Protein AF-0000000087152917 (afdb_homodimer)

Organism: NCBI:txid2511166

Solvent-accessible surface area (backbone atoms only — not comparable to full-atom values): 47080 Å² total; per-residue (Å²): 113,74,36,34,25,39,34,55,10,36,30,40,25,56,78,82,62,46,74,42,73,25,22,42,31,32,44,77,33,18,24,61,40,69,44,71,82,79,71,85,43,84,37,74,42,83,28,66,86,20,36,34,31,34,15,23,32,30,57,24,32,65,34,87,40,50,44,47,33,57,31,27,42,34,26,36,37,27,31,50,19,20,27,36,59,37,27,35,59,29,48,62,50,54,51,52,47,61,73,69,49,29,50,32,22,33,36,38,9,12,17,46,60,58,22,36,37,27,41,67,70,68,48,79,72,55,67,42,73,68,47,51,50,58,49,61,73,55,48,61,54,26,60,38,55,70,49,73,69,34,43,50,41,22,51,50,47,42,50,51,13,36,31,46,14,18,47,25,37,3,33,51,36,46,73,21,71,22,56,27,56,68,54,52,46,52,51,35,36,52,28,31,75,67,52,20,42,33,22,28,38,58,52,27,54,22,71,42,65,76,56,8,23,61,45,27,50,30,40,51,41,4,45,22,36,35,46,64,12,33,43,29,38,47,40,44,36,67,43,26,49,94,41,30,69,62,45,49,51,33,52,51,39,21,40,73,60,65,45,50,60,47,45,23,8,40,82,61,46,56,44,71,49,46,49,53,47,62,67,71,73,39,91,55,35,40,74,29,62,76,46,61,48,57,34,35,24,34,60,76,80,60,50,52,31,85,36,67,69,56,45,52,53,48,26,72,72,42,37,66,40,50,26,35,38,57,69,36,52,53,88,83,29,70,65,38,37,51,42,45,45,52,36,52,64,32,86,85,25,19,45,24,39,65,18,48,49,42,23,32,70,86,68,45,73,62,81,60,73,59,80,74,66,61,88,56,36,38,57,44,29,43,36,12,15,29,57,27,35,40,45,30,45,41,24,65,70,62,52,74,42,50,66,52,56,48,48,24,22,28,9,32,42,48,19,57,74,38,28,81,45,18,62,68,28,65,33,40,29,28,76,42,64,71,12,43,22,29,32,22,29,27,32,74,90,60,33,29,44,56,29,34,93,90,44,24,70,34,56,20,42,35,43,30,33,31,24,25,58,50,37,76,40,25,56,83,59,40,72,47,85,83,56,51,51,26,45,84,47,46,21,76,63,54,86,128,114,75,35,35,25,40,33,54,10,36,31,39,23,54,78,83,64,46,75,42,74,24,23,42,31,31,44,75,33,18,23,61,41,67,44,70,83,78,72,84,45,85,37,73,42,83,28,64,86,21,37,33,30,34,15,23,32,30,57,25,30,64,34,88,40,52,43,46,34,57,31,26,42,37,26,36,37,26,30,48,19,21,27,37,58,36,28,35,58,29,50,61,50,54,52,53,47,60,74,69,48,30,49,32,23,32,37,38,8,12,18,44,58,58,22,36,36,26,40,67,70,68,47,80,72,53,67,42,73,66,46,51,49,58,50,60,73,55,48,60,56,27,61,38,56,69,49,73,69,32,42,51,41,24,52,50,47,42,51,51,15,36,32,46,14,18,47,24,35,2,32,50,35,45,72,21,72,24,55,26,55,69,53,52,46,53,51,35,36,53,29,32,76,67,51,21,42,34,23,29,38,58,51,28,52,22,70,41,65,76,58,9,22,59,44,28,49,30,40,51,42,4,45,21,37,34,44,64,12,34,43,29,37,47,41,43,36,69,43,26,49,94,41,32,70,62,45,50,51,33,52,52,39,21,41,73,60,65,46,51,60,48,43,23,9,39,82,62,45,56,44,71,49,45,51,55,46,60,70,71,72,36,93,54,35,42,75,30,61,76,44,59,48,57,35,36,24,34,60,78,80,62,49,54,31,84,36,68,68,56,45,52,52,47,28,72,74,42,36,68,40,51,26,35,37,58,69,37,53,51,90,84,29,68,66,38,36,52,44,46,44,52,35,53,65,30,88,85,25,20,44,24,39,65,17,46,50,42,23,32,72,85,68,44,73,62,81,60,75,58,78,73,66,61,89,57,36,36,57,46,30,42,37,11,14,32,55,27,35,39,45,31,47,40,26,66,71,63,53,75,42,51,65,52,55,48,49,25,23,29,8,32,41,45,20,57,74,38,28,83,44,18,62,68,27,66,32,40,29,28,74,41,64,71,12,41,23,28,33,22,29,27,34,74,89,59,34,29,43,56,28,35,93,91,42,24,69,33,57,21,40,34,45,30,31,32,25,26,57,51,36,77,38,26,56,84,58,41,71,45,85,84,54,50,52,26,45,85,46,47,21,76,62,54,85,128

Radius of gyration: 32.77 Å; Cα contacts (8 Å, |Δi|>4): 2596; chains: 2; bounding box: 56×102×84 Å

InterPro domains:
  IPR011059 Metal-dependent hydrolase, composite domain superfamily [G3DSA:2.30.40.10] (4-443)
  IPR011059 Metal-dependent hydrolase, composite domain superfamily [SSF51338] (4-475)
  IPR013108 Amidohydrolase 3 [PF07969] (45-237)
  IPR013108 Amidohydrolase 3 [PF07969] (250-473)
  IPR023100 D-aminoacylase, insert domain superfamily [G3DSA:3.30.1490.130] (271-324)
  IPR032466 Metal-dependent hydrolase [SSF51556] (55-418)
  IPR050138 Dihydroorotase/Allantoinase hydrolase-like [PTHR43668] (4-477)

Secondary structure (DSSP, 8-state):
---EEEEEEEEEETTTTEEEEEEEEEETTEEEEEES-----SEEEE-TTSEEEEPEEESBBS--SHHHHHHHHTTTEEEEEEEEEEESSHHHHHHHHHHH--SSEEEEEEEHHHHHHHHHH---PPP-HHHHHHHTTSTHHHHSPPPHHHHHHHHHHHHHHHHTT--SEEEEGGG-TT--HHHHHHHHHHHHHTT-EEEEE-S--BSSSSSBHHHHHHHHHHHHHHH--EEEES-HHHHHGGGHHHHHHHHHHHHHTT--EEEEE-S-SEEEEETT-GGGS-TTHHHHHTS-GGGEEETTT-PBP--HHHHHHHHHH-TT-EEEEE---TTT-HHHHHHHHHHHT-TTPEE---B---B-TTSPBP----SSPPTT-B--THHHHHHHHHIIIIIIIS-SS-HHHHHIIIIIHHHHHHHTT-GGGGGSSS-STTSB--EEEE-TTT-B----SS-TTPPPB-EEEEEETTEEEEETTEE-TT-----B--PPP---/---EEEEEEEEEETTTTEEEEEEEEEETTEEEEEES-----SEEEE-TTSEEEEPEEESBBS--SHHHHHHHHTTTEEEEEEEEEEESSHHHHHHHHHHH--SSEEEEEEEHHHHHHHHHH---PPP-HHHHHHHTT-THHHHSPPPHHHHHHHHHHHHHHHHTT--SEEEEGGG-TT--HHHHHHHHHHHHHTT-EEEEE-S--BSSSSSBHHHHHHHHHHHHHHH--EEEES-HHHHHGGGHHHHHHHHHHHHHTT--EEEEE-S-SEEEEETT-GGGS-TTHHHHHTS-GGGEEETTT-PBP--HHHHHHHHHH-TT-EEEEE---TTT-HHHHHHHHHHHT-TTPEE---B---B-TTSPBP----SSPPTT-B--THHHHHHHHHIIIIIIIS-SS-HHHHHIIIIIHHHHHHHTT-GGGGGSSS-STTSB--EEEE-TTT-B----SS-TTPPPB-EEEEEETTEEEEETTEE-TT-----B--PPP---

Sequence (992 aa):
MGGLVISGGRVVDPASGMDAVGDVAVVDGKIAAVGTGLGSAERQIDATGLVVAPGFIDLHAHGQTIPADRMQAFDGVTTTLDLEAGVLPVSSWYKRQAEKGRVLNYGAAANWAFARIGAMTGSNAESSLESFGAAMRDRRWIDNVATEAEVGGILERLAVGLNEGGIGIGILNAYAPGAGVQELTAVCQLAANHAVPTFTHVAYMSRIDPESAAEAYIRLIGYAGATGAHMHICHFNSSSKTDIERCVGLIAKAQAQGLPITVEAYPYGTGSTVLAATFFSDPKFEERNGLGYESVQRVTDGHRFGSREELLAAQAEDPSALVLWHVLDIENNAHHRDLLDMAVLYPGGAIASDAMPWTLSNGKPYSGDAWPLPDDATSHPRSAGCFTRFIREWVRERRKVSLLEGIRKCALIPAEILSASTPAMRAKGRLQAGADADVVVFDYETLSDRATFSAMNRPAEGVRHLVVSGQPLITDGILDVAARPGRPVRRPVVAGMGGLVISGGRVVDPASGMDAVGDVAVVDGKIAAVGTGLGSAERQIDATGLVVAPGFIDLHAHGQTIPADRMQAFDGVTTTLDLEAGVLPVSSWYKRQAEKGRVLNYGAAANWAFARIGAMTGSNAESSLESFGAAMRDRRWIDNVATEAEVGGILERLAVGLNEGGIGIGILNAYAPGAGVQELTAVCQLAANHAVPTFTHVAYMSRIDPESAAEAYIRLIGYAGATGAHMHICHFNSSSKTDIERCVGLIAKAQAQGLPITVEAYPYGTGSTVLAATFFSDPKFEERNGLGYESVQRVTDGHRFGSREELLAAQAEDPSALVLWHVLDIENNAHHRDLLDMAVLYPGGAIASDAMPWTLSNGKPYSGDAWPLPDDATSHPRSAGCFTRFIREWVRERRKVSLLEGIRKCALIPAEILSASTPAMRAKGRLQAGADADVVVFDYETLSDRATFSAMNRPAEGVRHLVVSGQPLITDGILDVAARPGRPVRRPVVAG

pLDDT: mean 95.45, std 5.41, range [49.09, 98.94]

Foldseek 3Di:
DKKEKEAQAQEFFLVVRGGGTWMWIDDQQFTADIGHPPDDIPHYHHQHLWYKFFQFAFQDADALFQQLQVLCVLQRHQHYEHEQAFWPPQLVVQVVCVVVFHAHAYATAAGLLQLLLCLFVVDRDIDDLVVVLVSVVPCCSQAAEDDPSSLVSSLVRRVSSQLSFGLAYHEEQCRRLNYDLVSVLVRQLSQVVLVHAYEYPFNAPFCDDDRHLQVRLVSQLVSQVVRVHQYEYEALPQSNQLNLVVSLVVVVVSVVVPGRYAYEHFLDQKDKDFLLRVLLLDPCNCVRQVDAQQQKAFQLVRDGDDHSVRSVVVCVVGRSTMIIGRRQPVPPDVSSVVSSCCRHVPVLHAYHQNWDFWAASVGHGDRDLDPPDPQRTATALSSRHRLLACLVPCCPPVNVDHPSVSLCRRKVSVLVSSCRNFVLSVQTSGRDRPHRPWMWIFNSVQFARDADSVRRSDHTDTGQWTAHSNRTQHHRNDGPSPDRRYDYGGGPNNDD/DKKEKEAQAQEFFLVVRGGGTWMWIDDQQFTADIGHPPDDIPHYHHQHLWYKFFQFAFQDADALFQLLQVLCVLQRHQHYEHEQAFKPPQLVVQVVCVVVFHQHAYATAAGLLLLLLCLFVVDRDIDDLVVVVVSVVPCCSQAAEDDPSSLVSSLVRRVSSQLSFGLAYHAEQCRRLNYDLVSVLVRQLSQVVLVHAYEYPFNAPFCDDDRHLQVRLVSQLVSQVVRVHQYEYEALPQSPQLNLVVSLVSVVVSVVVPGRYAYEHFQDQKDKDWLLRVLLLDPCNCVRQVDAQQQKAFQLVRDGDDHSVRSVVVCVVGRSTMIIGRRQPVPPDVSSVVSSCCRHVPVLHAYHQNWDFWAASVGHGDRDLDPPDDQRTATALSSRHRLLACLVPCCPPVNVDHPSVSLCRRKVSVLVSSCRNFVLSVQTSGRRRPHRPWMWIFNSVQFARDADSVRRSDHTDTGQWTAHSNHTQHHRNDGPSPDRRYDYGGGHNNDD

Structure (mmCIF, N/CA/C/O backbone):
data_AF-0000000087152917-model_v1
#
loop_
_entity.id
_entity.type
_entity.pdbx_description
1 polymer 'N-acyl-D-glutamate deacylase'
#
loop_
_atom_site.group_PDB
_atom_site.id
_atom_site.type_symbol
_atom_site.label_atom_id
_atom_site.label_alt_id
_atom_site.label_comp_id
_atom_site.label_asym_id
_atom_site.label_entity_id
_atom_site.label_seq_id
_atom_site.pdbx_PDB_ins_code
_atom_site.Cartn_x
_atom_site.Cartn_y
_atom_site.Cartn_z
_atom_site.occupancy
_atom_site.B_iso_or_equiv
_atom_site.auth_seq_id
_atom_site.auth_comp_id
_atom_site.auth_asym_id
_atom_site.auth_atom_id
_atom_site.pdbx_PDB_model_num
ATOM 1 N N . MET A 1 1 ? 12.648 33.594 36.906 1 49.09 1 MET A N 1
ATOM 2 C CA . MET A 1 1 ? 11.297 33.969 36.531 1 49.09 1 MET A CA 1
ATOM 3 C C . MET A 1 1 ? 10.281 33.562 37.594 1 49.09 1 MET A C 1
ATOM 5 O O . MET A 1 1 ? 10.383 32.5 38.156 1 49.09 1 MET A O 1
ATOM 9 N N . GLY A 1 2 ? 9.625 34.438 38.312 1 64.88 2 GLY A N 1
ATOM 10 C CA . GLY A 1 2 ? 8.812 34.188 39.5 1 64.88 2 GLY A CA 1
ATOM 11 C C . GLY A 1 2 ? 7.684 33.188 39.219 1 64.88 2 GLY A C 1
ATOM 12 O O . GLY A 1 2 ? 7.504 32.719 38.094 1 64.88 2 GLY A O 1
ATOM 13 N N . GLY A 1 3 ? 7.047 32.562 40.125 1 88.06 3 GLY A N 1
ATOM 14 C CA . GLY A 1 3 ? 5.973 31.578 40.156 1 88.06 3 GLY A CA 1
ATOM 15 C C . GLY A 1 3 ? 4.645 32.156 39.688 1 88.06 3 GLY A C 1
ATOM 16 O O . GLY A 1 3 ? 4.43 33.344 39.719 1 88.06 3 GLY A O 1
ATOM 17 N N . LEU A 1 4 ? 3.928 31.438 38.844 1 95.75 4 LEU A N 1
ATOM 18 C CA . LEU A 1 4 ? 2.564 31.75 38.406 1 95.75 4 LEU A CA 1
ATOM 19 C C . LEU A 1 4 ? 1.592 30.688 38.906 1 95.75 4 LEU A C 1
ATOM 21 O O . LEU A 1 4 ? 1.888 29.484 38.844 1 95.75 4 LEU A O 1
ATOM 25 N N . VAL A 1 5 ? 0.527 31.156 39.5 1 97.44 5 VAL A N 1
ATOM 26 C CA . VAL A 1 5 ? -0.527 30.219 39.875 1 97.44 5 VAL A CA 1
ATOM 27 C C . VAL A 1 5 ? -1.826 30.594 39.156 1 97.44 5 VAL A C 1
ATOM 29 O O . VAL A 1 5 ? -2.268 31.734 39.219 1 97.44 5 VAL A O 1
ATOM 32 N N . ILE A 1 6 ? -2.369 29.734 38.406 1 98.25 6 ILE A N 1
ATOM 33 C CA . ILE A 1 6 ? -3.705 29.812 37.812 1 98.25 6 ILE A CA 1
ATOM 34 C C . ILE A 1 6 ? -4.711 29.125 38.75 1 98.25 6 ILE A C 1
ATOM 36 O O . ILE A 1 6 ? -4.668 27.906 38.906 1 98.25 6 ILE A O 1
ATOM 40 N N . SER A 1 7 ? -5.652 29.891 39.25 1 97.25 7 SER A N 1
ATOM 41 C CA . SER A 1 7 ? -6.438 29.344 40.375 1 97.25 7 SER A CA 1
ATOM 42 C C . SER A 1 7 ? -7.922 29.312 40.031 1 97.25 7 SER A C 1
ATOM 44 O O . SER A 1 7 ? -8.438 30.219 39.375 1 97.25 7 SER A O 1
ATOM 46 N N . GLY A 1 8 ? -8.484 28.266 40.438 1 97.06 8 GLY A N 1
ATOM 47 C CA . GLY A 1 8 ? -9.938 28.219 40.562 1 97.06 8 GLY A CA 1
ATOM 48 C C . GLY A 1 8 ? -10.625 27.875 39.25 1 97.06 8 GLY A C 1
ATOM 49 O O . GLY A 1 8 ? -11.852 27.922 39.156 1 97.06 8 GLY A O 1
ATOM 50 N N . GLY A 1 9 ? -9.906 27.562 38.25 1 98.25 9 GLY A N 1
ATOM 51 C CA . GLY A 1 9 ? -10.5 27.203 36.969 1 98.25 9 GLY A CA 1
ATOM 52 C C . GLY A 1 9 ? -10.875 25.734 36.875 1 98.25 9 GLY A C 1
ATOM 53 O O . GLY A 1 9 ? -10.492 24.938 37.719 1 98.25 9 GLY A O 1
ATOM 54 N N . ARG A 1 10 ? -11.734 25.375 35.875 1 98.75 10 ARG A N 1
ATOM 55 C CA . ARG A 1 10 ? -11.953 23.969 35.5 1 98.75 10 ARG A CA 1
ATOM 56 C C . ARG A 1 10 ? -10.781 23.422 34.719 1 98.75 10 ARG A C 1
ATOM 58 O O . ARG A 1 10 ? -10.656 23.672 33.531 1 98.75 10 ARG A O 1
ATOM 65 N N . VAL A 1 11 ? -9.953 22.641 35.406 1 98.75 11 VAL A N 1
ATOM 66 C CA . VAL A 1 11 ? -8.773 22.062 34.75 1 98.75 11 VAL A CA 1
ATOM 67 C C . VAL A 1 11 ? -9.172 20.812 33.969 1 98.75 11 VAL A C 1
ATOM 69 O O . VAL A 1 11 ? -9.727 19.875 34.531 1 98.75 11 VAL A O 1
ATOM 72 N N . VAL A 1 12 ? -8.961 20.844 32.656 1 98.88 12 VAL A N 1
ATOM 73 C CA . VAL A 1 12 ? -9.258 19.734 31.75 1 98.88 12 VAL A CA 1
ATOM 74 C C . VAL A 1 12 ? -7.965 19.234 31.109 1 98.88 12 VAL A C 1
ATOM 76 O O . VAL A 1 12 ? -7.406 19.906 30.234 1 98.88 12 VAL A O 1
ATOM 79 N N . ASP A 1 13 ? -7.465 18.094 31.516 1 98.75 13 ASP A N 1
ATOM 80 C CA . ASP A 1 13 ? -6.215 17.516 31.047 1 98.75 13 ASP A CA 1
ATOM 81 C C . ASP A 1 13 ? -6.414 16.062 30.609 1 98.75 13 ASP A C 1
ATOM 83 O O . ASP A 1 13 ? -6.449 15.164 31.453 1 98.75 13 ASP A O 1
ATOM 87 N N . PRO A 1 14 ? -6.453 15.812 29.344 1 98.62 14 PRO A N 1
ATOM 88 C CA . PRO A 1 14 ? -6.691 14.445 28.875 1 98.62 14 PRO A CA 1
ATOM 89 C C . PRO A 1 14 ? -5.59 13.477 29.297 1 98.62 14 PRO A C 1
ATOM 91 O O . PRO A 1 14 ? -5.852 12.281 29.469 1 98.62 14 PRO A O 1
ATOM 94 N N . ALA A 1 15 ? -4.406 13.898 29.453 1 98.25 15 ALA A N 1
ATOM 95 C CA . ALA A 1 15 ? -3.311 13 29.812 1 98.25 15 ALA A CA 1
ATOM 96 C C . ALA A 1 15 ? -3.551 12.367 31.172 1 98.25 15 ALA A C 1
ATOM 98 O O . ALA A 1 15 ? -3.283 11.172 31.375 1 98.25 15 ALA A O 1
ATOM 99 N N . SER A 1 16 ? -4.047 13.141 32.156 1 97.31 16 SER A N 1
ATOM 100 C CA . SER A 1 16 ? -4.305 12.641 33.5 1 97.31 16 SER A CA 1
ATOM 101 C C . SER A 1 16 ? -5.754 12.195 33.656 1 97.31 16 SER A C 1
ATOM 103 O O . SER A 1 16 ? -6.098 11.5 34.625 1 97.31 16 SER A O 1
ATOM 105 N N . GLY A 1 17 ? -6.625 12.664 32.719 1 97.62 17 GLY A N 1
ATOM 106 C CA . GLY A 1 17 ? -8.055 12.422 32.844 1 97.62 17 GLY A CA 1
ATOM 107 C C . GLY A 1 17 ? -8.758 13.414 33.75 1 97.62 17 GLY A C 1
ATOM 108 O O . GLY A 1 17 ? -9.961 13.305 33.969 1 97.62 17 GLY A O 1
ATOM 109 N N . MET A 1 18 ? -8.047 14.469 34.156 1 97.56 18 MET A N 1
ATOM 110 C CA . MET A 1 18 ? -8.633 15.445 35.062 1 97.56 18 MET A CA 1
ATOM 111 C C . MET A 1 18 ? -9.664 16.312 34.344 1 97.56 18 MET A C 1
ATOM 113 O O . MET A 1 18 ? -9.438 16.75 33.219 1 97.56 18 MET A O 1
ATOM 117 N N . ASP A 1 19 ? -10.797 16.516 34.969 1 98.38 19 ASP A N 1
ATOM 118 C CA . ASP A 1 19 ? -11.867 17.438 34.594 1 98.38 19 ASP A CA 1
ATOM 119 C C . ASP A 1 19 ? -12.594 17.953 35.844 1 98.38 19 ASP A C 1
ATOM 121 O O . ASP A 1 19 ? -13.664 17.453 36.188 1 98.38 19 ASP A O 1
ATOM 125 N N . ALA A 1 20 ? -11.898 18.938 36.406 1 98.12 20 ALA A N 1
ATOM 126 C CA . ALA A 1 20 ? -12.391 19.438 37.688 1 98.12 20 ALA A CA 1
ATOM 127 C C . ALA A 1 20 ? -11.812 20.797 38 1 98.12 20 ALA A C 1
ATOM 129 O O . ALA A 1 20 ? -10.82 21.219 37.406 1 98.12 20 ALA A O 1
ATOM 130 N N . VAL A 1 21 ? -12.445 21.469 38.969 1 98.38 21 VAL A N 1
ATOM 131 C CA . VAL A 1 21 ? -11.938 22.75 39.406 1 98.38 21 VAL A CA 1
ATOM 132 C C . VAL A 1 21 ? -10.625 22.562 40.188 1 98.38 21 VAL A C 1
ATOM 134 O O . VAL A 1 21 ? -10.508 21.641 41 1 98.38 21 VAL A O 1
ATOM 137 N N . GLY A 1 22 ? -9.617 23.359 39.812 1 97.5 22 GLY A N 1
ATOM 138 C CA . GLY A 1 22 ? -8.328 23.25 40.5 1 97.5 22 GLY A CA 1
ATOM 139 C C . GLY A 1 22 ? -7.379 24.375 40.125 1 97.5 22 GLY A C 1
ATOM 140 O O . GLY A 1 22 ? -7.793 25.391 39.562 1 97.5 22 GLY A O 1
ATOM 141 N N . ASP A 1 23 ? -6.156 24.203 40.656 1 97.69 23 ASP A N 1
ATOM 142 C CA . ASP A 1 23 ? -5.094 25.188 40.438 1 97.69 23 ASP A CA 1
ATOM 143 C C . ASP A 1 23 ? -3.936 24.578 39.656 1 97.69 23 ASP A C 1
ATOM 145 O O . ASP A 1 23 ? -3.707 23.359 39.719 1 97.69 23 ASP A O 1
ATOM 149 N N . VAL A 1 24 ? -3.318 25.375 38.875 1 98.44 24 VAL A N 1
ATOM 150 C CA . VAL A 1 24 ? -2.092 25.016 38.156 1 98.44 24 VAL A CA 1
ATOM 151 C C . VAL A 1 24 ? -0.964 25.953 38.594 1 98.44 24 VAL A C 1
ATOM 153 O O . VAL A 1 24 ? -1.08 27.172 38.438 1 98.44 24 VAL A O 1
ATOM 156 N N . ALA A 1 25 ? 0.084 25.406 39.125 1 97.81 25 ALA A N 1
ATOM 157 C CA . ALA A 1 25 ? 1.249 26.203 39.5 1 97.81 25 ALA A CA 1
ATOM 158 C C . ALA A 1 25 ? 2.375 26.047 38.5 1 97.81 25 ALA A C 1
ATOM 160 O O . ALA A 1 25 ? 2.668 24.938 38.031 1 97.81 25 ALA A O 1
ATOM 161 N N . VAL A 1 26 ? 2.92 27.172 38.094 1 97.38 26 VAL A N 1
ATOM 162 C CA . VAL A 1 26 ? 4.004 27.219 37.125 1 97.38 26 VAL A CA 1
ATOM 163 C C . VAL A 1 26 ? 5.254 27.812 37.781 1 97.38 26 VAL A C 1
ATOM 165 O O . VAL A 1 26 ? 5.195 28.859 38.406 1 97.38 26 VAL A O 1
ATOM 168 N N . VAL A 1 27 ? 6.367 27.094 37.656 1 95.75 27 VAL A N 1
ATOM 169 C CA . VAL A 1 27 ? 7.664 27.578 38.125 1 95.75 27 VAL A CA 1
ATOM 170 C C . VAL A 1 27 ? 8.719 27.359 37.031 1 95.75 27 VAL A C 1
ATOM 172 O O . VAL A 1 27 ? 8.844 26.25 36.5 1 95.75 27 VAL A O 1
ATOM 175 N N . ASP A 1 28 ? 9.477 28.406 36.688 1 94.5 28 ASP A N 1
ATOM 176 C CA . ASP A 1 28 ? 10.602 28.328 35.75 1 94.5 28 ASP A CA 1
ATOM 177 C C . ASP A 1 28 ? 10.195 27.703 34.438 1 94.5 28 ASP A C 1
ATOM 179 O O . ASP A 1 28 ? 10.852 26.781 33.938 1 94.5 28 ASP A O 1
ATOM 183 N N . GLY A 1 29 ? 8.992 28.094 33.969 1 95.81 29 GLY A N 1
ATOM 184 C CA . GLY A 1 29 ? 8.547 27.688 32.656 1 95.81 29 GLY A CA 1
ATOM 185 C C . GLY A 1 29 ? 7.965 26.297 32.594 1 95.81 29 GLY A C 1
ATOM 186 O O . GLY A 1 29 ? 7.637 25.781 31.531 1 95.81 29 GLY A O 1
ATOM 187 N N . LYS A 1 30 ? 7.758 25.656 33.812 1 97.5 30 LYS A N 1
ATOM 188 C CA . LYS A 1 30 ? 7.227 24.297 33.906 1 97.5 30 LYS A CA 1
ATOM 189 C C . LYS A 1 30 ? 6.043 24.234 34.844 1 97.5 30 LYS A C 1
ATOM 191 O O . LYS A 1 30 ? 5.93 25.062 35.75 1 97.5 30 LYS A O 1
ATOM 196 N N . ILE A 1 31 ? 5.195 23.266 34.531 1 98.06 31 ILE A N 1
ATOM 197 C CA . ILE A 1 31 ? 4.141 22.984 35.5 1 98.06 31 ILE A CA 1
ATOM 198 C C . ILE A 1 31 ? 4.746 22.375 36.75 1 98.06 31 ILE A C 1
ATOM 200 O O . ILE A 1 31 ? 5.398 21.328 36.719 1 98.06 31 ILE A O 1
ATOM 204 N N . ALA A 1 32 ? 4.555 23.031 37.844 1 97.19 32 ALA A N 1
ATOM 205 C CA . ALA A 1 32 ? 5.105 22.547 39.094 1 97.19 32 ALA A CA 1
ATOM 206 C C . ALA A 1 32 ? 4.125 21.625 39.812 1 97.19 32 ALA A C 1
ATOM 208 O O . ALA A 1 32 ? 4.531 20.641 40.438 1 97.19 32 ALA A O 1
ATOM 209 N N . ALA A 1 33 ? 2.875 21.984 39.75 1 96.94 33 ALA A N 1
ATOM 210 C CA . ALA A 1 33 ? 1.841 21.219 40.438 1 96.94 33 ALA A CA 1
ATOM 211 C C . ALA A 1 33 ? 0.458 21.531 39.875 1 96.94 33 ALA A C 1
ATOM 213 O O . ALA A 1 33 ? 0.219 22.641 39.406 1 96.94 33 ALA A O 1
ATOM 214 N N . VAL A 1 34 ? -0.406 20.547 39.938 1 97.5 34 VAL A N 1
ATOM 215 C CA . VAL A 1 34 ? -1.833 20.688 39.656 1 97.5 34 VAL A CA 1
ATOM 216 C C . VAL A 1 34 ? -2.637 20.125 40.812 1 97.5 34 VAL A C 1
ATOM 218 O O . VAL A 1 34 ? -2.352 19.031 41.312 1 97.5 34 VAL A O 1
ATOM 221 N N . GLY A 1 35 ? -3.535 20.844 41.281 1 94.81 35 GLY A N 1
ATOM 222 C CA . GLY A 1 35 ? -4.312 20.391 42.438 1 94.81 35 GLY A CA 1
ATOM 223 C C . GLY A 1 35 ? -5.199 21.484 43 1 94.81 35 GLY A C 1
ATOM 224 O O . GLY A 1 35 ? -5.707 22.328 42.281 1 94.81 35 GLY A O 1
ATOM 225 N N . THR A 1 36 ? -5.477 21.359 44.25 1 94.06 36 THR A N 1
ATOM 226 C CA . THR A 1 36 ? -6.316 22.328 44.938 1 94.06 36 THR A CA 1
ATOM 227 C C . THR A 1 36 ? -5.52 23.047 46.031 1 94.06 36 THR A C 1
ATOM 229 O O . THR A 1 36 ? -4.672 22.453 46.688 1 94.06 36 THR A O 1
ATOM 232 N N . GLY A 1 37 ? -5.785 24.297 46.156 1 91.06 37 GLY A N 1
ATOM 233 C CA . GLY A 1 37 ? -5.195 25.062 47.219 1 91.06 37 GLY A CA 1
ATOM 234 C C . GLY A 1 37 ? -3.689 25.203 47.094 1 91.06 37 GLY A C 1
ATOM 235 O O . GLY A 1 37 ? -2.965 25.016 48.094 1 91.06 37 GLY A O 1
ATOM 236 N N . LEU A 1 38 ? -3.236 25.453 45.969 1 90.62 38 LEU A N 1
ATOM 237 C CA . LEU A 1 38 ? -1.797 25.5 45.719 1 90.62 38 LEU A CA 1
ATOM 238 C C . LEU A 1 38 ? -1.217 26.828 46.188 1 90.62 38 LEU A C 1
ATOM 240 O O . LEU A 1 38 ? -0.011 27.062 46.062 1 90.62 38 LEU A O 1
ATOM 244 N N . GLY A 1 39 ? -1.98 27.688 46.781 1 86.31 39 GLY A N 1
ATOM 245 C CA . GLY A 1 39 ? -1.489 28.906 47.375 1 86.31 39 GLY A CA 1
ATOM 246 C C . GLY A 1 39 ? -1.301 30.031 46.375 1 86.31 39 GLY A C 1
ATOM 247 O O . GLY A 1 39 ? -1.994 30.078 45.344 1 86.31 39 GLY A O 1
ATOM 248 N N . SER A 1 40 ? -0.457 31.047 46.781 1 84.38 40 SER A N 1
ATOM 249 C CA . SER A 1 40 ? -0.222 32.219 45.969 1 84.38 40 SER A CA 1
ATOM 250 C C . SER A 1 40 ? 1.208 32.25 45.438 1 84.38 40 SER A C 1
ATOM 252 O O . SER A 1 40 ? 2.07 31.516 45.938 1 84.38 40 SER A O 1
ATOM 254 N N . ALA A 1 41 ? 1.296 32.938 44.344 1 89 41 ALA A N 1
ATOM 255 C CA . ALA A 1 41 ? 2.604 33.188 43.75 1 89 41 ALA A CA 1
ATOM 256 C C . ALA A 1 41 ? 2.77 34.625 43.344 1 89 41 ALA A C 1
ATOM 258 O O . ALA A 1 41 ? 1.88 35.469 43.562 1 89 41 ALA A O 1
ATOM 259 N N . GLU A 1 42 ? 3.992 35 42.844 1 88.31 42 GLU A N 1
ATOM 260 C CA . GLU A 1 42 ? 4.27 36.375 42.406 1 88.31 42 GLU A CA 1
ATOM 261 C C . GLU A 1 42 ? 3.221 36.844 41.375 1 88.31 42 GLU A C 1
ATOM 263 O O . GLU A 1 42 ? 2.801 38 41.406 1 88.31 42 GLU A O 1
ATOM 268 N N . ARG A 1 43 ? 2.842 35.969 40.469 1 93.06 43 ARG A N 1
ATOM 269 C CA . ARG A 1 43 ? 1.77 36.25 39.5 1 93.06 43 ARG A CA 1
ATOM 270 C C . ARG A 1 43 ? 0.586 35.312 39.75 1 93.06 43 ARG A C 1
ATOM 272 O O . ARG A 1 43 ? 0.77 34.125 40.062 1 93.06 43 ARG A O 1
ATOM 279 N N . GLN A 1 44 ? -0.531 35.875 39.625 1 94.19 44 GLN A N 1
ATOM 280 C CA . GLN A 1 44 ? -1.754 35.094 39.844 1 94.19 44 GLN A CA 1
ATOM 281 C C . GLN A 1 44 ? -2.75 35.344 38.688 1 94.19 44 GLN A C 1
ATOM 283 O O . GLN A 1 44 ? -2.928 36.469 38.25 1 94.19 44 GLN A O 1
ATOM 288 N N . ILE A 1 45 ? -3.332 34.312 38.188 1 96.62 45 ILE A N 1
ATOM 289 C CA . ILE A 1 45 ? -4.453 34.344 37.25 1 96.62 45 ILE A CA 1
ATOM 290 C C . ILE A 1 45 ? -5.691 33.75 37.906 1 96.62 45 ILE A C 1
ATOM 292 O O . ILE A 1 45 ? -5.664 32.594 38.344 1 96.62 45 ILE A O 1
ATOM 296 N N . ASP A 1 46 ? -6.652 34.531 38.156 1 96.75 46 ASP A N 1
ATOM 297 C CA . ASP A 1 46 ? -7.941 34 38.594 1 96.75 46 ASP A CA 1
ATOM 298 C C . ASP A 1 46 ? -8.711 33.406 37.406 1 96.75 46 ASP A C 1
ATOM 300 O O . ASP A 1 46 ? -9.203 34.125 36.531 1 96.75 46 ASP A O 1
ATOM 304 N N . ALA A 1 47 ? -8.867 32.094 37.438 1 98.19 47 ALA A N 1
ATOM 305 C CA . ALA A 1 47 ? -9.5 31.406 36.344 1 98.19 47 ALA A CA 1
ATOM 306 C C . ALA A 1 47 ? -10.906 30.938 36.688 1 98.19 47 ALA A C 1
ATOM 308 O O . ALA A 1 47 ? -11.461 30.031 36.062 1 98.19 47 ALA A O 1
ATOM 309 N N . THR A 1 48 ? -11.477 31.531 37.719 1 97.69 48 THR A N 1
ATOM 310 C CA . THR A 1 48 ? -12.82 31.156 38.125 1 97.69 48 THR A CA 1
ATOM 311 C C . THR A 1 48 ? -13.797 31.266 36.969 1 97.69 48 THR A C 1
ATOM 313 O O . THR A 1 48 ? -13.867 32.312 36.281 1 97.69 48 THR A O 1
ATOM 316 N N . GLY A 1 49 ? -14.484 30.203 36.719 1 98 49 GLY A N 1
ATOM 317 C CA . GLY A 1 49 ? -15.484 30.156 35.656 1 98 49 GLY A CA 1
ATOM 318 C C . GLY A 1 49 ? -14.906 29.875 34.281 1 98 49 GLY A C 1
ATOM 319 O O . GLY A 1 49 ? -15.641 29.734 33.312 1 98 49 GLY A O 1
ATOM 320 N N . LEU A 1 50 ? -13.648 29.719 34.219 1 98.81 50 LEU A N 1
ATOM 321 C CA . LEU A 1 50 ? -12.969 29.469 32.938 1 98.81 50 LEU A CA 1
ATOM 322 C C . LEU A 1 50 ? -12.422 28.047 32.906 1 98.81 50 LEU A C 1
ATOM 324 O O . LEU A 1 50 ? -12.328 27.375 33.938 1 98.81 50 LEU A O 1
ATOM 328 N N . VAL A 1 51 ? -12.133 27.547 31.703 1 98.94 51 VAL A N 1
ATOM 329 C CA . VAL A 1 51 ? -11.469 26.266 31.484 1 98.94 51 VAL A CA 1
ATOM 330 C C . VAL A 1 51 ? -9.953 26.469 31.406 1 98.94 51 VAL A C 1
ATOM 332 O O . VAL A 1 51 ? -9.484 27.422 30.797 1 98.94 51 VAL A O 1
ATOM 335 N N . VAL A 1 52 ? -9.195 25.656 32.094 1 98.94 52 VAL A N 1
ATOM 336 C CA . VAL A 1 52 ? -7.738 25.609 32.031 1 98.94 52 VAL A CA 1
ATOM 337 C C . VAL A 1 52 ? -7.293 24.312 31.359 1 98.94 52 VAL A C 1
ATOM 339 O O . VAL A 1 52 ? -7.594 23.219 31.844 1 98.94 52 VAL A O 1
ATOM 342 N N . ALA A 1 53 ? -6.609 24.391 30.25 1 98.94 53 ALA A N 1
ATOM 343 C CA . ALA A 1 53 ? -6.203 23.234 29.453 1 98.94 53 ALA A CA 1
ATOM 344 C C . ALA A 1 53 ? -4.777 23.391 28.938 1 98.94 53 ALA A C 1
ATOM 346 O O . ALA A 1 53 ? -4.211 24.484 29 1 98.94 53 ALA A O 1
ATOM 347 N N . PRO A 1 54 ? -4.121 22.25 28.594 1 98.94 54 PRO A N 1
ATOM 348 C CA . PRO A 1 54 ? -2.863 22.422 27.859 1 98.94 54 PRO A CA 1
ATOM 349 C C . PRO A 1 54 ? -3.023 23.281 26.609 1 98.94 54 PRO A C 1
ATOM 351 O O . PRO A 1 54 ? -4.047 23.188 25.922 1 98.94 54 PRO A O 1
ATO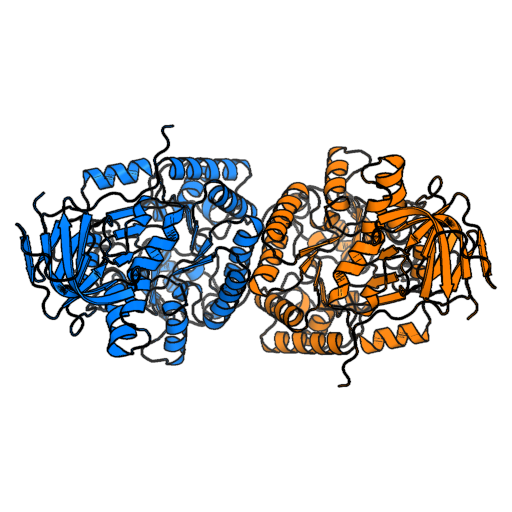M 354 N N . GLY A 1 55 ? -2.012 24.125 26.344 1 98.88 55 GLY A N 1
ATOM 355 C CA . GLY A 1 55 ? -2.037 24.891 25.109 1 98.88 55 GLY A CA 1
ATOM 356 C C . GLY A 1 55 ? -2.145 24 23.875 1 98.88 55 GLY A C 1
ATOM 357 O O . GLY A 1 55 ? -1.555 22.922 23.828 1 98.88 55 GLY A O 1
ATOM 358 N N . PHE A 1 56 ? -2.92 24.422 22.859 1 98.94 56 PHE A N 1
ATOM 359 C CA . PHE A 1 56 ? -3.139 23.609 21.656 1 98.94 56 PHE A CA 1
ATOM 360 C C . PHE A 1 56 ? -1.872 23.531 20.812 1 98.94 56 PHE A C 1
ATOM 362 O O . PHE A 1 56 ? -1.052 24.453 20.844 1 98.94 56 PHE A O 1
ATOM 369 N N . ILE A 1 57 ? -1.669 22.391 20.188 1 98.94 57 ILE A N 1
ATOM 370 C CA . ILE A 1 57 ? -0.521 22.125 19.328 1 98.94 57 ILE A CA 1
ATOM 371 C C . ILE A 1 57 ? -0.988 21.953 17.875 1 98.94 57 ILE A C 1
ATOM 373 O O . ILE A 1 57 ? -1.732 21.016 17.578 1 98.94 57 ILE A O 1
ATOM 377 N N . ASP A 1 58 ? -0.562 22.859 17 1 98.94 58 ASP A N 1
ATOM 378 C CA . ASP A 1 58 ? -0.886 22.781 15.586 1 98.94 58 ASP A CA 1
ATOM 379 C C . ASP A 1 58 ? 0.24 22.109 14.805 1 98.94 58 ASP A C 1
ATOM 381 O O . ASP A 1 58 ? 1.297 22.703 14.586 1 98.94 58 ASP A O 1
ATOM 385 N N . LEU A 1 59 ? -0.051 20.891 14.258 1 98.88 59 LEU A N 1
ATOM 386 C CA . LEU A 1 59 ? 0.966 20.141 13.531 1 98.88 59 LEU A CA 1
ATOM 387 C C . LEU A 1 59 ? 1.209 20.75 12.148 1 98.88 59 LEU A C 1
ATOM 389 O O . LEU A 1 59 ? 2.217 20.453 11.508 1 98.88 59 LEU A O 1
ATOM 393 N N . HIS A 1 60 ? 0.298 21.562 11.758 1 98.69 60 HIS A N 1
ATOM 394 C CA . HIS A 1 60 ? 0.247 21.891 10.336 1 98.69 60 HIS A CA 1
ATOM 395 C C . HIS A 1 60 ? -0.156 23.344 10.117 1 98.69 60 HIS A C 1
ATOM 397 O O . HIS A 1 60 ? -1.318 23.625 9.82 1 98.69 60 HIS A O 1
ATOM 403 N N . ALA A 1 61 ? 0.797 24.25 10.109 1 97.75 61 ALA A N 1
ATOM 404 C CA . ALA A 1 61 ? 0.596 25.672 9.852 1 97.75 61 ALA A CA 1
ATOM 405 C C . ALA A 1 61 ? 1.735 26.25 9.016 1 97.75 61 ALA A C 1
ATOM 407 O O . ALA A 1 61 ? 2.896 26.219 9.43 1 97.75 61 ALA A O 1
ATOM 408 N N . HIS A 1 62 ? 1.434 26.844 7.855 1 94.75 62 HIS A N 1
ATOM 409 C CA . HIS A 1 62 ? 2.449 27.297 6.914 1 94.75 62 HIS A CA 1
ATOM 410 C C . HIS A 1 62 ? 2.869 28.734 7.215 1 94.75 62 HIS A C 1
ATOM 412 O O . HIS A 1 62 ? 3.896 29.203 6.719 1 94.75 62 HIS A O 1
ATOM 418 N N . GLY A 1 63 ? 2.184 29.547 7.883 1 91.12 63 GLY A N 1
ATOM 419 C CA . GLY A 1 63 ? 2.484 30.953 8.141 1 91.12 63 GLY A CA 1
ATOM 420 C C . GLY A 1 63 ? 3.814 31.156 8.836 1 91.12 63 GLY A C 1
ATOM 421 O O . GLY A 1 63 ? 4.664 31.906 8.352 1 91.12 63 GLY A O 1
ATOM 422 N N . GLN A 1 64 ? 4.141 30.578 9.914 1 95 64 GLN A N 1
ATOM 423 C CA . GLN A 1 64 ? 5.367 30.578 10.703 1 95 64 GLN A CA 1
ATOM 424 C C . GLN A 1 64 ? 5.984 31.969 10.758 1 95 64 GLN A C 1
ATOM 426 O O . GLN A 1 64 ? 7.172 32.125 10.469 1 95 64 GLN A O 1
ATOM 431 N N . THR A 1 65 ? 5.207 33 11.062 1 95.62 65 THR A N 1
ATOM 432 C CA . THR A 1 65 ? 5.574 34.375 11.227 1 95.62 65 THR A CA 1
ATOM 433 C C . THR A 1 65 ? 4.949 34.969 12.484 1 95.62 65 THR A C 1
ATOM 435 O O . THR A 1 65 ? 4.066 34.344 13.086 1 95.62 65 THR A O 1
ATOM 438 N N . ILE A 1 66 ? 5.402 36.156 12.867 1 96.75 66 ILE A N 1
ATOM 439 C CA . ILE A 1 66 ? 4.91 36.812 14.078 1 96.75 66 ILE A CA 1
ATOM 440 C C . ILE A 1 66 ? 3.416 37.094 13.938 1 96.75 66 ILE A C 1
ATOM 442 O O . ILE A 1 66 ? 2.633 36.781 14.836 1 96.75 66 ILE A O 1
ATOM 446 N N . PRO A 1 67 ? 2.949 37.625 12.805 1 95.69 67 PRO A N 1
ATOM 447 C CA . PRO A 1 67 ? 1.507 37.844 12.695 1 95.69 67 PRO A CA 1
ATOM 448 C C . PRO A 1 67 ? 0.698 36.562 12.742 1 95.69 67 PRO A C 1
ATOM 450 O O . PRO A 1 67 ? -0.385 36.531 13.328 1 95.69 67 PRO A O 1
ATOM 453 N N . ALA A 1 68 ? 1.165 35.531 12.102 1 96.81 68 ALA A N 1
ATOM 454 C CA . ALA A 1 68 ? 0.487 34.219 12.156 1 96.81 68 ALA A CA 1
ATOM 455 C C . ALA A 1 68 ? 0.423 33.719 13.586 1 96.81 68 ALA A C 1
ATOM 457 O O . ALA A 1 68 ? -0.606 33.188 14.016 1 96.81 68 ALA A O 1
ATOM 458 N N . ASP A 1 69 ? 1.537 33.844 14.344 1 98 69 ASP A N 1
ATOM 459 C CA . ASP A 1 69 ? 1.573 33.438 15.742 1 98 69 ASP A CA 1
ATOM 460 C C . ASP A 1 69 ? 0.495 34.156 16.547 1 98 69 ASP A C 1
ATOM 462 O O . ASP A 1 69 ? -0.237 33.531 17.312 1 98 69 ASP A O 1
ATOM 466 N N . ARG A 1 70 ? 0.515 35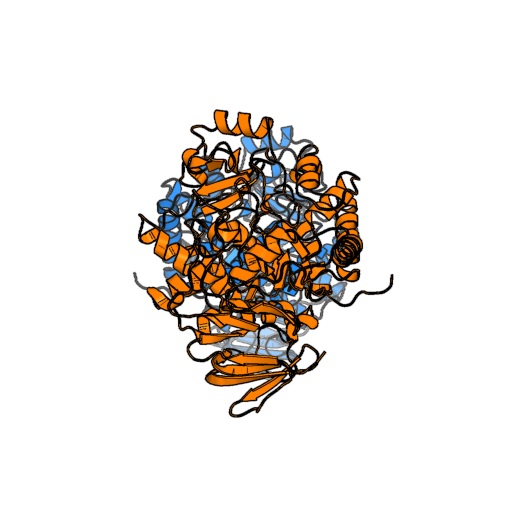.469 16.344 1 98 70 ARG A N 1
ATOM 467 C CA . ARG A 1 70 ? -0.41 36.281 17.125 1 98 70 ARG A CA 1
ATOM 468 C C . ARG A 1 70 ? -1.855 35.906 16.859 1 98 70 ARG A C 1
ATOM 470 O O . ARG A 1 70 ? -2.67 35.812 17.781 1 98 70 ARG A O 1
ATOM 477 N N . MET A 1 71 ? -2.146 35.656 15.617 1 97.88 71 MET A N 1
ATOM 478 C CA . MET A 1 71 ? -3.498 35.25 15.25 1 97.88 71 MET A CA 1
ATOM 479 C C . MET A 1 71 ? -3.844 33.906 15.898 1 97.88 71 MET A C 1
ATOM 481 O O . MET A 1 71 ? -4.914 33.75 16.484 1 97.88 71 MET A O 1
ATOM 485 N N . GLN A 1 72 ? -2.939 32.938 15.852 1 98.62 72 GLN A N 1
ATOM 486 C CA . GLN A 1 72 ? -3.191 31.609 16.391 1 98.62 72 GLN A CA 1
ATOM 487 C C . GLN A 1 72 ? -3.223 31.625 17.922 1 98.62 72 GLN A C 1
ATOM 489 O O . GLN A 1 72 ? -3.824 30.766 18.547 1 98.62 72 GLN A O 1
ATOM 494 N N . ALA A 1 73 ? -2.547 32.594 18.531 1 98.81 73 ALA A N 1
ATOM 495 C CA . ALA A 1 73 ? -2.607 32.75 19.984 1 98.81 73 ALA A CA 1
ATOM 496 C C . ALA A 1 73 ? -4.051 32.906 20.453 1 98.81 73 ALA A C 1
ATOM 498 O O . ALA A 1 73 ? -4.457 32.281 21.438 1 98.81 73 ALA A O 1
ATOM 499 N N . PHE A 1 74 ? -4.801 33.656 19.75 1 98.69 74 PHE A N 1
ATOM 500 C CA . PHE A 1 74 ? -6.195 33.875 20.109 1 98.69 74 PHE A CA 1
ATOM 501 C C . PHE A 1 74 ? -7.027 32.625 19.828 1 98.69 74 PHE A C 1
ATOM 503 O O . PHE A 1 74 ? -8.164 32.531 20.297 1 98.69 74 PHE A O 1
ATOM 510 N N . ASP A 1 75 ? -6.473 31.734 19.031 1 98.88 75 ASP A N 1
ATOM 511 C CA . ASP A 1 75 ? -7.102 30.453 18.734 1 98.88 75 ASP A CA 1
ATOM 512 C C . ASP A 1 75 ? -6.676 29.391 19.734 1 98.88 75 ASP A C 1
ATOM 514 O O . ASP A 1 75 ? -6.965 28.203 19.547 1 98.88 75 ASP A O 1
ATOM 518 N N . GLY A 1 76 ? -5.895 29.719 20.766 1 98.88 76 GLY A N 1
ATOM 519 C CA . GLY A 1 76 ? -5.516 28.859 21.859 1 98.88 76 GLY A CA 1
ATOM 520 C C . GLY A 1 76 ? -4.219 28.109 21.609 1 98.88 76 GLY A C 1
ATOM 521 O O . GLY A 1 76 ? -3.795 27.297 22.438 1 98.88 76 GLY A O 1
ATOM 522 N N . VAL A 1 77 ? -3.516 28.391 20.484 1 98.94 77 VAL A N 1
ATOM 523 C CA . VAL A 1 77 ? -2.33 27.641 20.094 1 98.94 77 VAL A CA 1
ATOM 524 C C . VAL A 1 77 ? -1.106 28.156 20.844 1 98.94 77 VAL A C 1
ATOM 526 O O . VAL A 1 77 ? -0.898 29.375 20.922 1 98.94 77 VAL A O 1
ATOM 529 N N . THR A 1 78 ? -0.353 27.25 21.438 1 98.94 78 THR A N 1
ATOM 530 C CA . THR A 1 78 ? 0.906 27.625 22.062 1 98.94 78 THR A CA 1
ATOM 531 C C . THR A 1 78 ? 2.092 27.078 21.266 1 98.94 78 THR A C 1
ATOM 533 O O . THR A 1 78 ? 3.229 27.516 21.469 1 98.94 78 THR A O 1
ATOM 536 N N . THR A 1 79 ? 1.874 26.094 20.469 1 98.88 79 THR A N 1
ATOM 537 C CA . THR A 1 79 ? 2.896 25.484 19.625 1 98.88 79 THR A CA 1
ATOM 538 C C . THR A 1 79 ? 2.402 25.359 18.188 1 98.88 79 THR A C 1
ATOM 540 O O . THR A 1 79 ? 1.374 24.719 17.922 1 98.88 79 THR A O 1
ATOM 543 N N . THR A 1 80 ? 3.076 26.031 17.297 1 98.81 80 THR A N 1
ATOM 544 C CA . THR A 1 80 ? 2.723 26.016 15.875 1 98.81 80 THR A CA 1
ATOM 545 C C . THR A 1 80 ? 3.854 25.422 15.039 1 98.81 80 THR A C 1
ATOM 547 O O . THR A 1 80 ? 4.984 25.906 15.086 1 98.81 80 THR A O 1
ATOM 550 N N . LEU A 1 81 ? 3.59 24.312 14.289 1 98.81 81 LEU A N 1
ATOM 551 C CA . LEU A 1 81 ? 4.602 23.578 13.531 1 98.81 81 LEU A CA 1
ATOM 552 C C . LEU A 1 81 ? 4.254 23.547 12.047 1 98.81 81 LEU A C 1
ATOM 554 O O . LEU A 1 81 ? 3.076 23.562 11.68 1 98.81 81 LEU A O 1
ATOM 558 N N . ASP A 1 82 ? 5.215 23.609 11.195 1 98.19 82 ASP A N 1
ATOM 559 C CA . ASP A 1 82 ? 5.043 23.312 9.781 1 98.19 82 ASP A CA 1
ATOM 560 C C . ASP A 1 82 ? 5.645 21.969 9.422 1 98.19 82 ASP A C 1
ATOM 562 O O . ASP A 1 82 ? 6.812 21.875 9.039 1 98.19 82 ASP A O 1
ATOM 566 N N . LEU A 1 83 ? 4.73 20.953 9.422 1 98.69 83 LEU A N 1
ATOM 567 C CA . LEU A 1 83 ? 5.285 19.625 9.281 1 98.69 83 LEU A CA 1
ATOM 568 C C . LEU A 1 83 ? 4.984 19.047 7.895 1 98.69 83 LEU A C 1
ATOM 570 O O . LEU A 1 83 ? 5.715 18.188 7.398 1 98.69 83 LEU A O 1
ATOM 574 N N . GLU A 1 84 ? 3.922 19.516 7.254 1 97.88 84 GLU A N 1
ATOM 575 C CA . GLU A 1 84 ? 3.604 19.016 5.918 1 97.88 84 GLU A CA 1
ATOM 576 C C . GLU A 1 84 ? 4.617 19.5 4.891 1 97.88 84 GLU A C 1
ATOM 578 O O . GLU A 1 84 ? 5.18 18.703 4.133 1 97.88 84 GLU A O 1
ATOM 583 N N . ALA A 1 85 ? 4.777 20.828 4.824 1 95.88 85 ALA A N 1
ATOM 584 C CA . ALA A 1 85 ? 5.77 21.375 3.9 1 95.88 85 ALA A CA 1
ATOM 585 C C . ALA A 1 85 ? 7.18 21.219 4.461 1 95.88 85 ALA A C 1
ATOM 587 O O . ALA A 1 85 ? 8.023 20.547 3.863 1 95.88 85 ALA A O 1
ATOM 588 N N . GLY A 1 86 ? 7.309 21.828 5.688 1 97.38 86 GLY A N 1
ATOM 589 C CA . GLY A 1 86 ? 8.633 21.859 6.285 1 97.38 86 GLY A CA 1
ATOM 590 C C . GLY A 1 86 ? 9.539 22.922 5.672 1 97.38 86 GLY A C 1
ATOM 591 O O . GLY A 1 86 ? 9.062 23.891 5.086 1 97.38 86 GLY A O 1
ATOM 592 N N . VAL A 1 87 ? 10.844 22.719 6 1 97.75 87 VAL A N 1
ATOM 593 C CA . VAL A 1 87 ? 11.805 23.719 5.555 1 97.75 87 VAL A CA 1
ATOM 594 C C . VAL A 1 87 ? 13.109 23.031 5.152 1 97.75 87 VAL A C 1
ATOM 596 O O . VAL A 1 87 ? 13.391 21.906 5.594 1 97.75 87 VAL A O 1
ATOM 599 N N . LEU A 1 88 ? 13.773 23.656 4.32 1 97.06 88 LEU A N 1
ATOM 600 C CA . LEU A 1 88 ? 15.133 23.297 3.951 1 97.06 88 LEU A CA 1
ATOM 601 C C . LEU A 1 88 ? 15.914 24.5 3.463 1 97.06 88 LEU A C 1
ATOM 603 O O . LEU A 1 88 ? 15.445 25.25 2.596 1 97.06 88 LEU A O 1
ATOM 607 N N . PRO A 1 89 ? 17.094 24.828 4.043 1 97.12 89 PRO A N 1
ATOM 608 C CA . PRO A 1 89 ? 17.781 24.078 5.086 1 97.12 89 PRO A CA 1
ATOM 609 C C . PRO A 1 89 ? 17.172 24.281 6.473 1 97.12 89 PRO A C 1
ATOM 611 O O . PRO A 1 89 ? 16.734 25.391 6.797 1 97.12 89 PRO A O 1
ATOM 614 N N . VAL A 1 90 ? 17.25 23.281 7.266 1 97.94 90 VAL A N 1
ATOM 615 C CA . VAL A 1 90 ? 16.562 23.281 8.555 1 97.94 90 VAL A CA 1
ATOM 616 C C . VAL A 1 90 ? 17.312 24.172 9.539 1 97.94 90 VAL A C 1
ATOM 618 O O . VAL A 1 90 ? 16.688 25.016 10.211 1 97.94 90 VAL A O 1
ATOM 621 N N . SER A 1 91 ? 18.609 24.109 9.562 1 97.19 91 SER A N 1
ATOM 622 C CA . SER A 1 91 ? 19.406 24.875 10.508 1 97.19 91 SER A CA 1
ATOM 623 C C . SER A 1 91 ? 19.234 26.375 10.273 1 97.19 91 SER A C 1
ATOM 625 O O . SER A 1 91 ? 19.094 27.156 11.227 1 97.19 91 SER A O 1
ATOM 627 N N . SER A 1 92 ? 19.344 26.75 9.016 1 96.56 92 SER A N 1
ATOM 628 C CA . SER A 1 92 ? 19.188 28.156 8.664 1 96.56 92 SER A CA 1
ATOM 629 C C . SER A 1 92 ? 17.828 28.688 9.078 1 96.56 92 SER A C 1
ATOM 631 O O . SER A 1 92 ? 17.703 29.828 9.523 1 96.56 92 SER A O 1
ATOM 633 N N . TRP A 1 93 ? 16.828 27.938 8.875 1 97.06 93 TRP A N 1
ATOM 634 C CA . TRP A 1 93 ? 15.469 28.344 9.234 1 97.06 93 TRP A CA 1
ATOM 635 C C . TRP A 1 93 ? 15.352 28.578 10.742 1 97.06 93 TRP A C 1
ATOM 637 O O . TRP A 1 93 ? 14.859 29.625 11.172 1 97.06 93 TRP A O 1
ATOM 647 N N . TYR A 1 94 ? 15.82 27.656 11.57 1 97.69 94 TYR A N 1
ATOM 648 C CA . TYR A 1 94 ? 15.75 27.797 13.023 1 97.69 94 TYR A CA 1
ATOM 649 C C . TYR A 1 94 ? 16.547 29.016 13.484 1 97.69 94 TYR A C 1
ATOM 651 O O . TYR A 1 94 ? 16.125 29.719 14.398 1 97.69 94 TYR A O 1
ATOM 659 N N . LYS A 1 95 ? 17.672 29.25 12.859 1 97.31 95 LYS A N 1
ATOM 660 C CA . LYS A 1 95 ? 18.484 30.406 13.219 1 97.31 95 LYS A CA 1
ATOM 661 C C . LYS A 1 95 ? 17.734 31.703 12.938 1 97.31 95 LYS A C 1
ATOM 663 O O . LYS A 1 95 ? 17.719 32.625 13.773 1 97.31 95 LYS A O 1
ATOM 668 N N . ARG A 1 96 ? 17.141 31.781 11.805 1 96.19 96 ARG A N 1
ATOM 669 C CA . ARG A 1 96 ? 16.406 32.969 11.438 1 96.19 96 ARG A CA 1
ATOM 670 C C . ARG A 1 96 ? 15.227 33.219 12.383 1 96.19 96 ARG A C 1
ATOM 672 O O . ARG A 1 96 ? 14.945 34.344 12.758 1 96.19 96 ARG A O 1
ATOM 679 N N . GLN A 1 97 ? 14.5 32.156 12.711 1 96.69 97 GLN A N 1
ATOM 680 C CA . GLN A 1 97 ? 13.383 32.281 13.633 1 96.69 97 GLN A CA 1
ATOM 681 C C . GLN A 1 97 ? 13.852 32.75 15.008 1 96.69 97 GLN A C 1
ATOM 683 O O . GLN A 1 97 ? 13.195 33.562 15.641 1 96.69 97 GLN A O 1
ATOM 688 N N . ALA A 1 98 ? 14.938 32.219 15.438 1 97 98 ALA A N 1
ATOM 689 C CA . ALA A 1 98 ? 15.492 32.594 16.734 1 97 98 ALA A CA 1
ATOM 690 C C . ALA A 1 98 ? 15.875 34.062 16.75 1 97 98 ALA A C 1
ATOM 692 O O . ALA A 1 98 ? 15.656 34.75 17.75 1 97 98 ALA A O 1
ATOM 693 N N . GLU A 1 99 ? 16.453 34.5 15.695 1 96.75 99 GLU A N 1
ATOM 694 C CA . GLU A 1 99 ? 16.891 35.906 15.594 1 96.75 99 GLU A CA 1
ATOM 695 C C . GLU A 1 99 ? 15.695 36.844 15.617 1 96.75 99 GLU A C 1
ATOM 697 O O . GLU A 1 99 ? 15.75 37.906 16.219 1 96.75 99 GLU A O 1
ATOM 702 N N . LYS A 1 100 ? 14.688 36.469 14.969 1 94.12 100 LYS A N 1
ATOM 703 C CA . LYS A 1 100 ? 13.484 37.281 14.906 1 94.12 100 LYS A CA 1
ATOM 704 C C . LYS A 1 100 ? 12.719 37.25 16.219 1 94.12 100 LYS A C 1
ATOM 706 O O . LYS A 1 100 ? 12.086 38.219 16.625 1 94.12 100 LYS A O 1
ATOM 711 N N . GLY A 1 101 ? 12.781 36.156 16.875 1 96.38 101 GLY A N 1
ATOM 712 C CA . GLY A 1 101 ? 11.953 35.906 18.047 1 96.38 101 GLY A CA 1
ATOM 713 C C . GLY A 1 101 ? 10.516 35.562 17.703 1 96.38 101 GLY A C 1
ATOM 714 O O . GLY A 1 101 ? 9.883 36.25 16.891 1 96.38 101 GLY A O 1
ATOM 715 N N . ARG A 1 102 ? 10.031 34.5 18.281 1 97.5 102 ARG A N 1
ATOM 716 C CA . ARG A 1 102 ? 8.695 34.031 17.953 1 97.5 102 ARG A CA 1
ATOM 717 C C . ARG A 1 102 ? 7.77 34.156 19.172 1 97.5 102 ARG A C 1
ATOM 719 O O . ARG A 1 102 ? 8.227 34.125 20.312 1 97.5 102 ARG A O 1
ATOM 726 N N . VAL A 1 103 ? 6.488 34.312 18.828 1 97.88 103 VAL A N 1
ATOM 727 C CA . VAL A 1 103 ? 5.449 34.5 19.844 1 97.88 103 VAL A CA 1
ATOM 728 C C . VAL A 1 103 ? 5.008 33.156 20.391 1 97.88 103 VAL A C 1
ATOM 730 O O . VAL A 1 103 ? 4.73 33.031 21.578 1 97.88 103 VAL A O 1
ATOM 733 N N . LEU A 1 104 ? 4.914 32.156 19.547 1 98.81 104 LEU A N 1
ATOM 734 C CA . LEU A 1 104 ? 4.566 30.781 19.891 1 98.81 104 LEU A CA 1
ATOM 735 C C . LEU A 1 104 ? 5.766 29.859 19.719 1 98.81 104 LEU A C 1
ATOM 737 O O . LEU A 1 104 ? 6.715 30.188 19 1 98.81 104 LEU A O 1
ATOM 741 N N . ASN A 1 105 ? 5.73 28.672 20.438 1 98.81 105 ASN A N 1
ATOM 742 C CA . ASN A 1 105 ? 6.719 27.641 20.141 1 98.81 105 ASN A CA 1
ATOM 743 C C . ASN A 1 105 ? 6.629 27.203 18.672 1 98.81 105 ASN A C 1
ATOM 745 O O . ASN A 1 105 ? 5.539 27.156 18.109 1 98.81 105 ASN A O 1
ATOM 749 N N . TYR A 1 106 ? 7.812 26.938 18.078 1 98.69 106 TYR A N 1
ATOM 750 C CA . TYR A 1 106 ? 7.824 26.75 16.641 1 98.69 106 TYR A CA 1
ATOM 751 C C . TYR A 1 106 ? 8.766 25.609 16.25 1 98.69 106 TYR A C 1
ATOM 753 O O . TYR A 1 106 ? 9.688 25.281 17 1 98.69 106 TYR A O 1
ATOM 761 N N . GLY A 1 107 ? 8.516 25 15.141 1 98.5 107 GLY A N 1
ATOM 762 C CA . GLY A 1 107 ? 9.344 23.938 14.586 1 98.5 107 GLY A CA 1
ATOM 763 C C . GLY A 1 107 ? 8.914 23.516 13.195 1 98.5 107 GLY A C 1
ATOM 764 O O . GLY A 1 107 ? 7.859 23.922 12.711 1 98.5 107 GLY A O 1
ATOM 765 N N . ALA A 1 108 ? 9.758 22.703 12.539 1 98.62 108 ALA A N 1
ATOM 766 C CA . ALA A 1 108 ? 9.469 22.328 11.156 1 98.62 108 ALA A CA 1
ATOM 767 C C . ALA A 1 108 ? 10.086 20.969 10.82 1 98.62 108 ALA A C 1
ATOM 769 O O . ALA A 1 108 ? 11.062 20.562 11.445 1 98.62 108 ALA A O 1
ATOM 770 N N . ALA A 1 109 ? 9.477 20.312 9.867 1 98.75 109 ALA A N 1
ATOM 771 C CA . ALA A 1 109 ? 10.055 19.109 9.266 1 98.75 109 ALA A CA 1
ATOM 772 C C . ALA A 1 109 ? 11.031 19.469 8.156 1 98.75 109 ALA A C 1
ATOM 774 O O . ALA A 1 109 ? 11.156 20.641 7.773 1 98.75 109 ALA A O 1
ATOM 775 N N . ALA A 1 110 ? 11.797 18.438 7.719 1 98.69 110 ALA A N 1
ATOM 776 C CA . ALA A 1 110 ? 12.609 18.609 6.516 1 98.69 110 ALA A CA 1
ATOM 777 C C . ALA A 1 110 ? 11.758 18.484 5.254 1 98.69 110 ALA A C 1
ATOM 779 O O . ALA A 1 110 ? 10.961 17.547 5.133 1 98.69 110 ALA A O 1
ATOM 780 N N . ASN A 1 111 ? 11.953 19.344 4.367 1 98.31 111 ASN A N 1
ATOM 781 C CA . ASN A 1 111 ? 11.086 19.484 3.205 1 98.31 111 ASN A CA 1
ATOM 782 C C . ASN A 1 111 ? 11.57 18.625 2.039 1 98.31 111 ASN A C 1
ATOM 784 O O . ASN A 1 111 ? 12.586 18.938 1.417 1 98.31 111 ASN A O 1
ATOM 788 N N . TRP A 1 112 ? 10.805 17.656 1.646 1 98.38 112 TRP A N 1
ATOM 789 C CA . TRP A 1 112 ? 11.148 16.734 0.56 1 98.38 112 TRP A CA 1
ATOM 790 C C . TRP A 1 112 ? 11.156 17.469 -0.78 1 98.38 112 TRP A C 1
ATOM 792 O O . TRP A 1 112 ? 12.047 17.25 -1.609 1 98.38 112 TRP A O 1
ATOM 802 N N . ALA A 1 113 ? 10.195 18.328 -1.049 1 96.31 113 ALA A N 1
ATOM 803 C CA . ALA A 1 113 ? 10.109 19.016 -2.334 1 96.31 113 ALA A CA 1
ATOM 804 C C . ALA A 1 113 ? 11.344 19.875 -2.584 1 96.31 113 ALA A C 1
ATOM 806 O O . ALA A 1 113 ? 11.891 19.875 -3.688 1 96.31 113 ALA A O 1
ATOM 807 N N . PHE A 1 114 ? 11.805 20.531 -1.562 1 96.88 114 PHE A N 1
ATOM 808 C CA . PHE A 1 114 ? 12.969 21.391 -1.741 1 96.88 114 PHE A CA 1
ATOM 809 C C . PHE A 1 114 ? 14.242 20.562 -1.857 1 96.88 114 PHE A C 1
ATOM 811 O O . PHE A 1 114 ? 15.195 20.969 -2.531 1 96.88 114 PHE A O 1
ATOM 818 N N . ALA A 1 115 ? 14.234 19.406 -1.172 1 98 115 ALA A N 1
ATOM 819 C CA . ALA A 1 115 ? 15.336 18.469 -1.426 1 98 115 ALA A CA 1
ATOM 820 C C . ALA A 1 115 ? 15.352 18.031 -2.887 1 98 115 ALA A C 1
ATOM 822 O O . ALA A 1 115 ? 16.406 17.984 -3.516 1 98 115 ALA A O 1
ATOM 823 N N . ARG A 1 116 ? 14.195 17.766 -3.396 1 96.94 116 ARG A N 1
ATOM 824 C CA . ARG A 1 116 ? 14.039 17.344 -4.785 1 96.94 116 ARG A CA 1
ATOM 825 C C . ARG A 1 116 ? 14.438 18.469 -5.742 1 96.94 116 ARG A C 1
ATOM 827 O O . ARG A 1 116 ? 15.18 18.234 -6.703 1 96.94 116 ARG A O 1
ATOM 834 N N . ILE A 1 117 ? 13.961 19.688 -5.5 1 96.69 117 ILE A N 1
ATOM 835 C CA . ILE A 1 117 ? 14.312 20.844 -6.305 1 96.69 117 ILE A CA 1
ATOM 836 C C . ILE A 1 117 ? 15.828 21.031 -6.324 1 96.69 117 ILE A C 1
ATOM 838 O O . ILE A 1 117 ? 16.438 21.172 -7.391 1 96.69 117 ILE A O 1
ATOM 842 N N . GLY A 1 118 ? 16.453 20.906 -5.18 1 96.69 118 GLY A N 1
ATOM 843 C CA . GLY A 1 118 ? 17.906 21.047 -5.105 1 96.69 118 GLY A CA 1
ATOM 844 C C . GLY A 1 118 ? 18.641 19.969 -5.875 1 96.69 118 GLY A C 1
ATOM 845 O O . GLY A 1 118 ? 19.547 20.266 -6.664 1 96.69 118 GLY A O 1
ATOM 846 N N . ALA A 1 119 ? 18.234 18.734 -5.676 1 97.44 119 ALA A N 1
ATOM 847 C CA . ALA A 1 119 ? 18.938 17.594 -6.266 1 97.44 119 ALA A CA 1
ATOM 848 C C . ALA A 1 119 ? 18.75 17.547 -7.777 1 97.44 119 ALA A C 1
ATOM 850 O O . ALA A 1 119 ? 19.641 17.141 -8.516 1 97.44 119 ALA A O 1
ATOM 851 N N . MET A 1 120 ? 17.578 18.016 -8.281 1 97.12 120 MET A N 1
ATOM 852 C CA . MET A 1 120 ? 17.25 17.781 -9.68 1 97.12 120 MET A CA 1
ATOM 853 C C . MET A 1 120 ? 17.484 19.031 -10.523 1 97.12 120 MET A C 1
ATOM 855 O O . MET A 1 120 ? 17.703 18.938 -11.734 1 97.12 120 MET A O 1
ATOM 859 N N . THR A 1 121 ? 17.484 20.219 -9.883 1 95 121 THR A N 1
ATOM 860 C CA . THR A 1 121 ? 17.594 21.438 -10.672 1 95 121 THR A CA 1
ATOM 861 C C . THR A 1 121 ? 18.859 22.203 -10.289 1 95 121 THR A C 1
ATOM 863 O O . THR A 1 121 ? 19.25 23.156 -10.969 1 95 121 THR A O 1
ATOM 866 N N . GLY A 1 122 ? 19.469 21.891 -9.203 1 92.19 122 GLY A N 1
ATOM 867 C CA . GLY A 1 122 ? 20.672 22.594 -8.742 1 92.19 122 GLY A CA 1
ATOM 868 C C . GLY A 1 122 ? 20.359 23.859 -7.957 1 92.19 122 GLY A C 1
ATOM 869 O O . GLY A 1 122 ? 21.266 24.516 -7.441 1 92.19 122 GLY A O 1
ATOM 870 N N . SER A 1 123 ? 19.078 24.125 -7.797 1 88.5 123 SER A N 1
ATOM 871 C CA . SER A 1 123 ? 18.688 25.312 -7.039 1 88.5 123 SER A CA 1
ATOM 872 C C . SER A 1 123 ? 18.906 25.109 -5.543 1 88.5 123 SER A C 1
ATOM 874 O O . SER A 1 123 ? 18.531 24.062 -4.996 1 88.5 123 SER A O 1
ATOM 876 N N . ASN A 1 124 ? 19.422 26.062 -4.844 1 82.25 124 ASN A N 1
ATOM 877 C CA . ASN A 1 124 ? 19.672 25.984 -3.408 1 82.25 124 ASN A CA 1
ATOM 878 C C . ASN A 1 124 ? 18.891 27.047 -2.648 1 82.25 124 ASN A C 1
ATOM 880 O O . ASN A 1 124 ? 19.312 27.5 -1.578 1 82.25 124 ASN A O 1
ATOM 884 N N . ALA A 1 125 ? 17.828 27.469 -3.311 1 86.31 125 ALA A N 1
ATOM 885 C CA . ALA A 1 125 ? 17 28.469 -2.633 1 86.31 125 ALA A CA 1
ATOM 886 C C . ALA A 1 125 ? 16.391 27.891 -1.356 1 86.31 125 ALA A C 1
ATOM 888 O O . ALA A 1 125 ? 16.016 26.719 -1.312 1 86.31 125 ALA A O 1
ATOM 889 N N . GLU A 1 126 ? 16.297 28.766 -0.357 1 87.81 126 GLU A N 1
ATOM 890 C CA . GLU A 1 126 ? 15.633 28.359 0.882 1 87.81 126 GLU A CA 1
ATOM 891 C C . GLU A 1 126 ? 14.125 28.266 0.696 1 87.81 126 GLU A C 1
ATOM 893 O O . GLU A 1 126 ? 13.539 29.016 -0.084 1 87.81 126 GLU A O 1
ATOM 898 N N . SER A 1 127 ? 13.531 27.484 1.483 1 87.5 127 SER A N 1
ATOM 899 C CA . SER A 1 127 ? 12.102 27.234 1.388 1 87.5 127 SER A CA 1
ATOM 900 C C . SER A 1 127 ? 11.297 28.484 1.716 1 87.5 127 SER A C 1
ATOM 902 O O . SER A 1 127 ? 11.523 29.125 2.744 1 87.5 127 SER A O 1
ATOM 904 N N . SER A 1 128 ? 10.508 28.891 0.854 1 81.31 128 SER A N 1
ATOM 905 C CA . SER A 1 128 ? 9.5 29.938 0.985 1 81.31 128 SER A CA 1
ATOM 906 C C . SER A 1 128 ? 8.406 29.781 -0.065 1 81.31 128 SER A C 1
ATOM 908 O O . SER A 1 128 ? 8.547 29.016 -1.015 1 81.31 128 SER A O 1
ATOM 910 N N . LEU A 1 129 ? 7.324 30.375 0.172 1 75.81 129 LEU A N 1
ATOM 911 C CA . LEU A 1 129 ? 6.277 30.344 -0.84 1 75.81 129 LEU A CA 1
ATOM 912 C C . LEU A 1 129 ? 6.781 30.922 -2.162 1 75.81 129 LEU A C 1
ATOM 914 O O . LEU A 1 129 ? 6.445 30.391 -3.232 1 75.81 129 LEU A O 1
ATOM 918 N N . GLU A 1 130 ? 7.594 31.953 -2.043 1 76.19 130 GLU A N 1
ATOM 919 C CA . GLU A 1 130 ? 8.164 32.594 -3.227 1 76.19 130 GLU A CA 1
ATOM 920 C C . GLU A 1 130 ? 9.109 31.641 -3.963 1 76.19 130 GLU A C 1
ATOM 922 O O . GLU A 1 130 ? 9.039 31.516 -5.188 1 76.19 130 GLU A O 1
ATOM 927 N N . SER A 1 131 ? 9.898 30.984 -3.176 1 84.25 131 SER A N 1
ATOM 928 C CA . SER A 1 131 ? 10.836 30.047 -3.779 1 84.25 131 SER A CA 1
ATOM 929 C C . SER A 1 131 ? 10.117 28.844 -4.379 1 84.25 131 SER A C 1
ATOM 931 O O . SER A 1 131 ? 10.539 28.312 -5.406 1 84.25 131 SER A O 1
ATOM 933 N N . PHE A 1 132 ? 9.094 28.5 -3.75 1 82.69 132 PHE A N 1
ATOM 934 C CA . PHE A 1 132 ? 8.305 27.391 -4.262 1 82.69 132 PHE A CA 1
ATOM 935 C C . PHE A 1 132 ? 7.633 27.766 -5.578 1 82.69 132 PHE A C 1
ATOM 937 O O . PHE A 1 132 ? 7.672 26.984 -6.539 1 82.69 132 PHE A O 1
ATOM 944 N N . GLY A 1 133 ? 7.078 28.922 -5.582 1 76.88 133 GLY A N 1
ATOM 945 C CA . GLY A 1 133 ? 6.488 29.422 -6.812 1 76.88 133 GLY A CA 1
ATOM 946 C C . GLY A 1 133 ? 7.484 29.531 -7.953 1 76.88 133 GLY A C 1
ATOM 947 O O . GLY A 1 133 ? 7.184 29.141 -9.086 1 76.88 133 GLY A O 1
ATOM 948 N N . ALA A 1 134 ? 8.68 29.953 -7.617 1 79.81 134 ALA A N 1
ATOM 949 C CA . ALA A 1 134 ? 9.727 30.109 -8.625 1 79.81 134 ALA A CA 1
ATOM 950 C C . ALA A 1 134 ? 10.172 28.75 -9.164 1 79.81 134 ALA A C 1
ATOM 952 O O . ALA A 1 134 ? 10.477 28.609 -10.352 1 79.81 134 ALA A O 1
ATOM 953 N N . ALA A 1 135 ? 10.133 27.828 -8.258 1 85.62 135 ALA A N 1
ATOM 954 C CA . ALA A 1 135 ? 10.602 26.5 -8.625 1 85.62 135 ALA A CA 1
ATOM 955 C C . ALA A 1 135 ? 9.641 25.812 -9.594 1 85.62 135 ALA A C 1
ATOM 957 O O . ALA A 1 135 ? 10.008 24.844 -10.258 1 85.62 135 ALA A O 1
ATOM 958 N N . MET A 1 136 ? 8.453 26.391 -9.688 1 80.12 136 MET A N 1
ATOM 959 C CA . MET A 1 136 ? 7.445 25.766 -10.547 1 80.12 136 MET A CA 1
ATOM 960 C C . MET A 1 136 ? 7.762 26.016 -12.016 1 80.12 136 MET A C 1
ATOM 962 O O . MET A 1 136 ? 7.191 25.375 -12.898 1 80.12 136 MET A O 1
ATOM 966 N N . ARG A 1 137 ? 8.703 26.906 -12.266 1 80.62 137 ARG A N 1
ATOM 967 C CA . ARG A 1 137 ? 9.07 27.25 -13.641 1 80.62 137 ARG A CA 1
ATOM 968 C C . ARG A 1 137 ? 9.891 26.125 -14.273 1 80.62 137 ARG A C 1
ATOM 970 O O . ARG A 1 137 ? 9.82 25.906 -15.484 1 80.62 137 ARG A O 1
ATOM 977 N N . ASP A 1 138 ? 10.68 25.547 -13.477 1 87.69 138 ASP A N 1
ATOM 978 C CA . ASP A 1 138 ? 11.383 24.344 -13.922 1 87.69 138 ASP A CA 1
ATOM 979 C C . ASP A 1 138 ? 10.602 23.094 -13.555 1 87.69 138 ASP A C 1
ATOM 981 O O . ASP A 1 138 ? 10.648 22.641 -12.406 1 87.69 138 ASP A O 1
ATOM 985 N N . ARG A 1 139 ? 10.008 22.484 -14.508 1 90.25 139 ARG A N 1
ATOM 986 C CA . ARG A 1 139 ? 9.023 21.438 -14.258 1 90.25 139 ARG A CA 1
ATOM 987 C C . ARG A 1 139 ? 9.695 20.078 -14.078 1 90.25 139 ARG A C 1
ATOM 989 O O . ARG A 1 139 ? 9.031 19.062 -13.836 1 90.25 139 ARG A O 1
ATOM 996 N N . ARG A 1 140 ? 11.039 20.031 -14.258 1 94.31 140 ARG A N 1
ATOM 997 C CA . ARG A 1 140 ? 11.734 18.766 -14.18 1 94.31 140 ARG A CA 1
ATOM 998 C C . ARG A 1 140 ? 11.5 18.094 -12.828 1 94.31 140 ARG A C 1
ATOM 1000 O O . ARG A 1 140 ? 11.258 16.875 -12.766 1 94.31 140 ARG A O 1
ATOM 1007 N N . TRP A 1 141 ? 11.477 18.812 -11.688 1 95.25 141 TRP A N 1
ATOM 1008 C CA . TRP A 1 141 ? 11.305 18.219 -10.359 1 95.25 141 TRP A CA 1
ATOM 1009 C C . TRP A 1 141 ? 9.852 17.812 -10.133 1 95.25 141 TRP A C 1
ATOM 1011 O O . TRP A 1 141 ? 9.562 17 -9.25 1 95.25 141 TRP A O 1
ATOM 1021 N N . ILE A 1 142 ? 8.906 18.359 -10.914 1 93.69 142 ILE A N 1
ATOM 1022 C CA . ILE A 1 142 ? 7.48 18.109 -10.789 1 93.69 142 ILE A CA 1
ATOM 1023 C C . ILE A 1 142 ? 7.109 16.844 -11.57 1 93.69 142 ILE A C 1
ATOM 1025 O O . ILE A 1 142 ? 6.488 15.938 -11.031 1 93.69 142 ILE A O 1
ATOM 1029 N N . ASP A 1 143 ? 7.617 16.766 -12.867 1 94.19 143 ASP A N 1
ATOM 1030 C CA . ASP A 1 143 ? 7.055 15.836 -13.844 1 94.19 143 ASP A CA 1
ATOM 1031 C C . ASP A 1 143 ? 7.934 14.594 -13.984 1 94.19 143 ASP A C 1
ATOM 1033 O O . ASP A 1 143 ? 7.457 13.539 -14.406 1 94.19 143 ASP A O 1
ATOM 1037 N N . ASN A 1 144 ? 9.266 14.766 -13.719 1 96.62 144 ASN A N 1
ATOM 1038 C CA . ASN A 1 144 ? 10.188 13.688 -14.055 1 96.62 144 ASN A CA 1
ATOM 1039 C C . ASN A 1 144 ? 10.391 12.734 -12.883 1 96.62 144 ASN A C 1
ATOM 1041 O O . ASN A 1 144 ? 10.43 13.164 -11.727 1 96.62 144 ASN A O 1
ATOM 1045 N N . VAL A 1 145 ? 10.547 11.469 -13.211 1 97.25 145 VAL A N 1
ATOM 1046 C CA . VAL A 1 145 ? 11.102 10.516 -12.258 1 97.25 145 VAL A CA 1
ATOM 1047 C C . VAL A 1 145 ? 12.57 10.836 -11.992 1 97.25 145 VAL A C 1
ATOM 1049 O O . VAL A 1 145 ? 13.336 11.055 -12.93 1 97.25 145 VAL A O 1
ATOM 1052 N N . ALA A 1 146 ? 12.961 10.867 -10.75 1 97.94 146 ALA A N 1
ATOM 1053 C CA . ALA A 1 146 ? 14.359 11.133 -10.406 1 97.94 146 ALA A CA 1
ATOM 1054 C C . ALA A 1 146 ? 15.25 9.961 -10.781 1 97.94 146 ALA A C 1
ATOM 1056 O O . ALA A 1 146 ? 14.867 8.797 -10.617 1 97.94 146 ALA A O 1
ATOM 1057 N N . THR A 1 147 ? 16.422 10.258 -11.305 1 96.38 147 THR A N 1
ATOM 1058 C CA . THR A 1 147 ? 17.438 9.234 -11.523 1 96.38 147 THR A CA 1
ATOM 1059 C C . THR A 1 147 ? 17.969 8.711 -10.195 1 96.38 147 THR A C 1
ATOM 1061 O O . THR A 1 147 ? 17.719 9.297 -9.141 1 96.38 147 THR A O 1
ATOM 1064 N N . GLU A 1 148 ? 18.719 7.664 -10.234 1 95.25 148 GLU A N 1
ATOM 1065 C CA . GLU A 1 148 ? 19.312 7.109 -9.023 1 95.25 148 GLU A CA 1
ATOM 1066 C C . GLU A 1 148 ? 20.219 8.125 -8.336 1 95.25 148 GLU A C 1
ATOM 1068 O O . GLU A 1 148 ? 20.203 8.242 -7.109 1 95.25 148 GLU A O 1
ATOM 1073 N N . ALA A 1 149 ? 21 8.836 -9.117 1 97.5 149 ALA A N 1
ATOM 1074 C CA . ALA A 1 149 ? 21.891 9.859 -8.57 1 97.5 149 ALA A CA 1
ATOM 1075 C C . ALA A 1 149 ? 21.094 10.992 -7.918 1 97.5 149 ALA A C 1
ATOM 1077 O O . ALA A 1 149 ? 21.453 11.477 -6.848 1 97.5 149 ALA A O 1
ATOM 1078 N N . GLU A 1 150 ? 20.047 11.406 -8.594 1 98.19 150 GLU A N 1
ATOM 1079 C CA . GLU A 1 150 ? 19.188 12.445 -8.039 1 98.19 150 GLU A CA 1
ATOM 1080 C C . GLU A 1 150 ? 18.516 11.984 -6.746 1 98.19 150 GLU A C 1
ATOM 1082 O O . GLU A 1 150 ? 18.406 12.758 -5.793 1 98.19 150 GLU A O 1
ATOM 1087 N N . VAL A 1 151 ? 18.094 10.719 -6.668 1 98.56 151 VAL A N 1
ATOM 1088 C CA . VAL A 1 151 ? 17.516 10.164 -5.453 1 98.56 151 VAL A CA 1
ATOM 1089 C C . VAL A 1 151 ? 18.531 10.211 -4.32 1 98.56 151 VAL A C 1
ATOM 1091 O O . VAL A 1 151 ? 18.203 10.586 -3.191 1 98.56 151 VAL A O 1
ATOM 1094 N N . GLY A 1 152 ? 19.781 9.82 -4.637 1 98.56 152 GLY A N 1
ATOM 1095 C CA . GLY A 1 152 ? 20.828 9.953 -3.645 1 98.56 152 GLY A CA 1
ATOM 1096 C C . GLY A 1 152 ? 20.969 11.359 -3.105 1 98.56 152 GLY A C 1
ATOM 1097 O O . GLY A 1 152 ? 21.125 11.555 -1.897 1 98.56 152 GLY A O 1
ATOM 1098 N N . GLY A 1 153 ? 20.922 12.375 -4 1 98.5 153 GLY A N 1
ATOM 1099 C CA . GLY A 1 153 ? 20.984 13.773 -3.602 1 98.5 153 GLY A CA 1
ATOM 1100 C C . GLY A 1 153 ? 19.812 14.203 -2.742 1 98.5 153 GLY A C 1
ATOM 1101 O O . GLY A 1 153 ? 19.969 14.984 -1.802 1 98.5 153 GLY A O 1
ATOM 1102 N N . ILE A 1 154 ? 18.625 13.719 -3.055 1 98.69 154 ILE A N 1
ATOM 1103 C CA . ILE A 1 154 ? 17.422 14.016 -2.285 1 98.69 154 ILE A CA 1
ATOM 1104 C C . ILE A 1 154 ? 17.578 13.469 -0.866 1 98.69 154 ILE A C 1
ATOM 1106 O O . ILE A 1 154 ? 17.359 14.195 0.109 1 98.69 154 ILE A O 1
ATOM 1110 N N . LEU A 1 155 ? 18.016 12.203 -0.759 1 98.88 155 LEU A N 1
ATOM 1111 C CA . LEU A 1 155 ? 18.141 11.539 0.533 1 98.88 155 LEU A CA 1
ATOM 1112 C C . LEU A 1 155 ? 19.219 12.211 1.38 1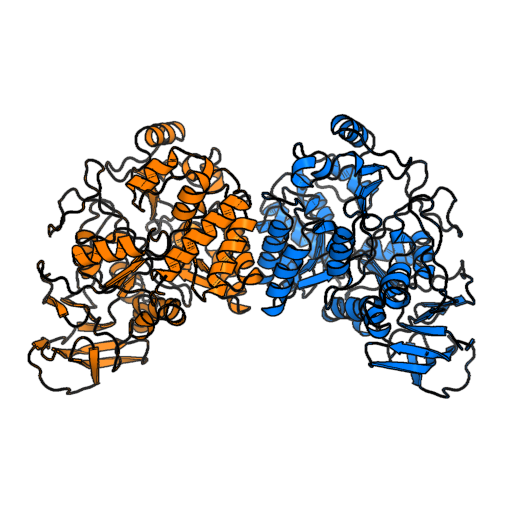 98.88 155 LEU A C 1
ATOM 1114 O O . LEU A 1 155 ? 19.047 12.367 2.592 1 98.88 155 LEU A O 1
ATOM 1118 N N . GLU A 1 156 ? 20.281 12.602 0.735 1 98.44 156 GLU A N 1
ATOM 1119 C CA . GLU A 1 156 ? 21.344 13.289 1.458 1 98.44 156 GLU A CA 1
ATOM 1120 C C . GLU A 1 156 ? 20.859 14.602 2.053 1 98.44 156 GLU A C 1
ATOM 1122 O O . GLU A 1 156 ? 21.125 14.906 3.215 1 98.44 156 GLU A O 1
ATOM 1127 N N . ARG A 1 157 ? 20.156 15.375 1.308 1 98.12 157 ARG A N 1
ATOM 1128 C CA . ARG A 1 157 ? 19.641 16.656 1.761 1 98.12 157 ARG A CA 1
ATOM 1129 C C . ARG A 1 157 ? 18.641 16.484 2.902 1 98.12 157 ARG A C 1
ATOM 1131 O O . ARG A 1 157 ? 18.656 17.25 3.863 1 98.12 157 ARG A O 1
ATOM 1138 N N . LEU A 1 158 ? 17.812 15.461 2.783 1 98.75 158 LEU A N 1
ATOM 1139 C CA . LEU A 1 158 ? 16.844 15.18 3.84 1 98.75 158 LEU A CA 1
ATOM 1140 C C . LEU A 1 158 ? 17.562 14.719 5.113 1 98.75 158 LEU A C 1
ATOM 1142 O O . LEU A 1 158 ? 17.188 15.141 6.215 1 98.75 158 LEU A O 1
ATOM 1146 N N . ALA A 1 159 ? 18.562 13.867 4.969 1 98.62 159 ALA A N 1
ATOM 1147 C CA . ALA A 1 159 ? 19.312 13.398 6.129 1 98.62 159 ALA A CA 1
ATOM 1148 C C . ALA A 1 159 ? 19.984 14.57 6.852 1 98.62 159 ALA A C 1
ATOM 1150 O O . ALA A 1 159 ? 19.984 14.625 8.086 1 98.62 159 ALA A O 1
ATOM 1151 N N . VAL A 1 160 ? 20.547 15.492 6.109 1 98.06 160 VAL A N 1
ATOM 1152 C CA . VAL A 1 160 ? 21.141 16.688 6.695 1 98.06 160 VAL A CA 1
ATOM 1153 C C . VAL A 1 160 ? 20.078 17.484 7.441 1 98.06 160 VAL A C 1
ATOM 1155 O O . VAL A 1 160 ? 20.297 17.922 8.578 1 98.06 160 VAL A O 1
ATOM 1158 N N . GLY A 1 161 ? 18.906 17.656 6.785 1 98.38 161 GLY A N 1
ATOM 1159 C CA . GLY A 1 161 ? 17.812 18.359 7.438 1 98.38 161 GLY A CA 1
ATOM 1160 C C . GLY A 1 161 ? 17.391 17.719 8.75 1 98.38 161 GLY A C 1
ATOM 1161 O O . GLY A 1 161 ? 17.125 18.422 9.727 1 98.38 161 GLY A O 1
ATOM 1162 N N . LEU A 1 162 ? 17.328 16.391 8.758 1 98.56 162 LEU A N 1
ATOM 1163 C CA . LEU A 1 162 ? 16.984 15.672 9.977 1 98.56 162 LEU A CA 1
ATOM 1164 C C . LEU A 1 162 ? 18.062 15.867 11.047 1 98.56 162 LEU A C 1
ATOM 1166 O O . LEU A 1 162 ? 17.734 16.109 12.211 1 98.56 162 LEU A O 1
ATOM 1170 N N . ASN A 1 163 ? 19.297 15.82 10.656 1 98 163 ASN A N 1
ATOM 1171 C CA . ASN A 1 163 ? 20.422 16 11.586 1 98 163 ASN A CA 1
ATOM 1172 C C . ASN A 1 163 ? 20.453 17.422 12.141 1 98 163 ASN A C 1
ATOM 1174 O O . ASN A 1 163 ? 20.969 17.641 13.242 1 98 163 ASN A O 1
ATOM 1178 N N . GLU A 1 164 ? 19.906 18.359 11.383 1 98 164 GLU A N 1
ATOM 1179 C CA . GLU A 1 164 ? 19.875 19.75 11.797 1 98 164 GLU A CA 1
ATOM 1180 C C . GLU A 1 164 ? 18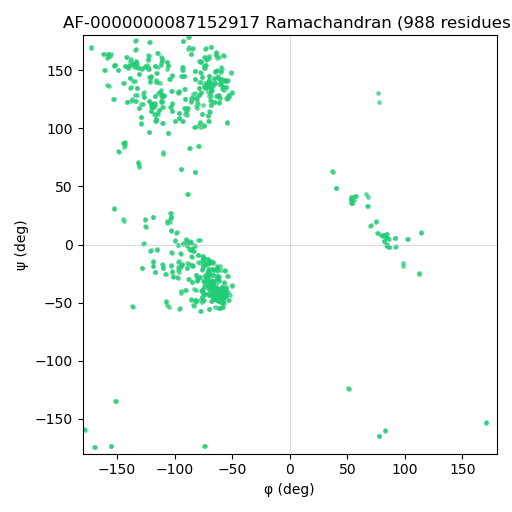.703 20.031 12.727 1 98 164 GLU A C 1
ATOM 1182 O O . GLU A 1 164 ? 18.516 21.156 13.18 1 98 164 GLU A O 1
ATOM 1187 N N . GLY A 1 165 ? 17.922 19.031 13 1 97.88 165 GLY A N 1
ATOM 1188 C CA . GLY A 1 165 ? 16.859 19.172 13.984 1 97.88 165 GLY A CA 1
ATOM 1189 C C . GLY A 1 165 ? 15.469 19.062 13.383 1 97.88 165 GLY A C 1
ATOM 1190 O O . GLY A 1 165 ? 14.477 19.344 14.055 1 97.88 165 GLY A O 1
ATOM 1191 N N . GLY A 1 166 ? 15.383 18.656 12.141 1 98.44 166 GLY A N 1
ATOM 1192 C CA . GLY A 1 166 ? 14.07 18.469 11.555 1 98.44 166 GLY A CA 1
ATOM 1193 C C . GLY A 1 166 ? 13.211 17.469 12.312 1 98.44 166 GLY A C 1
ATOM 1194 O O . GLY A 1 166 ? 13.703 16.406 12.727 1 98.44 166 GLY A O 1
ATOM 1195 N N . ILE A 1 167 ? 11.977 17.766 12.539 1 98.56 167 ILE A N 1
ATOM 1196 C CA . ILE A 1 167 ? 11.07 16.984 13.367 1 98.56 167 ILE A CA 1
ATOM 1197 C C . ILE A 1 167 ? 10.68 15.703 12.625 1 98.56 167 ILE A C 1
ATOM 1199 O O . ILE A 1 167 ? 10.422 14.664 13.25 1 98.56 167 ILE A O 1
ATOM 1203 N N . GLY A 1 168 ? 10.664 15.656 11.391 1 98.62 168 GLY A N 1
ATOM 1204 C CA . GLY A 1 168 ? 10.305 14.617 10.43 1 98.62 168 GLY A CA 1
ATOM 1205 C C . GLY A 1 168 ? 10.508 15.039 8.992 1 98.62 168 GLY A C 1
ATOM 1206 O O . GLY A 1 168 ? 11.344 15.906 8.703 1 98.62 168 GLY A O 1
ATOM 1207 N N . ILE A 1 169 ? 9.852 14.359 8.117 1 98.88 169 ILE A N 1
ATOM 1208 C CA . ILE A 1 169 ? 9.969 14.695 6.699 1 98.88 169 ILE A CA 1
ATOM 1209 C C . ILE A 1 169 ? 8.602 15.078 6.145 1 98.88 169 ILE A C 1
ATOM 1211 O O . ILE A 1 169 ? 7.652 14.297 6.211 1 98.88 169 ILE A O 1
ATOM 1215 N N . GLY A 1 170 ? 8.516 16.312 5.676 1 98.75 170 GLY A N 1
ATOM 1216 C CA . GLY A 1 170 ? 7.32 16.734 4.957 1 98.75 170 GLY A CA 1
ATOM 1217 C C . GLY A 1 170 ? 7.324 16.312 3.5 1 98.75 170 GLY A C 1
ATOM 1218 O O . GLY A 1 170 ? 8.281 16.578 2.773 1 98.75 170 GLY A O 1
ATOM 1219 N N . ILE A 1 171 ? 6.262 15.625 3.086 1 98.56 171 ILE A N 1
ATOM 1220 C CA . ILE A 1 171 ? 6.18 15.094 1.731 1 98.56 171 ILE A CA 1
ATOM 1221 C C . ILE A 1 171 ? 5.023 15.75 0.984 1 98.56 171 ILE A C 1
ATOM 1223 O O . ILE A 1 171 ? 3.857 15.406 1.201 1 98.56 171 ILE A O 1
ATOM 1227 N N . LEU A 1 172 ? 5.32 16.609 0.05 1 96 172 LEU A N 1
ATOM 1228 C CA . LEU A 1 172 ? 4.34 17.312 -0.767 1 96 172 LEU A CA 1
ATOM 1229 C C . LEU A 1 172 ? 4.098 16.578 -2.082 1 96 172 LEU A C 1
ATOM 1231 O O . LEU A 1 172 ? 4.27 17.156 -3.158 1 96 172 LEU A O 1
ATOM 1235 N N . ASN A 1 173 ? 3.555 15.383 -1.949 1 96 173 ASN A N 1
ATOM 1236 C CA . ASN A 1 173 ? 3.525 14.461 -3.08 1 96 173 ASN A CA 1
ATOM 1237 C C . ASN A 1 173 ? 2.604 14.961 -4.188 1 96 173 ASN A C 1
ATOM 1239 O O . ASN A 1 173 ? 2.852 14.711 -5.367 1 96 173 ASN A O 1
ATOM 1243 N N . ALA A 1 174 ? 1.561 15.68 -3.889 1 93.12 174 ALA A N 1
ATOM 1244 C CA . ALA A 1 174 ? 0.593 16.156 -4.871 1 93.12 174 ALA A CA 1
ATOM 1245 C C . ALA A 1 174 ? 1.227 17.188 -5.812 1 93.12 174 ALA A C 1
ATOM 1247 O O . ALA A 1 174 ? 0.75 17.391 -6.93 1 93.12 174 ALA A O 1
ATOM 1248 N N . TYR A 1 175 ? 2.287 17.781 -5.383 1 90.38 175 TYR A N 1
ATOM 1249 C CA . TYR A 1 175 ? 2.885 18.875 -6.137 1 90.38 175 TYR A CA 1
ATOM 1250 C C . TYR A 1 175 ? 4.004 18.375 -7.035 1 90.38 175 TYR A C 1
ATOM 1252 O O . TYR A 1 175 ? 4.566 19.141 -7.828 1 90.38 175 TYR A O 1
ATOM 1260 N N . ALA A 1 176 ? 4.344 17.156 -6.891 1 93.44 176 ALA A N 1
ATOM 1261 C CA . ALA A 1 176 ? 5.309 16.484 -7.766 1 93.44 176 ALA A CA 1
ATOM 1262 C C . ALA A 1 176 ? 4.777 15.141 -8.242 1 93.44 176 ALA A C 1
ATOM 1264 O O . ALA A 1 176 ? 5.324 14.094 -7.895 1 93.44 176 ALA A O 1
ATOM 1265 N N . PRO A 1 177 ? 3.781 15.156 -9.117 1 90.69 177 PRO A N 1
ATOM 1266 C CA . PRO A 1 177 ? 3.135 13.914 -9.547 1 90.69 177 PRO A CA 1
ATOM 1267 C C . PRO A 1 177 ? 4.09 12.977 -10.281 1 90.69 177 PRO A C 1
ATOM 1269 O O . PRO A 1 177 ? 3.816 11.781 -10.398 1 90.69 177 PRO A O 1
ATOM 1272 N N . GLY A 1 178 ? 5.176 13.516 -10.766 1 93.5 178 GLY A N 1
ATOM 1273 C CA . GLY A 1 178 ? 6.145 12.695 -11.477 1 93.5 178 GLY A CA 1
ATOM 1274 C C . GLY A 1 178 ? 7.047 11.898 -10.547 1 93.5 178 GLY A C 1
ATOM 1275 O O . GLY A 1 178 ? 7.793 11.031 -10.992 1 93.5 178 GLY A O 1
ATOM 1276 N N . ALA A 1 179 ? 6.961 12.203 -9.25 1 96.19 179 ALA A N 1
ATOM 1277 C CA . ALA A 1 179 ? 7.805 11.484 -8.289 1 96.19 179 ALA A CA 1
ATOM 1278 C C . ALA A 1 179 ? 7.504 9.992 -8.305 1 96.19 179 ALA A C 1
ATOM 1280 O O . ALA A 1 179 ? 6.352 9.578 -8.156 1 96.19 179 ALA A O 1
ATOM 1281 N N . GLY A 1 180 ? 8.547 9.18 -8.492 1 97 180 GLY A N 1
ATOM 1282 C CA . GLY A 1 180 ? 8.391 7.738 -8.562 1 97 180 GLY A CA 1
ATOM 1283 C C . GLY A 1 180 ? 8.227 7.086 -7.207 1 97 180 GLY A C 1
ATOM 1284 O O . GLY A 1 180 ? 8.672 7.633 -6.195 1 97 180 GLY A O 1
ATOM 1285 N N . VAL A 1 181 ? 7.645 5.938 -7.23 1 97.69 181 VAL A N 1
ATOM 1286 C CA . VAL A 1 181 ? 7.406 5.168 -6.016 1 97.69 181 VAL A CA 1
ATOM 1287 C C . VAL A 1 181 ? 8.742 4.711 -5.422 1 97.69 181 VAL A C 1
ATOM 1289 O O . VAL A 1 181 ? 8.891 4.648 -4.199 1 97.69 181 VAL A O 1
ATOM 1292 N N . GLN A 1 182 ? 9.711 4.406 -6.266 1 97.94 182 GLN A N 1
ATOM 1293 C CA . GLN A 1 182 ? 11.023 3.994 -5.766 1 97.94 182 GLN A CA 1
ATOM 1294 C C . GLN A 1 182 ? 11.672 5.105 -4.953 1 97.94 182 GLN A C 1
ATOM 1296 O O . GLN A 1 182 ? 12.242 4.852 -3.889 1 97.94 182 GLN A O 1
ATOM 1301 N N . GLU A 1 183 ? 11.57 6.344 -5.449 1 98.69 183 GLU A N 1
ATOM 1302 C CA . GLU A 1 183 ? 12.07 7.504 -4.719 1 98.69 183 GLU A CA 1
ATOM 1303 C C . GLU A 1 183 ? 11.375 7.641 -3.365 1 98.69 183 GLU A C 1
ATOM 1305 O O . GLU A 1 183 ? 12.039 7.758 -2.332 1 98.69 183 GLU A O 1
ATOM 1310 N N . LEU A 1 184 ? 10.078 7.586 -3.342 1 98.75 184 LEU A N 1
ATOM 1311 C CA . LEU A 1 184 ? 9.328 7.816 -2.111 1 98.75 184 LEU A CA 1
ATOM 1312 C C . LEU A 1 184 ? 9.5 6.656 -1.14 1 98.75 184 LEU A C 1
ATOM 1314 O O . LEU A 1 184 ? 9.492 6.852 0.078 1 98.75 184 LEU A O 1
ATOM 1318 N N . THR A 1 185 ? 9.68 5.453 -1.683 1 98.75 185 THR A N 1
ATOM 1319 C CA . THR A 1 185 ? 10.016 4.332 -0.809 1 98.75 185 THR A CA 1
ATOM 1320 C C . THR A 1 185 ? 11.336 4.586 -0.086 1 98.75 185 THR A C 1
ATOM 1322 O O . THR A 1 185 ? 11.445 4.352 1.12 1 98.75 185 THR A O 1
ATOM 1325 N N . ALA A 1 186 ? 12.312 5.047 -0.844 1 98.75 186 ALA A N 1
ATOM 1326 C CA . ALA A 1 186 ? 13.609 5.352 -0.246 1 98.75 186 ALA A CA 1
ATOM 1327 C C . ALA A 1 186 ? 13.484 6.449 0.808 1 98.75 186 ALA A C 1
ATOM 1329 O O . ALA A 1 186 ? 14.133 6.387 1.856 1 98.75 186 ALA A O 1
ATOM 1330 N N . VAL A 1 187 ? 12.672 7.438 0.575 1 98.94 187 VAL A N 1
ATOM 1331 C CA . VAL A 1 187 ? 12.422 8.523 1.521 1 98.94 187 VAL A CA 1
ATOM 1332 C C . VAL A 1 187 ? 11.781 7.965 2.789 1 98.94 187 VAL A C 1
ATOM 1334 O O . VAL A 1 187 ? 12.18 8.312 3.9 1 98.94 187 VAL A O 1
ATOM 1337 N N . CYS A 1 188 ? 10.805 7.102 2.637 1 98.88 188 CYS A N 1
ATOM 1338 C CA . CYS A 1 188 ? 10.141 6.48 3.775 1 98.88 188 CYS A CA 1
ATOM 1339 C C . CYS A 1 188 ? 11.102 5.598 4.562 1 98.88 188 CYS A C 1
ATOM 1341 O O . CYS A 1 188 ? 11.047 5.559 5.793 1 98.88 188 CYS A O 1
ATOM 1343 N N . GLN A 1 189 ? 11.945 4.879 3.848 1 98.81 189 GLN A N 1
ATOM 1344 C CA . GLN A 1 189 ? 12.961 4.07 4.516 1 98.81 189 GLN A CA 1
ATOM 1345 C C . GLN A 1 189 ? 13.906 4.941 5.344 1 98.81 189 GLN A C 1
ATOM 1347 O O . GLN A 1 189 ? 14.289 4.566 6.453 1 98.81 189 GLN A O 1
ATOM 1352 N N . LEU A 1 190 ? 14.289 6.086 4.766 1 98.81 190 LEU A N 1
ATOM 1353 C CA . LEU A 1 190 ? 15.102 7.039 5.508 1 98.81 190 LEU A CA 1
ATOM 1354 C C . LEU A 1 190 ? 14.398 7.477 6.789 1 98.81 190 LEU A C 1
ATOM 1356 O O . LEU A 1 190 ? 15.016 7.539 7.852 1 98.81 190 LEU A O 1
ATOM 1360 N N . ALA A 1 191 ? 13.133 7.789 6.699 1 98.88 191 ALA A N 1
ATOM 1361 C CA . ALA A 1 191 ? 12.352 8.203 7.863 1 98.88 191 ALA A CA 1
ATOM 1362 C C . ALA A 1 191 ? 12.32 7.098 8.922 1 98.88 191 ALA A C 1
ATOM 1364 O O . ALA A 1 191 ? 12.531 7.363 10.109 1 98.88 191 ALA A O 1
ATOM 1365 N N . ALA A 1 192 ? 12.062 5.879 8.484 1 98.56 192 ALA A N 1
ATOM 1366 C CA . ALA A 1 192 ? 12.016 4.742 9.398 1 98.56 192 ALA A CA 1
ATOM 1367 C C . ALA A 1 192 ? 13.359 4.539 10.094 1 98.56 192 ALA A C 1
ATOM 1369 O O . ALA A 1 192 ? 13.406 4.297 11.305 1 98.56 192 ALA A O 1
ATOM 1370 N N . ASN A 1 193 ? 14.406 4.637 9.312 1 97.81 193 ASN A N 1
ATOM 1371 C CA . ASN A 1 193 ? 15.75 4.426 9.852 1 97.81 193 ASN A CA 1
ATOM 1372 C C . ASN A 1 193 ? 16.094 5.469 10.906 1 97.81 193 ASN A C 1
ATOM 1374 O O . ASN A 1 193 ? 16.859 5.191 11.836 1 97.81 193 ASN A O 1
ATOM 1378 N N . HIS A 1 194 ? 15.508 6.656 10.781 1 97.38 194 HIS A N 1
ATOM 1379 C CA . HIS A 1 194 ? 15.758 7.727 11.742 1 97.38 194 HIS A CA 1
ATOM 1380 C C . HIS A 1 194 ? 14.664 7.789 12.797 1 97.38 194 HIS A C 1
ATOM 1382 O O . HIS A 1 194 ? 14.672 8.672 13.664 1 97.38 194 HIS A O 1
ATOM 1388 N N . ALA A 1 195 ? 13.688 6.926 12.719 1 97.25 195 ALA A N 1
ATOM 1389 C CA . ALA A 1 195 ? 12.562 6.844 13.648 1 97.25 195 ALA A CA 1
ATOM 1390 C C . ALA A 1 195 ? 11.812 8.172 13.727 1 97.25 195 ALA A C 1
ATOM 1392 O O . ALA A 1 195 ? 11.531 8.68 14.812 1 97.25 195 ALA A O 1
ATOM 1393 N N . VAL A 1 196 ? 11.617 8.797 12.562 1 98.5 196 VAL A N 1
ATOM 1394 C CA . VAL A 1 196 ? 10.852 10.039 12.5 1 98.5 196 VAL A CA 1
ATOM 1395 C C . VAL A 1 196 ? 9.602 9.836 11.648 1 98.5 196 VAL A C 1
ATOM 1397 O O . VAL A 1 196 ? 9.57 8.969 10.781 1 98.5 196 VAL A O 1
ATOM 1400 N N . PRO A 1 197 ? 8.562 10.609 11.898 1 98.75 197 PRO A N 1
ATOM 1401 C CA . PRO A 1 197 ? 7.367 10.516 11.055 1 98.75 197 PRO A CA 1
ATOM 1402 C C . PRO A 1 197 ? 7.543 11.211 9.711 1 98.75 197 PRO A C 1
ATOM 1404 O O . PRO A 1 197 ? 8.461 12.016 9.539 1 98.75 197 PRO A O 1
ATOM 1407 N N . THR A 1 198 ? 6.773 10.789 8.797 1 98.88 198 THR A N 1
ATOM 1408 C CA . THR A 1 198 ? 6.539 11.562 7.586 1 98.88 198 THR A CA 1
ATOM 1409 C C . THR A 1 198 ? 5.184 12.273 7.645 1 98.88 198 THR A C 1
ATOM 1411 O O . THR A 1 198 ? 4.25 11.781 8.281 1 98.88 198 THR A O 1
ATOM 1414 N N . PHE A 1 199 ? 5.102 13.438 7.102 1 98.88 199 PHE A N 1
ATOM 1415 C CA . PHE A 1 199 ? 3.879 14.219 6.984 1 98.88 199 PHE A CA 1
ATOM 1416 C C . PHE A 1 199 ? 3.516 14.445 5.52 1 98.88 199 PHE A C 1
ATOM 1418 O O . PHE A 1 199 ? 4.191 15.195 4.812 1 98.88 199 PHE A O 1
ATOM 1425 N N . THR A 1 200 ? 2.412 13.82 5.086 1 98.56 200 THR A N 1
ATOM 1426 C CA . THR A 1 200 ? 2.256 13.625 3.65 1 98.56 200 THR A CA 1
ATOM 1427 C C . THR A 1 200 ? 0.987 14.305 3.146 1 98.56 200 THR A C 1
ATOM 1429 O O . THR A 1 200 ? -0.111 14.023 3.629 1 98.56 200 THR A O 1
ATOM 1432 N N . HIS A 1 201 ? 1.182 15.305 2.312 1 97.44 201 HIS A N 1
ATOM 1433 C CA . HIS A 1 201 ? 0.135 15.625 1.347 1 97.44 201 HIS A CA 1
ATOM 1434 C C . HIS A 1 201 ? 0.04 14.555 0.264 1 97.44 201 HIS A C 1
ATOM 1436 O O . HIS A 1 201 ? 0.919 14.453 -0.595 1 97.44 201 HIS A O 1
ATOM 1442 N N . VAL A 1 202 ? -1.01 13.805 0.243 1 96.25 202 VAL A N 1
ATOM 1443 C CA . VAL A 1 202 ? -1.097 12.602 -0.577 1 96.25 202 VAL A CA 1
ATOM 1444 C C . VAL A 1 202 ? -1.024 12.969 -2.055 1 96.25 202 VAL A C 1
ATOM 1446 O O . VAL A 1 202 ? -1.271 14.125 -2.424 1 96.25 202 VAL A O 1
ATOM 1449 N N . ALA A 1 203 ? -0.791 11.992 -2.871 1 93.88 203 ALA A N 1
ATOM 1450 C CA . ALA A 1 203 ? -0.381 12.18 -4.262 1 93.88 203 ALA A CA 1
ATOM 1451 C C . ALA A 1 203 ? -1.55 12.648 -5.121 1 93.88 203 ALA A C 1
ATOM 1453 O O . ALA A 1 203 ? -1.364 13.422 -6.062 1 93.88 203 ALA A O 1
ATOM 1454 N N . TYR A 1 204 ? -2.738 11.984 -4.844 1 92.44 204 TYR A N 1
ATOM 1455 C CA . TYR A 1 204 ? -3.941 12.195 -5.641 1 92.44 204 TYR A CA 1
ATOM 1456 C C . TYR A 1 204 ? -5.156 12.422 -4.75 1 92.44 204 TYR A C 1
ATOM 1458 O O . TYR A 1 204 ? -5.164 12.023 -3.584 1 92.44 204 TYR A O 1
ATOM 1466 N N . MET A 1 205 ? -6.121 13.125 -5.402 1 92.94 205 MET A N 1
ATOM 1467 C CA . MET A 1 205 ? -7.305 13.383 -4.586 1 92.94 205 MET A CA 1
ATOM 1468 C C . MET A 1 205 ? -8.57 13.336 -5.438 1 92.94 205 MET A C 1
ATOM 1470 O O . MET A 1 205 ? -9.57 13.969 -5.102 1 92.94 205 MET A O 1
ATOM 1474 N N . SER A 1 206 ? -8.453 12.633 -6.625 1 93.88 206 SER A N 1
ATOM 1475 C CA . SER A 1 206 ? -9.656 12.438 -7.426 1 93.88 206 SER A CA 1
ATOM 1476 C C . SER A 1 206 ? -10.688 11.594 -6.68 1 93.88 206 SER A C 1
ATOM 1478 O O . SER A 1 206 ? -10.328 10.758 -5.855 1 93.88 206 SER A O 1
ATOM 1480 N N . ARG A 1 207 ? -11.93 11.891 -7 1 93 207 ARG A N 1
ATOM 1481 C CA . ARG A 1 207 ? -13.008 11.078 -6.449 1 93 207 ARG A CA 1
ATOM 1482 C C . ARG A 1 207 ? -13.039 9.695 -7.098 1 93 207 ARG A C 1
ATOM 1484 O O . ARG A 1 207 ? -13.477 8.727 -6.48 1 93 207 ARG A O 1
ATOM 1491 N N . ILE A 1 208 ? -12.578 9.625 -8.328 1 93.81 208 ILE A N 1
ATOM 1492 C CA . ILE A 1 208 ? -12.641 8.391 -9.109 1 93.81 208 ILE A CA 1
ATOM 1493 C C . ILE A 1 208 ? -11.242 7.992 -9.562 1 93.81 208 ILE A C 1
ATOM 1495 O O . ILE A 1 208 ? -10.328 8.82 -9.586 1 93.81 208 ILE A O 1
ATOM 1499 N N . ASP A 1 209 ? -11.047 6.746 -9.898 1 96 209 ASP A N 1
ATOM 1500 C CA . ASP A 1 209 ? -9.812 6.27 -10.516 1 96 209 ASP A CA 1
ATOM 1501 C C . ASP A 1 209 ? -9.727 6.691 -11.977 1 96 209 ASP A C 1
ATOM 1503 O O . ASP A 1 209 ? -10.75 6.828 -12.648 1 96 209 ASP A O 1
ATOM 1507 N N . PRO A 1 210 ? -8.508 6.809 -12.484 1 94.69 210 PRO A N 1
ATOM 1508 C CA . PRO A 1 210 ? -7.234 6.734 -11.766 1 94.69 210 PRO A CA 1
ATOM 1509 C C . PRO A 1 210 ? -6.965 7.969 -10.906 1 94.69 210 PRO A C 1
ATOM 1511 O O . PRO A 1 210 ? -7.719 8.945 -10.977 1 94.69 210 PRO A O 1
ATOM 1514 N N . GLU A 1 211 ? -5.965 7.977 -10.016 1 95.12 211 GLU A N 1
ATOM 1515 C CA . GLU A 1 211 ? -5.453 9.07 -9.188 1 95.12 211 GLU A CA 1
ATOM 1516 C C . GLU A 1 211 ? -6.484 9.5 -8.148 1 95.12 211 GLU A C 1
ATOM 1518 O O . GLU A 1 211 ? -6.617 10.695 -7.859 1 95.12 211 GLU A O 1
ATOM 1523 N N . SER A 1 212 ? -7.254 8.492 -7.688 1 96.38 212 SER A N 1
ATOM 1524 C CA . SER A 1 212 ? -8.219 8.75 -6.629 1 96.38 212 SER A CA 1
ATOM 1525 C C . SER A 1 212 ? -7.531 8.922 -5.277 1 96.38 212 SER A C 1
ATOM 1527 O O . SER A 1 212 ? -6.375 8.531 -5.113 1 96.38 212 SER A O 1
ATOM 1529 N N . ALA A 1 213 ? -8.289 9.539 -4.34 1 96.94 213 ALA A N 1
ATOM 1530 C CA . ALA A 1 213 ? -7.82 9.586 -2.957 1 96.94 213 ALA A CA 1
ATOM 1531 C C . ALA A 1 213 ? -7.57 8.18 -2.418 1 96.94 213 ALA A C 1
ATOM 1533 O O . ALA A 1 213 ? -6.566 7.938 -1.744 1 96.94 213 ALA A O 1
ATOM 1534 N N . ALA A 1 214 ? -8.422 7.25 -2.76 1 97.5 214 ALA A N 1
ATOM 1535 C CA . ALA A 1 214 ? -8.266 5.863 -2.338 1 97.5 214 ALA A CA 1
ATOM 1536 C C . ALA A 1 214 ? -6.938 5.289 -2.832 1 97.5 214 ALA A C 1
ATOM 1538 O O . ALA A 1 214 ? -6.234 4.605 -2.084 1 97.5 214 ALA A O 1
ATOM 1539 N N . GLU A 1 215 ? -6.664 5.586 -4.074 1 97.69 215 GLU A N 1
ATOM 1540 C CA . GLU A 1 215 ? -5.402 5.121 -4.645 1 97.69 215 GLU A CA 1
ATOM 1541 C C . GLU A 1 215 ? -4.207 5.707 -3.895 1 97.69 215 GLU A C 1
ATOM 1543 O O . GLU A 1 215 ? -3.23 5.004 -3.631 1 97.69 215 GLU A O 1
ATOM 1548 N N . ALA A 1 216 ? -4.312 6.984 -3.582 1 98 216 ALA A N 1
ATOM 1549 C CA . ALA A 1 216 ? -3.24 7.633 -2.834 1 98 216 ALA A CA 1
ATOM 1550 C C . ALA A 1 216 ? -3.07 6.996 -1.457 1 98 216 ALA A C 1
ATOM 1552 O O . ALA A 1 216 ? -1.944 6.781 -1.001 1 98 216 ALA A O 1
ATOM 1553 N N . TYR A 1 217 ? -4.156 6.691 -0.792 1 98.75 217 TYR A N 1
ATOM 1554 C CA . TYR A 1 217 ? -4.086 6.105 0.541 1 98.75 217 TYR A CA 1
ATOM 1555 C C . TYR A 1 217 ? -3.59 4.664 0.476 1 98.75 217 TYR A C 1
ATOM 1557 O O . TYR A 1 217 ? -2.844 4.219 1.353 1 98.75 217 TYR A O 1
ATOM 1565 N N . ILE A 1 218 ? -3.961 3.934 -0.578 1 98.75 218 ILE A N 1
ATOM 1566 C CA . ILE A 1 218 ? -3.445 2.58 -0.749 1 98.75 218 ILE A CA 1
ATOM 1567 C C . ILE A 1 218 ? -1.926 2.625 -0.903 1 98.75 218 ILE A C 1
ATOM 1569 O O . ILE A 1 218 ? -1.212 1.812 -0.312 1 98.75 218 ILE A O 1
ATOM 1573 N N . ARG A 1 219 ? -1.484 3.541 -1.667 1 98.38 219 ARG A N 1
ATOM 1574 C CA . ARG A 1 219 ? -0.047 3.705 -1.857 1 98.38 219 ARG A CA 1
ATOM 1575 C C . ARG A 1 219 ? 0.641 4.07 -0.546 1 98.38 219 ARG A C 1
ATOM 1577 O O . ARG A 1 219 ? 1.696 3.523 -0.219 1 98.38 219 ARG A O 1
ATOM 1584 N N . LEU A 1 220 ? 0.039 5.004 0.197 1 98.81 220 LEU A N 1
ATOM 1585 C CA . LEU A 1 220 ? 0.599 5.422 1.478 1 98.81 220 LEU A CA 1
ATOM 1586 C C . LEU A 1 220 ? 0.639 4.254 2.459 1 98.81 220 LEU A C 1
ATOM 1588 O O . LEU A 1 220 ? 1.637 4.059 3.156 1 98.81 220 LEU A O 1
ATOM 1592 N N . ILE A 1 221 ? -0.45 3.48 2.529 1 98.88 221 ILE A N 1
ATOM 1593 C CA . ILE A 1 221 ? -0.49 2.281 3.357 1 98.88 221 ILE A CA 1
ATOM 1594 C C . ILE A 1 221 ? 0.602 1.311 2.914 1 98.88 221 ILE A C 1
ATOM 1596 O O . ILE A 1 221 ? 1.264 0.688 3.748 1 98.88 221 ILE A O 1
ATOM 1600 N N . GLY A 1 222 ? 0.793 1.231 1.599 1 98.88 222 GLY A N 1
ATOM 1601 C CA . GLY A 1 222 ? 1.873 0.42 1.059 1 98.88 222 GLY A CA 1
ATOM 1602 C C . GLY A 1 222 ? 3.244 0.858 1.535 1 98.88 222 GLY A C 1
ATOM 1603 O O . GLY A 1 222 ? 4.09 0.023 1.865 1 98.88 222 GLY A O 1
ATOM 1604 N N . TYR A 1 223 ? 3.5 2.186 1.543 1 98.88 223 TYR A N 1
ATOM 1605 C CA . TYR A 1 223 ? 4.762 2.697 2.062 1 98.88 223 TYR A CA 1
ATOM 1606 C C . TYR A 1 223 ? 4.965 2.281 3.514 1 98.88 223 TYR A C 1
ATOM 1608 O O . TYR A 1 223 ? 6.039 1.8 3.883 1 98.88 223 TYR A O 1
ATOM 1616 N N . ALA A 1 224 ? 3.91 2.447 4.332 1 98.94 224 ALA A N 1
ATOM 1617 C CA . ALA A 1 224 ? 3.998 2.072 5.738 1 98.94 224 ALA A CA 1
ATOM 1618 C C . ALA A 1 224 ? 4.305 0.585 5.895 1 98.94 224 ALA A C 1
ATOM 1620 O O . ALA A 1 224 ? 5.168 0.202 6.684 1 98.94 224 ALA A O 1
ATOM 1621 N N . GLY A 1 225 ? 3.639 -0.238 5.145 1 98.88 225 GLY A N 1
ATOM 1622 C CA . GLY A 1 225 ? 3.83 -1.677 5.219 1 98.88 225 GLY A CA 1
ATOM 1623 C C . GLY A 1 225 ? 5.195 -2.123 4.734 1 98.88 225 GLY A C 1
ATOM 1624 O O . GLY A 1 225 ? 5.789 -3.043 5.297 1 98.88 225 GLY A O 1
ATOM 1625 N N . ALA A 1 226 ? 5.707 -1.495 3.721 1 98.81 226 ALA A N 1
ATOM 1626 C CA . ALA A 1 226 ? 6.93 -1.933 3.049 1 98.81 226 ALA A CA 1
ATOM 1627 C C . ALA A 1 226 ? 8.172 -1.396 3.756 1 98.81 226 ALA A C 1
ATOM 1629 O O . ALA A 1 226 ? 9.281 -1.868 3.518 1 98.81 226 ALA A O 1
ATOM 1630 N N . THR A 1 227 ? 8.023 -0.344 4.605 1 98.81 227 THR A N 1
ATOM 1631 C CA . THR A 1 227 ? 9.219 0.299 5.141 1 98.81 227 THR A CA 1
ATOM 1632 C C . THR A 1 227 ? 9.141 0.401 6.664 1 98.81 227 THR A C 1
ATOM 1634 O O . THR A 1 227 ? 10.164 0.596 7.328 1 98.81 227 THR A O 1
ATOM 1637 N N . GLY A 1 228 ? 7.938 0.317 7.238 1 98.56 228 GLY A N 1
ATOM 1638 C CA . GLY A 1 228 ? 7.742 0.559 8.656 1 98.56 228 GLY A CA 1
ATOM 1639 C C . GLY A 1 228 ? 7.695 2.033 9.008 1 98.56 228 GLY A C 1
ATOM 1640 O O . GLY A 1 228 ? 7.617 2.395 10.188 1 98.56 228 GLY A O 1
ATOM 1641 N N . ALA A 1 229 ? 7.672 2.887 8.016 1 98.75 229 ALA A N 1
ATOM 1642 C CA . ALA A 1 229 ? 7.68 4.328 8.258 1 98.75 229 ALA A CA 1
ATOM 1643 C C . ALA A 1 229 ? 6.367 4.785 8.891 1 98.75 229 ALA A C 1
ATOM 1645 O O . ALA A 1 229 ? 5.297 4.281 8.547 1 98.75 229 ALA A O 1
ATOM 1646 N N . HIS A 1 230 ? 6.48 5.691 9.875 1 98.81 230 HIS A N 1
ATOM 1647 C CA . HIS A 1 230 ? 5.312 6.391 10.398 1 98.81 230 HIS A CA 1
ATOM 1648 C C . HIS A 1 230 ? 4.762 7.387 9.383 1 98.81 230 HIS A C 1
ATOM 1650 O O . HIS A 1 230 ? 5.379 8.422 9.125 1 98.81 230 HIS A O 1
ATOM 1656 N N . MET A 1 231 ? 3.627 7.012 8.805 1 98.88 231 MET A N 1
ATOM 1657 C CA . MET A 1 231 ? 3.02 7.836 7.762 1 98.88 231 MET A CA 1
ATOM 1658 C C . MET A 1 231 ? 1.881 8.68 8.328 1 98.88 231 MET A C 1
ATOM 1660 O O . MET A 1 231 ? 0.806 8.156 8.625 1 98.88 231 MET A O 1
ATOM 1664 N N . HIS A 1 232 ? 2.084 9.977 8.492 1 98.88 232 HIS A N 1
ATOM 1665 C CA . HIS A 1 232 ? 1.038 10.898 8.922 1 98.88 232 HIS A CA 1
ATOM 1666 C C . HIS A 1 232 ? 0.307 11.5 7.727 1 98.88 232 HIS A C 1
ATOM 1668 O O . HIS A 1 232 ? 0.938 12.031 6.809 1 98.88 232 HIS A O 1
ATOM 1674 N N . ILE A 1 233 ? -0.982 11.367 7.688 1 98.75 233 ILE A N 1
ATOM 1675 C CA . ILE A 1 233 ? -1.828 11.898 6.629 1 98.75 233 ILE A CA 1
ATOM 1676 C C . ILE A 1 233 ? -2.252 13.328 6.977 1 98.75 233 ILE A C 1
ATOM 1678 O O . ILE A 1 233 ? -2.934 13.547 7.98 1 98.75 233 ILE A O 1
ATOM 1682 N N . CYS A 1 234 ? -1.862 14.258 6.188 1 98.56 234 CYS A N 1
ATOM 1683 C CA . CYS A 1 234 ? -2.236 15.656 6.391 1 98.56 234 CYS A CA 1
ATOM 1684 C C . CYS A 1 234 ? -3.623 15.938 5.828 1 98.56 234 CYS A C 1
ATOM 1686 O O . CYS A 1 234 ? -3.996 15.391 4.789 1 98.56 234 CYS A O 1
ATOM 1688 N N . HIS A 1 235 ? -4.418 16.797 6.539 1 98.06 235 HIS A N 1
ATOM 1689 C CA . HIS A 1 235 ? -5.742 17.281 6.184 1 98.06 235 HIS A CA 1
ATOM 1690 C C . HIS A 1 235 ? -6.562 16.203 5.496 1 98.06 235 HIS A C 1
ATOM 1692 O O . HIS A 1 235 ? -7.012 16.375 4.359 1 98.06 235 HIS A O 1
ATOM 1698 N N . PHE A 1 236 ? -6.82 15.172 6.219 1 98.12 236 PHE A N 1
ATOM 1699 C CA . PHE A 1 236 ? -7.562 13.984 5.812 1 98.12 236 PHE A CA 1
ATOM 1700 C C . PHE A 1 236 ? -8.891 14.367 5.168 1 98.12 236 PHE A C 1
ATOM 1702 O O . PHE A 1 236 ? -9.336 13.727 4.215 1 98.12 236 PHE A O 1
ATOM 1709 N N . ASN A 1 237 ? -9.531 15.422 5.613 1 97.38 237 ASN A N 1
ATOM 1710 C CA . ASN A 1 237 ? -10.82 15.891 5.105 1 97.38 237 ASN A CA 1
ATOM 1711 C C . ASN A 1 237 ? -10.695 16.422 3.682 1 97.38 237 ASN A C 1
ATOM 1713 O O . ASN A 1 237 ? -11.414 15.977 2.785 1 97.38 237 ASN A O 1
ATOM 1717 N N . SER A 1 238 ? -9.719 17.281 3.438 1 95.38 238 SER A N 1
ATOM 1718 C CA . SER A 1 238 ? -9.641 17.906 2.119 1 95.38 238 SER A CA 1
ATOM 1719 C C . SER A 1 238 ? -9.008 16.969 1.104 1 95.38 238 SER A C 1
ATOM 1721 O O . SER A 1 238 ? -9.336 17.016 -0.083 1 95.38 238 SER A O 1
ATOM 1723 N N . SER A 1 239 ? -8.117 16.078 1.555 1 95.38 239 SER A N 1
ATOM 1724 C CA . SER A 1 239 ? -7.453 15.156 0.65 1 95.38 239 SER A CA 1
ATOM 1725 C C . SER A 1 239 ? -8.383 14.023 0.234 1 95.38 239 SER A C 1
ATOM 1727 O O . SER A 1 239 ? -8.188 13.406 -0.814 1 95.38 239 SER A O 1
ATOM 1729 N N . SER A 1 240 ? -9.438 13.758 1.014 1 96.69 240 SER A N 1
ATOM 1730 C CA . SER A 1 240 ? -10.391 12.695 0.714 1 96.69 240 SER A CA 1
ATOM 1731 C C . SER A 1 240 ? -11.625 13.234 -0.003 1 96.69 240 SER A C 1
ATOM 1733 O O . SER A 1 240 ? -12.352 12.484 -0.653 1 96.69 240 SER A O 1
ATOM 1735 N N . LYS A 1 241 ? -11.836 14.562 0.196 1 94.62 241 LYS A N 1
ATOM 1736 C CA . LYS A 1 241 ? -12.969 15.258 -0.416 1 94.62 241 LYS A CA 1
ATOM 1737 C C . LYS A 1 241 ? -14.273 14.516 -0.154 1 94.62 241 LYS A C 1
ATOM 1739 O O . LYS A 1 241 ? -14.625 14.25 0.999 1 94.62 241 LYS A O 1
ATOM 1744 N N . THR A 1 242 ? -15.008 14.148 -1.155 1 94.94 242 THR A N 1
ATOM 1745 C CA . THR A 1 242 ? -16.312 13.523 -0.941 1 94.94 242 THR A CA 1
ATOM 1746 C C . THR A 1 242 ? -16.172 12.016 -0.762 1 94.94 242 THR A C 1
ATOM 1748 O O . THR A 1 242 ? -17.156 11.312 -0.556 1 94.94 242 THR A O 1
ATOM 1751 N N . ASP A 1 243 ? -14.977 11.492 -0.76 1 95.75 243 ASP A N 1
ATOM 1752 C CA . ASP A 1 243 ? -14.75 10.055 -0.615 1 95.75 243 ASP A CA 1
ATOM 1753 C C . ASP A 1 243 ? -14.273 9.719 0.795 1 95.75 243 ASP A C 1
ATOM 1755 O O . ASP A 1 243 ? -13.633 8.688 1.006 1 95.75 243 ASP A O 1
ATOM 1759 N N . ILE A 1 244 ? -14.547 10.5 1.754 1 97.38 244 ILE A N 1
ATOM 1760 C CA . ILE A 1 244 ? -14.039 10.398 3.115 1 97.38 244 ILE A CA 1
ATOM 1761 C C . ILE A 1 244 ? -14.477 9.078 3.734 1 97.38 244 ILE A C 1
ATOM 1763 O O . ILE A 1 244 ? -13.695 8.422 4.43 1 97.38 244 ILE A O 1
ATOM 1767 N N . GLU A 1 245 ? -15.719 8.688 3.494 1 97.38 245 GLU A N 1
ATOM 1768 C CA . GLU A 1 245 ? -16.234 7.477 4.113 1 97.38 245 GLU A CA 1
ATOM 1769 C C . GLU A 1 245 ? -15.398 6.258 3.725 1 97.38 245 GLU A C 1
ATOM 1771 O O . GLU A 1 245 ? -15.008 5.465 4.586 1 97.38 245 GLU A O 1
ATOM 1776 N N . ARG A 1 246 ? -15.141 6.125 2.447 1 96.81 246 ARG A N 1
ATOM 1777 C CA . ARG A 1 246 ? -14.297 5.043 1.956 1 96.81 246 ARG A CA 1
ATOM 1778 C C . ARG A 1 246 ? -12.898 5.121 2.555 1 96.81 246 ARG A C 1
ATOM 1780 O O . ARG A 1 246 ? -12.352 4.117 3.016 1 96.81 246 ARG A O 1
ATOM 1787 N N . CYS A 1 247 ? -12.328 6.281 2.529 1 98.12 247 CYS A N 1
ATOM 1788 C CA . CYS A 1 247 ? -10.953 6.488 2.988 1 98.12 247 CYS A CA 1
ATOM 1789 C C . CYS A 1 247 ? -10.828 6.176 4.473 1 98.12 247 CYS A C 1
ATOM 1791 O O . CYS A 1 247 ? -9.828 5.605 4.91 1 98.12 247 CYS A O 1
ATOM 1793 N N . VAL A 1 248 ? -11.836 6.52 5.27 1 98.56 248 VAL A N 1
ATOM 1794 C CA . VAL A 1 248 ? -11.844 6.219 6.699 1 98.56 248 VAL A CA 1
ATOM 1795 C C . VAL A 1 248 ? -11.75 4.711 6.906 1 98.56 248 VAL A C 1
ATOM 1797 O O . VAL A 1 248 ? -10.992 4.242 7.754 1 98.56 248 VAL A O 1
ATOM 1800 N N . GLY A 1 249 ? -12.5 3.951 6.094 1 98.38 249 GLY A N 1
ATOM 1801 C CA . GLY A 1 249 ? -12.461 2.502 6.203 1 98.38 249 GLY A CA 1
ATOM 1802 C C . GLY A 1 249 ? -11.094 1.918 5.906 1 98.38 249 GLY A C 1
ATOM 1803 O O . GLY A 1 249 ? -10.633 1.023 6.617 1 98.38 249 GLY A O 1
ATOM 1804 N N . LEU A 1 250 ? -10.43 2.406 4.898 1 98.56 250 LEU A N 1
ATOM 1805 C CA . LEU A 1 250 ? -9.117 1.923 4.504 1 98.56 250 LEU A CA 1
ATOM 1806 C C . LEU A 1 250 ? -8.086 2.191 5.594 1 98.56 250 LEU A C 1
ATOM 1808 O O . LEU A 1 250 ? -7.32 1.3 5.965 1 98.56 250 LEU A O 1
ATOM 1812 N N . ILE A 1 251 ? -8.102 3.41 6.129 1 98.81 251 ILE A N 1
ATOM 1813 C CA . ILE A 1 251 ? -7.113 3.838 7.109 1 98.81 251 ILE A CA 1
ATOM 1814 C C . ILE A 1 251 ? -7.344 3.105 8.43 1 98.81 251 ILE A C 1
ATOM 1816 O O . ILE A 1 251 ? -6.395 2.631 9.055 1 98.81 251 ILE A O 1
ATOM 1820 N N . ALA A 1 252 ? -8.609 3.004 8.828 1 98.75 252 ALA A N 1
ATOM 1821 C CA . ALA A 1 252 ? -8.93 2.32 10.078 1 98.75 252 ALA A CA 1
ATOM 1822 C C . ALA A 1 252 ? -8.477 0.863 10.039 1 98.75 252 ALA A C 1
ATOM 1824 O O . ALA A 1 252 ? -7.938 0.349 11.023 1 98.75 252 ALA A O 1
ATOM 1825 N N . LYS A 1 253 ? -8.68 0.243 8.93 1 98.69 253 LYS A N 1
ATOM 1826 C CA . LYS A 1 253 ? -8.266 -1.149 8.781 1 98.69 253 LYS A CA 1
ATOM 1827 C C . LYS A 1 253 ? -6.75 -1.278 8.844 1 98.69 253 LYS A C 1
ATOM 1829 O O . LYS A 1 253 ? -6.223 -2.195 9.484 1 98.69 253 LYS A O 1
ATOM 1834 N N . ALA A 1 254 ? -6.047 -0.452 8.141 1 98.81 254 ALA A N 1
ATOM 1835 C CA . ALA A 1 254 ? -4.586 -0.463 8.164 1 98.81 254 ALA A CA 1
ATOM 1836 C C . ALA A 1 254 ? -4.059 -0.263 9.586 1 98.81 254 ALA A C 1
ATOM 1838 O O . ALA A 1 254 ? -3.143 -0.964 10.016 1 98.81 254 ALA A O 1
ATOM 1839 N N . GLN A 1 255 ? -4.652 0.663 10.328 1 98.75 255 GLN A N 1
ATOM 1840 C CA . GLN A 1 255 ? -4.281 0.904 11.719 1 98.75 255 GLN A CA 1
ATOM 1841 C C . GLN A 1 255 ? -4.555 -0.323 12.586 1 98.75 255 GLN A C 1
ATOM 1843 O O . GLN A 1 255 ? -3.732 -0.694 13.43 1 98.75 255 GLN A O 1
ATOM 1848 N N . ALA A 1 256 ? -5.668 -0.908 12.352 1 98.44 256 ALA A N 1
ATOM 1849 C CA . ALA A 1 256 ? -6.051 -2.086 13.125 1 98.44 256 ALA A CA 1
ATOM 1850 C C . ALA A 1 256 ? -5.062 -3.227 12.914 1 98.44 256 ALA A C 1
ATOM 1852 O O . ALA A 1 256 ? -4.891 -4.078 13.789 1 98.44 256 ALA A O 1
ATOM 1853 N N . GLN A 1 257 ? -4.422 -3.242 11.789 1 98.06 257 GLN A N 1
ATOM 1854 C CA . GLN A 1 257 ? -3.434 -4.273 11.492 1 98.06 257 GLN A CA 1
ATOM 1855 C C . GLN A 1 257 ? -2.064 -3.908 12.055 1 98.06 257 GLN A C 1
ATOM 1857 O O . GLN A 1 257 ? -1.088 -4.629 11.852 1 98.06 257 GLN A O 1
ATOM 1862 N N . GLY A 1 258 ? -1.947 -2.77 12.625 1 98 258 GLY A N 1
ATOM 1863 C CA . GLY A 1 258 ? -0.739 -2.414 13.352 1 98 258 GLY A CA 1
ATOM 1864 C C . GLY A 1 258 ? 0.178 -1.492 12.57 1 98 258 GLY A C 1
ATOM 1865 O O . GLY A 1 258 ? 1.288 -1.19 13.016 1 98 258 GLY A O 1
ATOM 1866 N N . LEU A 1 259 ? -0.236 -1.044 11.398 1 98.62 259 LEU A N 1
ATOM 1867 C CA . LEU A 1 259 ? 0.611 -0.143 10.625 1 98.62 259 LEU A CA 1
ATOM 1868 C C . LEU A 1 259 ? 0.639 1.248 11.25 1 98.62 259 LEU A C 1
ATOM 1870 O O . LEU A 1 259 ? -0.383 1.734 11.742 1 98.62 259 LEU A O 1
ATOM 1874 N N . PRO A 1 260 ? 1.79 1.882 11.289 1 98.38 260 PRO A N 1
ATOM 1875 C CA . PRO A 1 260 ? 1.94 3.188 11.93 1 98.38 260 PRO A CA 1
ATOM 1876 C C . PRO A 1 260 ? 1.439 4.34 11.062 1 98.38 260 PRO A C 1
ATOM 1878 O O . PRO A 1 260 ? 2.236 5.016 10.406 1 98.38 260 PRO A O 1
ATOM 1881 N N . ILE A 1 261 ? 0.154 4.609 11.109 1 98.81 261 ILE A N 1
ATOM 1882 C CA . ILE A 1 261 ? -0.489 5.656 10.328 1 98.81 261 ILE A CA 1
ATOM 1883 C C . ILE A 1 261 ? -1.289 6.574 11.25 1 98.81 261 ILE A C 1
ATOM 1885 O O . ILE A 1 261 ? -2.025 6.102 12.117 1 98.81 261 ILE A O 1
ATOM 1889 N N . THR A 1 262 ? -1.062 7.812 11.18 1 98.88 262 THR A N 1
ATOM 1890 C CA . THR A 1 262 ? -1.838 8.797 11.922 1 98.88 262 THR A CA 1
ATOM 1891 C C . THR A 1 262 ? -2.469 9.82 10.977 1 98.88 262 THR A C 1
ATOM 1893 O O . THR A 1 262 ? -2.111 9.883 9.805 1 98.88 262 THR A O 1
ATOM 1896 N N . VAL A 1 263 ? -3.51 10.57 11.453 1 98.69 263 VAL A N 1
ATOM 1897 C CA . VAL A 1 263 ? -4.254 11.477 10.578 1 98.69 263 VAL A CA 1
ATOM 1898 C C . VAL A 1 263 ? -4.488 12.805 11.289 1 98.69 263 VAL A C 1
ATOM 1900 O O . VAL A 1 263 ? -4.406 12.883 12.523 1 98.69 263 VAL A O 1
ATOM 1903 N N . GLU A 1 264 ? -4.68 13.805 10.523 1 98.88 264 GLU A N 1
ATOM 1904 C CA . GLU A 1 264 ? -5.156 15.102 10.992 1 98.88 264 GLU A CA 1
ATOM 1905 C C . GLU A 1 264 ? -6.273 15.633 10.102 1 98.88 264 GLU A C 1
ATOM 1907 O O . GLU A 1 264 ? -6.395 15.227 8.945 1 98.88 264 GLU A O 1
ATOM 1912 N N . ALA A 1 265 ? -7.066 16.531 10.688 1 98.75 265 ALA A N 1
ATOM 1913 C CA . ALA A 1 265 ? -8.102 17.219 9.922 1 98.75 265 ALA A CA 1
ATOM 1914 C C . ALA A 1 265 ? -8.344 18.625 10.469 1 98.75 265 ALA A C 1
ATOM 1916 O O . ALA A 1 265 ? -8.062 18.891 11.641 1 98.75 265 ALA A O 1
ATOM 1917 N N . TYR A 1 266 ? -8.742 19.531 9.617 1 98.56 266 TYR A N 1
ATOM 1918 C CA . TYR A 1 266 ? -9.242 20.828 10.062 1 98.56 266 TYR A CA 1
ATOM 1919 C C . TYR A 1 266 ? -10.758 20.891 9.898 1 98.56 266 TYR A C 1
ATOM 1921 O O . TYR A 1 266 ? -11.336 20.203 9.062 1 98.56 266 TYR A O 1
ATOM 1929 N N . PRO A 1 267 ? -11.445 21.703 10.664 1 98.19 267 PRO A N 1
ATOM 1930 C CA . PRO A 1 267 ? -12.914 21.672 10.742 1 98.19 267 PRO A CA 1
ATOM 1931 C C . PRO A 1 267 ? -13.57 22.578 9.703 1 98.19 267 PRO A C 1
ATOM 1933 O O . PRO A 1 267 ? -14.508 23.312 10.023 1 98.19 267 PRO A O 1
ATOM 1936 N N . TYR A 1 268 ? -13.133 22.594 8.484 1 97.69 268 TYR A N 1
ATOM 1937 C CA . TYR A 1 268 ? -13.695 23.344 7.379 1 97.69 268 TYR A CA 1
ATOM 1938 C C . TYR A 1 268 ? -13.898 22.469 6.152 1 97.69 268 TYR A C 1
ATOM 1940 O O . TYR A 1 268 ? -13.133 21.531 5.93 1 97.69 268 TYR A O 1
ATOM 1948 N N . GLY A 1 269 ? -14.898 22.75 5.426 1 97.19 269 GLY A N 1
ATOM 1949 C CA . GLY A 1 269 ? -15.141 22.047 4.176 1 97.19 269 GLY A CA 1
ATOM 1950 C C . GLY A 1 269 ? -14.422 22.672 2.994 1 97.19 269 GLY A C 1
ATOM 1951 O O . GLY A 1 269 ? -14.469 22.125 1.885 1 97.19 269 GLY A O 1
ATOM 1952 N N . THR A 1 270 ? -13.766 23.75 3.215 1 96.38 270 THR A N 1
ATOM 1953 C CA . THR A 1 270 ? -13.062 24.516 2.189 1 96.38 270 THR A CA 1
ATOM 1954 C C . THR A 1 270 ? -11.555 24.438 2.4 1 96.38 270 THR A C 1
ATOM 1956 O O . THR A 1 270 ? -11.062 24.734 3.492 1 96.38 270 THR A O 1
ATOM 1959 N N . GLY A 1 271 ? -10.859 23.953 1.364 1 94.31 271 GLY A N 1
ATOM 1960 C CA . GLY A 1 271 ? -9.406 23.938 1.4 1 94.31 271 GLY A CA 1
ATOM 1961 C C . GLY A 1 271 ? -8.781 25.172 0.778 1 94.31 271 GLY A C 1
ATOM 1962 O O . GLY A 1 271 ? -9.484 26.078 0.341 1 94.31 271 GLY A O 1
ATOM 1963 N N . SER A 1 272 ? -7.508 25.234 0.875 1 93 272 SER A N 1
ATOM 1964 C CA . SER A 1 272 ? -6.766 26.344 0.278 1 93 272 SER A CA 1
ATOM 1965 C C . SER A 1 272 ? -5.426 25.875 -0.278 1 93 272 SER A C 1
ATOM 1967 O O . SER A 1 272 ? -4.797 24.969 0.282 1 93 272 SER A O 1
ATOM 1969 N N . THR A 1 273 ? -5.117 26.375 -1.372 1 88.5 273 THR A N 1
ATOM 1970 C CA . THR A 1 273 ? -3.83 26.125 -2.008 1 88.5 273 THR A CA 1
ATOM 1971 C C . THR A 1 273 ? -3.465 27.25 -2.959 1 88.5 273 THR A C 1
ATOM 1973 O O . THR A 1 273 ? -4 28.359 -2.85 1 88.5 273 THR A O 1
ATOM 1976 N N . VAL A 1 274 ? -2.381 27 -3.648 1 85.5 274 VAL A N 1
ATOM 1977 C CA . VAL A 1 274 ? -1.974 28 -4.637 1 85.5 274 VAL A CA 1
ATOM 1978 C C . VAL A 1 274 ? -2.57 27.641 -5.996 1 85.5 274 VAL A C 1
ATOM 1980 O O . VAL A 1 274 ? -2.791 26.469 -6.301 1 85.5 274 VAL A O 1
ATOM 1983 N N . LEU A 1 275 ? -2.766 28.656 -6.805 1 86.94 275 LEU A N 1
ATOM 1984 C CA . LEU A 1 275 ? -3.418 28.516 -8.102 1 86.94 275 LEU A CA 1
ATOM 1985 C C . LEU A 1 275 ? -2.604 27.625 -9.031 1 86.94 275 LEU A C 1
ATOM 1987 O O . LEU A 1 275 ? -3.158 26.969 -9.922 1 86.94 275 LEU A O 1
ATOM 1991 N N . ALA A 1 276 ? -1.351 27.531 -8.742 1 83.06 276 ALA A N 1
ATOM 1992 C CA . ALA A 1 276 ? -0.441 26.797 -9.617 1 83.06 276 ALA A CA 1
ATOM 1993 C C . ALA A 1 276 ? -0.608 25.281 -9.445 1 83.06 276 ALA A C 1
ATOM 1995 O O . ALA A 1 276 ? -0.096 24.5 -10.25 1 83.06 276 ALA A O 1
ATOM 1996 N N . ALA A 1 277 ? -1.366 24.828 -8.43 1 83.19 277 ALA A N 1
ATOM 1997 C CA . ALA A 1 277 ? -1.523 23.406 -8.195 1 83.19 277 ALA A CA 1
ATOM 1998 C C . ALA A 1 277 ? -2.031 22.703 -9.453 1 83.19 277 ALA A C 1
ATOM 2000 O O . ALA A 1 277 ? -3.01 23.125 -10.062 1 83.19 277 ALA A O 1
ATOM 2001 N N . THR A 1 278 ? -1.452 21.562 -9.805 1 81 278 THR A N 1
ATOM 2002 C CA . THR A 1 278 ? -1.606 20.922 -11.102 1 81 278 THR A CA 1
ATOM 2003 C C . THR A 1 278 ? -3.006 20.328 -11.25 1 81 278 THR A C 1
ATOM 2005 O O . THR A 1 278 ? -3.5 20.156 -12.359 1 81 278 THR A O 1
ATOM 2008 N N . PHE A 1 279 ? -3.627 20.031 -10.18 1 83.69 279 PHE A N 1
ATOM 2009 C CA . PHE A 1 279 ? -4.922 19.375 -10.297 1 83.69 279 PHE A CA 1
ATOM 2010 C C . PHE A 1 279 ? -5.98 20.344 -10.812 1 83.69 279 PHE A C 1
ATOM 2012 O O . PHE A 1 279 ? -7.027 19.922 -11.305 1 83.69 279 PHE A O 1
ATOM 2019 N N . PHE A 1 280 ? -5.738 21.656 -10.797 1 87.88 280 PHE A N 1
ATOM 2020 C CA . PHE A 1 280 ? -6.703 22.609 -11.312 1 87.88 280 PHE A CA 1
ATOM 2021 C C . PHE A 1 280 ? -6.664 22.656 -12.836 1 87.88 280 PHE A C 1
ATOM 2023 O O . PHE A 1 280 ? -7.66 23 -13.477 1 87.88 280 PHE A O 1
ATOM 2030 N N . SER A 1 281 ? -5.488 22.344 -13.359 1 87.5 281 SER A N 1
ATOM 2031 C CA . SER A 1 281 ? -5.316 22.438 -14.812 1 87.5 281 SER A CA 1
ATOM 2032 C C . SER A 1 281 ? -5.691 21.125 -15.5 1 87.5 281 SER A C 1
ATOM 2034 O O . SER A 1 281 ? -5.641 21.031 -16.719 1 87.5 281 SER A O 1
ATOM 2036 N N . ASP A 1 282 ? -6.07 20.156 -14.758 1 89 282 ASP A N 1
ATOM 2037 C CA . ASP A 1 282 ? -6.469 18.875 -15.312 1 89 282 ASP A CA 1
ATOM 2038 C C . ASP A 1 282 ? -7.703 19.016 -16.203 1 89 282 ASP A C 1
ATOM 2040 O O . ASP A 1 282 ? -8.734 19.516 -15.758 1 89 282 ASP A O 1
ATOM 2044 N N . PRO A 1 283 ? -7.602 18.484 -17.469 1 91.19 283 PRO A N 1
ATOM 2045 C CA . PRO A 1 283 ? -8.758 18.578 -18.359 1 91.19 283 PRO A CA 1
ATOM 2046 C C . PRO A 1 283 ? -9.977 17.828 -17.844 1 91.19 283 PRO A C 1
ATOM 2048 O O . PRO A 1 283 ? -11.102 18.109 -18.25 1 91.19 283 PRO A O 1
ATOM 2051 N N . LYS A 1 284 ? -9.789 16.891 -16.969 1 91.75 284 LYS A N 1
ATOM 2052 C CA . LYS A 1 284 ? -10.891 16.109 -16.406 1 91.75 284 LYS A CA 1
ATOM 2053 C C . LYS A 1 284 ? -11.219 16.578 -14.984 1 91.75 284 LYS A C 1
ATOM 2055 O O . LYS A 1 284 ? -11.75 15.812 -14.18 1 91.75 284 LYS A O 1
ATOM 2060 N N . PHE A 1 285 ? -10.914 17.875 -14.727 1 94.06 285 PHE A N 1
ATOM 2061 C CA . PHE A 1 285 ? -11.07 18.453 -13.398 1 94.06 285 PHE A CA 1
ATOM 2062 C C . PHE A 1 285 ? -12.484 18.219 -12.867 1 94.06 285 PHE A C 1
ATOM 2064 O O . PHE A 1 285 ? -12.664 17.719 -11.758 1 94.06 285 PHE A O 1
ATOM 2071 N N . GLU A 1 286 ? -13.492 18.484 -13.656 1 94.56 286 GLU A N 1
ATOM 2072 C CA . GLU A 1 286 ? -14.875 18.422 -13.188 1 94.56 286 GLU A CA 1
ATOM 2073 C C . GLU A 1 286 ? -15.297 16.984 -12.922 1 94.56 286 GLU A C 1
ATOM 2075 O O . GLU A 1 286 ? -15.961 16.703 -11.922 1 94.56 286 GLU A O 1
ATOM 2080 N N . GLU A 1 287 ? -14.922 16.078 -13.797 1 92.44 287 GLU A N 1
ATOM 2081 C CA . GLU A 1 287 ? -15.242 14.656 -13.633 1 92.44 287 GLU A CA 1
ATOM 2082 C C . GLU A 1 287 ? -14.547 14.078 -12.406 1 92.44 287 GLU A C 1
ATOM 2084 O O . GLU A 1 287 ? -15.156 13.344 -11.625 1 92.44 287 GLU A O 1
ATOM 2089 N N . ARG A 1 288 ? -13.328 14.43 -12.18 1 93.31 288 ARG A N 1
ATOM 2090 C CA . ARG A 1 288 ? -12.484 13.875 -11.125 1 93.31 288 ARG A CA 1
ATOM 2091 C C . ARG A 1 288 ? -12.914 14.391 -9.758 1 93.31 288 ARG A C 1
ATOM 2093 O O . ARG A 1 288 ? -12.75 13.695 -8.75 1 93.31 288 ARG A O 1
ATOM 2100 N N . ASN A 1 289 ? -13.523 15.578 -9.781 1 92.88 289 ASN A N 1
ATOM 2101 C CA . ASN A 1 289 ? -13.828 16.172 -8.484 1 92.88 289 ASN A CA 1
ATOM 2102 C C . ASN A 1 289 ? -15.328 16.203 -8.219 1 92.88 289 ASN A C 1
ATOM 2104 O O . ASN A 1 289 ? -15.758 16.344 -7.074 1 92.88 289 ASN A O 1
ATOM 2108 N N . GLY A 1 290 ? -16.156 16.047 -9.242 1 90.94 290 GLY A N 1
ATOM 2109 C CA . GLY A 1 290 ? -17.594 16.172 -9.117 1 90.94 290 GLY A CA 1
ATOM 2110 C C . GLY A 1 290 ? -18.047 17.594 -8.867 1 90.94 290 GLY A C 1
ATOM 2111 O O . GLY A 1 290 ? -19.078 17.812 -8.227 1 90.94 290 GLY A O 1
ATOM 2112 N N . LEU A 1 291 ? -17.141 18.562 -9.133 1 92.25 291 LEU A N 1
ATOM 2113 C CA . LEU A 1 291 ? -17.391 19.984 -8.953 1 92.25 291 LEU A CA 1
ATOM 2114 C C . LEU A 1 291 ? -16.906 20.781 -10.172 1 92.25 291 LEU A C 1
ATOM 2116 O O . LEU A 1 291 ? -15.977 20.359 -10.859 1 92.25 291 LEU A O 1
ATOM 2120 N N . GLY A 1 292 ? -17.547 21.938 -10.391 1 93.38 292 GLY A N 1
ATOM 2121 C CA . GLY A 1 292 ? -17.094 22.828 -11.438 1 93.38 292 GLY A CA 1
ATOM 2122 C C . GLY A 1 292 ? -16.016 23.797 -10.977 1 93.38 292 GLY A C 1
ATOM 2123 O O . GLY A 1 292 ? -15.648 23.797 -9.805 1 93.38 292 GLY A O 1
ATOM 2124 N N . TYR A 1 293 ? -15.555 24.609 -11.906 1 95.12 293 TYR A N 1
ATOM 2125 C CA . TYR A 1 293 ? -14.469 25.547 -11.625 1 95.12 293 TYR A CA 1
ATOM 2126 C C . TYR A 1 293 ? -14.93 26.656 -10.688 1 95.12 293 TYR A C 1
ATOM 2128 O O . TYR A 1 293 ? -14.109 27.344 -10.07 1 95.12 293 TYR A O 1
ATOM 2136 N N . GLU A 1 294 ? -16.234 26.781 -10.555 1 94.56 294 GLU A N 1
ATOM 2137 C CA . GLU A 1 294 ? -16.781 27.781 -9.633 1 94.56 294 GLU A CA 1
ATOM 2138 C C . GLU A 1 294 ? -16.438 27.422 -8.188 1 94.56 294 GLU A C 1
ATOM 2140 O O . GLU A 1 294 ? -16.578 28.266 -7.293 1 94.56 294 GLU A O 1
ATOM 2145 N N . SER A 1 295 ? -16.047 26.219 -7.98 1 94.81 295 SER A N 1
ATOM 2146 C CA . SER A 1 295 ? -15.641 25.797 -6.645 1 94.81 295 SER A CA 1
ATOM 2147 C C . SER A 1 295 ? -14.305 26.422 -6.246 1 94.81 295 SER A C 1
ATOM 2149 O O . SER A 1 295 ? -13.93 26.391 -5.074 1 94.81 295 SER A O 1
ATOM 2151 N N . VAL A 1 296 ? -13.586 27.016 -7.203 1 95.5 296 VAL A N 1
ATOM 2152 C CA . VAL A 1 296 ? -12.289 27.641 -6.965 1 95.5 296 VAL A CA 1
ATOM 2153 C C . VAL A 1 296 ? -12.445 29.156 -6.895 1 95.5 296 VAL A C 1
ATOM 2155 O O . VAL A 1 296 ? -12.898 29.781 -7.855 1 95.5 296 VAL A O 1
ATOM 2158 N N . GLN A 1 297 ? -12.047 29.641 -5.77 1 94.38 297 GLN A N 1
ATOM 2159 C CA . GLN A 1 297 ? -12.203 31.062 -5.512 1 94.38 297 GLN A CA 1
ATOM 2160 C C . GLN A 1 297 ? -10.859 31.719 -5.207 1 94.38 297 GLN A C 1
ATOM 2162 O O . GLN A 1 297 ? -10.141 31.281 -4.305 1 94.38 297 GLN A O 1
ATOM 2167 N N . ARG A 1 298 ? -10.531 32.688 -5.934 1 91.81 298 ARG A N 1
ATOM 2168 C CA . ARG A 1 298 ? -9.32 33.438 -5.637 1 91.81 298 ARG A CA 1
ATOM 2169 C C . ARG A 1 298 ? -9.484 34.25 -4.359 1 91.81 298 ARG A C 1
ATOM 2171 O O . ARG A 1 298 ? -10.484 34.969 -4.191 1 91.81 298 ARG A O 1
ATOM 2178 N N . VAL A 1 299 ? -8.5 34.281 -3.541 1 87.62 299 VAL A N 1
ATOM 2179 C CA . VAL A 1 299 ? -8.617 34.875 -2.211 1 87.62 299 VAL A CA 1
ATOM 2180 C C . VAL A 1 299 ? -8.578 36.375 -2.316 1 87.62 299 VAL A C 1
ATOM 2182 O O . VAL A 1 299 ? -9.328 37.094 -1.63 1 87.62 299 VAL A O 1
ATOM 2185 N N . THR A 1 300 ? -7.781 36.938 -3.137 1 82.12 300 THR A N 1
ATOM 2186 C CA . THR A 1 300 ? -7.469 38.375 -3.178 1 82.12 300 THR A CA 1
ATOM 2187 C C . THR A 1 300 ? -8.711 39.188 -3.527 1 82.12 300 THR A C 1
ATOM 2189 O O . THR A 1 300 ? -8.93 40.281 -2.98 1 82.12 300 THR A O 1
ATOM 2192 N N . ASP A 1 301 ? -9.531 38.688 -4.445 1 85.19 301 ASP A N 1
ATOM 2193 C CA . ASP A 1 301 ? -10.672 39.5 -4.891 1 85.19 301 ASP A CA 1
ATOM 2194 C C . ASP A 1 301 ? -11.977 38.688 -4.766 1 85.19 301 ASP A C 1
ATOM 2196 O O . ASP A 1 301 ? -13.047 39.188 -5.129 1 85.19 301 ASP A O 1
ATOM 2200 N N . GLY A 1 302 ? -11.859 37.469 -4.297 1 88.94 302 GLY A N 1
ATOM 2201 C CA . GLY A 1 302 ? -13.039 36.656 -4.086 1 88.94 302 GLY A CA 1
ATOM 2202 C C . GLY A 1 302 ? -13.617 36.094 -5.371 1 88.94 302 GLY A C 1
ATOM 2203 O O . GLY A 1 302 ? -14.688 35.469 -5.363 1 88.94 302 GLY A O 1
ATOM 2204 N N . HIS A 1 303 ? -12.914 36.219 -6.453 1 93.06 303 HIS A N 1
ATOM 2205 C CA . HIS A 1 303 ? -13.398 35.781 -7.762 1 93.06 303 HIS A CA 1
ATOM 2206 C C . HIS A 1 303 ? -13.5 34.25 -7.848 1 93.06 303 HIS A C 1
ATOM 2208 O O . HIS A 1 303 ? -12.531 33.562 -7.539 1 93.06 303 HIS A O 1
ATOM 2214 N N . ARG A 1 304 ? -14.656 33.75 -8.242 1 95.44 304 ARG A N 1
ATOM 2215 C CA . ARG A 1 304 ? -14.836 32.344 -8.539 1 95.44 304 ARG A CA 1
ATOM 2216 C C . ARG A 1 304 ? -14.688 32.062 -10.031 1 95.44 304 ARG A C 1
ATOM 2218 O O . ARG A 1 304 ? -15.32 32.719 -10.852 1 95.44 304 ARG A O 1
ATOM 2225 N N . PHE A 1 305 ? -13.945 31.125 -10.336 1 96.62 305 PHE A N 1
ATOM 2226 C CA . PHE A 1 305 ? -13.633 30.875 -11.734 1 96.62 305 PHE A CA 1
ATOM 2227 C C . PHE A 1 305 ? -14.812 30.203 -12.438 1 96.62 305 PHE A C 1
ATOM 2229 O O . PHE A 1 305 ? -15.484 29.344 -11.859 1 96.62 305 PHE A O 1
ATOM 2236 N N . GLY A 1 306 ? -14.977 30.625 -13.773 1 94.5 306 GLY A N 1
ATOM 2237 C CA . GLY A 1 306 ? -16.141 30.109 -14.492 1 94.5 306 GLY A CA 1
ATOM 2238 C C . GLY A 1 306 ? -15.797 29.016 -15.469 1 94.5 306 GLY A C 1
ATOM 2239 O O . GLY A 1 306 ? -16.672 28.281 -15.922 1 94.5 306 GLY A O 1
ATOM 2240 N N . SER A 1 307 ? -14.5 28.953 -15.789 1 95.44 307 SER A N 1
ATOM 2241 C CA . SER A 1 307 ? -14.102 27.984 -16.797 1 95.44 307 SER A CA 1
ATOM 2242 C C . SER A 1 307 ? -12.625 27.609 -16.641 1 95.44 307 SER A C 1
ATOM 2244 O O . SER A 1 307 ? -11.875 28.281 -15.938 1 95.44 307 SER A O 1
ATOM 2246 N N . ARG A 1 308 ? -12.305 26.5 -17.266 1 95.31 308 ARG A N 1
ATOM 2247 C CA . ARG A 1 308 ? -10.914 26.078 -17.281 1 95.31 308 ARG A CA 1
ATOM 2248 C C . ARG A 1 308 ? -10.023 27.125 -17.938 1 95.31 308 ARG A C 1
ATOM 2250 O O . ARG A 1 308 ? -8.922 27.391 -17.453 1 95.31 308 ARG A O 1
ATOM 2257 N N . GLU A 1 309 ? -10.492 27.688 -19.031 1 95.81 309 GLU A N 1
ATOM 2258 C CA . GLU A 1 309 ? -9.727 28.688 -19.75 1 95.81 309 GLU A CA 1
ATOM 2259 C C . GLU A 1 309 ? -9.414 29.891 -18.875 1 95.81 309 GLU A C 1
ATOM 2261 O O . GLU A 1 309 ? -8.289 30.391 -18.859 1 95.81 309 GLU A O 1
ATOM 2266 N N . GLU A 1 310 ? -10.383 30.25 -18.188 1 96.12 310 GLU A N 1
ATOM 2267 C CA . GLU A 1 310 ? -10.195 31.375 -17.281 1 96.12 310 GLU A CA 1
ATOM 2268 C C . GLU A 1 310 ? -9.164 31.047 -16.203 1 96.12 310 GLU A C 1
ATOM 2270 O O . GLU A 1 310 ? -8.297 31.875 -15.898 1 96.12 310 GLU A O 1
ATOM 2275 N N . LEU A 1 311 ? -9.289 29.922 -15.625 1 95.12 311 LEU A N 1
ATOM 2276 C CA . LEU A 1 311 ? -8.383 29.5 -14.562 1 95.12 311 LEU A CA 1
ATOM 2277 C C . LEU A 1 311 ? -6.945 29.422 -15.078 1 95.12 311 LEU A C 1
ATOM 2279 O O . LEU A 1 311 ? -6.02 29.891 -14.414 1 95.12 311 LEU A O 1
ATOM 2283 N N . LEU A 1 312 ? -6.766 28.875 -16.25 1 94.38 312 LEU A N 1
ATOM 2284 C CA . LEU A 1 312 ? -5.434 28.75 -16.844 1 94.38 312 LEU A CA 1
ATOM 2285 C C . LEU A 1 312 ? -4.809 30.109 -17.094 1 94.38 312 LEU A C 1
ATOM 2287 O O . LEU A 1 312 ? -3.605 30.297 -16.891 1 94.38 312 LEU A O 1
ATOM 2291 N N . ALA A 1 313 ? -5.594 31 -17.516 1 94.75 313 ALA A N 1
ATOM 2292 C CA . ALA A 1 313 ? -5.113 32.344 -17.734 1 94.75 313 ALA A CA 1
ATOM 2293 C C . ALA A 1 313 ? -4.645 33 -16.438 1 94.75 313 ALA A C 1
ATOM 2295 O O . ALA A 1 313 ? -3.598 33.625 -16.391 1 94.75 313 ALA A O 1
ATOM 2296 N N . ALA A 1 314 ? -5.398 32.812 -15.422 1 92.81 314 ALA A N 1
ATOM 2297 C CA . ALA A 1 314 ? -5.043 33.312 -14.102 1 92.81 314 ALA A CA 1
ATOM 2298 C C . ALA A 1 314 ? -3.777 32.656 -13.57 1 92.81 314 ALA A C 1
ATOM 2300 O O . ALA A 1 314 ? -2.943 33.312 -12.945 1 92.81 314 ALA A O 1
ATOM 2301 N N . GLN A 1 315 ? -3.693 31.391 -13.758 1 88.94 315 GLN A N 1
ATOM 2302 C CA . GLN A 1 315 ? -2.516 30.625 -13.352 1 88.94 315 GLN A CA 1
ATOM 2303 C C . GLN A 1 315 ? -1.255 31.172 -14.016 1 88.94 315 GLN A C 1
ATOM 2305 O O . GLN A 1 315 ? -0.207 31.266 -13.375 1 88.94 315 GLN A O 1
ATOM 2310 N N . ALA A 1 316 ? -1.358 31.438 -15.266 1 87.88 316 ALA A N 1
ATOM 2311 C CA . ALA A 1 316 ? -0.223 31.969 -16.016 1 87.88 316 ALA A CA 1
ATOM 2312 C C . ALA A 1 316 ? 0.178 33.344 -15.5 1 87.88 316 ALA A C 1
ATOM 2314 O O . ALA A 1 316 ? 1.362 33.688 -15.484 1 87.88 316 ALA A O 1
ATOM 2315 N N . GLU A 1 317 ? -0.734 34.062 -15.094 1 88.38 317 GLU A N 1
ATOM 2316 C CA . GLU A 1 317 ? -0.502 35.438 -14.633 1 88.38 317 GLU A CA 1
ATOM 2317 C C . GLU A 1 317 ? 0.122 35.438 -13.242 1 88.38 317 GLU A C 1
ATOM 2319 O O . GLU A 1 317 ? 1.104 36.156 -13.008 1 88.38 317 GLU A O 1
ATOM 2324 N N . ASP A 1 318 ? -0.423 34.719 -12.336 1 87.5 318 ASP A N 1
ATOM 2325 C CA . ASP A 1 318 ? 0.055 34.688 -10.961 1 87.5 318 ASP A CA 1
ATOM 2326 C C . ASP A 1 318 ? -0.084 33.281 -10.367 1 87.5 318 ASP A C 1
ATOM 2328 O O . ASP A 1 318 ? -1 33.031 -9.578 1 87.5 318 ASP A O 1
ATOM 2332 N N . PRO A 1 319 ? 0.925 32.469 -10.57 1 84.88 319 PRO A N 1
ATOM 2333 C CA . PRO A 1 319 ? 0.848 31.078 -10.094 1 84.88 319 PRO A CA 1
ATOM 2334 C C . PRO A 1 319 ? 0.819 30.984 -8.57 1 84.88 319 PRO A C 1
ATOM 2336 O O . PRO A 1 319 ? 0.299 30 -8.023 1 84.88 319 PRO A O 1
ATOM 2339 N N . SER A 1 320 ? 1.268 31.953 -7.863 1 83.31 320 SER A N 1
ATOM 2340 C CA . SER A 1 320 ? 1.41 31.875 -6.414 1 83.31 320 SER A CA 1
ATOM 2341 C C . SER A 1 320 ? 0.164 32.406 -5.707 1 83.31 320 SER A C 1
ATOM 2343 O O . SER A 1 320 ? 0.068 32.312 -4.477 1 83.31 320 SER A O 1
ATOM 2345 N N . ALA A 1 321 ? -0.835 32.812 -6.547 1 86.31 321 ALA A N 1
ATOM 2346 C CA . ALA A 1 321 ? -2.057 33.344 -5.941 1 86.31 321 ALA A CA 1
ATOM 2347 C C . ALA A 1 321 ? -2.734 32.281 -5.074 1 86.31 321 ALA A C 1
ATOM 2349 O O . ALA A 1 321 ? -2.82 31.125 -5.457 1 86.31 321 ALA A O 1
ATOM 2350 N N . LEU A 1 322 ? -3.199 32.75 -3.914 1 88.44 322 LEU A N 1
ATOM 2351 C CA . LEU A 1 322 ? -3.926 31.844 -3.018 1 88.44 322 LEU A CA 1
ATOM 2352 C C . LEU A 1 322 ? -5.359 31.641 -3.492 1 88.44 322 LEU A C 1
ATOM 2354 O O . LEU A 1 322 ? -6.004 32.594 -3.953 1 88.44 322 LEU A O 1
ATOM 2358 N N . VAL A 1 323 ? -5.824 30.453 -3.389 1 92 323 VAL A N 1
ATOM 2359 C CA . VAL A 1 323 ? -7.203 30.156 -3.76 1 92 323 VAL A CA 1
ATOM 2360 C C . VAL A 1 323 ? -7.875 29.344 -2.652 1 92 323 VAL A C 1
ATOM 2362 O O . VAL A 1 323 ? -7.199 28.656 -1.879 1 92 323 VAL A O 1
ATOM 2365 N N . LEU A 1 324 ? -9.172 29.484 -2.541 1 94.5 324 LEU A N 1
ATOM 2366 C CA . LEU A 1 324 ? -10.047 28.609 -1.767 1 94.5 324 LEU A CA 1
ATOM 2367 C C . LEU A 1 324 ? -10.703 27.562 -2.66 1 94.5 324 LEU A C 1
ATOM 2369 O O . LEU A 1 324 ? -11.102 27.875 -3.789 1 94.5 324 LEU A O 1
ATOM 2373 N N . TRP A 1 325 ? -10.648 26.406 -2.252 1 95.06 325 TRP A N 1
ATOM 2374 C CA . TRP A 1 325 ? -11.32 25.328 -2.959 1 95.06 325 TRP A CA 1
ATOM 2375 C C . TRP A 1 325 ? -12.5 24.797 -2.152 1 95.06 325 TRP A C 1
ATOM 2377 O O . TRP A 1 325 ? -12.32 24.062 -1.184 1 95.06 325 TRP A O 1
ATOM 2387 N N . HIS A 1 326 ? -13.719 25.156 -2.564 1 95.12 326 HIS A N 1
ATOM 2388 C CA . HIS A 1 326 ? -14.953 24.781 -1.872 1 95.12 326 HIS A CA 1
ATOM 2389 C C . HIS A 1 326 ? -15.406 23.391 -2.258 1 95.12 326 HIS A C 1
ATOM 2391 O O . HIS A 1 326 ? -16.109 23.203 -3.258 1 95.12 326 HIS A O 1
ATOM 2397 N N . VAL A 1 327 ? -15.117 22.469 -1.383 1 94.38 327 VAL A N 1
ATOM 2398 C CA . VAL A 1 327 ? -15.32 21.062 -1.73 1 94.38 327 VAL A CA 1
ATOM 2399 C C . VAL A 1 327 ? -16.562 20.531 -1.016 1 94.38 327 VAL A C 1
ATOM 2401 O O . VAL A 1 327 ? -17.438 19.953 -1.646 1 94.38 327 VAL A O 1
ATOM 2404 N N . LEU A 1 328 ? -16.625 20.688 0.308 1 96.12 328 LEU A N 1
ATOM 2405 C CA . LEU A 1 328 ? -17.766 20.25 1.096 1 96.12 328 LEU A CA 1
ATOM 2406 C C . LEU A 1 328 ? -18.641 21.438 1.492 1 96.12 328 LEU A C 1
ATOM 2408 O O . LEU A 1 328 ? -18.188 22.344 2.188 1 96.12 328 LEU A O 1
ATOM 2412 N N . ASP A 1 329 ? -19.844 21.422 1.054 1 94.62 329 ASP A N 1
ATOM 2413 C CA . ASP A 1 329 ? -20.812 22.438 1.416 1 94.62 329 ASP A CA 1
ATOM 2414 C C . ASP A 1 329 ? -21.547 22.078 2.711 1 94.62 329 ASP A C 1
ATOM 2416 O O . ASP A 1 329 ? -22.719 21.688 2.686 1 94.62 329 ASP A O 1
ATOM 2420 N N . ILE A 1 330 ? -20.891 22.391 3.775 1 94 330 ILE A N 1
ATOM 2421 C CA . ILE A 1 330 ? -21.359 21.891 5.059 1 94 330 ILE A CA 1
ATOM 2422 C C . ILE A 1 330 ? -22.547 22.719 5.551 1 94 330 ILE A C 1
ATOM 2424 O O . ILE A 1 330 ? -23.281 22.297 6.453 1 94 330 ILE A O 1
ATOM 2428 N N . GLU A 1 331 ? -22.766 23.859 5.008 1 91.62 331 GLU A N 1
ATOM 2429 C CA . GLU A 1 331 ? -23.875 24.719 5.422 1 91.62 331 GLU A CA 1
ATOM 2430 C C . GLU A 1 331 ? -25.188 24.266 4.789 1 91.62 331 GLU A C 1
ATOM 2432 O O . GLU A 1 331 ? -26.25 24.391 5.402 1 91.62 331 GLU A O 1
ATOM 2437 N N . ASN A 1 332 ? -25.109 23.688 3.574 1 94.12 332 ASN A N 1
ATOM 2438 C CA . ASN A 1 332 ? -26.344 23.422 2.834 1 94.12 332 ASN A CA 1
ATOM 2439 C C . ASN A 1 332 ? -26.5 21.938 2.523 1 94.12 332 ASN A C 1
ATOM 2441 O O . ASN A 1 332 ? -27.5 21.531 1.938 1 94.12 332 ASN A O 1
ATOM 2445 N N . ASN A 1 333 ? -25.562 21.172 2.832 1 95.94 333 ASN A N 1
ATOM 2446 C CA . ASN A 1 333 ? -25.594 19.75 2.533 1 95.94 333 ASN A CA 1
ATOM 2447 C C . ASN A 1 333 ? -25.281 18.906 3.77 1 95.94 333 ASN A C 1
ATOM 2449 O O . ASN A 1 333 ? -24.125 18.828 4.191 1 95.94 333 ASN A O 1
ATOM 2453 N N . ALA A 1 334 ? -26.25 18.25 4.25 1 96.81 334 ALA A N 1
ATOM 2454 C CA . ALA A 1 334 ? -26.125 17.469 5.477 1 96.81 334 ALA A CA 1
ATOM 2455 C C . ALA A 1 334 ? -25.125 16.328 5.305 1 96.81 334 ALA A C 1
ATOM 2457 O O . ALA A 1 334 ? -24.406 15.992 6.238 1 96.81 334 ALA A O 1
ATOM 2458 N N . HIS A 1 335 ? -25.172 15.773 4.16 1 96.81 335 HIS A N 1
ATOM 2459 C CA . HIS A 1 335 ? -24.219 14.695 3.9 1 96.81 335 HIS A CA 1
ATOM 2460 C C . HIS A 1 335 ? -22.781 15.195 3.945 1 96.81 335 HIS A C 1
ATOM 2462 O O . HIS A 1 335 ? -21.906 14.516 4.477 1 96.81 335 HIS A O 1
ATOM 2468 N N . HIS A 1 336 ? -22.531 16.328 3.355 1 97.06 336 HIS A N 1
ATOM 2469 C CA . HIS A 1 336 ? -21.203 16.938 3.418 1 97.06 336 HIS A CA 1
ATOM 2470 C C . HIS A 1 336 ? -20.781 17.203 4.859 1 97.06 336 HIS A C 1
ATOM 2472 O O . HIS A 1 336 ? -19.609 17.031 5.207 1 97.06 336 HIS A O 1
ATOM 2478 N N . ARG A 1 337 ? -21.688 17.562 5.668 1 97.5 337 ARG A N 1
ATOM 2479 C CA . ARG A 1 337 ? -21.391 17.766 7.086 1 97.5 337 ARG A CA 1
ATOM 2480 C C . ARG A 1 337 ? -21 16.453 7.75 1 97.5 337 ARG A C 1
ATOM 2482 O O . ARG A 1 337 ? -20.078 16.422 8.57 1 97.5 337 ARG A O 1
ATOM 2489 N N . ASP A 1 338 ? -21.734 15.43 7.383 1 98.12 338 ASP A N 1
ATOM 2490 C CA . ASP A 1 338 ? -21.406 14.109 7.914 1 98.12 338 ASP A CA 1
ATOM 2491 C C . ASP A 1 338 ? -20 13.672 7.5 1 98.12 338 ASP A C 1
ATOM 2493 O O . ASP A 1 338 ? -19.281 13.078 8.297 1 98.12 338 ASP A O 1
ATOM 2497 N N . LEU A 1 339 ? -19.688 13.93 6.246 1 98.12 339 LEU A N 1
ATOM 2498 C CA . LEU A 1 339 ? -18.359 13.578 5.754 1 98.12 339 LEU A CA 1
ATOM 2499 C C . LEU A 1 339 ? -17.281 14.336 6.52 1 98.12 339 LEU A C 1
ATOM 2501 O O . LEU A 1 339 ? -16.297 13.75 6.945 1 98.12 339 LEU A O 1
ATOM 2505 N N . LEU A 1 340 ? -17.516 15.602 6.703 1 98.56 340 LEU A N 1
ATOM 2506 C CA . LEU A 1 340 ? -16.547 16.375 7.465 1 98.56 340 LEU A CA 1
ATOM 2507 C C . LEU A 1 340 ? -16.438 15.852 8.891 1 98.56 340 LEU A C 1
ATOM 2509 O O . LEU A 1 340 ? -15.328 15.781 9.445 1 98.56 340 LEU A O 1
ATOM 2513 N N . ASP A 1 341 ? -17.562 15.461 9.484 1 98.75 341 ASP A N 1
ATOM 2514 C CA . ASP A 1 341 ? -17.562 14.898 10.836 1 98.75 341 ASP A CA 1
ATOM 2515 C C . ASP A 1 341 ? -16.688 13.656 10.914 1 98.75 341 ASP A C 1
ATOM 2517 O O . ASP A 1 341 ? -15.953 13.477 11.891 1 98.75 341 ASP A O 1
ATOM 2521 N N . MET A 1 342 ? -16.719 12.859 9.891 1 98.56 342 MET A N 1
ATOM 2522 C CA . MET A 1 342 ? -15.938 11.625 9.891 1 98.56 342 MET A CA 1
ATOM 2523 C C . MET A 1 342 ? -14.445 11.922 9.984 1 98.56 342 MET A C 1
ATOM 2525 O O . MET A 1 342 ? -13.711 11.227 10.688 1 98.56 342 MET A O 1
ATOM 2529 N N . ALA A 1 343 ? -14.031 12.938 9.305 1 98.56 343 ALA A N 1
ATOM 2530 C CA . ALA A 1 343 ? -12.617 13.297 9.305 1 98.56 343 ALA A CA 1
ATOM 2531 C C . ALA A 1 343 ? -12.227 13.992 10.602 1 98.56 343 ALA A C 1
ATOM 2533 O O . ALA A 1 343 ? -11.227 13.625 11.234 1 98.56 343 ALA A O 1
ATOM 2534 N N . VAL A 1 344 ? -13.031 14.906 11.031 1 98.75 344 VAL A N 1
ATOM 2535 C CA . VAL A 1 344 ? -12.734 15.75 12.188 1 98.75 344 VAL A CA 1
ATOM 2536 C C . VAL A 1 344 ? -12.789 14.914 13.461 1 98.75 344 VAL A C 1
ATOM 2538 O O . VAL A 1 344 ? -12 15.133 14.383 1 98.75 344 VAL A O 1
ATOM 2541 N N . LEU A 1 345 ? -13.703 13.977 13.516 1 98.75 345 LEU A N 1
ATOM 2542 C CA . LEU A 1 345 ? -13.93 13.172 14.711 1 98.75 345 LEU A CA 1
ATOM 2543 C C . LEU A 1 345 ? -13.227 11.828 14.602 1 98.75 345 LEU A C 1
ATOM 2545 O O . LEU A 1 345 ? -13.492 10.914 15.391 1 98.75 345 LEU A O 1
ATOM 2549 N N . TYR A 1 346 ? -12.375 11.664 13.609 1 98.75 346 TYR A N 1
ATOM 2550 C CA . TYR A 1 346 ? -11.664 10.398 13.453 1 98.75 346 TYR A CA 1
ATOM 2551 C C . TYR 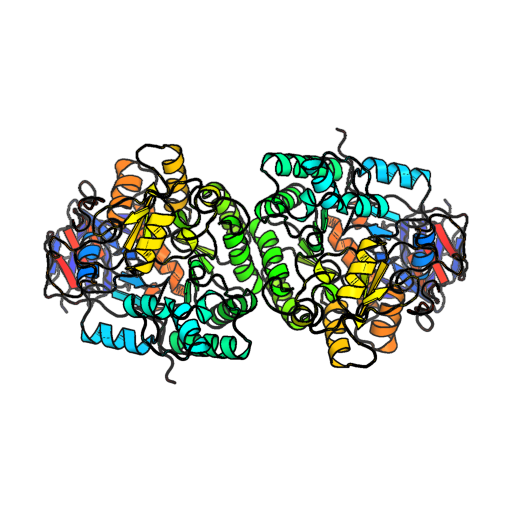A 1 346 ? -11.016 9.969 14.758 1 98.75 346 TYR A C 1
ATOM 2553 O O . TYR A 1 346 ? -10.289 10.75 15.383 1 98.75 346 TYR A O 1
ATOM 2561 N N . PRO A 1 347 ? -11.203 8.75 15.18 1 97.88 347 PRO A N 1
ATOM 2562 C CA . PRO A 1 347 ? -10.602 8.305 16.438 1 97.88 347 PRO A CA 1
ATOM 2563 C C . PRO A 1 347 ? -9.078 8.367 16.422 1 97.88 347 PRO A C 1
ATOM 2565 O O . PRO A 1 347 ? -8.438 7.793 15.539 1 97.88 347 PRO A O 1
ATOM 2568 N N . GLY A 1 348 ? -8.57 9.102 17.344 1 97.88 348 GLY A N 1
ATOM 2569 C CA . GLY A 1 348 ? -7.121 9.219 17.453 1 97.88 348 GLY A CA 1
ATOM 2570 C C . GLY A 1 348 ? -6.539 10.227 16.484 1 97.88 348 GLY A C 1
ATOM 2571 O O . GLY A 1 348 ? -5.316 10.383 16.391 1 97.88 348 GLY A O 1
ATOM 2572 N N . GLY A 1 349 ? -7.402 10.906 15.727 1 98.75 349 GLY A N 1
ATOM 2573 C CA . GLY A 1 349 ? -6.938 11.938 14.812 1 98.75 349 GLY A CA 1
ATOM 2574 C C . GLY A 1 349 ? -6.699 13.273 15.492 1 98.75 349 GLY A C 1
ATOM 2575 O O . GLY A 1 349 ? -7.422 13.641 16.422 1 98.75 349 GLY A O 1
ATOM 2576 N N . ALA A 1 350 ? -5.742 14.039 14.977 1 98.88 350 ALA A N 1
ATOM 2577 C CA . ALA A 1 350 ? -5.438 15.367 15.5 1 98.88 350 ALA A CA 1
ATOM 2578 C C . ALA A 1 350 ? -6.211 16.453 14.75 1 98.88 350 ALA A C 1
ATOM 2580 O O . ALA A 1 350 ? -6.555 16.266 13.578 1 98.88 350 ALA A O 1
ATOM 2581 N N . ILE A 1 351 ? -6.508 17.516 15.43 1 98.94 351 ILE A N 1
ATOM 2582 C CA . ILE A 1 351 ? -6.93 18.75 14.758 1 98.94 351 ILE A CA 1
ATOM 2583 C C . ILE A 1 351 ? -5.707 19.562 14.344 1 98.94 351 ILE A C 1
ATOM 2585 O O . ILE A 1 351 ? -4.793 19.766 15.148 1 98.94 351 ILE A O 1
ATOM 2589 N N . ALA A 1 352 ? -5.602 19.922 13.109 1 98.88 352 ALA A N 1
ATOM 2590 C CA . ALA A 1 352 ? -4.523 20.734 12.57 1 98.88 352 ALA A CA 1
ATOM 2591 C C . ALA A 1 352 ? -5.055 21.766 11.57 1 98.88 352 ALA A C 1
ATOM 2593 O O . ALA A 1 352 ? -5.977 21.469 10.797 1 98.88 352 ALA A O 1
ATOM 2594 N N . SER A 1 353 ? -4.531 22.875 11.555 1 98.69 353 SER A N 1
ATOM 2595 C CA . SER A 1 353 ? -5.207 24 10.914 1 98.69 353 SER A CA 1
ATOM 2596 C C . SER A 1 353 ? -4.934 24.031 9.414 1 98.69 353 SER A C 1
ATOM 2598 O O . SER A 1 353 ? -5.781 24.469 8.633 1 98.69 353 SER A O 1
ATOM 2600 N N . ASP A 1 354 ? -3.721 23.562 9.031 1 98 354 ASP A N 1
ATOM 2601 C CA . ASP A 1 354 ? -3.268 23.844 7.676 1 98 354 ASP A CA 1
ATOM 2602 C C . ASP A 1 354 ? -3.34 25.328 7.371 1 98 354 ASP A C 1
ATOM 2604 O O . ASP A 1 354 ? -3.77 25.734 6.285 1 98 354 ASP A O 1
ATOM 2608 N N . ALA A 1 355 ? -2.994 26.156 8.352 1 96.88 355 ALA A N 1
ATOM 2609 C CA . ALA A 1 355 ? -3.037 27.609 8.242 1 96.88 355 ALA A CA 1
ATOM 2610 C C . ALA A 1 355 ? -2.096 28.109 7.145 1 96.88 355 ALA A C 1
ATOM 2612 O O . ALA A 1 355 ? -0.988 27.578 6.988 1 96.88 355 ALA A O 1
ATOM 2613 N N . MET A 1 356 ? -2.549 29.109 6.473 1 92.94 356 MET A N 1
ATOM 2614 C CA . MET A 1 356 ? -1.795 29.656 5.355 1 92.94 356 MET A CA 1
ATOM 2615 C C . MET A 1 356 ? -1.166 31 5.738 1 92.94 356 MET A C 1
ATOM 2617 O O . MET A 1 356 ? -1.615 31.656 6.68 1 92.94 356 MET A O 1
ATOM 2621 N N . PRO A 1 357 ? -0.133 31.375 5.051 1 90.75 357 PRO A N 1
ATOM 2622 C CA . PRO A 1 357 ? 0.438 32.688 5.293 1 90.75 357 PRO A CA 1
ATOM 2623 C C . PRO A 1 357 ? -0.558 33.812 5.027 1 90.75 357 PRO A C 1
ATOM 2625 O O . PRO A 1 357 ? -1.458 33.688 4.199 1 90.75 357 PRO A O 1
ATOM 2628 N N . TRP A 1 358 ? -0.402 34.906 5.77 1 93.19 358 TRP A N 1
ATOM 2629 C CA . TRP A 1 358 ? -1.209 36.094 5.551 1 93.19 358 TRP A CA 1
ATOM 2630 C C . TRP A 1 358 ? -0.692 36.906 4.355 1 93.19 358 TRP A C 1
ATOM 2632 O O . TRP A 1 358 ? 0.512 37.156 4.234 1 93.19 358 TRP A O 1
ATOM 2642 N N . THR A 1 359 ? -1.605 37.188 3.521 1 89.75 359 THR A N 1
ATOM 2643 C CA . THR A 1 359 ? -1.268 37.906 2.295 1 89.75 359 THR A CA 1
ATOM 2644 C C . THR A 1 359 ? -2.045 39.219 2.197 1 89.75 359 THR A C 1
ATOM 2646 O O . THR A 1 359 ? -3.225 39.281 2.549 1 89.75 359 THR A O 1
ATOM 2649 N N . LEU A 1 360 ? -1.34 40.188 1.646 1 91.25 360 LEU A N 1
ATOM 2650 C CA . LEU A 1 360 ? -1.975 41.5 1.482 1 91.25 360 LEU A CA 1
ATOM 2651 C C . LEU A 1 360 ? -2.723 41.594 0.156 1 91.25 360 LEU A C 1
ATOM 2653 O O . LEU A 1 360 ? -2.602 40.688 -0.684 1 91.25 360 LEU A O 1
ATOM 2657 N N . SER A 1 361 ? -3.51 42.625 0.011 1 87.62 361 SER A N 1
ATOM 2658 C CA . SER A 1 361 ? -4.344 42.812 -1.172 1 87.62 361 SER A CA 1
ATOM 2659 C C . SER A 1 361 ? -3.496 42.906 -2.439 1 87.62 361 SER A C 1
ATOM 2661 O O . SER A 1 361 ? -3.98 42.594 -3.533 1 87.62 361 SER A O 1
ATOM 2663 N N . ASN A 1 362 ? -2.232 43.188 -2.305 1 85.31 362 ASN A N 1
ATOM 2664 C CA . ASN A 1 362 ? -1.347 43.281 -3.461 1 85.31 362 ASN A CA 1
ATOM 2665 C C . ASN A 1 362 ? -0.736 41.938 -3.801 1 85.31 362 ASN A C 1
ATOM 2667 O O . ASN A 1 362 ? 0.108 41.812 -4.691 1 85.31 362 ASN A O 1
ATOM 2671 N N . GLY A 1 363 ? -1.116 40.969 -3.061 1 79.88 363 GLY A N 1
ATOM 2672 C CA . GLY A 1 363 ? -0.684 39.625 -3.365 1 79.88 363 GLY A CA 1
ATOM 2673 C C . GLY A 1 363 ? 0.594 39.219 -2.648 1 79.88 363 GLY A C 1
ATOM 2674 O O . GLY A 1 363 ? 1.027 38.062 -2.727 1 79.88 363 GLY A O 1
ATOM 2675 N N . LYS A 1 364 ? 1.151 40.062 -1.911 1 83.94 364 LYS A N 1
ATOM 2676 C CA . LYS A 1 364 ? 2.408 39.781 -1.227 1 83.94 364 LYS A CA 1
ATOM 2677 C C . LYS A 1 364 ? 2.158 39.25 0.187 1 83.94 364 LYS A C 1
ATOM 2679 O O . LYS A 1 364 ? 1.238 39.719 0.867 1 83.94 364 LYS A O 1
ATOM 2684 N N . PRO A 1 365 ? 3.025 38.344 0.576 1 86.38 365 PRO A N 1
ATOM 2685 C CA . PRO A 1 365 ? 2.895 37.906 1.966 1 86.38 365 PRO A CA 1
ATOM 2686 C C . PRO A 1 365 ? 3.182 39 2.971 1 86.38 365 PRO A C 1
ATOM 2688 O O . PRO A 1 365 ? 4.07 39.844 2.744 1 86.38 365 PRO A O 1
ATOM 2691 N N . TYR A 1 366 ? 2.42 39.094 4.016 1 90.81 366 TYR A N 1
ATOM 2692 C CA . TYR A 1 366 ? 2.662 40.031 5.098 1 90.81 366 TYR A CA 1
ATOM 2693 C C . TYR A 1 366 ? 3.627 39.469 6.125 1 90.81 366 TYR A C 1
ATOM 2695 O O . TYR A 1 366 ? 3.363 38.406 6.707 1 90.81 366 TYR A O 1
ATOM 2703 N N . SER A 1 367 ? 4.734 40.156 6.375 1 84.31 367 SER A N 1
ATOM 2704 C CA . SER A 1 367 ? 5.711 39.656 7.328 1 84.31 367 SER A CA 1
ATOM 2705 C C . SER A 1 367 ? 6.012 40.688 8.414 1 84.31 367 SER A C 1
ATOM 2707 O O . SER A 1 367 ? 7.027 40.594 9.102 1 84.31 367 SER A O 1
ATOM 2709 N N . GLY A 1 368 ? 5.164 41.656 8.5 1 90.31 368 GLY A N 1
ATOM 2710 C CA . GLY A 1 368 ? 5.309 42.625 9.57 1 90.31 368 GLY A CA 1
ATOM 2711 C C . GLY A 1 368 ? 4.887 42.094 10.922 1 90.31 368 GLY A C 1
ATOM 2712 O O . GLY A 1 368 ? 4.73 40.875 11.094 1 90.31 368 GLY A O 1
ATOM 2713 N N . ASP A 1 369 ? 4.848 42.906 11.953 1 91.12 369 ASP A N 1
ATOM 2714 C CA . ASP A 1 369 ? 4.48 42.469 13.297 1 91.12 369 ASP A CA 1
ATOM 2715 C C . ASP A 1 369 ? 3.342 43.312 13.867 1 91.12 369 ASP A C 1
ATOM 2717 O O . ASP A 1 369 ? 3.15 43.344 15.086 1 91.12 369 ASP A O 1
ATOM 2721 N N . ALA A 1 370 ? 2.637 43.906 12.953 1 92.25 370 ALA A N 1
ATOM 2722 C CA . ALA A 1 370 ? 1.52 44.75 13.406 1 92.25 370 ALA A CA 1
ATOM 2723 C C . ALA A 1 370 ? 0.443 43.875 14.07 1 92.25 370 ALA A C 1
ATOM 2725 O O . ALA A 1 370 ? 0.16 42.781 13.625 1 92.25 370 ALA A O 1
ATOM 2726 N N . TRP A 1 371 ? -0.161 44.438 15.133 1 95.12 371 TRP A N 1
ATOM 2727 C CA . TRP A 1 371 ? -1.358 43.875 15.758 1 95.12 371 TRP A CA 1
ATOM 2728 C C . TRP A 1 371 ? -2.354 44.969 16.109 1 95.12 371 TRP A C 1
ATOM 2730 O O . TRP A 1 371 ? -2.016 45.906 16.812 1 95.12 371 TRP A O 1
ATOM 2740 N N . PRO A 1 372 ? -3.504 44.969 15.695 1 94.19 372 PRO A N 1
ATOM 2741 C CA . PRO A 1 372 ? -4.117 43.969 14.82 1 94.19 372 PRO A CA 1
ATOM 2742 C C . PRO A 1 372 ? -3.488 43.906 13.43 1 94.19 372 PRO A C 1
ATOM 2744 O O . PRO A 1 372 ? -2.775 44.844 13.047 1 94.19 372 PRO A O 1
ATOM 2747 N N . LEU A 1 373 ? -3.754 42.812 12.734 1 95.31 373 LEU A N 1
ATOM 2748 C CA . LEU A 1 373 ? -3.281 42.656 11.359 1 95.31 373 LEU A CA 1
ATOM 2749 C C . LEU A 1 373 ? -3.826 43.781 10.492 1 95.31 373 LEU A C 1
ATOM 2751 O O . LEU A 1 373 ? -4.887 44.344 10.781 1 95.31 373 LEU A O 1
ATOM 2755 N N . PRO A 1 374 ? -3.018 44.094 9.461 1 94.25 374 PRO A N 1
ATOM 2756 C CA . PRO A 1 374 ? -3.592 45.031 8.492 1 94.25 374 PRO A CA 1
ATOM 2757 C C . PRO A 1 374 ? -4.973 44.594 8.008 1 94.25 374 PRO A C 1
ATOM 2759 O O . PRO A 1 374 ? -5.227 43.406 7.828 1 94.25 374 PRO A O 1
ATOM 2762 N N . ASP A 1 375 ? -5.797 45.562 7.723 1 92.31 375 ASP A N 1
ATOM 2763 C CA . ASP A 1 375 ? -7.195 45.312 7.375 1 92.31 375 ASP A CA 1
ATOM 2764 C C . ASP A 1 375 ? -7.301 44.469 6.113 1 92.31 375 ASP A C 1
ATOM 2766 O O . ASP A 1 375 ? -8.258 43.719 5.953 1 92.31 375 ASP A O 1
ATOM 2770 N N . ASP A 1 376 ? -6.332 44.594 5.309 1 92.06 376 ASP A N 1
ATOM 2771 C CA . ASP A 1 376 ? -6.453 43.906 4.023 1 92.06 376 ASP A CA 1
ATOM 2772 C C . ASP A 1 376 ? -5.691 42.594 4.031 1 92.06 376 ASP A C 1
ATOM 2774 O O . ASP A 1 376 ? -5.531 41.938 2.988 1 92.06 376 ASP A O 1
ATOM 2778 N N . ALA A 1 377 ? -5.105 42.219 5.172 1 93.75 377 ALA A N 1
ATOM 2779 C CA . ALA A 1 377 ? -4.438 40.938 5.258 1 93.75 377 ALA A CA 1
ATOM 2780 C C . ALA A 1 377 ? -5.449 39.781 5.207 1 93.75 377 ALA A C 1
ATOM 2782 O O . ALA A 1 377 ? -6.426 39.781 5.961 1 93.75 377 ALA A O 1
ATOM 2783 N N . THR A 1 378 ? -5.223 38.875 4.227 1 92.12 378 THR A N 1
ATOM 2784 C CA . THR A 1 378 ? -6.137 37.75 4.043 1 92.12 378 THR A CA 1
ATOM 2785 C C . THR A 1 378 ? -5.379 36.406 4.078 1 92.12 378 THR A C 1
ATOM 2787 O O . THR A 1 378 ? -4.176 36.375 3.812 1 92.12 378 THR A O 1
ATOM 2790 N N . SER A 1 379 ? -6.051 35.406 4.465 1 92.19 379 SER A N 1
ATOM 2791 C CA . SER A 1 379 ? -5.578 34.031 4.441 1 92.19 379 SER A CA 1
ATOM 2792 C C . SER A 1 379 ? -6.738 33.031 4.277 1 92.19 379 SER A C 1
ATOM 2794 O O . SER A 1 379 ? -7.656 33.281 3.49 1 92.19 379 SER A O 1
ATOM 2796 N N . HIS A 1 380 ? -6.945 32.031 4.852 1 93.38 380 HIS A N 1
ATOM 2797 C CA . HIS A 1 380 ? -8.094 31.172 5.094 1 93.38 380 HIS A CA 1
ATOM 2798 C C . HIS A 1 380 ? -8.617 31.344 6.516 1 93.38 380 HIS A C 1
ATOM 2800 O O . HIS A 1 380 ? -7.836 31.5 7.457 1 93.38 380 HIS A O 1
ATOM 2806 N N . PRO A 1 381 ? -9.938 31.312 6.738 1 96 381 PRO A N 1
ATOM 2807 C CA . PRO A 1 381 ? -10.461 31.453 8.102 1 96 381 PRO A CA 1
ATOM 2808 C C . PRO A 1 381 ? -9.844 30.453 9.07 1 96 381 PRO A C 1
ATOM 2810 O O . PRO A 1 381 ? -9.742 30.719 10.273 1 96 381 PRO A O 1
ATOM 2813 N N . ARG A 1 382 ? -9.422 29.344 8.547 1 97.19 382 ARG A N 1
ATOM 2814 C CA . ARG A 1 382 ? -8.836 28.328 9.414 1 97.19 382 ARG A CA 1
ATOM 2815 C C . ARG A 1 382 ? -7.504 28.781 9.984 1 97.19 382 ARG A C 1
ATOM 2817 O O . ARG A 1 382 ? -6.988 28.188 10.938 1 97.19 382 ARG A O 1
ATOM 2824 N N . SER A 1 383 ? -6.879 29.844 9.445 1 97.19 383 SER A N 1
ATOM 2825 C CA . SER A 1 383 ? -5.645 30.422 9.969 1 97.19 383 SER A CA 1
ATOM 2826 C C . SER A 1 383 ? -5.914 31.234 11.227 1 97.19 383 SER A C 1
ATOM 2828 O O . SER A 1 383 ? -4.984 31.562 11.969 1 97.19 383 SER A O 1
ATOM 2830 N N . ALA A 1 384 ? -7.215 31.531 11.516 1 97.44 384 ALA A N 1
ATOM 2831 C CA . ALA A 1 384 ? -7.57 32.406 12.609 1 97.44 384 ALA A CA 1
ATOM 2832 C C . ALA A 1 384 ? -8.391 31.688 13.664 1 97.44 384 ALA A C 1
ATOM 2834 O O . ALA A 1 384 ? -8.445 32.094 14.828 1 97.44 384 ALA A O 1
ATOM 2835 N N . GLY A 1 385 ? -9.031 30.656 13.281 1 98.19 385 GLY A N 1
ATOM 2836 C CA . GLY A 1 385 ? -10.016 30.125 14.219 1 98.19 385 GLY A CA 1
ATOM 2837 C C . GLY A 1 385 ? -10.25 28.641 14.07 1 98.19 385 GLY A C 1
ATOM 2838 O O . GLY A 1 385 ? -11.367 28.156 14.25 1 98.19 385 GLY A O 1
ATOM 2839 N N . CYS A 1 386 ? -9.273 27.859 13.672 1 98.5 386 CYS A N 1
ATOM 2840 C CA . CYS A 1 386 ? -9.391 26.422 13.469 1 98.5 386 CYS A CA 1
ATOM 2841 C C . CYS A 1 386 ? -9.789 25.719 14.766 1 98.5 386 CYS A C 1
ATOM 2843 O O . CYS A 1 386 ? -10.812 25.031 14.812 1 98.5 386 CYS A O 1
ATOM 2845 N N . PHE A 1 387 ? -9.102 25.875 15.867 1 98.94 387 PHE A N 1
ATOM 2846 C CA . PHE A 1 387 ? -9.273 25.141 17.109 1 98.94 387 PHE A CA 1
ATOM 2847 C C . PHE A 1 387 ? -10.5 25.641 17.875 1 98.94 387 PHE A C 1
ATOM 2849 O O . PHE A 1 387 ? -11.266 24.844 18.406 1 98.94 387 PHE A O 1
ATOM 2856 N N . THR A 1 388 ? -10.758 26.984 17.891 1 98.81 388 THR A N 1
ATOM 2857 C CA . THR A 1 388 ? -11.93 27.531 18.562 1 98.81 388 THR A CA 1
ATOM 2858 C C . THR A 1 388 ? -13.211 27.094 17.844 1 98.81 388 THR A C 1
ATOM 2860 O O . THR A 1 388 ? -14.234 26.844 18.484 1 98.81 388 THR A O 1
ATOM 2863 N N . ARG A 1 389 ? -13.109 27.031 16.5 1 98.62 389 ARG A N 1
ATOM 2864 C CA . ARG A 1 389 ? -14.258 26.531 15.766 1 98.62 389 ARG A CA 1
ATOM 2865 C C . ARG A 1 389 ? -14.586 25.094 16.156 1 98.62 389 ARG A C 1
ATOM 2867 O O . ARG A 1 389 ? -15.75 24.766 16.391 1 98.62 389 ARG A O 1
ATOM 2874 N N . PHE A 1 390 ? -13.594 24.234 16.219 1 98.88 390 PHE A N 1
ATOM 2875 C CA . PHE A 1 390 ? -13.789 22.844 16.578 1 98.88 390 PHE A CA 1
ATOM 2876 C C . PHE A 1 390 ? -14.43 22.719 17.953 1 98.88 390 PHE A C 1
ATOM 2878 O O . PHE A 1 390 ? -15.43 22.016 18.125 1 98.88 390 PHE A O 1
ATOM 2885 N N . ILE A 1 391 ? -13.844 23.422 18.938 1 98.88 391 ILE A N 1
ATOM 2886 C CA . ILE A 1 391 ? -14.352 23.344 20.312 1 98.88 391 ILE A CA 1
ATOM 2887 C C . ILE A 1 391 ? -15.773 23.906 20.359 1 98.88 391 ILE A C 1
ATOM 2889 O O . ILE A 1 391 ? -16.656 23.344 21.016 1 98.88 391 ILE A O 1
ATOM 2893 N N . ARG A 1 392 ? -15.992 25.016 19.688 1 98.75 392 ARG A N 1
ATOM 2894 C CA . ARG A 1 392 ? -17.328 25.609 19.703 1 98.75 392 ARG A CA 1
ATOM 2895 C C . ARG A 1 392 ? -18.344 24.672 19.078 1 98.75 392 ARG A C 1
ATOM 2897 O O . ARG A 1 392 ? -19.344 24.297 19.719 1 98.75 392 ARG A O 1
ATOM 2904 N N . GLU A 1 393 ? -18.047 24.266 17.844 1 98.19 393 GLU A N 1
ATOM 2905 C CA . GLU A 1 393 ? -19.078 23.594 17.062 1 98.19 393 GLU A CA 1
ATOM 2906 C C . GLU A 1 393 ? -19.188 22.125 17.438 1 98.19 393 GLU A C 1
ATOM 2908 O O . GLU A 1 393 ? -20.281 21.625 17.688 1 98.19 393 GLU A O 1
ATOM 2913 N N . TRP A 1 394 ? -18.109 21.422 17.516 1 98.69 394 TRP A N 1
ATOM 2914 C CA . TRP A 1 394 ? -18.172 19.969 17.656 1 98.69 394 TRP A CA 1
ATOM 2915 C C . TRP A 1 394 ? -18.25 19.578 19.141 1 98.69 394 TRP A C 1
ATOM 2917 O O . TRP A 1 394 ? -18.828 18.547 19.484 1 98.69 394 TRP A O 1
ATOM 2927 N N . VAL A 1 395 ? -17.672 20.375 20 1 98.75 395 VAL A N 1
ATOM 2928 C CA . VAL A 1 395 ? -17.641 20.031 21.422 1 98.75 395 VAL A CA 1
ATOM 2929 C C . VAL A 1 395 ? -18.797 20.703 22.156 1 98.75 395 VAL A C 1
ATOM 2931 O O . VAL A 1 395 ? -19.641 20.031 22.734 1 98.75 395 VAL A O 1
ATOM 2934 N N . ARG A 1 396 ? -18.938 22 22.062 1 98.75 396 ARG A N 1
ATOM 2935 C CA . ARG A 1 396 ? -19.891 22.734 22.891 1 98.75 396 ARG A CA 1
ATOM 2936 C C . ARG A 1 396 ? -21.281 22.703 22.281 1 98.75 396 ARG A C 1
ATOM 2938 O O . ARG A 1 396 ? -22.25 22.328 22.938 1 98.75 396 ARG A O 1
ATOM 2945 N N . GLU A 1 397 ? -21.406 23.078 21.016 1 98.5 397 GLU A N 1
ATOM 2946 C CA . GLU A 1 397 ? -22.719 23.281 20.422 1 98.5 397 GLU A CA 1
ATOM 2947 C C . GLU A 1 397 ? -23.344 21.953 19.984 1 98.5 397 GLU A C 1
ATOM 2949 O O . GLU A 1 397 ? -24.5 21.672 20.297 1 98.5 397 GLU A O 1
ATOM 2954 N N . ARG A 1 398 ? -22.578 21.125 19.234 1 97.94 398 ARG A N 1
ATOM 2955 C CA . ARG A 1 398 ? -23.141 19.891 18.703 1 97.94 398 ARG A CA 1
ATOM 2956 C C . ARG A 1 398 ? -22.875 18.719 19.641 1 97.94 398 ARG A C 1
ATOM 2958 O O . ARG A 1 398 ? -23.5 17.672 19.5 1 97.94 398 ARG A O 1
ATOM 2965 N N . ARG A 1 399 ? -21.938 18.844 20.562 1 98.44 399 ARG A N 1
ATOM 2966 C CA . ARG A 1 399 ? -21.641 17.859 21.594 1 98.44 399 ARG A CA 1
ATOM 2967 C C . ARG A 1 399 ? -21.344 16.5 20.984 1 98.44 399 ARG A C 1
ATOM 2969 O O . ARG A 1 399 ? -21.875 15.477 21.453 1 98.44 399 ARG A O 1
ATOM 2976 N N . LYS A 1 400 ? -20.656 16.578 19.891 1 98.25 400 LYS A N 1
ATOM 2977 C CA . LYS A 1 400 ? -20.281 15.336 19.219 1 98.25 400 LYS A CA 1
ATOM 2978 C C . LYS A 1 400 ? -19.203 14.602 20 1 98.25 400 LYS A C 1
ATOM 2980 O O . LYS A 1 400 ? -19.062 13.375 19.875 1 98.25 400 LYS A O 1
ATOM 2985 N N . VAL A 1 401 ? -18.359 15.281 20.797 1 98.31 401 VAL A N 1
ATOM 2986 C CA . VAL A 1 401 ? -17.375 14.719 21.703 1 98.31 401 VAL A CA 1
ATOM 2987 C C . VAL A 1 401 ? -17.312 15.547 22.984 1 98.31 401 VAL A C 1
ATOM 2989 O O . VAL A 1 401 ? -17.766 16.703 23 1 98.31 401 VAL A O 1
ATOM 2992 N N . SER A 1 402 ? -16.766 14.945 24.031 1 98.69 402 SER A N 1
ATOM 2993 C CA . SER A 1 402 ? -16.609 15.656 25.297 1 98.69 402 SER A CA 1
ATOM 2994 C C . SER A 1 402 ? -15.516 16.719 25.203 1 98.69 402 SER A C 1
ATOM 2996 O O . SER A 1 402 ? -14.711 16.703 24.281 1 98.69 402 SER A O 1
ATOM 2998 N N . LEU A 1 403 ? -15.578 17.672 26.109 1 98.75 403 LEU A N 1
ATOM 2999 C CA . LEU A 1 403 ? -14.508 18.656 26.172 1 98.75 403 LEU A CA 1
ATOM 3000 C C . LEU A 1 403 ? -13.156 17.984 26.375 1 98.75 403 LEU A C 1
ATOM 3002 O O . LEU A 1 403 ? -12.164 18.391 25.766 1 98.75 403 LEU A O 1
ATOM 3006 N N . LEU A 1 404 ? -13.141 16.906 27.188 1 98.75 404 LEU A N 1
ATOM 3007 C CA . LEU A 1 404 ? -11.906 16.172 27.422 1 98.75 404 LEU A CA 1
ATOM 3008 C C . LEU A 1 404 ? -11.352 15.609 26.125 1 98.75 404 LEU A C 1
ATOM 3010 O O . LEU A 1 404 ? -10.164 15.758 25.844 1 98.75 404 LEU A O 1
ATOM 3014 N N . GLU A 1 405 ? -12.211 15.008 25.312 1 98.69 405 GLU A N 1
ATOM 3015 C CA . GLU A 1 405 ? -11.789 14.453 24.031 1 98.69 405 GLU A CA 1
ATOM 3016 C C . GLU A 1 405 ? -11.406 15.562 23.047 1 98.69 405 GLU A C 1
ATOM 3018 O O . GLU A 1 405 ? -10.484 15.406 22.25 1 98.69 405 GLU A O 1
ATOM 3023 N N . GLY A 1 406 ? -12.148 16.656 23.062 1 98.88 406 GLY A N 1
ATOM 3024 C CA . GLY A 1 406 ? -11.789 17.781 22.219 1 98.88 406 GLY A CA 1
ATOM 3025 C C . GLY A 1 406 ? -10.391 18.312 22.484 1 98.88 406 GLY A C 1
ATOM 3026 O O . GLY A 1 406 ? -9.617 18.531 21.547 1 98.88 406 GLY A O 1
ATOM 3027 N N . ILE A 1 407 ? -10.086 18.484 23.781 1 98.88 407 ILE A N 1
ATOM 3028 C CA . ILE A 1 407 ? -8.758 18.953 24.156 1 98.88 407 ILE A CA 1
ATOM 3029 C C . ILE A 1 407 ? -7.715 17.906 23.781 1 98.88 407 ILE A C 1
ATOM 3031 O O . ILE A 1 407 ? -6.605 18.25 23.359 1 98.88 407 ILE A O 1
ATOM 3035 N N . ARG A 1 408 ? -8.055 16.625 23.922 1 98.88 408 ARG A N 1
ATOM 3036 C CA . ARG A 1 408 ? -7.152 15.555 23.531 1 98.88 408 ARG A CA 1
ATOM 3037 C C . ARG A 1 408 ? -6.742 15.688 22.078 1 98.88 408 ARG A C 1
ATOM 3039 O O . ARG A 1 408 ? -5.562 15.578 21.734 1 98.88 408 ARG A O 1
ATOM 3046 N N . LYS A 1 409 ? -7.652 15.969 21.188 1 98.94 409 LYS A N 1
ATOM 3047 C CA . LYS A 1 409 ? -7.418 16.094 19.75 1 98.94 409 LYS A CA 1
ATOM 3048 C C . LYS A 1 409 ? -6.598 17.344 19.438 1 98.94 409 LYS A C 1
ATOM 3050 O O . LYS A 1 409 ? -5.898 17.391 18.422 1 98.94 409 LYS A O 1
ATOM 3055 N N . CYS A 1 410 ? -6.648 18.344 20.297 1 98.94 410 CYS A N 1
ATOM 3056 C CA . CYS A 1 410 ? -6.023 19.625 20.031 1 98.94 410 CYS A CA 1
ATOM 3057 C C . CYS A 1 410 ? -4.637 19.703 20.656 1 98.94 410 CYS A C 1
ATOM 3059 O O . CYS A 1 410 ? -3.834 20.562 20.281 1 98.94 410 CYS A O 1
ATOM 3061 N N . ALA A 1 411 ? -4.379 18.844 21.641 1 98.88 411 ALA A N 1
ATOM 3062 C CA . ALA A 1 411 ? -3.156 19.062 22.422 1 98.88 411 ALA A CA 1
ATOM 3063 C C . ALA A 1 411 ? -2.42 17.75 22.656 1 98.88 411 ALA A C 1
ATOM 3065 O O . ALA A 1 411 ? -1.278 17.578 22.234 1 98.88 411 ALA A O 1
ATOM 3066 N N . LEU A 1 412 ? -3.08 16.719 23.203 1 98.88 412 LEU A N 1
ATOM 3067 C CA . LEU A 1 412 ? -2.395 15.508 23.625 1 98.88 412 LEU A CA 1
ATOM 3068 C C . LEU A 1 412 ? -2.006 14.648 22.422 1 98.88 412 LEU A C 1
ATOM 3070 O O . LEU A 1 412 ? -0.863 14.195 22.312 1 98.88 412 LEU A O 1
ATOM 3074 N N . ILE A 1 413 ? -2.93 14.43 21.5 1 98.88 413 ILE A N 1
ATOM 3075 C CA . ILE A 1 413 ? -2.689 13.555 20.359 1 98.88 413 ILE A CA 1
ATOM 3076 C C . ILE A 1 413 ? -1.543 14.109 19.516 1 98.88 413 ILE A C 1
ATOM 3078 O O . ILE A 1 413 ? -0.594 13.391 19.188 1 98.88 413 ILE A O 1
ATOM 3082 N N . PRO A 1 414 ? -1.582 15.422 19.172 1 98.81 414 PRO A N 1
ATOM 3083 C CA . PRO A 1 414 ? -0.441 15.93 18.406 1 98.81 414 PRO A CA 1
ATOM 3084 C C . PRO A 1 414 ? 0.886 15.758 19.141 1 98.81 414 PRO A C 1
ATOM 3086 O O . PRO A 1 414 ? 1.907 15.461 18.516 1 98.81 414 PRO A O 1
ATOM 3089 N N . ALA A 1 415 ? 0.897 15.938 20.438 1 98.75 415 ALA A N 1
ATOM 3090 C CA . ALA A 1 415 ? 2.111 15.727 21.219 1 98.75 415 ALA A CA 1
ATOM 3091 C C . ALA A 1 415 ? 2.561 14.266 21.156 1 98.75 415 ALA A C 1
ATOM 3093 O O . ALA A 1 415 ? 3.75 13.984 20.984 1 98.75 415 ALA A O 1
ATOM 3094 N N . GLU A 1 416 ? 1.639 13.367 21.266 1 98.38 416 GLU A N 1
ATOM 3095 C CA . GLU A 1 416 ? 1.932 11.938 21.266 1 98.38 416 GLU A CA 1
ATOM 3096 C C . GLU A 1 416 ? 2.445 11.477 19.906 1 98.38 416 GLU A C 1
ATOM 3098 O O . GLU A 1 416 ? 3.355 10.648 19.828 1 98.38 416 GLU A O 1
ATOM 3103 N N . ILE A 1 417 ? 1.901 11.992 18.844 1 98.31 417 ILE A N 1
ATOM 3104 C CA . ILE A 1 417 ? 2.326 11.648 17.5 1 98.31 417 ILE A CA 1
ATOM 3105 C C . ILE A 1 417 ? 3.814 11.945 17.328 1 98.31 417 ILE A C 1
ATOM 3107 O O . ILE A 1 417 ? 4.535 11.195 16.672 1 98.31 417 ILE A O 1
ATOM 3111 N N . LEU A 1 418 ? 4.309 12.969 18 1 98.38 418 LEU A N 1
ATOM 3112 C CA . LEU A 1 418 ? 5.668 13.438 17.75 1 98.38 418 LEU A CA 1
ATOM 3113 C C . LEU A 1 418 ? 6.609 12.969 18.859 1 98.38 418 LEU A C 1
ATOM 3115 O O . LEU A 1 418 ? 7.828 13.07 18.719 1 98.38 418 LEU A O 1
ATOM 3119 N N . SER A 1 419 ? 6.098 12.367 19.906 1 96.62 419 SER A N 1
ATOM 3120 C CA . SER A 1 419 ? 6.855 12.148 21.141 1 96.62 419 SER A CA 1
ATOM 3121 C C . SER A 1 419 ? 8.008 11.172 20.906 1 96.62 419 SER A C 1
ATOM 3123 O O . SER A 1 419 ? 9.062 11.289 21.531 1 96.62 419 SER A O 1
ATOM 3125 N N . ALA A 1 420 ? 7.809 10.266 20 1 93 420 ALA A N 1
ATOM 3126 C CA . ALA A 1 420 ? 8.836 9.25 19.781 1 93 420 ALA A CA 1
ATOM 3127 C C . ALA A 1 420 ? 10.07 9.852 19.125 1 93 420 ALA A C 1
ATOM 3129 O O . ALA A 1 420 ? 11.195 9.461 19.422 1 93 420 ALA A O 1
ATOM 3130 N N . SER A 1 421 ? 9.883 10.734 18.25 1 94.56 421 SER A N 1
ATOM 3131 C CA . SER A 1 421 ? 10.984 11.258 17.453 1 94.56 421 SER A CA 1
ATOM 3132 C C . SER A 1 421 ? 11.516 12.562 18.031 1 94.56 421 SER A C 1
ATOM 3134 O O . SER A 1 421 ? 12.688 12.906 17.828 1 94.56 421 SER A O 1
ATOM 3136 N N . THR A 1 422 ? 10.648 13.312 18.703 1 97.25 422 THR A N 1
ATOM 3137 C CA . THR A 1 422 ? 10.961 14.648 19.203 1 97.25 422 THR A CA 1
ATOM 3138 C C . THR A 1 422 ? 10.766 14.727 20.703 1 97.25 422 THR A C 1
ATOM 3140 O O . THR A 1 422 ? 9.672 15.039 21.172 1 97.25 422 THR A O 1
ATOM 3143 N N . PRO A 1 423 ? 11.797 14.578 21.469 1 95.88 423 PRO A N 1
ATOM 3144 C CA . PRO A 1 423 ? 11.703 14.5 22.922 1 95.88 423 PRO A CA 1
ATOM 3145 C C . PRO A 1 423 ? 10.992 15.703 23.531 1 95.88 423 PRO A C 1
ATOM 3147 O O . PRO A 1 423 ? 10.258 15.562 24.516 1 95.88 423 PRO A O 1
ATOM 3150 N N . ALA A 1 424 ? 11.219 16.844 22.969 1 93.94 424 ALA A N 1
ATOM 3151 C CA . ALA A 1 424 ? 10.594 18.078 23.484 1 93.94 424 ALA A CA 1
ATOM 3152 C C . ALA A 1 424 ? 9.07 17.938 23.516 1 93.94 424 ALA A C 1
ATOM 3154 O O . ALA A 1 424 ? 8.406 18.594 24.312 1 93.94 424 ALA A O 1
ATOM 3155 N N . MET A 1 425 ? 8.531 17.062 22.734 1 97.62 425 MET A N 1
ATOM 3156 C CA . MET A 1 425 ? 7.078 16.938 22.625 1 97.62 425 MET A CA 1
ATOM 3157 C C . MET A 1 425 ? 6.52 16.047 23.734 1 97.62 425 MET A C 1
ATOM 3159 O O . MET A 1 425 ? 5.312 16.047 23.984 1 97.62 425 MET A O 1
ATOM 3163 N N . ARG A 1 426 ? 7.367 15.359 24.469 1 96.94 426 ARG A N 1
ATOM 3164 C CA . ARG A 1 426 ? 6.93 14.5 25.562 1 96.94 426 ARG A CA 1
ATOM 3165 C C . ARG A 1 426 ? 6.418 15.336 26.734 1 96.94 426 ARG A C 1
ATOM 3167 O O . ARG A 1 426 ? 5.621 14.859 27.547 1 96.94 426 ARG A O 1
ATOM 3174 N N . ALA A 1 427 ? 6.895 16.547 26.75 1 96.5 427 ALA A N 1
ATOM 3175 C CA . ALA A 1 427 ? 6.535 17.406 27.875 1 96.5 427 ALA A CA 1
ATOM 3176 C C . ALA A 1 427 ? 5.465 18.422 27.453 1 96.5 427 ALA A C 1
ATOM 3178 O O . ALA A 1 427 ? 5.219 19.406 28.156 1 96.5 427 ALA A O 1
ATOM 3179 N N . LYS A 1 428 ? 4.852 18.297 26.375 1 98.25 428 LYS A N 1
ATOM 3180 C CA . LYS A 1 428 ? 3.811 19.188 25.891 1 98.25 428 LYS A CA 1
ATOM 3181 C C . LYS A 1 428 ? 2.465 18.484 25.797 1 98.25 428 LYS A C 1
ATOM 3183 O O . LYS A 1 428 ? 2.404 17.25 25.859 1 98.25 428 LYS A O 1
ATOM 3188 N N . GLY A 1 429 ? 1.425 19.219 25.672 1 98.44 429 GLY A N 1
ATOM 3189 C CA . GLY A 1 429 ? 0.085 18.688 25.469 1 98.44 429 GLY A CA 1
ATOM 3190 C C . GLY A 1 429 ? -0.527 18.094 26.719 1 98.44 429 GLY A C 1
ATOM 3191 O O . GLY A 1 429 ? -1.451 17.281 26.641 1 98.44 429 GLY A O 1
ATOM 3192 N N . ARG A 1 430 ? -0.002 18.469 27.875 1 98.5 430 ARG A N 1
ATOM 3193 C CA . ARG A 1 430 ? -0.478 17.938 29.156 1 98.5 430 ARG A CA 1
ATOM 3194 C C . ARG A 1 430 ? -0.254 18.938 30.281 1 98.5 430 ARG A C 1
ATOM 3196 O O . ARG A 1 430 ? 0.547 19.859 30.156 1 98.5 430 ARG A O 1
ATOM 3203 N N . LEU A 1 431 ? -1.062 18.828 31.297 1 98.38 431 LEU A N 1
ATOM 3204 C CA . LEU A 1 431 ? -0.909 19.578 32.531 1 98.38 431 LEU A CA 1
ATOM 3205 C C . LEU A 1 431 ? -0.483 18.672 33.688 1 98.38 431 LEU A C 1
ATOM 3207 O O . LEU A 1 431 ? -1.309 18.281 34.531 1 98.38 431 LEU A O 1
ATOM 3211 N N . GLN A 1 432 ? 0.762 18.391 33.688 1 96.94 432 GLN A N 1
ATOM 3212 C CA . GLN A 1 432 ? 1.361 17.547 34.719 1 96.94 432 GLN A CA 1
ATOM 3213 C C . GLN A 1 432 ? 2.697 18.109 35.188 1 96.94 432 GLN A C 1
ATOM 3215 O O . GLN A 1 432 ? 3.365 18.844 34.438 1 96.94 432 GLN A O 1
ATOM 3220 N N . ALA A 1 433 ? 2.955 17.703 36.438 1 97.31 433 ALA A N 1
ATOM 3221 C CA . ALA A 1 433 ? 4.242 18.156 36.969 1 97.31 433 ALA A CA 1
ATOM 3222 C C . ALA A 1 433 ? 5.379 17.797 36 1 97.31 433 ALA A C 1
ATOM 3224 O O . ALA A 1 433 ? 5.465 16.656 35.562 1 97.31 433 ALA A O 1
ATOM 3225 N N . GLY A 1 434 ? 6.137 18.797 35.719 1 97.25 434 GLY A N 1
ATOM 3226 C CA . GLY A 1 434 ? 7.27 18.562 34.812 1 97.25 434 GLY A CA 1
ATOM 3227 C C . GLY A 1 434 ? 6.996 18.953 33.375 1 97.25 434 GLY A C 1
ATOM 3228 O O . GLY A 1 434 ? 7.926 19.156 32.594 1 97.25 434 GLY A O 1
ATOM 3229 N N . ALA A 1 435 ? 5.77 19.094 33 1 98.19 435 ALA A N 1
ATOM 3230 C CA . ALA A 1 435 ? 5.402 19.469 31.641 1 98.19 435 ALA A CA 1
ATOM 3231 C C . ALA A 1 435 ? 5.703 20.953 31.375 1 98.19 435 ALA A C 1
ATOM 3233 O O . ALA A 1 435 ? 5.828 21.734 32.312 1 98.19 435 ALA A O 1
ATOM 3234 N N . ASP A 1 436 ? 5.965 21.25 30.109 1 98.12 436 ASP A N 1
ATOM 3235 C CA . ASP A 1 436 ? 6.109 22.656 29.734 1 98.12 436 ASP A CA 1
ATOM 3236 C C . ASP A 1 436 ? 4.863 23.453 30.125 1 98.12 436 ASP A C 1
ATOM 3238 O O . ASP A 1 436 ? 3.742 22.953 30.016 1 98.12 436 ASP A O 1
ATOM 3242 N N . ALA A 1 437 ? 5.109 24.656 30.594 1 98.38 437 ALA A N 1
ATOM 3243 C CA . ALA A 1 437 ? 3.99 25.5 30.984 1 98.38 437 ALA A CA 1
ATOM 3244 C C . ALA A 1 437 ? 3.373 26.203 29.781 1 98.38 437 ALA A C 1
ATOM 3246 O O . ALA A 1 437 ? 3.424 27.422 29.656 1 98.38 437 ALA A O 1
ATOM 3247 N N . ASP A 1 438 ? 2.879 25.453 28.906 1 98.81 438 ASP A N 1
ATOM 3248 C CA . ASP A 1 438 ? 1.997 25.875 27.828 1 98.81 438 ASP A CA 1
ATOM 3249 C C . ASP A 1 438 ? 0.531 25.672 28.188 1 98.81 438 ASP A C 1
ATOM 3251 O O . ASP A 1 438 ? 0.05 24.547 28.234 1 98.81 438 ASP A O 1
ATOM 3255 N N . VAL A 1 439 ? -0.178 26.781 28.422 1 98.88 439 VAL A N 1
ATOM 3256 C CA . VAL A 1 439 ? -1.508 26.656 29.016 1 98.88 439 VAL A CA 1
ATOM 3257 C C . VAL A 1 439 ? -2.467 27.625 28.328 1 98.88 439 VAL A C 1
ATOM 3259 O O . VAL A 1 439 ? -2.121 28.781 28.078 1 98.88 439 VAL A O 1
ATOM 3262 N N . VAL A 1 440 ? -3.602 27.141 28.016 1 98.94 440 VAL A N 1
ATOM 3263 C CA . VAL A 1 440 ? -4.668 28 27.516 1 98.94 440 VAL A CA 1
ATOM 3264 C C . VAL A 1 440 ? -5.801 28.062 28.531 1 98.94 440 VAL A C 1
ATOM 3266 O O . VAL A 1 440 ? -6.152 27.062 29.141 1 98.94 440 VAL A O 1
ATOM 3269 N N . VAL A 1 441 ? -6.27 29.234 28.859 1 98.94 441 VAL A N 1
ATOM 3270 C CA . VAL A 1 441 ? -7.41 29.516 29.734 1 98.94 441 VAL A CA 1
ATOM 3271 C C . VAL A 1 441 ? -8.5 30.234 28.953 1 98.94 441 VAL A C 1
ATOM 3273 O O . VAL A 1 441 ? -8.281 31.344 28.453 1 98.94 441 VAL A O 1
ATOM 3276 N N . PHE A 1 442 ? -9.68 29.609 28.844 1 98.94 442 PHE A N 1
ATOM 3277 C CA . PHE A 1 442 ? -10.672 30.203 27.953 1 98.94 442 PHE A CA 1
ATOM 3278 C C . PHE A 1 442 ? -12.062 30.109 28.562 1 98.94 442 PHE A C 1
ATOM 3280 O O . PHE A 1 442 ? -12.305 29.297 29.438 1 98.94 442 PHE A O 1
ATOM 3287 N N . ASP A 1 443 ? -12.898 31.047 28.172 1 98.81 443 ASP A N 1
ATOM 3288 C CA . ASP A 1 443 ? -14.32 31.016 28.5 1 98.81 443 ASP A CA 1
ATOM 3289 C C . ASP A 1 443 ? -15.078 30.047 27.609 1 98.81 443 ASP A C 1
ATOM 3291 O O . ASP A 1 443 ? -15.367 30.359 26.453 1 98.81 443 ASP A O 1
ATOM 3295 N N . TYR A 1 444 ? -15.414 28.906 28.188 1 98.56 444 TYR A N 1
ATOM 3296 C CA . TYR A 1 444 ? -16 27.828 27.422 1 98.56 444 TYR A CA 1
ATOM 3297 C C . TYR A 1 444 ? -17.328 28.25 26.797 1 98.56 444 TYR A C 1
ATOM 3299 O O . TYR A 1 444 ? -17.641 27.859 25.672 1 98.56 444 TYR A O 1
ATOM 3307 N N . GLU A 1 445 ? -18.047 29.078 27.344 1 98.12 445 GLU A N 1
ATOM 3308 C CA . GLU A 1 445 ? -19.375 29.453 26.891 1 98.12 445 GLU A CA 1
ATOM 3309 C C . GLU A 1 445 ? -19.312 30.469 25.75 1 98.12 445 GLU A C 1
ATOM 3311 O O . GLU A 1 445 ? -20.219 30.531 24.922 1 98.12 445 GLU A O 1
ATOM 3316 N N . THR A 1 446 ? -18.234 31.219 25.734 1 97.69 446 THR A N 1
ATOM 3317 C CA . THR A 1 446 ? -18.203 32.281 24.734 1 97.69 446 THR A CA 1
ATOM 3318 C C . THR A 1 446 ? -17.094 32.031 23.719 1 97.69 446 THR A C 1
ATOM 3320 O O . THR A 1 446 ? -16.938 32.812 22.766 1 97.69 446 THR A O 1
ATOM 3323 N N . LEU A 1 447 ? -16.312 31 23.938 1 98.5 447 LEU A N 1
ATOM 3324 C CA . LEU A 1 447 ? -15.258 30.688 22.984 1 98.5 447 LEU A CA 1
ATOM 3325 C C . LEU A 1 447 ? -15.82 30.578 21.578 1 98.5 447 LEU A C 1
ATOM 3327 O O . LEU A 1 447 ? -16.781 29.828 21.344 1 98.5 447 LEU A O 1
ATOM 3331 N N . SER A 1 448 ? -15.211 31.359 20.578 1 98.19 448 SER A N 1
ATOM 3332 C CA . SER A 1 448 ? -15.781 31.344 19.234 1 98.19 448 SER A CA 1
ATOM 3333 C C . SER A 1 448 ? -14.758 31.781 18.188 1 98.19 448 SER A C 1
ATOM 3335 O O . SER A 1 448 ? -13.977 32.719 18.438 1 98.19 448 SER A O 1
ATOM 3337 N N . ASP A 1 449 ? -14.789 31 17.047 1 98.12 449 ASP A N 1
ATOM 3338 C CA . ASP A 1 449 ? -14.141 31.547 15.859 1 98.12 449 ASP A CA 1
ATOM 3339 C C . ASP A 1 449 ? -14.93 32.719 15.297 1 98.12 449 ASP A C 1
ATOM 3341 O O . ASP A 1 449 ? -16.172 32.719 15.328 1 98.12 449 ASP A O 1
ATOM 3345 N N . ARG A 1 450 ? -14.219 33.75 14.812 1 97.62 450 ARG A N 1
ATOM 3346 C CA . ARG A 1 450 ? -14.906 34.938 14.312 1 97.62 450 ARG A CA 1
ATOM 3347 C C . ARG A 1 450 ? -14.602 35.156 12.836 1 97.62 450 ARG A C 1
ATOM 3349 O O . ARG A 1 450 ? -15.312 35.906 12.156 1 97.62 450 ARG A O 1
ATOM 3356 N N . ALA A 1 451 ? -13.531 34.531 12.375 1 96.56 451 ALA A N 1
ATOM 3357 C CA . ALA A 1 451 ? -13.148 34.688 10.977 1 96.56 451 ALA A CA 1
ATOM 3358 C C . ALA A 1 451 ? -14.172 34.062 10.047 1 96.56 451 ALA A C 1
ATOM 3360 O O . ALA A 1 451 ? -14.703 33 10.328 1 96.56 451 ALA A O 1
ATOM 3361 N N . THR A 1 452 ? -14.516 34.719 9.008 1 94.12 452 THR A N 1
ATOM 3362 C CA . THR A 1 452 ? -15.367 34.25 7.922 1 94.12 452 THR A CA 1
ATOM 3363 C C . THR A 1 452 ? -14.633 34.344 6.586 1 94.12 452 THR A C 1
ATOM 3365 O O . THR A 1 452 ? -13.516 34.875 6.52 1 94.12 452 THR A O 1
ATOM 3368 N N . PHE A 1 453 ? -15.25 33.844 5.578 1 91.44 453 PHE A N 1
ATOM 3369 C CA . PHE A 1 453 ? -14.617 33.875 4.266 1 91.44 453 PHE A CA 1
ATOM 3370 C C . PHE A 1 453 ? -14.641 35.281 3.689 1 91.44 453 PHE A C 1
ATOM 3372 O O . PHE A 1 453 ? -13.914 35.594 2.742 1 91.44 453 PHE A O 1
ATOM 3379 N N . SER A 1 454 ? -15.508 36.156 4.266 1 89.5 454 SER A N 1
ATOM 3380 C CA . SER A 1 454 ? -15.539 37.562 3.846 1 89.5 454 SER A CA 1
ATOM 3381 C C . SER A 1 454 ? -14.703 38.438 4.77 1 89.5 454 SER A C 1
ATOM 3383 O O . SER A 1 454 ? -14.398 39.562 4.438 1 89.5 454 SER A O 1
ATOM 3385 N N . ALA A 1 455 ? -14.328 37.938 5.93 1 93.25 455 ALA A N 1
ATOM 3386 C CA . ALA A 1 455 ? -13.477 38.594 6.914 1 93.25 455 ALA A CA 1
ATOM 3387 C C . ALA A 1 455 ? -12.562 37.594 7.609 1 93.25 455 ALA A C 1
ATOM 3389 O O . ALA A 1 455 ? -12.805 37.219 8.758 1 93.25 455 ALA A O 1
ATOM 3390 N N . MET A 1 456 ? -11.484 37.344 6.949 1 94.12 456 MET A N 1
ATOM 3391 C CA . MET A 1 456 ? -10.68 36.188 7.305 1 94.12 456 MET A CA 1
ATOM 3392 C C . MET A 1 456 ? -9.734 36.5 8.453 1 94.12 456 MET A C 1
ATOM 3394 O O . MET A 1 456 ? -9.188 35.625 9.094 1 94.12 456 MET A O 1
ATOM 3398 N N . ASN A 1 457 ? -9.453 37.812 8.758 1 94.75 457 ASN A N 1
ATOM 3399 C CA . ASN A 1 457 ? -8.414 38.156 9.711 1 94.75 457 ASN A CA 1
ATOM 3400 C C . ASN A 1 457 ? -9.016 38.594 11.055 1 94.75 457 ASN A C 1
ATOM 3402 O O . ASN A 1 457 ? -8.406 39.375 11.797 1 94.75 457 ASN A O 1
ATOM 3406 N N . ARG A 1 458 ? -10.266 38.156 11.289 1 96.69 458 ARG A N 1
ATOM 3407 C CA . ARG A 1 458 ? -10.852 38.406 12.602 1 96.69 458 ARG A CA 1
ATOM 3408 C C . ARG A 1 458 ? -10.328 37.375 13.617 1 96.69 458 ARG A C 1
ATOM 3410 O O . ARG A 1 458 ? -10.5 36.188 13.445 1 96.69 458 ARG A O 1
ATOM 3417 N N . PRO A 1 459 ? -9.688 37.875 14.664 1 97.69 459 PRO A N 1
ATOM 3418 C CA . PRO A 1 459 ? -9.203 36.938 15.68 1 97.69 459 PRO A CA 1
ATOM 3419 C C . PRO A 1 459 ? -10.344 36.219 16.406 1 97.69 459 PRO A C 1
ATOM 3421 O O . PRO A 1 459 ? -11.422 36.781 16.578 1 97.69 459 PRO A O 1
ATOM 3424 N N . ALA A 1 460 ? -10.109 35 16.812 1 98.38 460 ALA A N 1
ATOM 3425 C CA . ALA A 1 460 ? -11.055 34.281 17.656 1 98.38 460 ALA A CA 1
ATOM 3426 C C . ALA A 1 460 ? -11.258 35 18.984 1 98.38 460 ALA A C 1
ATOM 3428 O O . ALA A 1 460 ? -10.469 35.844 19.359 1 98.38 460 ALA A O 1
ATOM 3429 N N . GLU 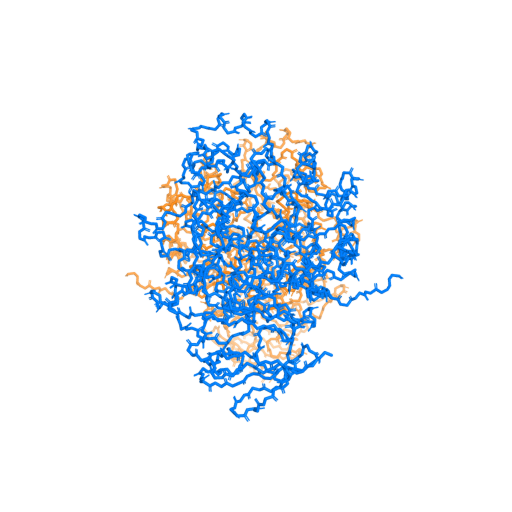A 1 461 ? -12.328 34.656 19.625 1 98.19 461 GLU A N 1
ATOM 3430 C CA . GLU A 1 461 ? -12.672 35.219 20.938 1 98.19 461 GLU A CA 1
ATOM 3431 C C . GLU A 1 461 ? -12.859 34.125 21.984 1 98.19 461 GLU A C 1
ATOM 3433 O O . GLU A 1 461 ? -13.133 32.969 21.641 1 98.19 461 GLU A O 1
ATOM 3438 N N . GLY A 1 462 ? -12.625 34.562 23.219 1 98.5 462 GLY A N 1
ATOM 3439 C CA . GLY A 1 462 ? -12.914 33.625 24.312 1 98.5 462 GLY A CA 1
ATOM 3440 C C . GLY A 1 462 ? -11.672 33.156 25.031 1 98.5 462 GLY A C 1
ATOM 3441 O O . GLY A 1 462 ? -11.758 32.719 26.172 1 98.5 462 GLY A O 1
ATOM 3442 N N . VAL A 1 463 ? -10.523 33.156 24.391 1 98.81 463 VAL A N 1
ATOM 3443 C CA . VAL A 1 463 ? -9.266 32.906 25.094 1 98.81 463 VAL A CA 1
ATOM 3444 C C . VAL A 1 463 ? -8.938 34.094 25.984 1 98.81 463 VAL A C 1
ATOM 3446 O O . VAL A 1 463 ? -8.602 35.156 25.5 1 98.81 463 VAL A O 1
ATOM 3449 N N . ARG A 1 464 ? -8.953 33.844 27.25 1 98.75 464 ARG A N 1
ATOM 3450 C CA . ARG A 1 464 ? -8.781 34.906 28.219 1 98.75 464 ARG A CA 1
ATOM 3451 C C . ARG A 1 464 ? -7.328 35.031 28.656 1 98.75 464 ARG A C 1
ATOM 3453 O O . ARG A 1 464 ? -6.848 36.156 28.938 1 98.75 464 ARG A O 1
ATOM 3460 N N . HIS A 1 465 ? -6.719 33.938 28.828 1 98.75 465 HIS A N 1
ATOM 3461 C CA . HIS A 1 465 ? -5.297 33.906 29.156 1 98.75 465 HIS A CA 1
ATOM 3462 C C . HIS A 1 465 ? -4.578 32.812 28.328 1 98.75 465 HIS A C 1
ATOM 3464 O O . HIS A 1 465 ? -5.141 31.766 28.062 1 98.75 465 HIS A O 1
ATOM 3470 N N . LEU A 1 466 ? -3.398 33.156 27.906 1 98.88 466 LEU A N 1
ATOM 3471 C CA . LEU A 1 466 ? -2.518 32.219 27.219 1 98.88 466 LEU A CA 1
ATOM 3472 C C . LEU A 1 466 ? -1.099 32.281 27.781 1 98.88 466 LEU A C 1
ATOM 3474 O O . LEU A 1 466 ? -0.526 33.375 27.859 1 98.88 466 LEU A O 1
ATOM 3478 N N . VAL A 1 467 ? -0.614 31.188 28.219 1 98.69 467 VAL A N 1
ATOM 3479 C CA . VAL A 1 467 ? 0.749 31.094 28.734 1 98.69 467 VAL A CA 1
ATOM 3480 C C . VAL A 1 467 ? 1.588 30.234 27.781 1 98.69 467 VAL A C 1
ATOM 3482 O O . VAL A 1 467 ? 1.209 29.094 27.469 1 98.69 467 VAL A O 1
ATOM 3485 N N . VAL A 1 468 ? 2.682 30.828 27.297 1 98.69 468 VAL A N 1
ATOM 3486 C CA . VAL A 1 468 ? 3.607 30.109 26.422 1 98.69 468 VAL A CA 1
ATOM 3487 C C . VAL A 1 468 ? 4.977 30 27.094 1 98.69 468 VAL A C 1
ATOM 3489 O O . VAL A 1 468 ? 5.582 31.016 27.438 1 98.69 468 VAL A O 1
ATOM 3492 N N . SER A 1 469 ? 5.398 28.781 27.266 1 97.5 469 SER A N 1
ATOM 3493 C CA . SER A 1 469 ? 6.68 28.547 27.922 1 97.5 469 SER A CA 1
ATOM 3494 C C . SER A 1 469 ? 6.762 29.25 29.266 1 97.5 469 SER A C 1
ATOM 3496 O O . SER A 1 469 ? 7.793 29.828 29.609 1 97.5 469 SER A O 1
ATOM 3498 N N . GLY A 1 470 ? 5.676 29.281 29.906 1 97.06 470 GLY A N 1
ATOM 3499 C CA . GLY A 1 470 ? 5.617 29.828 31.266 1 97.06 470 GLY A CA 1
ATOM 3500 C C . GLY A 1 470 ? 5.418 31.328 31.297 1 97.06 470 GLY A C 1
ATOM 3501 O O . GLY A 1 470 ? 5.27 31.906 32.375 1 97.06 470 GLY A O 1
ATOM 3502 N N . GLN A 1 471 ? 5.367 31.969 30.203 1 96.56 471 GLN A N 1
ATOM 3503 C CA . GLN A 1 471 ? 5.211 33.406 30.125 1 96.56 471 GLN A CA 1
ATOM 3504 C C . GLN A 1 471 ? 3.822 33.781 29.609 1 96.56 471 GLN A C 1
ATOM 3506 O O . GLN A 1 471 ? 3.379 33.312 28.578 1 96.56 471 GLN A O 1
ATOM 3511 N N . PRO A 1 472 ? 3.141 34.656 30.359 1 96.81 472 PRO A N 1
ATOM 3512 C CA . PRO A 1 472 ? 1.841 35.125 29.859 1 96.81 472 PRO A CA 1
ATOM 3513 C C . PRO A 1 472 ? 1.947 35.875 28.531 1 96.81 472 PRO A C 1
ATOM 3515 O O . PRO A 1 472 ? 2.785 36.781 28.391 1 96.81 472 PRO A O 1
ATOM 3518 N N . LEU A 1 473 ? 1.21 35.531 27.609 1 98.5 473 LEU A N 1
ATOM 3519 C CA . LEU A 1 473 ? 1.136 36.156 26.312 1 98.5 473 LEU A CA 1
ATOM 3520 C C . LEU A 1 473 ? -0.166 36.938 26.172 1 98.5 473 LEU A C 1
ATOM 3522 O O . LEU A 1 473 ? -0.172 38.062 25.625 1 98.5 473 LEU A O 1
ATOM 3526 N N . ILE A 1 474 ? -1.249 36.312 26.5 1 98.69 474 ILE A N 1
ATOM 3527 C CA . ILE A 1 474 ? -2.553 36.969 26.594 1 98.69 474 ILE A CA 1
ATOM 3528 C C . ILE A 1 474 ? -3.002 37.031 28.047 1 98.69 474 ILE A C 1
ATOM 3530 O O . ILE A 1 474 ? -2.955 36.031 28.75 1 98.69 474 ILE A O 1
ATOM 3534 N N . THR A 1 475 ? -3.385 38.188 28.531 1 98.12 475 THR A N 1
ATOM 3535 C CA . THR A 1 475 ? -3.926 38.406 29.859 1 98.12 475 THR A CA 1
ATOM 3536 C C . THR A 1 475 ? -5.242 39.156 29.797 1 98.12 475 THR A C 1
ATOM 3538 O O . THR A 1 475 ? -5.281 40.281 29.281 1 98.12 475 THR A O 1
ATOM 3541 N N . ASP A 1 476 ? -6.246 38.594 30.281 1 97.56 476 ASP A N 1
ATOM 3542 C CA . ASP A 1 476 ? -7.586 39.156 30.266 1 97.56 476 ASP A CA 1
ATOM 3543 C C . ASP A 1 476 ? -8.008 39.562 28.859 1 97.56 476 ASP A C 1
ATOM 3545 O O . ASP A 1 476 ? -8.547 40.656 28.641 1 97.56 476 ASP A O 1
ATOM 3549 N N . GLY A 1 477 ? -7.594 38.75 27.953 1 97.69 477 GLY A N 1
ATOM 3550 C CA . GLY A 1 477 ? -8.016 38.906 26.578 1 97.69 477 GLY A CA 1
ATOM 3551 C C . GLY A 1 477 ? -7.156 39.906 25.797 1 97.69 477 GLY A C 1
ATOM 3552 O O . GLY A 1 477 ? -7.449 40.219 24.641 1 97.69 477 GLY A O 1
ATOM 3553 N N . ILE A 1 478 ? -6.086 40.406 26.422 1 97.75 478 ILE A N 1
ATOM 3554 C CA . ILE A 1 478 ? -5.234 41.406 25.766 1 97.75 478 ILE A CA 1
ATOM 3555 C C . ILE A 1 478 ? -3.869 40.781 25.469 1 97.75 478 ILE A C 1
ATOM 3557 O O . ILE A 1 478 ? -3.211 40.25 26.359 1 97.75 478 ILE A O 1
ATOM 3561 N N . LEU A 1 479 ? -3.49 40.906 24.234 1 98.19 479 LEU A N 1
ATOM 3562 C CA . LEU A 1 479 ? -2.205 40.375 23.781 1 98.19 479 LEU A CA 1
ATOM 3563 C C . LEU A 1 479 ? -1.063 41.281 24.219 1 98.19 479 LEU A C 1
ATOM 3565 O O . LEU A 1 479 ? -1.147 42.5 24.078 1 98.19 479 LEU A O 1
ATOM 3569 N N . ASP A 1 480 ? -0.018 40.75 24.812 1 97.88 480 ASP A N 1
ATOM 3570 C CA . ASP A 1 480 ? 1.237 41.469 24.984 1 97.88 480 ASP A CA 1
ATOM 3571 C C . ASP A 1 480 ? 2.033 41.5 23.672 1 97.88 480 ASP A C 1
ATOM 3573 O O . ASP A 1 480 ? 2.773 40.562 23.375 1 97.88 480 ASP A O 1
ATOM 3577 N N . VAL A 1 481 ? 2.02 42.531 22.953 1 96.56 481 VAL A N 1
ATOM 3578 C CA . VAL A 1 481 ? 2.553 42.625 21.594 1 96.56 481 VAL A CA 1
ATOM 3579 C C . VAL A 1 481 ? 4.078 42.562 21.625 1 96.56 481 VAL A C 1
ATOM 3581 O O . VAL A 1 481 ? 4.715 42.219 20.641 1 96.56 481 VAL A O 1
ATOM 3584 N N . ALA A 1 482 ? 4.648 42.875 22.766 1 96 482 ALA A N 1
ATOM 3585 C CA . ALA A 1 482 ? 6.105 42.906 22.859 1 96 482 ALA A CA 1
ATOM 3586 C C . ALA A 1 482 ? 6.656 41.531 23.25 1 96 482 ALA A C 1
ATOM 3588 O O . ALA A 1 482 ? 7.848 41.281 23.078 1 96 482 ALA A O 1
ATOM 3589 N N . ALA A 1 483 ? 5.785 40.688 23.734 1 96.81 483 ALA A N 1
ATOM 3590 C CA . ALA A 1 483 ? 6.23 39.375 24.25 1 96.81 483 ALA A CA 1
ATOM 3591 C C . ALA A 1 483 ? 6.648 38.438 23.125 1 96.81 483 ALA A C 1
ATOM 3593 O O . ALA A 1 483 ? 6.008 38.406 22.078 1 96.81 483 ALA A O 1
ATOM 3594 N N . ARG A 1 484 ? 7.789 37.75 23.312 1 97.5 484 ARG A N 1
ATOM 3595 C CA . ARG A 1 484 ? 8.281 36.719 22.406 1 97.5 484 ARG A CA 1
ATOM 3596 C C . ARG A 1 484 ? 8.672 35.469 23.172 1 97.5 484 ARG A C 1
ATOM 3598 O O . ARG A 1 484 ? 9.836 35.031 23.141 1 97.5 484 ARG A O 1
ATOM 3605 N N . PRO A 1 485 ? 7.75 34.781 23.734 1 98 485 PRO A N 1
ATOM 3606 C CA . PRO A 1 485 ? 8.086 33.656 24.609 1 98 485 PRO A CA 1
ATOM 3607 C C . PRO A 1 485 ? 8.336 32.375 23.828 1 98 485 PRO A C 1
ATOM 3609 O O . PRO A 1 485 ? 8.719 31.359 24.422 1 98 485 PRO A O 1
ATOM 3612 N N . GLY A 1 486 ? 8.125 32.375 22.531 1 98.25 486 GLY A N 1
ATOM 3613 C CA . GLY A 1 486 ? 8.242 31.172 21.734 1 98.25 486 GLY A CA 1
ATOM 3614 C C . GLY A 1 486 ? 9.617 30.547 21.797 1 98.25 486 GLY A C 1
ATOM 3615 O O . GLY A 1 486 ? 10.633 31.25 21.781 1 98.25 486 GLY A O 1
ATOM 3616 N N . ARG A 1 487 ? 9.656 29.219 21.859 1 97.81 487 ARG A N 1
ATOM 3617 C CA . ARG A 1 487 ? 10.891 28.453 21.859 1 97.81 487 ARG A CA 1
ATOM 3618 C C . ARG A 1 487 ? 10.914 27.438 20.719 1 97.81 487 ARG A C 1
ATOM 3620 O O . ARG A 1 487 ? 9.859 26.969 20.281 1 97.81 487 ARG A O 1
ATOM 3627 N N . PRO A 1 488 ? 12.156 27.109 20.234 1 98 488 PRO A N 1
ATOM 3628 C CA . PRO A 1 488 ? 12.227 26.094 19.172 1 98 488 PRO A CA 1
ATOM 3629 C C . PRO A 1 488 ? 11.852 24.703 19.656 1 98 488 PRO A C 1
ATOM 3631 O O . PRO A 1 488 ? 12.242 24.312 20.766 1 98 488 PRO A O 1
ATOM 3634 N N . VAL A 1 489 ? 11.008 24.047 18.938 1 98.31 489 VAL A N 1
ATOM 3635 C CA . VAL A 1 489 ? 10.727 22.609 19.062 1 98.31 489 VAL A CA 1
ATOM 3636 C C . VAL A 1 489 ? 11.438 21.844 17.953 1 98.31 489 VAL A C 1
ATOM 3638 O O . VAL A 1 489 ? 11.156 22.062 16.766 1 98.31 489 VAL A O 1
ATOM 3641 N N . ARG A 1 490 ? 12.375 21.016 18.266 1 97.12 490 ARG A N 1
ATOM 3642 C CA . ARG A 1 490 ? 13.125 20.297 17.25 1 97.12 490 ARG A CA 1
ATOM 3643 C C . ARG A 1 490 ? 13.758 19.031 17.812 1 97.12 490 ARG A C 1
ATOM 3645 O O . ARG A 1 490 ? 13.805 18.844 19.031 1 97.12 490 ARG A O 1
ATOM 3652 N N . ARG A 1 491 ? 14.195 18.125 16.953 1 97.38 491 ARG A N 1
ATOM 3653 C CA . ARG A 1 491 ? 14.984 16.969 17.328 1 97.38 491 ARG A CA 1
ATOM 3654 C C . ARG A 1 491 ? 16.391 17.375 17.75 1 97.38 491 ARG A C 1
ATOM 3656 O O . ARG A 1 491 ? 16.859 18.469 17.422 1 97.38 491 ARG A O 1
ATOM 3663 N N . PRO A 1 492 ? 17.062 16.469 18.484 1 94.88 492 PRO A N 1
ATOM 3664 C CA . PRO A 1 492 ? 18.469 16.766 18.797 1 94.88 492 PRO A CA 1
ATOM 3665 C C . PRO A 1 492 ? 19.328 16.984 17.547 1 94.88 492 PRO A C 1
ATOM 3667 O O . PRO A 1 492 ? 19.203 16.234 16.578 1 94.88 492 PRO A O 1
ATOM 3670 N N . VAL A 1 493 ? 20.094 18.047 17.625 1 94.94 493 VAL A N 1
ATOM 3671 C CA . VAL A 1 493 ? 20.969 18.359 16.5 1 94.94 493 VAL A CA 1
ATOM 3672 C C . VAL A 1 493 ? 22.219 17.5 16.562 1 94.94 493 VAL A C 1
ATOM 3674 O O . VAL A 1 493 ? 22.828 17.344 17.609 1 94.94 493 VAL A O 1
ATOM 3677 N N . VAL A 1 494 ? 22.469 16.812 15.516 1 87.25 494 VAL A N 1
ATOM 3678 C CA . VAL A 1 494 ? 23.672 15.992 15.414 1 87.25 494 VAL A CA 1
ATOM 3679 C C . VAL A 1 494 ? 24.797 16.812 14.789 1 87.25 494 VAL A C 1
ATOM 3681 O O . VAL A 1 494 ? 24.594 17.469 13.766 1 87.25 494 VAL A O 1
ATOM 3684 N N . ALA A 1 495 ? 25.875 17.109 15.648 1 71.06 495 ALA A N 1
ATOM 3685 C CA . ALA A 1 495 ? 27.047 17.844 15.203 1 71.06 495 ALA A CA 1
ATOM 3686 C C . ALA A 1 495 ? 27.688 17.188 13.984 1 71.06 495 ALA A C 1
ATOM 3688 O O . ALA A 1 495 ? 27.781 15.961 13.906 1 71.06 495 ALA A O 1
ATOM 3689 N N . GLY A 1 496 ? 27.531 17.781 12.719 1 53.88 496 GLY A N 1
ATOM 3690 C CA . GLY A 1 496 ? 28.25 17.312 11.547 1 53.88 496 GLY A CA 1
ATOM 3691 C C . GLY A 1 496 ? 29.766 17.375 11.711 1 53.88 496 GLY A C 1
ATOM 3692 O O . GLY A 1 496 ? 30.266 18.078 12.586 1 53.88 496 GLY A O 1
ATOM 3693 N N . MET B 1 1 ? -10.469 -50.438 -1.37 1 50.16 1 MET B N 1
ATOM 3694 C CA . MET B 1 1 ? -9.156 -50.406 -2.014 1 50.16 1 MET B CA 1
ATOM 3695 C C . MET B 1 1 ? -8.078 -50.969 -1.086 1 50.16 1 MET B C 1
ATOM 3697 O O . MET B 1 1 ? -8.102 -50.688 0.12 1 50.16 1 MET B O 1
ATOM 3701 N N . GLY B 1 2 ? -7.418 -52.062 -1.355 1 65 2 GLY B N 1
ATOM 3702 C CA . GLY B 1 2 ? -6.523 -52.75 -0.459 1 65 2 GLY B CA 1
ATOM 3703 C C . GLY B 1 2 ? -5.371 -51.906 0.043 1 65 2 GLY B C 1
ATOM 3704 O O . GLY B 1 2 ? -5.246 -50.75 -0.336 1 65 2 GLY B O 1
ATOM 3705 N N . GLY B 1 3 ? -4.637 -52.188 1.056 1 88.19 3 GLY B N 1
ATOM 3706 C CA . GLY B 1 3 ? -3.529 -51.531 1.736 1 88.19 3 GLY B CA 1
ATOM 3707 C C . GLY B 1 3 ? -2.262 -51.5 0.905 1 88.19 3 GLY B C 1
ATOM 3708 O O . GLY B 1 3 ? -2.09 -52.281 -0.017 1 88.19 3 GLY B O 1
ATOM 3709 N N . LEU B 1 4 ? -1.575 -50.375 0.852 1 95.81 4 LEU B N 1
ATOM 3710 C CA . LEU B 1 4 ? -0.263 -50.188 0.242 1 95.81 4 LEU B CA 1
ATOM 3711 C C . LEU B 1 4 ? 0.785 -49.875 1.299 1 95.81 4 LEU B C 1
ATOM 3713 O O . LEU B 1 4 ? 0.529 -49.062 2.205 1 95.81 4 LEU B O 1
ATOM 3717 N N . VAL B 1 5 ? 1.873 -50.562 1.233 1 97.44 5 VAL B N 1
ATOM 3718 C CA . VAL B 1 5 ? 2.988 -50.219 2.107 1 97.44 5 VAL B CA 1
ATOM 3719 C C . VAL B 1 5 ? 4.215 -49.875 1.267 1 97.44 5 VAL B C 1
ATOM 3721 O O . VAL B 1 5 ? 4.609 -50.625 0.387 1 97.44 5 VAL B O 1
ATOM 3724 N N . ILE B 1 6 ? 4.727 -48.719 1.396 1 98.25 6 ILE B N 1
ATOM 3725 C CA . ILE B 1 6 ? 6.012 -48.281 0.855 1 98.25 6 ILE B CA 1
ATOM 3726 C C . ILE B 1 6 ? 7.109 -48.531 1.891 1 98.25 6 ILE B C 1
ATOM 3728 O O . ILE B 1 6 ? 7.129 -47.875 2.939 1 98.25 6 ILE B O 1
ATOM 3732 N N . SER B 1 7 ? 8.062 -49.375 1.559 1 97.25 7 SER B N 1
ATOM 3733 C CA . SER B 1 7 ? 8.953 -49.844 2.619 1 97.25 7 SER B CA 1
ATOM 3734 C C . SER B 1 7 ? 10.406 -49.5 2.305 1 97.25 7 SER B C 1
ATOM 3736 O O . SER B 1 7 ? 10.828 -49.562 1.149 1 97.25 7 SER B O 1
ATOM 3738 N N . GLY B 1 8 ? 11.047 -49.125 3.33 1 97.06 8 GLY B N 1
ATOM 3739 C CA . GLY B 1 8 ? 12.5 -49.125 3.32 1 97.06 8 GLY B CA 1
ATOM 3740 C C . GLY B 1 8 ? 13.102 -47.906 2.693 1 97.06 8 GLY B C 1
ATOM 3741 O O . GLY B 1 8 ? 14.312 -47.812 2.494 1 97.06 8 GLY B O 1
ATOM 3742 N N . GLY B 1 9 ? 12.305 -46.938 2.344 1 98.25 9 GLY B N 1
ATOM 3743 C CA . GLY B 1 9 ? 12.82 -45.719 1.76 1 98.25 9 GLY B CA 1
ATOM 3744 C C . GLY B 1 9 ? 13.242 -44.688 2.797 1 98.25 9 GLY B C 1
ATOM 3745 O O . GLY B 1 9 ? 12.953 -44.844 3.986 1 98.25 9 GLY B O 1
ATOM 3746 N N . ARG B 1 10 ? 14.039 -43.656 2.381 1 98.75 10 ARG B N 1
ATOM 3747 C CA . ARG B 1 10 ? 14.289 -42.469 3.201 1 98.75 10 ARG B CA 1
ATOM 3748 C C . ARG B 1 10 ? 13.07 -41.562 3.213 1 98.75 10 ARG B C 1
ATOM 3750 O O . ARG B 1 10 ? 12.844 -40.812 2.254 1 98.75 10 ARG B O 1
ATOM 3757 N N . VAL B 1 11 ? 12.328 -41.625 4.301 1 98.75 11 VAL B N 1
ATOM 3758 C CA . VAL B 1 11 ? 11.125 -40.781 4.434 1 98.75 11 VAL B CA 1
ATOM 3759 C C . VAL B 1 11 ? 11.5 -39.375 4.855 1 98.75 11 VAL B C 1
ATOM 3761 O O . VAL B 1 11 ? 12.125 -39.188 5.898 1 98.75 11 VAL B O 1
ATOM 3764 N N . VAL B 1 12 ? 11.203 -38.406 4.004 1 98.88 12 VAL B N 1
ATOM 3765 C CA . VAL B 1 12 ? 11.469 -36.969 4.258 1 98.88 12 VAL B CA 1
ATOM 3766 C C . VAL B 1 12 ? 10.156 -36.219 4.324 1 98.88 12 VAL B C 1
ATOM 3768 O O . VAL B 1 12 ? 9.508 -36 3.301 1 98.88 12 VAL B O 1
ATOM 3771 N N . ASP B 1 13 ? 9.727 -35.812 5.5 1 98.75 13 ASP B N 1
ATOM 3772 C CA . ASP B 1 13 ? 8.461 -35.125 5.742 1 98.75 13 ASP B CA 1
ATOM 3773 C C . ASP B 1 13 ? 8.688 -33.844 6.562 1 98.75 13 ASP B C 1
ATOM 3775 O O . ASP B 1 13 ? 8.812 -33.906 7.789 1 98.75 13 ASP B O 1
ATOM 3779 N N . PRO B 1 14 ? 8.633 -32.719 5.949 1 98.62 14 PRO B N 1
ATOM 3780 C CA . PRO B 1 14 ? 8.883 -31.469 6.672 1 98.62 14 PRO B CA 1
ATOM 3781 C C . PRO B 1 14 ? 7.863 -31.203 7.773 1 98.62 14 PRO B C 1
ATOM 3783 O O . PRO B 1 14 ? 8.18 -30.562 8.773 1 98.62 14 PRO B O 1
ATOM 3786 N N . ALA B 1 15 ? 6.68 -31.641 7.645 1 98.25 15 ALA B N 1
ATOM 3787 C CA . ALA B 1 15 ? 5.648 -31.391 8.648 1 98.25 15 ALA B CA 1
ATOM 3788 C C . ALA B 1 15 ? 6.016 -32.031 9.984 1 98.25 15 ALA B C 1
ATOM 3790 O O . ALA B 1 15 ? 5.809 -31.406 11.039 1 98.25 15 ALA B O 1
ATOM 3791 N N . SER B 1 16 ? 6.559 -33.25 9.969 1 97.38 16 SER B N 1
ATOM 3792 C CA . SER B 1 16 ? 6.941 -33.938 11.188 1 97.38 16 SER B CA 1
ATOM 3793 C C . SER B 1 16 ? 8.414 -33.719 11.516 1 97.38 16 SER B C 1
ATOM 3795 O O . SER B 1 16 ? 8.859 -34 12.633 1 97.38 16 SER B O 1
ATOM 3797 N N . GLY B 1 17 ? 9.203 -33.281 10.492 1 97.62 17 GLY B N 1
ATOM 3798 C CA . GLY B 1 17 ? 10.641 -33.156 10.648 1 97.62 17 GLY B CA 1
ATOM 3799 C C . GLY B 1 17 ? 11.375 -34.469 10.406 1 97.62 17 GLY B C 1
ATOM 3800 O O . GLY B 1 17 ? 12.602 -34.531 10.547 1 97.62 17 GLY B O 1
ATOM 3801 N N . MET B 1 18 ? 10.664 -35.469 9.914 1 97.56 18 MET B N 1
ATOM 3802 C CA . MET B 1 18 ? 11.281 -36.781 9.703 1 97.56 18 MET B CA 1
ATOM 3803 C C . MET B 1 18 ? 12.219 -36.75 8.5 1 97.56 18 MET B C 1
ATOM 3805 O O . MET B 1 18 ? 11.883 -36.188 7.461 1 97.56 18 MET B O 1
ATOM 3809 N N . ASP B 1 19 ? 13.375 -37.312 8.648 1 98.38 19 ASP B N 1
ATOM 3810 C CA . ASP B 1 19 ? 14.383 -37.594 7.621 1 98.38 19 ASP B CA 1
ATOM 3811 C C . ASP B 1 19 ? 15.18 -38.844 7.957 1 98.38 19 ASP B C 1
ATOM 3813 O O . ASP B 1 19 ? 16.297 -38.75 8.461 1 98.38 19 ASP B O 1
ATOM 3817 N N . ALA B 1 20 ? 14.484 -39.938 7.637 1 98.06 20 ALA B N 1
ATOM 3818 C CA . ALA B 1 20 ? 15.062 -41.219 8.031 1 98.06 20 ALA B CA 1
ATOM 3819 C C . ALA B 1 20 ? 14.445 -42.375 7.23 1 98.06 20 ALA B C 1
ATOM 3821 O O . ALA B 1 20 ? 13.398 -42.188 6.602 1 98.06 20 ALA B O 1
ATOM 3822 N N . VAL B 1 21 ? 15.125 -43.5 7.285 1 98.38 21 VAL B N 1
ATOM 3823 C CA . VAL B 1 21 ? 14.602 -44.719 6.621 1 98.38 21 VAL B CA 1
ATOM 3824 C C . VAL B 1 21 ? 13.359 -45.219 7.355 1 98.38 21 VAL B C 1
ATOM 3826 O O . VAL B 1 21 ? 13.336 -45.25 8.586 1 98.38 21 VAL B O 1
ATOM 3829 N N . GLY B 1 22 ? 12.305 -45.469 6.609 1 97.5 22 GLY B N 1
ATOM 3830 C CA . GLY B 1 22 ? 11.07 -45.969 7.215 1 97.5 22 GLY B CA 1
ATOM 3831 C C . GLY B 1 22 ? 10.055 -46.438 6.195 1 97.5 22 GLY B C 1
ATOM 3832 O O . GLY B 1 22 ? 10.383 -46.625 5.023 1 97.5 22 GLY B O 1
ATOM 3833 N N . ASP B 1 23 ? 8.891 -46.781 6.766 1 97.69 23 ASP B N 1
ATOM 3834 C CA . ASP B 1 23 ? 7.773 -47.281 5.965 1 97.69 23 ASP B CA 1
ATOM 3835 C C . ASP B 1 23 ? 6.586 -46.312 6.02 1 97.69 23 ASP B C 1
ATOM 3837 O O . ASP B 1 23 ? 6.414 -45.594 7 1 97.69 23 ASP B O 1
ATOM 3841 N N . VAL B 1 24 ? 5.875 -46.25 4.957 1 98.44 24 VAL B N 1
ATOM 3842 C CA . VAL B 1 24 ? 4.613 -45.531 4.883 1 98.44 24 VAL B CA 1
ATOM 3843 C C . VAL B 1 24 ? 3.484 -46.5 4.508 1 98.44 24 VAL B C 1
ATOM 3845 O O . VAL B 1 24 ? 3.539 -47.156 3.465 1 98.44 24 VAL B O 1
ATOM 3848 N N . ALA B 1 25 ? 2.51 -46.594 5.359 1 97.81 25 ALA B N 1
ATOM 3849 C CA . ALA B 1 25 ? 1.35 -47.438 5.09 1 97.81 25 ALA B CA 1
ATOM 3850 C C . ALA B 1 25 ? 0.153 -46.594 4.645 1 97.81 25 ALA B C 1
ATOM 3852 O O . ALA B 1 25 ? -0.132 -45.562 5.227 1 97.81 25 ALA B O 1
ATOM 3853 N N . VAL B 1 26 ? -0.468 -47.031 3.586 1 97.38 26 VAL B N 1
ATOM 3854 C CA . VAL B 1 26 ? -1.626 -46.375 3.012 1 97.38 26 VAL B CA 1
ATOM 3855 C C . VAL B 1 26 ? -2.846 -47.281 3.076 1 97.38 26 VAL B C 1
ATOM 3857 O O . VAL B 1 26 ? -2.777 -48.438 2.67 1 97.38 26 VAL B O 1
ATOM 3860 N N . VAL B 1 27 ? -3.932 -46.75 3.617 1 95.75 27 VAL B N 1
ATOM 3861 C CA . VAL B 1 27 ? -5.207 -47.469 3.652 1 95.75 27 VAL B CA 1
ATOM 3862 C C . VAL B 1 27 ? -6.332 -46.531 3.217 1 95.75 27 VAL B C 1
ATOM 3864 O O . VAL B 1 27 ? -6.461 -45.438 3.738 1 95.75 27 VAL B O 1
ATOM 3867 N N . ASP B 1 28 ? -7.152 -46.969 2.248 1 94.44 28 ASP B N 1
ATOM 3868 C CA . ASP B 1 28 ? -8.344 -46.25 1.799 1 94.44 28 ASP B CA 1
ATOM 3869 C C . ASP B 1 28 ? -8.008 -44.812 1.406 1 94.44 28 ASP B C 1
ATOM 3871 O O . ASP B 1 28 ? -8.656 -43.875 1.868 1 94.44 28 ASP B O 1
ATOM 3875 N N . GLY B 1 29 ? -6.871 -44.688 0.728 1 95.81 29 GLY B N 1
ATOM 3876 C CA . GLY B 1 29 ? -6.516 -43.375 0.147 1 95.81 29 GLY B CA 1
ATOM 3877 C C . GLY B 1 29 ? -5.887 -42.438 1.147 1 95.81 29 GLY B C 1
ATOM 3878 O O . GLY B 1 29 ? -5.625 -41.281 0.826 1 95.81 29 GLY B O 1
ATOM 3879 N N . LYS B 1 30 ? -5.559 -42.938 2.391 1 97.56 30 LYS B N 1
ATOM 3880 C CA . LYS B 1 30 ? -4.973 -42.125 3.445 1 97.56 30 LYS B CA 1
ATOM 3881 C C . LYS B 1 30 ? -3.713 -42.781 4.012 1 97.56 30 LYS B C 1
ATOM 3883 O O . LYS B 1 30 ? -3.562 -44 3.957 1 97.56 30 LYS B O 1
ATOM 3888 N N . ILE B 1 31 ? -2.852 -41.875 4.477 1 98.06 31 ILE B N 1
ATOM 3889 C CA . ILE B 1 31 ? -1.715 -42.406 5.227 1 98.06 31 ILE B CA 1
ATOM 3890 C C . ILE B 1 31 ? -2.197 -43 6.547 1 98.06 31 ILE B C 1
ATOM 3892 O O . ILE B 1 31 ? -2.814 -42.312 7.359 1 98.06 31 ILE B O 1
ATOM 3896 N N . ALA B 1 32 ? -1.951 -44.25 6.727 1 97.19 32 ALA B N 1
ATOM 3897 C CA . ALA B 1 32 ? -2.385 -44.906 7.945 1 97.19 32 ALA B CA 1
ATOM 3898 C C . ALA B 1 32 ? -1.314 -44.844 9.031 1 97.19 32 ALA B C 1
ATOM 3900 O O . ALA B 1 32 ? -1.632 -44.688 10.211 1 97.19 32 ALA B O 1
ATOM 3901 N N . ALA B 1 33 ? -0.098 -45 8.609 1 96.94 33 ALA B N 1
ATOM 3902 C CA . ALA B 1 33 ? 1.016 -44.969 9.555 1 96.94 33 ALA B CA 1
ATOM 3903 C C . ALA B 1 33 ? 2.338 -44.688 8.844 1 96.94 33 ALA B C 1
ATOM 3905 O O . ALA B 1 33 ? 2.496 -45.031 7.664 1 96.94 33 ALA B O 1
ATOM 3906 N N . VAL B 1 34 ? 3.242 -44.062 9.555 1 97.56 34 VAL B N 1
ATOM 3907 C CA . VAL B 1 34 ? 4.637 -43.906 9.156 1 97.56 34 VAL B CA 1
ATOM 3908 C C . VAL B 1 34 ? 5.551 -44.406 10.273 1 97.56 34 VAL B C 1
ATOM 3910 O O . VAL B 1 34 ? 5.352 -44.094 11.445 1 97.56 34 VAL B O 1
ATOM 3913 N N . GLY B 1 35 ? 6.461 -45.188 9.945 1 94.88 35 GLY B N 1
ATOM 3914 C CA . GLY B 1 35 ? 7.344 -45.75 10.953 1 94.88 35 GLY B CA 1
ATOM 3915 C C . GLY B 1 35 ? 8.227 -46.844 10.422 1 94.88 35 GLY B C 1
ATOM 3916 O O . GLY B 1 35 ? 8.648 -46.812 9.258 1 94.88 35 GLY B O 1
ATOM 3917 N N . THR B 1 36 ? 8.609 -47.719 11.281 1 94.06 36 THR B N 1
ATOM 3918 C CA . THR B 1 36 ? 9.461 -48.844 10.914 1 94.06 36 THR B CA 1
ATOM 3919 C C . THR B 1 36 ? 8.727 -50.188 11.117 1 94.06 36 THR B C 1
ATOM 3921 O O . THR B 1 36 ? 7.961 -50.312 12.07 1 94.06 36 THR B O 1
ATOM 3924 N N . GLY B 1 37 ? 8.945 -51.031 10.211 1 91.06 37 GLY B N 1
ATOM 3925 C CA . GLY B 1 37 ? 8.422 -52.375 10.359 1 91.06 37 GLY B CA 1
ATOM 3926 C C . GLY B 1 37 ? 6.906 -52.438 10.289 1 91.06 37 GLY B C 1
ATOM 3927 O O . GLY B 1 37 ? 6.266 -53.094 11.125 1 91.06 37 GLY B O 1
ATOM 3928 N N . LEU B 1 38 ? 6.348 -51.719 9.422 1 90.62 38 LEU B N 1
ATOM 3929 C CA . LEU B 1 38 ? 4.895 -51.625 9.352 1 90.62 38 LEU B CA 1
ATOM 3930 C C . LEU B 1 38 ? 4.301 -52.875 8.672 1 90.62 38 LEU B C 1
ATOM 3932 O O . LEU B 1 38 ? 3.084 -52.969 8.508 1 90.62 38 LEU B O 1
ATOM 3936 N N . GLY B 1 39 ? 5.066 -53.844 8.328 1 86.12 39 GLY B N 1
ATOM 3937 C CA . GLY B 1 39 ? 4.578 -55.094 7.812 1 86.12 39 GLY B CA 1
ATOM 3938 C C . GLY B 1 39 ? 4.27 -55.062 6.328 1 86.12 39 GLY B C 1
ATOM 3939 O O . GLY B 1 39 ? 4.887 -54.312 5.582 1 86.12 39 GLY B O 1
ATOM 3940 N N . SER B 1 40 ? 3.414 -56.062 5.887 1 84.25 40 SER B N 1
ATOM 3941 C CA . SER B 1 40 ? 3.072 -56.188 4.477 1 84.25 40 SER B CA 1
ATOM 3942 C C . SER B 1 40 ? 1.607 -55.844 4.227 1 84.25 40 SER B C 1
ATOM 3944 O O . SER B 1 40 ? 0.811 -55.781 5.168 1 84.25 40 SER B O 1
ATOM 3946 N N . ALA B 1 41 ? 1.404 -55.469 3.02 1 88.88 41 ALA B N 1
ATOM 3947 C CA . ALA B 1 41 ? 0.046 -55.188 2.557 1 88.88 41 ALA B CA 1
ATOM 3948 C C . ALA B 1 41 ? -0.204 -55.844 1.189 1 88.88 41 ALA B C 1
ATOM 3950 O O . ALA B 1 41 ? 0.668 -56.5 0.645 1 88.88 41 ALA B O 1
ATOM 3951 N N . GLU B 1 42 ? -1.47 -55.75 0.68 1 88.19 42 GLU B N 1
ATOM 3952 C CA . GLU B 1 42 ? -1.829 -56.281 -0.632 1 88.19 42 GLU B CA 1
ATOM 3953 C C . GLU B 1 42 ? -0.877 -55.781 -1.712 1 88.19 42 GLU B C 1
ATOM 3955 O O . GLU B 1 42 ? -0.499 -56.531 -2.615 1 88.19 42 GLU B O 1
ATOM 3960 N N . ARG B 1 43 ? -0.544 -54.5 -1.672 1 93 43 ARG B N 1
ATOM 3961 C CA . ARG B 1 43 ? 0.439 -53.875 -2.564 1 93 43 ARG B CA 1
ATOM 3962 C C . ARG B 1 43 ? 1.673 -53.438 -1.794 1 93 43 ARG B C 1
ATOM 3964 O O . ARG B 1 43 ? 1.562 -52.938 -0.667 1 93 43 ARG B O 1
ATOM 3971 N N . GLN B 1 44 ? 2.752 -53.656 -2.381 1 94.25 44 GLN B N 1
ATOM 3972 C CA . GLN B 1 44 ? 4.016 -53.281 -1.76 1 94.25 44 GLN B CA 1
ATOM 3973 C C . GLN B 1 44 ? 4.91 -52.531 -2.744 1 94.25 44 GLN B C 1
ATOM 3975 O O . GLN B 1 44 ? 5.008 -52.906 -3.914 1 94.25 44 GLN B O 1
ATOM 3980 N N . ILE B 1 45 ? 5.492 -51.469 -2.324 1 96.62 45 ILE B N 1
ATOM 3981 C CA . ILE B 1 45 ? 6.531 -50.75 -3.045 1 96.62 45 ILE B CA 1
ATOM 3982 C C . ILE B 1 45 ? 7.844 -50.812 -2.264 1 96.62 45 ILE B C 1
ATOM 3984 O O . ILE B 1 45 ? 7.895 -50.406 -1.096 1 96.62 45 ILE B O 1
ATOM 3988 N N . ASP B 1 46 ? 8.789 -51.469 -2.797 1 96.81 46 ASP B N 1
ATOM 3989 C CA . ASP B 1 46 ? 10.133 -51.406 -2.221 1 96.81 46 ASP B CA 1
ATOM 3990 C C . ASP B 1 46 ? 10.828 -50.094 -2.562 1 96.81 46 ASP B C 1
ATOM 3992 O O . ASP B 1 46 ? 11.227 -49.875 -3.709 1 96.81 46 ASP B O 1
ATOM 3996 N N . ALA B 1 47 ? 11.031 -49.281 -1.552 1 98.19 47 ALA B N 1
ATOM 3997 C CA . ALA B 1 47 ? 11.609 -47.969 -1.773 1 98.19 47 ALA B CA 1
ATOM 3998 C C . ALA B 1 47 ? 13.055 -47.906 -1.293 1 98.19 47 ALA B C 1
ATOM 4000 O O . ALA B 1 47 ? 13.586 -46.812 -1.036 1 98.19 47 ALA B O 1
ATOM 4001 N N . THR B 1 48 ? 13.664 -49.031 -1.154 1 97.75 48 THR B N 1
ATOM 4002 C CA . THR B 1 48 ? 15.055 -49.094 -0.712 1 97.75 48 THR B CA 1
ATOM 4003 C C . THR B 1 48 ? 15.938 -48.219 -1.615 1 97.75 48 THR B C 1
ATOM 4005 O O . THR B 1 48 ? 15.914 -48.375 -2.838 1 97.75 48 THR B O 1
ATOM 4008 N N . GLY B 1 49 ? 16.656 -47.312 -1.016 1 98.06 49 GLY B N 1
ATOM 4009 C CA . GLY B 1 49 ? 17.578 -46.469 -1.74 1 98.06 49 GLY B CA 1
ATOM 4010 C C . GLY B 1 49 ? 16.891 -45.25 -2.342 1 98.06 49 GLY B C 1
ATOM 4011 O O . GLY B 1 49 ? 17.562 -44.375 -2.928 1 98.06 49 GLY B O 1
ATOM 4012 N N . LEU B 1 50 ? 15.641 -45.125 -2.172 1 98.81 50 LEU B N 1
ATOM 4013 C CA . LEU B 1 50 ? 14.875 -44.031 -2.73 1 98.81 50 LEU B CA 1
ATOM 4014 C C . LEU B 1 50 ? 14.383 -43.094 -1.628 1 98.81 50 LEU B C 1
ATOM 4016 O O . LEU B 1 50 ? 14.406 -43.469 -0.449 1 98.81 50 LEU B O 1
ATOM 4020 N N . VAL B 1 51 ? 14.016 -41.875 -1.983 1 98.94 51 VAL B N 1
ATOM 4021 C CA . VAL B 1 51 ? 13.391 -40.906 -1.085 1 98.94 51 VAL B CA 1
ATOM 4022 C C . VAL B 1 51 ? 11.875 -41.031 -1.169 1 98.94 51 VAL B C 1
ATOM 4024 O O . VAL B 1 51 ? 11.32 -41.188 -2.258 1 98.94 51 VAL B O 1
ATOM 4027 N N . VAL B 1 52 ? 11.195 -41.062 -0.047 1 98.94 52 VAL B N 1
ATOM 4028 C CA . VAL B 1 52 ? 9.742 -41.031 0.059 1 98.94 52 VAL B CA 1
ATOM 4029 C C . VAL B 1 52 ? 9.297 -39.688 0.658 1 98.94 52 VAL B C 1
ATOM 4031 O O . VAL B 1 52 ? 9.68 -39.344 1.778 1 98.94 52 VAL B O 1
ATOM 4034 N N . ALA B 1 53 ? 8.531 -38.906 -0.06 1 98.94 53 ALA B N 1
ATOM 4035 C CA . ALA B 1 53 ? 8.109 -37.562 0.358 1 98.94 53 ALA B CA 1
ATOM 4036 C C . ALA B 1 53 ? 6.645 -37.344 0.014 1 98.94 53 ALA B C 1
ATOM 4038 O O . ALA B 1 53 ? 6.043 -38.094 -0.746 1 98.94 53 ALA B O 1
ATOM 4039 N N . PRO B 1 54 ? 6.008 -36.344 0.722 1 98.94 54 PRO B N 1
ATOM 4040 C CA . PRO B 1 54 ? 4.691 -35.938 0.22 1 98.94 54 PRO B CA 1
ATOM 4041 C C . PRO B 1 54 ? 4.723 -35.531 -1.248 1 98.94 54 PRO B C 1
ATOM 4043 O O . PRO B 1 54 ? 5.695 -34.938 -1.702 1 98.94 54 PRO B O 1
ATOM 4046 N N . GLY B 1 55 ? 3.658 -35.938 -1.98 1 98.94 55 GLY B N 1
ATOM 4047 C CA . GLY B 1 55 ? 3.559 -35.469 -3.354 1 98.94 55 GLY B CA 1
ATOM 4048 C C . GLY B 1 55 ? 3.604 -33.938 -3.473 1 98.94 55 GLY B C 1
ATOM 4049 O O . GLY B 1 55 ? 3.051 -33.219 -2.631 1 98.94 55 GLY B O 1
ATOM 4050 N N . PHE B 1 56 ? 4.285 -33.406 -4.5 1 98.94 56 PHE B N 1
ATOM 4051 C CA . PHE B 1 56 ? 4.441 -31.953 -4.664 1 98.94 56 PHE B CA 1
ATOM 4052 C C . PHE B 1 56 ? 3.115 -31.297 -5.047 1 98.94 56 PHE B C 1
ATOM 4054 O O . PHE B 1 56 ? 2.27 -31.938 -5.68 1 98.94 56 PHE B O 1
ATOM 4061 N N . ILE B 1 57 ? 2.908 -30.094 -4.559 1 98.94 57 ILE B N 1
ATOM 4062 C CA . ILE B 1 57 ? 1.706 -29.297 -4.816 1 98.94 57 ILE B CA 1
ATOM 4063 C C . ILE B 1 57 ? 2.066 -28.062 -5.641 1 98.94 57 ILE B C 1
ATOM 4065 O O . ILE B 1 57 ? 2.82 -27.203 -5.184 1 98.94 57 ILE B O 1
ATOM 4069 N N . ASP B 1 58 ? 1.536 -28 -6.859 1 98.94 58 ASP B N 1
ATOM 4070 C CA . ASP B 1 58 ? 1.754 -26.844 -7.73 1 98.94 58 ASP B CA 1
ATOM 4071 C C . ASP B 1 58 ? 0.598 -25.859 -7.633 1 98.94 58 ASP B C 1
ATOM 4073 O O . ASP B 1 58 ? -0.496 -26.109 -8.141 1 98.94 58 ASP B O 1
ATOM 4077 N N . LEU B 1 59 ? 0.889 -24.656 -7.07 1 98.88 59 LEU B N 1
ATOM 4078 C CA . LEU B 1 59 ? -0.152 -23.641 -6.879 1 98.88 59 LEU B CA 1
ATOM 4079 C C . LEU B 1 59 ? -0.528 -23 -8.203 1 98.88 59 LEU B C 1
ATOM 4081 O O . LEU B 1 59 ? -1.577 -22.359 -8.312 1 98.88 59 LEU B O 1
ATOM 4085 N N . HIS B 1 60 ? 0.326 -23.172 -9.148 1 98.69 60 HIS B N 1
ATOM 4086 C CA . HIS B 1 60 ? 0.251 -22.297 -10.312 1 98.69 60 HIS B CA 1
ATOM 4087 C C . HIS B 1 60 ? 0.58 -23.047 -11.594 1 98.69 60 HIS B C 1
ATOM 4089 O O . HIS B 1 60 ? 1.705 -22.969 -12.094 1 98.69 60 HIS B O 1
ATOM 4095 N N . ALA B 1 61 ? -0.407 -23.656 -12.219 1 97.75 61 ALA B N 1
ATOM 4096 C CA . ALA B 1 61 ? -0.279 -24.375 -13.484 1 97.75 61 ALA B CA 1
ATOM 4097 C C . ALA B 1 61 ? -1.499 -24.141 -14.375 1 97.75 61 ALA B C 1
ATOM 4099 O O . ALA B 1 61 ? -2.623 -24.484 -13.992 1 97.75 61 ALA B O 1
ATOM 4100 N N . HIS B 1 62 ? -1.309 -23.625 -15.594 1 94.75 62 HIS B N 1
ATOM 4101 C CA . HIS B 1 62 ? -2.408 -23.234 -16.469 1 94.75 62 HIS B CA 1
ATOM 4102 C C . HIS B 1 62 ? -2.855 -24.406 -17.344 1 94.75 62 HIS B C 1
ATOM 4104 O O . HIS B 1 62 ? -3.932 -24.359 -17.938 1 94.75 62 HIS B O 1
ATOM 4110 N N . GLY B 1 63 ? -2.146 -25.406 -17.578 1 91.19 63 GLY B N 1
ATOM 4111 C CA . GLY B 1 63 ? -2.473 -26.516 -18.469 1 91.19 63 GLY B CA 1
ATOM 4112 C C . GLY B 1 63 ? -3.758 -27.234 -18.078 1 91.19 63 GLY B C 1
ATOM 4113 O O . GLY B 1 63 ? -4.664 -27.375 -18.906 1 91.19 63 GLY B O 1
ATOM 4114 N N . GLN B 1 64 ? -3.969 -27.703 -16.922 1 95.06 64 GLN B N 1
ATOM 4115 C CA . GLN B 1 64 ? -5.133 -28.344 -16.328 1 95.06 64 GLN B CA 1
ATOM 4116 C C . GLN B 1 64 ? -5.801 -29.297 -17.312 1 95.06 64 GLN B C 1
ATOM 4118 O O . GLN B 1 64 ? -7.008 -29.219 -17.531 1 95.06 64 GLN B O 1
ATOM 4123 N N . THR B 1 65 ? -5.051 -30.156 -17.953 1 95.69 65 THR B N 1
ATOM 4124 C CA . THR B 1 65 ? -5.461 -31.188 -18.891 1 95.69 65 THR B CA 1
ATOM 4125 C C . THR B 1 65 ? -4.762 -32.5 -18.594 1 95.69 65 THR B C 1
ATOM 4127 O O . THR B 1 65 ? -3.811 -32.562 -17.797 1 95.69 65 THR B O 1
ATOM 4130 N N . ILE B 1 66 ? -5.238 -33.594 -19.219 1 96.81 66 ILE B N 1
ATOM 4131 C CA . ILE B 1 66 ? -4.68 -34.906 -18.984 1 9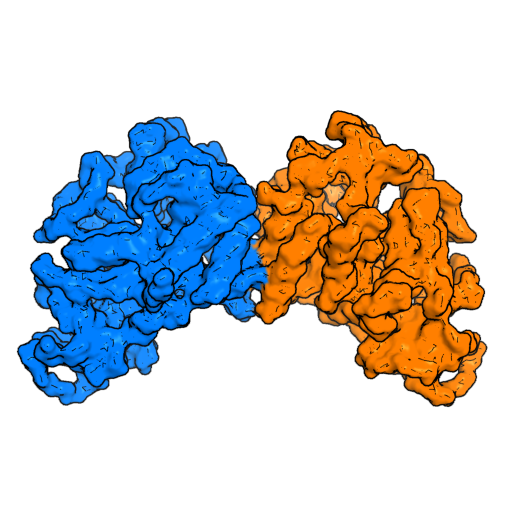6.81 66 ILE B CA 1
ATOM 4132 C C . ILE B 1 66 ? -3.213 -34.938 -19.406 1 96.81 66 ILE B C 1
ATOM 4134 O O . ILE B 1 66 ? -2.352 -35.375 -18.641 1 96.81 66 ILE B O 1
ATOM 4138 N N . PRO B 1 67 ? -2.855 -34.406 -20.578 1 95.75 67 PRO B N 1
ATOM 4139 C CA . PRO B 1 67 ? -1.436 -34.406 -20.938 1 95.75 67 PRO B CA 1
ATOM 4140 C C . PRO B 1 67 ? -0.577 -33.594 -19.969 1 95.75 67 PRO B C 1
ATOM 4142 O O . PRO B 1 67 ? 0.549 -33.969 -19.656 1 95.75 67 PRO B O 1
ATOM 4145 N N . ALA B 1 68 ? -1.057 -32.438 -19.547 1 96.88 68 ALA B N 1
ATOM 4146 C CA . ALA B 1 68 ? -0.329 -31.641 -18.578 1 96.88 68 ALA B CA 1
ATOM 4147 C C . ALA B 1 68 ? -0.132 -32.375 -17.266 1 96.88 68 ALA B C 1
ATOM 4149 O O . ALA B 1 68 ? 0.95 -32.344 -16.688 1 96.88 68 ALA B O 1
ATOM 4150 N N . ASP B 1 69 ? -1.184 -33.094 -16.797 1 98 69 ASP B N 1
ATOM 4151 C CA . ASP B 1 69 ? -1.094 -33.906 -15.594 1 98 69 ASP B CA 1
ATOM 4152 C C . ASP B 1 69 ? 0.014 -34.969 -15.719 1 98 69 ASP B C 1
ATOM 4154 O O . ASP B 1 69 ? 0.829 -35.125 -14.805 1 98 69 ASP B O 1
ATOM 4158 N N . ARG B 1 70 ? -0.076 -35.656 -16.859 1 98 70 ARG B N 1
ATOM 4159 C CA . ARG B 1 70 ? 0.875 -36.75 -17.062 1 98 70 ARG B CA 1
ATOM 4160 C C . ARG B 1 70 ? 2.311 -36.219 -17.047 1 98 70 ARG B C 1
ATOM 4162 O O . ARG B 1 70 ? 3.195 -36.844 -16.453 1 98 70 ARG B O 1
ATOM 4169 N N . MET B 1 71 ? 2.512 -35.094 -17.672 1 97.88 71 MET B N 1
ATOM 4170 C CA . MET B 1 71 ? 3.846 -34.5 -17.688 1 97.88 71 MET B CA 1
ATOM 4171 C C . MET B 1 71 ? 4.293 -34.125 -16.281 1 97.88 71 MET B C 1
ATOM 4173 O O . MET B 1 71 ? 5.406 -34.469 -15.875 1 97.88 71 MET B O 1
ATOM 4177 N N . GLN B 1 72 ? 3.428 -33.5 -15.5 1 98.62 72 GLN B N 1
ATOM 4178 C CA . GLN B 1 72 ? 3.771 -33.062 -14.156 1 98.62 72 GLN B CA 1
ATOM 4179 C C . GLN B 1 72 ? 3.924 -34.25 -13.203 1 98.62 72 GLN B C 1
ATOM 4181 O O . GLN B 1 72 ? 4.605 -34.156 -12.18 1 98.62 72 GLN B O 1
ATOM 4186 N N . ALA B 1 73 ? 3.26 -35.344 -13.5 1 98.81 73 ALA B N 1
ATOM 4187 C CA . ALA B 1 73 ? 3.426 -36.562 -12.695 1 98.81 73 ALA B CA 1
ATOM 4188 C C . ALA B 1 73 ? 4.895 -36.969 -12.625 1 98.81 73 ALA B C 1
ATOM 4190 O O . ALA B 1 73 ? 5.398 -37.312 -11.547 1 98.81 73 ALA B O 1
ATOM 4191 N N . PHE B 1 74 ? 5.562 -36.906 -13.711 1 98.62 74 PHE B N 1
ATOM 4192 C CA . PHE B 1 74 ? 6.973 -37.25 -13.75 1 98.62 74 PHE B CA 1
ATOM 4193 C C . PHE B 1 74 ? 7.828 -36.219 -13.047 1 98.62 74 PHE B C 1
ATOM 4195 O O . PHE B 1 74 ? 9 -36.438 -12.758 1 98.62 74 PHE B O 1
ATOM 4202 N N . ASP B 1 75 ? 7.238 -35.031 -12.828 1 98.88 75 ASP B N 1
ATOM 4203 C CA . ASP B 1 75 ? 7.895 -33.969 -12.086 1 98.88 75 ASP B CA 1
ATOM 4204 C C . ASP B 1 75 ? 7.586 -34.062 -10.594 1 98.88 75 ASP B C 1
ATOM 4206 O O . ASP B 1 75 ? 7.906 -33.156 -9.828 1 98.88 75 ASP B O 1
ATOM 4210 N N . GLY B 1 76 ? 6.879 -35.094 -10.133 1 98.88 76 GLY B N 1
ATOM 4211 C CA . GLY B 1 76 ? 6.617 -35.375 -8.734 1 98.88 76 GLY B CA 1
ATOM 4212 C C . GLY B 1 76 ? 5.336 -34.75 -8.219 1 98.88 76 GLY B C 1
ATOM 4213 O O . GLY B 1 76 ? 5.008 -34.875 -7.039 1 98.88 76 GLY B O 1
ATOM 4214 N N . VAL B 1 77 ? 4.531 -34.125 -9.094 1 98.94 77 VAL B N 1
ATOM 4215 C CA . VAL B 1 77 ? 3.348 -33.375 -8.688 1 98.94 77 VAL B CA 1
ATOM 4216 C C . VAL B 1 77 ? 2.168 -34.312 -8.516 1 98.94 77 VAL B C 1
ATOM 4218 O O . VAL B 1 77 ? 1.924 -35.188 -9.367 1 98.94 77 VAL B O 1
ATOM 4221 N N . THR B 1 78 ? 1.502 -34.219 -7.379 1 98.94 78 THR B N 1
ATOM 4222 C CA . THR B 1 78 ? 0.282 -35 -7.16 1 98.94 78 THR B CA 1
ATOM 4223 C C . THR B 1 78 ? -0.941 -34.062 -7.156 1 98.94 78 THR B C 1
ATOM 4225 O O . THR B 1 78 ? -2.074 -34.531 -7.277 1 98.94 78 THR B O 1
ATOM 4228 N N . THR B 1 79 ? -0.749 -32.812 -6.934 1 98.88 79 THR B N 1
ATOM 4229 C CA . THR B 1 79 ? -1.809 -31.812 -6.922 1 98.88 79 THR B CA 1
ATOM 4230 C C . THR B 1 79 ? -1.425 -30.609 -7.781 1 98.88 79 THR B C 1
ATOM 4232 O O . THR B 1 79 ? -0.395 -29.969 -7.543 1 98.88 79 THR B O 1
ATOM 4235 N N . THR B 1 80 ? -2.189 -30.375 -8.812 1 98.81 80 THR B N 1
ATOM 4236 C CA . THR B 1 80 ? -1.944 -29.281 -9.734 1 98.81 80 THR B CA 1
ATOM 4237 C C . THR B 1 80 ? -3.113 -28.297 -9.727 1 98.81 80 THR B C 1
ATOM 4239 O O . THR B 1 80 ? -4.254 -28.672 -9.992 1 98.81 80 THR B O 1
ATOM 4242 N N . LEU B 1 81 ? -2.863 -26.984 -9.367 1 98.81 81 LEU B N 1
ATOM 4243 C CA . LEU B 1 81 ? -3.906 -25.984 -9.227 1 98.81 81 LEU B CA 1
ATOM 4244 C C . LEU B 1 81 ? -3.672 -24.812 -10.18 1 98.81 81 LEU B C 1
ATOM 4246 O O . LEU B 1 81 ? -2.527 -24.484 -10.508 1 98.81 81 LEU B O 1
ATOM 4250 N N . ASP B 1 82 ? -4.695 -24.234 -10.695 1 98.19 82 ASP B N 1
ATOM 4251 C CA . ASP B 1 82 ? -4.625 -22.953 -11.391 1 98.19 82 ASP B CA 1
ATOM 4252 C C . ASP B 1 82 ? -5.199 -21.828 -10.531 1 98.19 82 ASP B C 1
ATOM 4254 O O . ASP B 1 82 ? -6.391 -21.531 -10.602 1 98.19 82 ASP B O 1
ATOM 4258 N N . LEU B 1 83 ? -4.246 -21.141 -9.836 1 98.69 83 LEU B N 1
ATOM 4259 C CA . LEU B 1 83 ? -4.762 -20.203 -8.859 1 98.69 83 LEU B CA 1
ATOM 4260 C C . LEU B 1 83 ? -4.551 -18.766 -9.328 1 98.69 83 LEU B C 1
ATOM 4262 O O . LEU B 1 83 ? -5.293 -17.859 -8.938 1 98.69 83 LEU B O 1
ATOM 4266 N N . GLU B 1 84 ? -3.557 -18.531 -10.18 1 97.88 84 GLU B N 1
ATOM 4267 C CA . GLU B 1 84 ? -3.328 -17.172 -10.672 1 97.88 84 GLU B CA 1
ATOM 4268 C C . GLU B 1 84 ? -4.441 -16.734 -11.617 1 97.88 84 GLU B C 1
ATOM 4270 O O . GLU B 1 84 ? -5.031 -15.672 -11.445 1 97.88 84 GLU B O 1
ATOM 4275 N N . ALA B 1 85 ? -4.656 -17.547 -12.664 1 95.94 85 ALA B N 1
ATOM 4276 C CA . ALA B 1 85 ? -5.738 -17.219 -13.594 1 95.94 85 ALA B CA 1
ATOM 4277 C C . ALA B 1 85 ? -7.098 -17.609 -13.008 1 95.94 85 ALA B C 1
ATOM 4279 O O . ALA B 1 85 ? -7.957 -16.75 -12.797 1 95.94 85 ALA B O 1
ATOM 4280 N N . GLY B 1 86 ? -7.152 -18.938 -12.68 1 97.44 86 GLY B N 1
ATOM 4281 C CA . GLY B 1 86 ? -8.422 -19.469 -12.219 1 97.44 86 GLY B CA 1
ATOM 4282 C C . GLY B 1 86 ? -9.414 -19.719 -13.344 1 97.44 86 GLY B C 1
ATOM 4283 O O . GLY B 1 86 ? -9.016 -19.875 -14.5 1 97.44 86 GLY B O 1
ATOM 4284 N N . VAL B 1 87 ? -10.68 -19.891 -12.883 1 97.81 87 VAL B N 1
ATOM 4285 C CA . VAL B 1 87 ? -11.711 -20.219 -13.852 1 97.81 87 VAL B CA 1
ATOM 4286 C C . VAL B 1 87 ? -13.016 -19.531 -13.477 1 97.81 87 VAL B C 1
ATOM 4288 O O . VAL B 1 87 ? -13.219 -19.156 -12.32 1 97.81 87 VAL B O 1
ATOM 4291 N N . LEU B 1 88 ? -13.766 -19.312 -14.438 1 97.19 88 LEU B N 1
ATOM 4292 C CA . LEU B 1 88 ? -15.133 -18.828 -14.289 1 97.19 88 LEU B CA 1
ATOM 4293 C C . LEU B 1 88 ? -15.992 -19.266 -15.469 1 97.19 88 LEU B C 1
ATOM 4295 O O . LEU B 1 88 ? -15.625 -19.047 -16.625 1 97.19 88 LEU B O 1
ATOM 4299 N N . PRO B 1 89 ? -17.141 -19.953 -15.258 1 97.12 89 PRO B N 1
ATOM 4300 C CA . PRO B 1 89 ? -17.719 -20.297 -13.961 1 97.12 89 PRO B CA 1
ATOM 4301 C C . PRO B 1 89 ? -17.016 -21.469 -13.281 1 97.12 89 PRO B C 1
ATOM 4303 O O . PRO B 1 89 ? -16.594 -22.422 -13.953 1 97.12 89 PRO B O 1
ATOM 4306 N N . VAL B 1 90 ? -16.984 -21.438 -12.008 1 97.94 90 VAL B N 1
ATOM 4307 C CA . VAL B 1 90 ? -16.203 -22.406 -11.234 1 97.94 90 VAL B CA 1
ATOM 4308 C C . VAL B 1 90 ? -16.891 -23.766 -11.234 1 97.94 90 VAL B C 1
ATOM 4310 O O . VAL B 1 90 ? -16.266 -24.781 -11.5 1 97.94 90 VAL B O 1
ATOM 4313 N N . SER B 1 91 ? -18.203 -23.781 -11.07 1 97.19 91 SER B N 1
ATOM 4314 C CA . SER B 1 91 ? -18.938 -25.031 -10.992 1 97.19 91 SER B CA 1
ATOM 4315 C C . SER B 1 91 ? -18.844 -25.812 -12.305 1 97.19 91 SER B C 1
ATOM 4317 O O . SER B 1 91 ? -18.656 -27.031 -12.297 1 97.19 91 SER B O 1
ATOM 4319 N N . SER B 1 92 ? -19.062 -25.078 -13.367 1 96.56 92 SER B N 1
ATOM 4320 C CA . SER B 1 92 ? -19 -25.703 -14.688 1 96.56 92 SER B CA 1
ATOM 4321 C C . SER B 1 92 ? -17.625 -26.312 -14.945 1 96.56 92 SER B C 1
ATOM 4323 O O . SER B 1 92 ? -17.516 -27.391 -15.531 1 96.56 92 SER B O 1
ATOM 4325 N N . TRP B 1 93 ? -16.609 -25.641 -14.57 1 97.06 93 TRP B N 1
ATOM 4326 C CA . TRP B 1 93 ? -15.25 -26.125 -14.758 1 97.06 93 TRP B CA 1
ATOM 4327 C C . TRP B 1 93 ? -15.016 -27.422 -13.992 1 97.06 93 TRP B C 1
ATOM 4329 O O . TRP B 1 93 ? -14.539 -28.422 -14.555 1 97.06 93 TRP B O 1
ATOM 4339 N N . TYR B 1 94 ? -15.398 -27.484 -12.711 1 97.75 94 TYR B N 1
ATOM 4340 C CA . TYR B 1 94 ? -15.219 -28.688 -11.898 1 97.75 94 TYR B CA 1
ATOM 4341 C C . TYR B 1 94 ? -16.016 -29.859 -12.477 1 97.75 94 TYR B C 1
ATOM 4343 O O . TYR B 1 94 ? -15.547 -31 -12.469 1 97.75 94 TYR B O 1
ATOM 4351 N N . LYS B 1 95 ? -17.203 -29.578 -12.969 1 97.31 95 LYS B N 1
ATOM 4352 C CA . LYS B 1 95 ? -18.016 -30.625 -13.57 1 97.31 95 LYS B CA 1
ATOM 4353 C C . LYS B 1 95 ? -17.344 -31.203 -14.805 1 97.31 95 LYS B C 1
ATOM 4355 O O . LYS B 1 95 ? -17.281 -32.438 -14.961 1 97.31 95 LYS B O 1
ATOM 4360 N N . ARG B 1 96 ? -16.844 -30.359 -15.625 1 96.12 96 ARG B N 1
ATOM 4361 C CA . ARG B 1 96 ? -16.172 -30.812 -16.844 1 96.12 96 ARG B CA 1
ATOM 4362 C C . ARG B 1 96 ? -14.938 -31.641 -16.5 1 96.12 96 ARG B C 1
ATOM 4364 O O . ARG B 1 96 ? -14.672 -32.656 -17.156 1 96.12 96 ARG B O 1
ATOM 4371 N N . GLN B 1 97 ? -14.148 -31.203 -15.539 1 96.69 97 GLN B N 1
ATOM 4372 C CA . GLN B 1 97 ? -12.961 -31.938 -15.133 1 96.69 97 GLN B CA 1
ATOM 4373 C C . GLN B 1 97 ? -13.336 -33.312 -14.578 1 96.69 97 GLN B C 1
ATOM 4375 O O . GLN B 1 97 ? -12.672 -34.312 -14.867 1 96.69 97 GLN B O 1
ATOM 4380 N N . ALA B 1 98 ? -14.367 -33.344 -13.805 1 97 98 ALA B N 1
ATOM 4381 C CA . ALA B 1 98 ? -14.828 -34.594 -13.227 1 97 98 ALA B CA 1
ATOM 4382 C C . ALA B 1 98 ? -15.258 -35.562 -14.312 1 97 98 ALA B C 1
ATOM 4384 O O . ALA B 1 98 ? -14.984 -36.781 -14.227 1 97 98 ALA B O 1
ATOM 4385 N N . GLU B 1 99 ? -15.938 -35.062 -15.289 1 96.69 99 GLU B N 1
ATOM 4386 C CA . GLU B 1 99 ? -16.422 -35.906 -16.391 1 96.69 99 GLU B CA 1
ATOM 4387 C C . GLU B 1 99 ? -15.25 -36.469 -17.188 1 96.69 99 GLU B C 1
ATOM 4389 O O . GLU B 1 99 ? -15.305 -37.625 -17.625 1 96.69 99 GLU B O 1
ATOM 4394 N N . LYS B 1 100 ? -14.289 -35.719 -17.391 1 94.06 100 LYS B N 1
ATOM 4395 C CA . LYS B 1 100 ? -13.117 -36.156 -18.141 1 94.06 100 LYS B CA 1
ATOM 4396 C C . LYS B 1 100 ? -12.258 -37.094 -17.328 1 94.06 100 LYS B C 1
ATOM 4398 O O . LYS B 1 100 ? -11.648 -38.031 -17.875 1 94.06 100 LYS B O 1
ATOM 4403 N N . GLY B 1 101 ? -12.234 -36.906 -16.062 1 96.25 101 GLY B N 1
ATOM 4404 C CA . GLY B 1 101 ? -11.336 -37.656 -15.195 1 96.25 101 GLY B CA 1
ATOM 4405 C C . GLY B 1 101 ? -9.906 -37.156 -15.25 1 96.25 101 GLY B C 1
ATOM 4406 O O . GLY B 1 101 ? -9.297 -37.125 -16.312 1 96.25 101 GLY B O 1
ATOM 4407 N N . ARG B 1 102 ? -9.375 -36.781 -14.133 1 97.44 102 ARG B N 1
ATOM 4408 C CA . ARG B 1 102 ? -8.039 -36.188 -14.07 1 97.44 102 ARG B CA 1
ATOM 4409 C C . ARG B 1 102 ? -7.035 -37.188 -13.469 1 97.44 102 ARG B C 1
ATOM 4411 O O . ARG B 1 102 ? -7.406 -38.031 -12.672 1 97.44 102 ARG B O 1
ATOM 4418 N N . VAL B 1 103 ? -5.793 -37 -13.922 1 97.88 103 VAL B N 1
ATOM 4419 C CA . VAL B 1 103 ? -4.691 -37.844 -13.5 1 97.88 103 VAL B CA 1
ATOM 4420 C C . VAL B 1 103 ? -4.156 -37.406 -12.148 1 97.88 103 VAL B C 1
ATOM 4422 O O . VAL B 1 103 ? -3.781 -38.219 -11.305 1 97.88 103 VAL B O 1
ATOM 4425 N N . LEU B 1 104 ? -4.09 -36.094 -11.922 1 98.81 104 LEU B N 1
ATOM 4426 C CA . LEU B 1 104 ? -3.666 -35.469 -10.672 1 98.81 104 LEU B CA 1
ATOM 4427 C C . LEU B 1 104 ? -4.84 -34.781 -9.977 1 98.81 104 LEU B C 1
ATOM 4429 O O . LEU B 1 104 ? -5.852 -34.5 -10.617 1 98.81 104 LEU B O 1
ATOM 4433 N N . ASN B 1 105 ? -4.699 -34.562 -8.609 1 98.81 105 ASN B N 1
ATOM 4434 C CA . ASN B 1 105 ? -5.668 -33.719 -7.945 1 98.81 105 ASN B CA 1
ATOM 4435 C C . ASN B 1 105 ? -5.672 -32.312 -8.539 1 98.81 105 ASN B C 1
ATOM 4437 O O . ASN B 1 105 ? -4.629 -31.797 -8.953 1 98.81 105 ASN B O 1
ATOM 4441 N N . TYR B 1 106 ? -6.895 -31.734 -8.633 1 98.69 106 TYR B N 1
ATOM 4442 C CA . TYR B 1 106 ? -7.008 -30.5 -9.406 1 98.69 106 TYR B CA 1
ATOM 4443 C C . TYR B 1 106 ? -7.934 -29.516 -8.711 1 98.69 106 TYR B C 1
ATOM 4445 O O . TYR B 1 106 ? -8.781 -29.906 -7.91 1 98.69 106 TYR B O 1
ATOM 4453 N N . GLY B 1 107 ? -7.738 -28.25 -8.961 1 98.5 107 GLY B N 1
ATOM 4454 C CA . GLY B 1 107 ? -8.57 -27.172 -8.445 1 98.5 107 GLY B CA 1
ATOM 4455 C C . GLY B 1 107 ? -8.227 -25.828 -9.039 1 98.5 107 GLY B C 1
ATOM 4456 O O . GLY B 1 107 ? -7.23 -25.688 -9.75 1 98.5 107 GLY B O 1
ATOM 4457 N N . ALA B 1 108 ? -9.086 -24.844 -8.773 1 98.62 108 ALA B N 1
ATOM 4458 C CA . ALA B 1 108 ? -8.883 -23.531 -9.383 1 98.62 108 ALA B CA 1
ATOM 4459 C C . ALA B 1 108 ? -9.477 -22.422 -8.523 1 98.62 108 ALA B C 1
ATOM 4461 O O . ALA B 1 108 ? -10.391 -22.656 -7.73 1 98.62 108 ALA B O 1
ATOM 4462 N N . ALA B 1 109 ? -8.922 -21.234 -8.672 1 98.75 109 ALA B N 1
ATOM 4463 C CA . ALA B 1 109 ? -9.5 -20.031 -8.094 1 98.75 109 ALA B CA 1
ATOM 4464 C C . ALA B 1 109 ? -10.578 -19.453 -9 1 98.75 109 ALA B C 1
ATOM 4466 O O . ALA B 1 109 ? -10.766 -19.906 -10.125 1 98.75 109 ALA B O 1
ATOM 4467 N N . ALA B 1 110 ? -11.328 -18.469 -8.43 1 98.69 110 ALA B N 1
ATOM 4468 C CA . ALA B 1 110 ? -12.242 -17.688 -9.266 1 98.69 110 ALA B CA 1
ATOM 4469 C C . ALA B 1 110 ? -11.484 -16.625 -10.039 1 98.69 110 ALA B C 1
ATOM 4471 O O . ALA B 1 110 ? -10.648 -15.906 -9.477 1 98.69 110 ALA B O 1
ATOM 4472 N N . ASN B 1 111 ? -11.781 -16.516 -11.258 1 98.38 111 ASN B N 1
ATOM 4473 C CA . ASN B 1 111 ? -11.016 -15.68 -12.18 1 98.38 111 ASN B CA 1
ATOM 4474 C C . ASN B 1 111 ? -11.555 -14.25 -12.227 1 98.38 111 ASN B C 1
ATOM 4476 O O . ASN B 1 111 ? -12.633 -14.008 -12.773 1 98.38 111 ASN B O 1
ATOM 4480 N N . TRP B 1 112 ? -10.789 -13.289 -11.789 1 98.44 112 TRP B N 1
ATOM 4481 C CA . TRP B 1 112 ? -11.188 -11.883 -11.758 1 98.44 112 TRP B CA 1
ATOM 4482 C C . TRP B 1 112 ? -11.328 -11.328 -13.172 1 98.44 112 TRP B C 1
ATOM 4484 O O . TRP B 1 112 ? -12.266 -10.578 -13.461 1 98.44 112 TRP B O 1
ATOM 4494 N N . ALA B 1 113 ? -10.422 -11.648 -14.07 1 96.38 113 ALA B N 1
ATOM 4495 C CA . ALA B 1 113 ? -10.453 -11.102 -15.422 1 96.38 113 ALA B CA 1
ATOM 4496 C C . ALA B 1 113 ? -11.734 -11.508 -16.141 1 96.38 113 ALA B C 1
ATOM 4498 O O . ALA B 1 113 ? -12.375 -10.68 -16.797 1 96.38 113 ALA B O 1
ATOM 4499 N N . PHE B 1 114 ? -12.141 -12.734 -15.961 1 97 114 PHE B N 1
ATOM 4500 C CA . PHE B 1 114 ? -13.344 -13.188 -16.641 1 97 114 PHE B CA 1
ATOM 4501 C C . PHE B 1 114 ? -14.586 -12.609 -15.984 1 97 114 PHE B C 1
ATOM 4503 O O . PHE B 1 114 ? -15.602 -12.383 -16.641 1 97 114 PHE B O 1
ATOM 4510 N N . ALA B 1 115 ? -14.492 -12.375 -14.648 1 98.06 115 ALA B N 1
ATOM 4511 C CA . ALA B 1 115 ? -15.57 -11.625 -14.016 1 98.06 115 ALA B CA 1
ATOM 4512 C C . ALA B 1 115 ? -15.68 -10.227 -14.609 1 98.06 115 ALA B C 1
ATOM 4514 O O . ALA B 1 115 ? -16.781 -9.75 -14.891 1 98.06 115 ALA B O 1
ATOM 4515 N N . ARG B 1 116 ? -14.547 -9.625 -14.82 1 97 116 ARG B N 1
ATOM 4516 C CA . ARG B 1 116 ? -14.484 -8.289 -15.398 1 97 116 ARG B CA 1
ATOM 4517 C C . ARG B 1 116 ? -15 -8.289 -16.828 1 97 116 ARG B C 1
ATOM 4519 O O . ARG B 1 116 ? -15.797 -7.43 -17.219 1 97 116 ARG B O 1
ATOM 4526 N N . ILE B 1 117 ? -14.57 -9.242 -17.656 1 96.81 117 ILE B N 1
ATOM 4527 C CA . ILE B 1 117 ? -15.023 -9.391 -19.031 1 96.81 117 ILE B CA 1
ATOM 4528 C C . ILE B 1 117 ? -16.547 -9.539 -19.062 1 96.81 117 ILE B C 1
ATOM 4530 O O . ILE B 1 117 ? -17.234 -8.844 -19.812 1 96.81 117 ILE B O 1
ATOM 4534 N N . GLY B 1 118 ? -17.078 -10.352 -18.188 1 96.81 118 GLY B N 1
ATOM 4535 C CA . GLY B 1 118 ? -18.516 -10.547 -18.125 1 96.81 118 GLY B CA 1
ATOM 4536 C C . GLY B 1 118 ? -19.281 -9.289 -17.734 1 96.81 118 GLY B C 1
ATOM 4537 O O . GLY B 1 118 ? -20.234 -8.906 -18.391 1 96.81 118 GLY B O 1
ATOM 4538 N N . ALA B 1 119 ? -18.797 -8.633 -16.703 1 97.56 119 ALA B N 1
ATOM 4539 C CA . ALA B 1 119 ? -19.5 -7.48 -16.141 1 97.56 119 ALA B CA 1
ATOM 4540 C C . ALA B 1 119 ? -19.422 -6.289 -17.094 1 97.56 119 ALA B C 1
ATOM 4542 O O . ALA B 1 119 ? -20.359 -5.492 -17.188 1 97.56 119 ALA B O 1
ATOM 4543 N N . MET B 1 120 ? -18.312 -6.164 -17.875 1 97.19 120 MET B N 1
ATOM 4544 C CA . MET B 1 120 ? -18.078 -4.926 -18.609 1 97.19 120 MET B CA 1
ATOM 4545 C C . MET B 1 120 ? -18.438 -5.094 -20.078 1 97.19 120 MET B C 1
ATOM 4547 O O . MET B 1 120 ? -18.734 -4.113 -20.766 1 97.19 120 MET B O 1
ATOM 4551 N N . THR B 1 121 ? -18.422 -6.352 -20.578 1 95.19 121 THR B N 1
ATOM 4552 C CA . THR B 1 121 ? -18.656 -6.535 -22.016 1 95.19 121 THR B CA 1
ATOM 4553 C C . THR B 1 121 ? -19.906 -7.375 -22.25 1 95.19 121 THR B C 1
ATOM 4555 O O . THR B 1 121 ? -20.391 -7.473 -23.391 1 95.19 121 THR B O 1
ATOM 4558 N N . GLY B 1 122 ? -20.422 -8.031 -21.266 1 92.44 122 GLY B N 1
ATOM 4559 C CA . GLY B 1 122 ? -21.594 -8.875 -21.422 1 92.44 122 GLY B CA 1
ATOM 4560 C C . GLY B 1 122 ? -21.266 -10.273 -21.906 1 92.44 122 GLY B C 1
ATOM 4561 O O . GLY B 1 122 ? -22.141 -11.133 -21.984 1 92.44 122 GLY B O 1
ATOM 4562 N N . SER B 1 123 ? -20 -10.523 -22.141 1 88.88 123 SER B N 1
ATOM 4563 C CA . SER B 1 123 ? -19.594 -11.859 -22.578 1 88.88 123 SER B CA 1
ATOM 4564 C C . SER B 1 123 ? -19.641 -12.859 -21.438 1 88.88 123 SER B C 1
ATOM 4566 O O . SER B 1 123 ? -19.156 -12.578 -20.344 1 88.88 123 SER B O 1
ATOM 4568 N N . ASN B 1 124 ? -20.156 -14.023 -21.641 1 82.75 124 ASN B N 1
ATOM 4569 C CA . ASN B 1 124 ? -20.266 -15.07 -20.625 1 82.75 124 ASN B CA 1
ATOM 4570 C C . ASN B 1 124 ? -19.484 -16.312 -21.031 1 82.75 124 ASN B C 1
ATOM 4572 O O . ASN B 1 124 ? -19.828 -17.422 -20.625 1 82.75 124 ASN B O 1
ATOM 4576 N N . ALA B 1 125 ? -18.5 -16.062 -21.891 1 86.75 125 ALA B N 1
ATOM 4577 C CA . ALA B 1 125 ? -17.672 -17.203 -22.297 1 86.75 125 ALA B CA 1
ATOM 4578 C C . ALA B 1 125 ? -16.938 -17.797 -21.094 1 86.75 125 ALA B C 1
ATOM 4580 O O . ALA B 1 125 ? -16.5 -17.062 -20.203 1 86.75 125 ALA B O 1
ATOM 4581 N N . GLU B 1 126 ? -16.797 -19.125 -21.141 1 88 126 GLU B N 1
ATOM 4582 C CA . GLU B 1 126 ? -16.031 -19.797 -20.094 1 88 126 GLU B CA 1
ATOM 4583 C C . GLU B 1 126 ? -14.539 -19.547 -20.266 1 88 126 GLU B C 1
ATOM 4585 O O . GLU B 1 126 ? -14.047 -19.422 -21.391 1 88 126 GLU B O 1
ATOM 4590 N N . SER B 1 127 ? -13.867 -19.625 -19.203 1 87.75 127 SER B N 1
ATOM 4591 C CA . SER B 1 127 ? -12.43 -19.344 -19.188 1 87.75 127 SER B CA 1
ATOM 4592 C C . SER B 1 127 ? -11.656 -20.359 -20.016 1 87.75 127 SER B C 1
ATOM 4594 O O . SER B 1 127 ? -11.828 -21.578 -19.844 1 87.75 127 SER B O 1
ATOM 4596 N N . SER B 1 128 ? -10.953 -19.938 -20.938 1 81.62 128 SER B N 1
ATOM 4597 C CA . SER B 1 128 ? -9.984 -20.672 -21.75 1 81.62 128 SER B CA 1
ATOM 4598 C C . SER B 1 128 ? -8.977 -19.734 -22.391 1 81.62 128 SER B C 1
ATOM 4600 O O . SER B 1 128 ? -9.172 -18.516 -22.406 1 81.62 128 SER B O 1
ATOM 4602 N N . LEU B 1 129 ? -7.91 -20.25 -22.781 1 76.19 129 LEU B N 1
ATOM 4603 C CA . LEU B 1 129 ? -6.949 -19.422 -23.5 1 76.19 129 LEU B CA 1
ATOM 4604 C C . LEU B 1 129 ? -7.586 -18.781 -24.734 1 76.19 129 LEU B C 1
ATOM 4606 O O . LEU B 1 129 ? -7.324 -17.625 -25.047 1 76.19 129 LEU B O 1
ATOM 4610 N N . GLU B 1 130 ? -8.43 -19.578 -25.391 1 76.62 130 GLU B N 1
ATOM 4611 C CA . GLU B 1 130 ? -9.125 -19.094 -26.578 1 76.62 130 GLU B CA 1
ATOM 4612 C C . GLU B 1 130 ? -10.086 -17.953 -26.234 1 76.62 130 GLU B C 1
ATOM 4614 O O . GLU B 1 130 ? -10.109 -16.938 -26.922 1 76.62 130 GLU B O 1
ATOM 4619 N N . SER B 1 131 ? -10.773 -18.156 -25.156 1 84.38 131 SER B N 1
ATOM 4620 C CA . SER B 1 131 ? -11.727 -17.141 -24.734 1 84.38 131 SER B CA 1
ATOM 4621 C C . SER B 1 131 ? -11.008 -15.875 -24.266 1 84.38 131 SER B C 1
ATOM 4623 O O . SER B 1 131 ? -11.484 -14.766 -24.484 1 84.38 131 SER B O 1
ATOM 4625 N N . PHE B 1 132 ? -9.914 -16.094 -23.688 1 82.88 132 PHE B N 1
ATOM 4626 C CA . PHE B 1 132 ? -9.125 -14.953 -23.234 1 82.88 132 PHE B CA 1
ATOM 4627 C C . PHE B 1 132 ? -8.586 -14.156 -24.406 1 82.88 132 PHE B C 1
ATOM 4629 O O . PHE B 1 132 ? -8.672 -12.93 -24.438 1 82.88 132 PHE B O 1
ATOM 4636 N N . GLY B 1 133 ? -8.102 -14.891 -25.359 1 77.56 133 GLY B N 1
ATOM 4637 C CA . GLY B 1 133 ? -7.633 -14.242 -26.562 1 77.56 133 GLY B CA 1
ATOM 4638 C C . GLY B 1 133 ? -8.727 -13.477 -27.297 1 77.56 133 GLY B C 1
ATOM 4639 O O . GLY B 1 133 ? -8.508 -12.352 -27.75 1 77.56 133 GLY B O 1
ATOM 4640 N N . ALA B 1 134 ? -9.906 -14.062 -27.312 1 80.31 134 ALA B N 1
ATOM 4641 C CA . ALA B 1 134 ? -11.039 -13.43 -27.984 1 80.31 134 ALA B CA 1
ATOM 4642 C C . ALA B 1 134 ? -11.461 -12.164 -27.25 1 80.31 134 ALA B C 1
ATOM 4644 O O . ALA B 1 134 ? -11.859 -11.172 -27.875 1 80.31 134 ALA B O 1
ATOM 4645 N N . ALA B 1 135 ? -11.32 -12.242 -25.953 1 85.88 135 ALA B N 1
ATOM 4646 C CA . ALA B 1 135 ? -11.758 -11.125 -25.125 1 85.88 135 ALA B CA 1
ATOM 4647 C C . ALA B 1 135 ? -10.852 -9.914 -25.312 1 85.88 135 ALA B C 1
ATOM 4649 O O . ALA B 1 135 ? -11.227 -8.789 -24.969 1 85.88 135 ALA B O 1
ATOM 4650 N N . MET B 1 136 ? -9.695 -10.164 -25.906 1 80.19 136 MET B N 1
ATOM 4651 C CA . MET B 1 136 ? -8.734 -9.078 -26.062 1 80.19 136 MET B CA 1
ATOM 4652 C C . MET B 1 136 ? -9.172 -8.125 -27.172 1 80.19 136 MET B C 1
ATOM 4654 O O . MET B 1 136 ? -8.633 -7.023 -27.297 1 80.19 136 MET B O 1
ATOM 4658 N N . ARG B 1 137 ? -10.156 -8.539 -27.922 1 80.94 137 ARG B N 1
ATOM 4659 C CA . ARG B 1 137 ? -10.641 -7.727 -29.031 1 80.94 137 ARG B CA 1
ATOM 4660 C C . ARG B 1 137 ? -11.469 -6.547 -28.516 1 80.94 137 ARG B C 1
ATOM 4662 O O . ARG B 1 137 ? -11.492 -5.484 -29.141 1 80.94 137 ARG B O 1
ATOM 4669 N N . ASP B 1 138 ? -12.164 -6.805 -27.484 1 87.75 138 ASP B N 1
ATOM 4670 C CA . ASP B 1 138 ? -12.852 -5.715 -26.797 1 87.75 138 ASP B CA 1
ATOM 4671 C C . ASP B 1 138 ? -11.992 -5.152 -25.656 1 87.75 138 ASP B C 1
ATOM 4673 O O . ASP B 1 138 ? -11.922 -5.734 -24.578 1 87.75 138 ASP B O 1
ATOM 4677 N N . ARG B 1 139 ? -11.453 -4.02 -25.859 1 90.19 139 ARG B N 1
ATOM 4678 C CA . ARG B 1 139 ? -10.406 -3.498 -24.984 1 90.19 139 ARG B CA 1
ATOM 4679 C C . ARG B 1 139 ? -11.016 -2.787 -23.781 1 90.19 139 ARG B C 1
ATOM 4681 O O . ARG B 1 139 ? -10.289 -2.297 -22.906 1 90.19 139 ARG B O 1
ATOM 4688 N N . ARG B 1 140 ? -12.359 -2.672 -23.766 1 94.38 140 ARG B N 1
ATOM 4689 C CA . ARG B 1 140 ? -13 -1.938 -22.672 1 94.38 140 ARG B CA 1
ATOM 4690 C C . ARG B 1 140 ? -12.625 -2.533 -21.312 1 94.38 140 ARG B C 1
ATOM 4692 O O . ARG B 1 140 ? -12.344 -1.799 -20.375 1 94.38 140 ARG B O 1
ATOM 4699 N N . TRP B 1 141 ? -12.547 -3.875 -21.141 1 95.31 141 TRP B N 1
ATOM 4700 C CA . TRP B 1 141 ? -12.25 -4.496 -19.859 1 95.31 141 TRP B CA 1
ATOM 4701 C C . TRP B 1 141 ? -10.766 -4.363 -19.516 1 95.31 141 TRP B C 1
ATOM 4703 O O . TRP B 1 141 ? -10.375 -4.508 -18.359 1 95.31 141 TRP B O 1
ATOM 4713 N N . ILE B 1 142 ? -9.914 -4.09 -20.516 1 93.62 142 ILE B N 1
ATOM 4714 C CA . ILE B 1 142 ? -8.469 -3.971 -20.344 1 93.62 142 ILE B CA 1
ATOM 4715 C C . ILE B 1 142 ? -8.109 -2.549 -19.922 1 93.62 142 ILE B C 1
ATOM 4717 O O . ILE B 1 142 ? -7.414 -2.35 -18.922 1 93.62 142 ILE B O 1
ATOM 4721 N N . ASP B 1 143 ? -8.711 -1.522 -20.641 1 94.19 143 ASP B N 1
ATOM 4722 C CA . ASP B 1 143 ? -8.195 -0.158 -20.594 1 94.19 143 ASP B CA 1
ATOM 4723 C C . ASP B 1 143 ? -9.031 0.72 -19.672 1 94.19 143 ASP B C 1
ATOM 4725 O O . ASP B 1 143 ? -8.555 1.737 -19.172 1 94.19 143 ASP B O 1
ATOM 4729 N N . ASN B 1 144 ? -10.344 0.361 -19.516 1 96.62 144 ASN B N 1
ATOM 4730 C CA . ASN B 1 144 ? -11.25 1.279 -18.844 1 96.62 144 ASN B CA 1
ATOM 4731 C C . ASN B 1 144 ? -11.32 0.985 -17.344 1 96.62 144 ASN B C 1
ATOM 4733 O O . ASN B 1 144 ? -11.289 -0.175 -16.922 1 96.62 144 ASN B O 1
ATOM 4737 N N . VAL B 1 145 ? -11.461 2.045 -16.578 1 97.38 145 VAL B N 1
ATOM 4738 C CA . VAL B 1 145 ? -11.891 1.905 -15.195 1 97.38 145 VAL B CA 1
ATOM 4739 C C . VAL B 1 145 ? -13.344 1.451 -15.141 1 97.38 145 VAL B C 1
ATOM 4741 O O . VAL B 1 145 ? -14.195 2 -15.844 1 97.38 145 VAL B O 1
ATOM 4744 N N . ALA B 1 146 ? -13.633 0.469 -14.336 1 97.94 146 ALA B N 1
ATOM 4745 C CA . ALA B 1 146 ? -15.008 -0.017 -14.211 1 97.94 146 ALA B CA 1
ATOM 4746 C C . ALA B 1 146 ? -15.883 0.996 -13.477 1 97.94 146 ALA B C 1
ATOM 4748 O O . ALA B 1 146 ? -15.438 1.626 -12.516 1 97.94 146 ALA B O 1
ATOM 4749 N N . THR B 1 147 ? -17.094 1.169 -13.938 1 96.44 147 THR B N 1
ATOM 4750 C CA . THR B 1 147 ? -18.078 1.962 -13.211 1 96.44 147 THR B CA 1
ATOM 4751 C C . THR B 1 147 ? -18.5 1.26 -11.922 1 96.44 147 THR B C 1
ATOM 4753 O O . THR B 1 147 ? -18.188 0.083 -11.727 1 96.44 147 THR B O 1
ATOM 4756 N N . GLU B 1 148 ? -19.203 1.937 -11.094 1 95.25 148 GLU B N 1
ATOM 4757 C CA . GLU B 1 148 ? -19.672 1.341 -9.852 1 95.25 148 GLU B CA 1
ATOM 4758 C C . GLU B 1 148 ? -20.562 0.128 -10.117 1 95.25 148 GLU B C 1
ATOM 4760 O O . GLU B 1 148 ? -20.469 -0.887 -9.43 1 95.25 148 GLU B O 1
ATOM 4765 N N . ALA B 1 149 ? -21.438 0.245 -11.109 1 97.56 149 ALA B N 1
ATOM 4766 C CA . ALA B 1 149 ? -22.312 -0.863 -11.469 1 97.56 149 ALA B CA 1
ATOM 4767 C C . ALA B 1 149 ? -21.516 -2.057 -11.984 1 97.56 149 ALA B C 1
ATOM 4769 O O . ALA B 1 149 ? -21.812 -3.203 -11.648 1 97.56 149 ALA B O 1
ATOM 4770 N N . GLU B 1 150 ? -20.547 -1.773 -12.812 1 98.25 150 GLU B N 1
ATOM 4771 C CA . GLU B 1 150 ? -19.672 -2.834 -13.328 1 98.25 150 GLU B CA 1
ATOM 4772 C C . GLU B 1 150 ? -18.906 -3.508 -12.195 1 98.25 150 GLU B C 1
ATOM 4774 O O . GLU B 1 150 ? -18.75 -4.73 -12.188 1 98.25 150 GLU B O 1
ATOM 4779 N N . VAL B 1 151 ? -18.422 -2.736 -11.219 1 98.56 151 VAL B N 1
ATOM 4780 C CA . VAL B 1 151 ? -17.734 -3.297 -10.062 1 98.56 151 VAL B CA 1
ATOM 4781 C C . VAL B 1 151 ? -18.656 -4.227 -9.297 1 98.56 151 VAL B C 1
ATOM 4783 O O . VAL B 1 151 ? -18.266 -5.316 -8.883 1 98.56 151 VAL B O 1
ATOM 4786 N N . GLY B 1 152 ? -19.906 -3.775 -9.102 1 98.56 152 GLY B N 1
ATOM 4787 C CA . GLY B 1 152 ? -20.891 -4.656 -8.484 1 98.56 152 GLY B CA 1
ATOM 4788 C C . GLY B 1 152 ? -21.047 -5.98 -9.203 1 98.56 152 GLY B C 1
ATOM 4789 O O . GLY B 1 152 ? -21.109 -7.035 -8.57 1 98.56 152 GLY B O 1
ATOM 4790 N N . GLY B 1 153 ? -21.094 -5.934 -10.562 1 98.56 153 GLY B N 1
ATOM 4791 C CA . GLY B 1 153 ? -21.188 -7.141 -11.367 1 98.56 153 GLY B CA 1
ATOM 4792 C C . GLY B 1 153 ? -19.969 -8.031 -11.242 1 98.56 153 GLY B C 1
ATOM 4793 O O . GLY B 1 153 ? -20.078 -9.258 -11.227 1 98.56 153 GLY B O 1
ATOM 4794 N N . ILE B 1 154 ? -18.797 -7.441 -11.156 1 98.69 154 ILE B N 1
ATOM 4795 C CA . ILE B 1 154 ? -17.547 -8.18 -10.984 1 98.69 154 ILE B CA 1
ATOM 4796 C C . ILE B 1 154 ? -17.562 -8.922 -9.656 1 98.69 154 ILE B C 1
ATOM 4798 O O . ILE B 1 154 ? -17.297 -10.125 -9.602 1 98.69 154 ILE B O 1
ATOM 4802 N N . LEU B 1 155 ? -17.953 -8.211 -8.586 1 98.88 155 LEU B N 1
ATOM 4803 C CA . LEU B 1 155 ? -17.953 -8.781 -7.246 1 98.88 155 LEU B CA 1
ATOM 4804 C C . LEU B 1 155 ? -19 -9.898 -7.137 1 98.88 155 LEU B C 1
ATOM 4806 O O . LEU B 1 155 ? -18.734 -10.922 -6.496 1 98.88 155 LEU B O 1
ATOM 4810 N N . GLU B 1 156 ? -20.109 -9.688 -7.766 1 98.5 156 GLU B N 1
ATOM 4811 C CA . GLU B 1 156 ? -21.141 -10.719 -7.746 1 98.5 156 GLU B CA 1
ATOM 4812 C C . GLU B 1 156 ? -20.656 -12 -8.414 1 98.5 156 GLU B C 1
ATOM 4814 O O . GLU B 1 156 ? -20.844 -13.094 -7.883 1 98.5 156 GLU B O 1
ATOM 4819 N N . ARG B 1 157 ? -20.047 -11.898 -9.531 1 98.19 157 ARG B N 1
ATOM 4820 C CA . ARG B 1 157 ? -19.547 -13.055 -10.266 1 98.19 157 ARG B CA 1
ATOM 4821 C C . ARG B 1 157 ? -18.453 -13.773 -9.477 1 98.19 157 ARG B C 1
ATOM 4823 O O . ARG B 1 157 ? -18.422 -15.008 -9.453 1 98.19 157 ARG B O 1
ATOM 4830 N N . LEU B 1 158 ? -17.609 -13 -8.828 1 98.75 158 LEU B N 1
ATOM 4831 C CA . LEU B 1 158 ? -16.547 -13.594 -8.016 1 98.75 158 LEU B CA 1
ATOM 4832 C C . LEU B 1 158 ? -17.141 -14.305 -6.797 1 98.75 158 LEU B C 1
ATOM 4834 O O . LEU B 1 158 ? -16.703 -15.398 -6.441 1 98.75 158 LEU B O 1
ATOM 4838 N N . ALA B 1 159 ? -18.109 -13.672 -6.16 1 98.62 159 ALA B N 1
ATOM 4839 C CA . ALA B 1 159 ? -18.766 -14.297 -5.008 1 98.62 159 ALA B CA 1
ATOM 4840 C C . ALA B 1 159 ? -19.406 -15.625 -5.387 1 98.62 159 ALA B C 1
ATOM 4842 O O . ALA B 1 159 ? -19.312 -16.594 -4.641 1 98.62 159 ALA B O 1
ATOM 4843 N N . VAL B 1 160 ? -20.078 -15.664 -6.523 1 98.12 160 VAL B N 1
ATOM 4844 C CA . VAL B 1 160 ? -20.656 -16.906 -7.02 1 98.12 160 VAL B CA 1
ATOM 4845 C C . VAL B 1 160 ? -19.562 -17.953 -7.234 1 98.12 160 VAL B C 1
ATOM 4847 O O . VAL B 1 160 ? -19.719 -19.094 -6.824 1 98.12 160 VAL B O 1
ATOM 4850 N N . GLY B 1 161 ? -18.453 -17.516 -7.879 1 98.38 161 GLY B N 1
ATOM 4851 C CA . GLY B 1 161 ? -17.344 -18.422 -8.086 1 98.38 161 GLY B CA 1
ATOM 4852 C C . GLY B 1 161 ? -16.797 -19 -6.793 1 98.38 161 GLY B C 1
ATOM 4853 O O . GLY B 1 161 ? -16.484 -20.188 -6.723 1 98.38 161 GLY B O 1
ATOM 4854 N N . LEU B 1 162 ? -16.688 -18.156 -5.77 1 98.56 162 LEU B N 1
ATOM 4855 C CA . LEU B 1 162 ? -16.219 -18.609 -4.465 1 98.56 162 LEU B CA 1
ATOM 4856 C C . LEU B 1 162 ? -17.219 -19.594 -3.852 1 98.56 162 LEU B C 1
ATOM 4858 O O . LEU B 1 162 ? -16.828 -20.641 -3.326 1 98.56 162 LEU B O 1
ATOM 4862 N N . ASN B 1 163 ? -18.484 -19.312 -3.967 1 98 163 ASN B N 1
ATOM 4863 C CA . ASN B 1 163 ? -19.531 -20.172 -3.424 1 98 163 ASN B CA 1
ATOM 4864 C C . ASN B 1 163 ? -19.578 -21.516 -4.152 1 98 163 ASN B C 1
ATOM 4866 O O . ASN B 1 163 ? -20.016 -22.516 -3.58 1 98 163 ASN B O 1
ATOM 4870 N N . GLU B 1 164 ? -19.141 -21.516 -5.391 1 98 164 GLU B N 1
ATOM 4871 C CA . GLU B 1 164 ? -19.125 -22.734 -6.199 1 98 164 GLU B CA 1
ATOM 4872 C C . GLU B 1 164 ? -17.891 -23.578 -5.91 1 98 164 GLU B C 1
ATOM 4874 O O . GLU B 1 164 ? -17.703 -24.641 -6.504 1 98 164 GLU B O 1
ATOM 4879 N N . GLY B 1 165 ? -17.047 -23.109 -5.035 1 97.88 165 GLY B N 1
ATOM 4880 C CA . GLY B 1 165 ? -15.914 -23.922 -4.594 1 97.88 165 GLY B CA 1
ATOM 4881 C C . GLY B 1 165 ? -14.57 -23.344 -5.012 1 97.88 165 GLY B C 1
ATOM 4882 O O . GLY B 1 165 ? -13.539 -24 -4.887 1 97.88 165 GLY B O 1
ATOM 4883 N N . GLY B 1 166 ? -14.57 -22.125 -5.496 1 98.44 166 GLY B N 1
ATOM 4884 C CA . GLY B 1 166 ? -13.297 -21.5 -5.828 1 98.44 166 GLY B CA 1
ATOM 4885 C C . GLY B 1 166 ? -12.352 -21.422 -4.648 1 98.44 166 GLY B C 1
ATOM 4886 O O . GLY B 1 166 ? -12.766 -21.078 -3.535 1 98.44 166 GLY B O 1
ATOM 4887 N N . ILE B 1 167 ? -11.109 -21.734 -4.828 1 98.56 167 ILE B N 1
ATOM 4888 C CA . ILE B 1 167 ? -10.109 -21.828 -3.768 1 98.56 167 ILE B CA 1
ATOM 4889 C C . ILE B 1 167 ? -9.727 -20.422 -3.297 1 98.56 167 ILE B C 1
ATOM 4891 O O . ILE B 1 167 ? -9.375 -20.234 -2.131 1 98.56 167 ILE B O 1
ATOM 4895 N N . GLY B 1 168 ? -9.82 -19.453 -4.035 1 98.62 168 GLY B N 1
ATOM 4896 C CA . GLY B 1 168 ? -9.5 -18.047 -3.887 1 98.62 168 GLY B CA 1
ATOM 4897 C C . GLY B 1 168 ? -9.828 -17.219 -5.117 1 98.62 168 GLY B C 1
ATOM 4898 O O . GLY B 1 168 ? -10.719 -17.578 -5.891 1 98.62 168 GLY B O 1
ATOM 4899 N N . ILE B 1 169 ? -9.203 -16.094 -5.219 1 98.88 169 ILE B N 1
ATOM 4900 C CA . ILE B 1 169 ? -9.445 -15.227 -6.367 1 98.88 169 ILE B CA 1
ATOM 4901 C C . ILE B 1 169 ? -8.141 -15 -7.125 1 98.88 169 ILE B C 1
ATOM 4903 O O . ILE B 1 169 ? -7.156 -14.516 -6.555 1 98.88 169 ILE B O 1
ATOM 4907 N N . GLY B 1 170 ? -8.133 -15.43 -8.383 1 98.75 170 GLY B N 1
ATOM 4908 C CA . GLY B 1 170 ? -7.012 -15.109 -9.25 1 98.75 170 GLY B CA 1
ATOM 4909 C C . GLY B 1 170 ? -7.113 -13.719 -9.859 1 98.75 170 GLY B C 1
ATOM 4910 O O . GLY B 1 170 ? -8.133 -13.367 -10.445 1 98.75 170 GLY B O 1
ATOM 4911 N N . ILE B 1 171 ? -6.059 -12.922 -9.68 1 98.62 171 ILE B N 1
ATOM 4912 C CA . ILE B 1 171 ? -6.062 -11.539 -10.141 1 98.62 171 ILE B CA 1
ATOM 4913 C C . ILE B 1 171 ? -4.996 -11.352 -11.219 1 98.62 171 ILE B C 1
ATOM 4915 O O . ILE B 1 171 ? -3.805 -11.258 -10.914 1 98.62 171 ILE B O 1
ATOM 4919 N N . LEU B 1 172 ? -5.402 -11.203 -12.438 1 96 172 LEU B N 1
ATOM 4920 C CA . LEU B 1 172 ? -4.516 -11 -13.578 1 96 172 LEU B CA 1
ATOM 4921 C C . LEU B 1 172 ? -4.352 -9.508 -13.883 1 96 172 LEU B C 1
ATOM 4923 O O . LEU B 1 172 ? -4.637 -9.062 -14.992 1 96 172 LEU B O 1
ATOM 4927 N N . ASN B 1 173 ? -3.752 -8.82 -12.93 1 95.94 173 ASN B N 1
ATOM 4928 C CA . ASN B 1 173 ? -3.775 -7.363 -12.945 1 95.94 173 ASN B CA 1
ATOM 4929 C C . ASN B 1 173 ? -2.967 -6.805 -14.109 1 95.94 173 ASN B C 1
ATOM 4931 O O . ASN B 1 173 ? -3.301 -5.75 -14.656 1 95.94 173 ASN B O 1
ATOM 4935 N N . ALA B 1 174 ? -1.93 -7.457 -14.547 1 93.19 174 ALA B N 1
ATOM 4936 C CA . ALA B 1 174 ? -1.062 -6.977 -15.625 1 93.19 174 ALA B CA 1
ATOM 4937 C C . ALA B 1 174 ? -1.806 -6.945 -16.953 1 93.19 174 ALA B C 1
ATOM 4939 O O . ALA B 1 174 ? -1.428 -6.203 -17.859 1 93.19 174 ALA B O 1
ATOM 4940 N N . TYR B 1 175 ? -2.852 -7.703 -17.062 1 90.38 175 TYR B N 1
ATOM 4941 C CA . TYR B 1 175 ? -3.549 -7.852 -18.328 1 90.38 175 TYR B CA 1
ATOM 4942 C C . TYR B 1 175 ? -4.711 -6.871 -18.438 1 90.38 175 TYR B C 1
ATOM 4944 O O . TYR B 1 175 ? -5.359 -6.773 -19.484 1 90.38 175 TYR B O 1
ATOM 4952 N N . ALA B 1 176 ? -4.992 -6.207 -17.375 1 93.44 176 ALA B N 1
ATOM 4953 C CA . ALA B 1 176 ? -5.996 -5.148 -17.344 1 93.44 176 ALA B CA 1
ATOM 4954 C C . ALA B 1 176 ? -5.453 -3.895 -16.656 1 93.44 176 ALA B C 1
ATOM 4956 O O . ALA B 1 176 ? -5.926 -3.508 -15.594 1 93.44 176 ALA B O 1
ATOM 4957 N N . PRO B 1 177 ? -4.52 -3.211 -17.312 1 90.88 177 PRO B N 1
ATOM 4958 C CA . PRO B 1 177 ? -3.861 -2.062 -16.688 1 90.88 177 PRO B CA 1
ATOM 4959 C C . PRO B 1 177 ? -4.832 -0.926 -16.375 1 90.88 177 PRO B C 1
ATOM 4961 O O . PRO B 1 177 ? -4.52 -0.054 -15.555 1 90.88 177 PRO B O 1
ATOM 4964 N N . GLY B 1 178 ? -5.973 -0.938 -17 1 93.56 178 GLY B N 1
ATOM 4965 C CA . GLY B 1 178 ? -6.961 0.096 -16.75 1 93.56 178 GLY B CA 1
ATOM 4966 C C . GLY B 1 178 ? -7.754 -0.138 -15.477 1 93.56 178 GLY B C 1
ATOM 4967 O O . GLY B 1 178 ? -8.5 0.737 -15.031 1 93.56 178 GLY B O 1
ATOM 4968 N N . ALA B 1 179 ? -7.582 -1.319 -14.875 1 96.25 179 ALA B N 1
ATOM 4969 C CA . ALA B 1 179 ? -8.32 -1.621 -13.648 1 96.25 179 ALA B CA 1
ATOM 4970 C C . ALA B 1 179 ? -7.965 -0.635 -12.539 1 96.25 179 ALA B C 1
ATOM 4972 O O . ALA B 1 179 ? -6.789 -0.431 -12.234 1 96.25 179 ALA B O 1
ATOM 4973 N N . GLY B 1 180 ? -8.992 -0.019 -11.945 1 97.06 180 GLY B N 1
ATOM 4974 C CA . GLY B 1 180 ? -8.789 0.969 -10.898 1 97.06 180 GLY B CA 1
ATOM 4975 C C . GLY B 1 180 ? -8.492 0.352 -9.547 1 97.06 180 GLY B C 1
ATOM 4976 O O . GLY B 1 180 ? -8.867 -0.792 -9.281 1 97.06 180 GLY B O 1
ATOM 4977 N N . VAL B 1 181 ? -7.883 1.128 -8.734 1 97.75 181 VAL B N 1
ATOM 4978 C CA . VAL B 1 181 ? -7.523 0.702 -7.387 1 97.75 181 VAL B CA 1
ATOM 4979 C C . VAL B 1 181 ? -8.789 0.495 -6.555 1 97.75 181 VAL B C 1
ATOM 4981 O O . VAL B 1 181 ? -8.844 -0.406 -5.715 1 97.75 181 VAL B O 1
ATOM 4984 N N . GLN B 1 182 ? -9.805 1.306 -6.781 1 98 182 GLN B N 1
ATOM 4985 C CA . GLN B 1 182 ? -11.062 1.144 -6.051 1 98 182 GLN B CA 1
ATOM 4986 C C . GLN B 1 182 ? -11.688 -0.219 -6.332 1 98 182 GLN B C 1
ATOM 4988 O O . GLN B 1 182 ? -12.164 -0.891 -5.41 1 98 182 GLN B O 1
ATOM 4993 N N . GLU B 1 183 ? -11.664 -0.631 -7.598 1 98.69 183 GLU B N 1
ATOM 4994 C CA . GLU B 1 183 ? -12.148 -1.954 -7.984 1 98.69 183 GLU B CA 1
ATOM 4995 C C . GLU B 1 183 ? -11.359 -3.055 -7.277 1 98.69 183 GLU B C 1
ATOM 4997 O O . GLU B 1 183 ? -11.945 -3.943 -6.652 1 98.69 183 GLU B O 1
ATOM 5002 N N . LEU B 1 184 ? -10.062 -2.99 -7.32 1 98.81 184 LEU B N 1
ATOM 5003 C CA . LEU B 1 184 ? -9.227 -4.055 -6.77 1 98.81 184 LEU B CA 1
ATOM 5004 C C . LEU B 1 184 ? -9.289 -4.059 -5.246 1 98.81 184 LEU B C 1
ATOM 5006 O O . LEU B 1 184 ? -9.188 -5.117 -4.621 1 98.81 184 LEU B O 1
ATOM 5010 N N . THR B 1 185 ? -9.469 -2.881 -4.66 1 98.75 185 THR B N 1
ATOM 5011 C CA . THR B 1 185 ? -9.695 -2.842 -3.219 1 98.75 185 THR B CA 1
ATOM 5012 C C . THR B 1 185 ? -10.961 -3.604 -2.848 1 98.75 185 THR B C 1
ATOM 5014 O O . THR B 1 185 ? -10.969 -4.383 -1.893 1 98.75 185 THR B O 1
ATOM 5017 N N . ALA B 1 186 ? -12.016 -3.348 -3.609 1 98.75 186 ALA B N 1
ATOM 5018 C CA . ALA B 1 186 ? -13.273 -4.051 -3.361 1 98.75 186 ALA B CA 1
ATOM 5019 C C . ALA B 1 186 ? -13.102 -5.555 -3.535 1 98.75 186 ALA B C 1
ATOM 5021 O O . ALA B 1 186 ? -13.656 -6.344 -2.768 1 98.75 186 ALA B O 1
ATOM 5022 N N . VAL B 1 187 ? -12.344 -5.984 -4.504 1 98.94 187 VAL B N 1
ATOM 5023 C CA . VAL B 1 187 ? -12.062 -7.395 -4.746 1 98.94 187 VAL B CA 1
ATOM 5024 C C . VAL B 1 187 ? -11.305 -7.984 -3.561 1 98.94 187 VAL B C 1
ATOM 5026 O O . VAL B 1 187 ? -11.633 -9.078 -3.088 1 98.94 187 VAL B O 1
ATOM 5029 N N . CYS B 1 188 ? -10.312 -7.277 -3.068 1 98.88 188 CYS B N 1
ATOM 5030 C CA . CYS B 1 188 ? -9.539 -7.73 -1.92 1 98.88 188 CYS B CA 1
ATOM 5031 C C . CYS B 1 188 ? -10.406 -7.801 -0.667 1 98.88 188 CYS B C 1
ATOM 5033 O O . CYS B 1 188 ? -10.258 -8.711 0.148 1 98.88 188 CYS B O 1
ATOM 5035 N N . GLN B 1 189 ? -11.273 -6.816 -0.505 1 98.81 189 GLN B N 1
ATOM 5036 C CA . GLN B 1 189 ? -12.203 -6.848 0.621 1 98.81 189 GLN B CA 1
ATOM 5037 C C . GLN B 1 189 ? -13.109 -8.07 0.554 1 98.81 189 GLN B C 1
ATOM 5039 O O . GLN B 1 189 ? -13.391 -8.703 1.577 1 98.81 189 GLN B O 1
ATOM 5044 N N . LEU B 1 190 ? -13.586 -8.383 -0.667 1 98.81 190 LEU B N 1
ATOM 5045 C CA . LEU B 1 190 ? -14.375 -9.594 -0.857 1 98.81 190 LEU B CA 1
ATOM 5046 C C . LEU B 1 190 ? -13.586 -10.828 -0.432 1 98.81 190 LEU B C 1
ATOM 5048 O O . LEU B 1 190 ? -14.117 -11.711 0.252 1 98.81 190 LEU B O 1
ATOM 5052 N N . ALA B 1 191 ? -12.344 -10.914 -0.821 1 98.88 191 ALA B N 1
ATOM 5053 C CA . ALA B 1 191 ? -11.484 -12.039 -0.456 1 98.88 191 ALA B CA 1
ATOM 5054 C C . ALA B 1 191 ? -11.328 -12.141 1.059 1 98.88 191 ALA B C 1
ATOM 5056 O O . ALA B 1 191 ? -11.461 -13.227 1.631 1 98.88 191 ALA B O 1
ATOM 5057 N N . ALA B 1 192 ? -11.055 -11.008 1.688 1 98.56 192 ALA B N 1
ATOM 5058 C CA . ALA B 1 192 ? -10.898 -10.984 3.141 1 98.56 192 ALA B CA 1
ATOM 5059 C C . ALA B 1 192 ? -12.172 -11.438 3.842 1 98.56 192 ALA B C 1
ATOM 5061 O O . ALA B 1 192 ? -12.117 -12.211 4.801 1 98.56 192 ALA B O 1
ATOM 5062 N N . ASN B 1 193 ? -13.281 -10.945 3.357 1 97.81 193 ASN B N 1
ATOM 5063 C CA . ASN B 1 193 ? -14.57 -11.266 3.963 1 97.81 193 ASN B CA 1
ATOM 5064 C C . ASN B 1 193 ? -14.875 -12.758 3.867 1 97.81 193 ASN B C 1
ATOM 5066 O O . ASN B 1 193 ? -15.555 -13.312 4.73 1 97.81 193 ASN B O 1
ATOM 5070 N N . HIS B 1 194 ? -14.352 -13.398 2.836 1 97.38 194 HIS B N 1
ATOM 5071 C CA . HIS B 1 194 ? -14.57 -14.828 2.646 1 97.38 194 HIS B CA 1
ATOM 5072 C C . HIS B 1 194 ? -13.398 -15.641 3.186 1 97.38 194 HIS B C 1
ATOM 5074 O O . HIS B 1 194 ? -13.375 -16.859 3.062 1 97.38 194 HIS B O 1
ATOM 5080 N N . ALA B 1 195 ? -12.383 -14.992 3.719 1 97.19 195 ALA B N 1
ATOM 5081 C CA . ALA B 1 195 ? -11.195 -15.609 4.289 1 97.19 195 ALA B CA 1
ATOM 5082 C C . ALA B 1 195 ? -10.492 -16.5 3.262 1 97.19 195 ALA B C 1
ATOM 5084 O O . ALA B 1 195 ? -10.141 -17.641 3.553 1 97.19 195 ALA B O 1
ATOM 5085 N N . VAL B 1 196 ? -10.406 -16 2.025 1 98.56 196 VAL B N 1
ATOM 5086 C CA . VAL B 1 196 ? -9.695 -16.719 0.974 1 98.56 196 VAL B CA 1
ATOM 5087 C C . VAL B 1 196 ? -8.508 -15.898 0.488 1 98.56 196 VAL B C 1
ATOM 5089 O O . VAL B 1 196 ? -8.516 -14.664 0.602 1 98.56 196 VAL B O 1
ATOM 5092 N N . PRO B 1 197 ? -7.48 -16.547 -0.027 1 98.75 197 PRO B N 1
ATOM 5093 C CA . PRO B 1 197 ? -6.355 -15.789 -0.589 1 98.75 197 PRO B CA 1
ATOM 5094 C C . PRO B 1 197 ? -6.656 -15.219 -1.971 1 98.75 197 PRO B C 1
ATOM 5096 O O . PRO B 1 197 ? -7.617 -15.633 -2.621 1 98.75 197 PRO B O 1
ATOM 5099 N N . THR B 1 198 ? -5.941 -14.227 -2.295 1 98.88 198 THR B N 1
ATOM 5100 C CA . THR B 1 198 ? -5.832 -13.789 -3.682 1 98.88 198 THR B CA 1
ATOM 5101 C C . THR B 1 198 ? -4.508 -14.242 -4.289 1 98.88 198 THR B C 1
ATOM 5103 O O . THR B 1 198 ? -3.512 -14.383 -3.576 1 98.88 198 THR B O 1
ATOM 5106 N N . PHE B 1 199 ? -4.512 -14.555 -5.539 1 98.88 199 PHE B N 1
ATOM 5107 C CA . PHE B 1 199 ? -3.328 -14.922 -6.309 1 98.88 199 PHE B CA 1
ATOM 5108 C C . PHE B 1 199 ? -3.09 -13.93 -7.441 1 98.88 199 PHE B C 1
ATOM 5110 O O . PHE B 1 199 ? -3.848 -13.898 -8.414 1 98.88 199 PHE B O 1
ATOM 5117 N N . THR B 1 200 ? -2.002 -13.164 -7.328 1 98.56 200 THR B N 1
ATOM 5118 C CA . THR B 1 200 ? -1.949 -11.93 -8.102 1 98.56 200 THR B CA 1
ATOM 5119 C C . THR B 1 200 ? -0.753 -11.938 -9.055 1 98.56 200 THR B C 1
ATOM 5121 O O . THR B 1 200 ? 0.389 -12.094 -8.617 1 98.56 200 THR B O 1
ATOM 5124 N N . HIS B 1 201 ? -1.049 -11.945 -10.336 1 97.44 201 HIS B N 1
ATOM 5125 C CA . HIS B 1 201 ? -0.096 -11.375 -11.281 1 97.44 201 HIS B CA 1
ATOM 5126 C C . HIS B 1 201 ? -0.043 -9.852 -11.164 1 97.44 201 HIS B C 1
ATOM 5128 O O . HIS B 1 201 ? -0.982 -9.164 -11.562 1 97.44 201 HIS B O 1
ATOM 5134 N N . VAL B 1 202 ? 1.025 -9.32 -10.688 1 96.25 202 VAL B N 1
ATOM 5135 C CA . VAL B 1 202 ? 1.092 -7.918 -10.297 1 96.25 202 VAL B CA 1
ATOM 5136 C C . VAL B 1 202 ? 0.899 -7.027 -11.523 1 96.25 202 VAL B C 1
ATOM 5138 O O . VAL B 1 202 ? 1.078 -7.473 -12.656 1 96.25 202 VAL B O 1
ATOM 5141 N N . ALA B 1 203 ? 0.644 -5.781 -11.273 1 93.75 203 ALA B N 1
ATOM 5142 C CA . ALA B 1 203 ? 0.128 -4.848 -12.266 1 93.75 203 ALA B CA 1
ATOM 5143 C C . ALA B 1 203 ? 1.215 -4.457 -13.266 1 93.75 203 ALA B C 1
ATOM 5145 O O . ALA B 1 203 ? 0.935 -4.242 -14.445 1 93.75 203 ALA B O 1
ATOM 5146 N N . TYR B 1 204 ? 2.443 -4.207 -12.68 1 92.38 204 TYR B N 1
ATOM 5147 C CA . TYR B 1 204 ? 3.578 -3.689 -13.438 1 92.38 204 TYR B CA 1
ATOM 5148 C C . TYR B 1 204 ? 4.844 -4.48 -13.125 1 92.38 204 TYR B C 1
ATOM 5150 O O . TYR B 1 204 ? 4.945 -5.117 -12.078 1 92.38 204 TYR B O 1
ATOM 5158 N N . MET B 1 205 ? 5.738 -4.402 -14.141 1 93.12 205 MET B N 1
ATOM 5159 C CA . MET B 1 205 ? 6.965 -5.156 -13.906 1 93.12 205 MET B CA 1
ATOM 5160 C C . MET B 1 205 ? 8.172 -4.43 -14.492 1 93.12 205 MET B C 1
ATOM 5162 O O . MET B 1 205 ? 9.188 -5.055 -14.805 1 93.12 205 MET B O 1
ATOM 5166 N N . SER B 1 206 ? 7.988 -3.064 -14.719 1 93.94 206 SER B N 1
ATOM 5167 C CA . SER B 1 206 ? 9.133 -2.283 -15.18 1 93.94 206 SER B CA 1
ATOM 5168 C C . SER B 1 206 ? 10.25 -2.275 -14.141 1 93.94 206 SER B C 1
ATOM 5170 O O . SER B 1 206 ? 9.984 -2.385 -12.945 1 93.94 206 SER B O 1
ATOM 5172 N N . ARG B 1 207 ? 11.453 -2.16 -14.672 1 93.06 207 ARG B N 1
ATOM 5173 C CA . ARG B 1 207 ? 12.602 -2.006 -13.789 1 93.06 207 ARG B CA 1
ATOM 5174 C C . ARG B 1 207 ? 12.625 -0.618 -13.156 1 93.06 207 ARG B C 1
ATOM 5176 O O . ARG B 1 207 ? 13.156 -0.436 -12.062 1 93.06 207 ARG B O 1
ATOM 5183 N N . ILE B 1 208 ? 12.055 0.351 -13.852 1 93.88 208 ILE B N 1
ATOM 5184 C CA . ILE B 1 208 ? 12.109 1.745 -13.422 1 93.88 208 ILE B CA 1
ATOM 5185 C C . ILE B 1 208 ? 10.695 2.297 -13.281 1 93.88 208 ILE B C 1
ATOM 5187 O O . ILE B 1 208 ? 9.75 1.747 -13.852 1 93.88 208 ILE B O 1
ATOM 5191 N N . ASP B 1 209 ? 10.531 3.342 -12.531 1 96 209 ASP B N 1
ATOM 5192 C CA . ASP B 1 209 ? 9.273 4.078 -12.453 1 96 209 ASP B CA 1
ATOM 5193 C C . ASP B 1 209 ? 9.055 4.926 -13.703 1 96 209 ASP B C 1
ATOM 5195 O O . ASP B 1 209 ? 10.016 5.391 -14.32 1 96 209 ASP B O 1
ATOM 5199 N N . PRO B 1 210 ? 7.793 5.188 -14.016 1 94.69 210 PRO B N 1
ATOM 5200 C CA . PRO B 1 210 ? 6.582 4.637 -13.398 1 94.69 210 PRO B CA 1
ATOM 5201 C C . PRO B 1 210 ? 6.336 3.18 -13.789 1 94.69 210 PRO B C 1
ATOM 5203 O O . PRO B 1 210 ? 7.043 2.637 -14.641 1 94.69 210 PRO B O 1
ATOM 5206 N N . GLU B 1 211 ? 5.418 2.443 -13.141 1 95 211 GLU B N 1
ATOM 5207 C CA . GLU B 1 211 ? 4.934 1.094 -13.414 1 95 211 GLU B CA 1
ATOM 5208 C C . GLU B 1 211 ? 6.023 0.053 -13.164 1 95 211 GLU B C 1
ATOM 5210 O O . GLU B 1 211 ? 6.137 -0.926 -13.898 1 95 211 GLU B O 1
ATOM 5215 N N . SER B 1 212 ? 6.852 0.384 -12.164 1 96.38 212 SER B N 1
ATOM 5216 C CA . SER B 1 212 ? 7.887 -0.562 -11.75 1 96.38 212 SER B CA 1
ATOM 5217 C C . SER B 1 212 ? 7.289 -1.729 -10.969 1 96.38 212 SER B C 1
ATOM 5219 O O . SER B 1 212 ? 6.164 -1.641 -10.477 1 96.38 212 SER B O 1
ATOM 5221 N N . ALA B 1 213 ? 8.086 -2.818 -10.898 1 96.94 213 ALA B N 1
ATOM 5222 C CA . ALA B 1 213 ? 7.723 -3.924 -10.016 1 96.94 213 ALA B CA 1
ATOM 5223 C C . ALA B 1 213 ? 7.566 -3.445 -8.578 1 96.94 213 ALA B C 1
ATOM 5225 O O . ALA B 1 213 ? 6.625 -3.84 -7.883 1 96.94 213 ALA B O 1
ATOM 5226 N N . ALA B 1 214 ? 8.43 -2.562 -8.148 1 97.44 214 ALA B N 1
ATOM 5227 C CA . ALA B 1 214 ? 8.359 -2 -6.805 1 97.44 214 ALA B CA 1
ATOM 5228 C C . ALA B 1 214 ? 7.02 -1.3 -6.574 1 97.44 214 ALA B C 1
ATOM 5230 O O . ALA B 1 214 ? 6.402 -1.459 -5.52 1 97.44 214 ALA B O 1
ATOM 5231 N N . GLU B 1 215 ? 6.645 -0.552 -7.578 1 97.69 215 GLU B N 1
ATOM 5232 C CA . GLU B 1 215 ? 5.359 0.141 -7.484 1 97.69 215 GLU B CA 1
ATOM 5233 C C . GLU B 1 215 ? 4.207 -0.849 -7.359 1 97.69 215 GLU B C 1
ATOM 5235 O O . GLU B 1 215 ? 3.281 -0.635 -6.574 1 97.69 215 GLU B O 1
ATOM 5240 N N . ALA B 1 216 ? 4.281 -1.899 -8.141 1 98 216 ALA B N 1
ATOM 5241 C CA . ALA B 1 216 ? 3.246 -2.926 -8.078 1 98 216 ALA B CA 1
ATOM 5242 C C . ALA B 1 216 ? 3.211 -3.584 -6.703 1 98 216 ALA B C 1
ATOM 5244 O O . ALA B 1 216 ? 2.135 -3.838 -6.156 1 98 216 ALA B O 1
ATOM 5245 N N . TYR B 1 217 ? 4.355 -3.861 -6.129 1 98.75 217 TYR B N 1
ATOM 5246 C CA . TYR B 1 217 ? 4.418 -4.508 -4.82 1 98.75 217 TYR B CA 1
ATOM 5247 C C . TYR B 1 217 ? 3.967 -3.553 -3.723 1 98.75 217 TYR B C 1
ATOM 5249 O O . TYR B 1 217 ? 3.311 -3.967 -2.764 1 98.75 217 TYR B O 1
ATOM 5257 N N . ILE B 1 218 ? 4.281 -2.254 -3.863 1 98.75 218 ILE B N 1
ATOM 5258 C CA . ILE B 1 218 ? 3.803 -1.273 -2.896 1 98.75 218 ILE B CA 1
ATOM 5259 C C . ILE B 1 218 ? 2.275 -1.24 -2.91 1 98.75 218 ILE B C 1
ATOM 5261 O O . ILE B 1 218 ? 1.641 -1.199 -1.854 1 98.75 218 ILE B O 1
ATOM 5265 N N . ARG B 1 219 ? 1.74 -1.266 -4.062 1 98.44 219 ARG B N 1
ATOM 5266 C CA . ARG B 1 219 ? 0.287 -1.279 -4.199 1 98.44 219 ARG B CA 1
ATOM 5267 C C . ARG B 1 219 ? -0.307 -2.545 -3.588 1 98.44 219 ARG B C 1
ATOM 5269 O O . ARG B 1 219 ? -1.312 -2.482 -2.875 1 98.44 219 ARG B O 1
ATOM 5276 N N . LEU B 1 220 ? 0.316 -3.689 -3.871 1 98.81 220 LEU B N 1
ATOM 5277 C CA . LEU B 1 220 ? -0.156 -4.957 -3.326 1 98.81 220 LEU B CA 1
ATOM 5278 C C . LEU B 1 220 ? -0.078 -4.961 -1.804 1 98.81 220 LEU B C 1
ATOM 5280 O O . LEU B 1 220 ? -1.011 -5.402 -1.131 1 98.81 220 LEU B O 1
ATOM 5284 N N . ILE B 1 221 ? 1.047 -4.477 -1.254 1 98.88 221 ILE B N 1
ATOM 5285 C CA . ILE B 1 221 ? 1.196 -4.336 0.191 1 98.88 221 ILE B CA 1
ATOM 5286 C C . ILE B 1 221 ? 0.107 -3.412 0.734 1 98.88 221 ILE B C 1
ATOM 5288 O O . ILE B 1 221 ? -0.464 -3.674 1.795 1 98.88 221 ILE B O 1
ATOM 5292 N N . GLY B 1 222 ? -0.187 -2.365 -0.03 1 98.88 222 GLY B N 1
ATOM 5293 C CA . GLY B 1 222 ? -1.275 -1.47 0.33 1 98.88 222 GLY B CA 1
ATOM 5294 C C . GLY B 1 222 ? -2.621 -2.166 0.404 1 98.88 222 GLY B C 1
ATOM 5295 O O . GLY B 1 222 ? -3.406 -1.916 1.32 1 98.88 222 GLY B O 1
ATOM 5296 N N . TYR B 1 223 ? -2.922 -3.037 -0.585 1 98.88 223 TYR B N 1
ATOM 5297 C CA . TYR B 1 223 ? -4.16 -3.809 -0.548 1 98.88 223 TYR B CA 1
ATOM 5298 C C . TYR B 1 223 ? -4.23 -4.664 0.713 1 98.88 223 TYR B C 1
ATOM 5300 O O . TYR B 1 223 ? -5.254 -4.68 1.4 1 98.88 223 TYR B O 1
ATOM 5308 N N . ALA B 1 224 ? -3.123 -5.352 1.024 1 98.94 224 ALA B N 1
ATOM 5309 C CA . ALA B 1 224 ? -3.086 -6.191 2.219 1 98.94 224 ALA B CA 1
ATOM 5310 C C . ALA B 1 224 ? -3.328 -5.367 3.479 1 98.94 224 ALA B C 1
ATOM 5312 O O . ALA B 1 224 ? -4.117 -5.758 4.344 1 98.94 224 ALA B O 1
ATOM 5313 N N . GLY B 1 225 ? -2.691 -4.242 3.578 1 98.88 225 GLY B N 1
ATOM 5314 C CA . GLY B 1 225 ? -2.824 -3.385 4.746 1 98.88 225 GLY B CA 1
ATOM 5315 C C . GLY B 1 225 ? -4.203 -2.773 4.883 1 98.88 225 GLY B C 1
ATOM 5316 O O . GLY B 1 225 ? -4.723 -2.643 5.992 1 98.88 225 GLY B O 1
ATOM 5317 N N . ALA B 1 226 ? -4.82 -2.416 3.795 1 98.81 226 ALA B N 1
ATOM 5318 C CA . ALA B 1 226 ? -6.07 -1.661 3.797 1 98.81 226 ALA B CA 1
ATOM 5319 C C . ALA B 1 226 ? -7.273 -2.592 3.932 1 98.81 226 ALA B C 1
ATOM 5321 O O . ALA B 1 226 ? -8.383 -2.143 4.227 1 98.81 226 ALA B O 1
ATOM 5322 N N . THR B 1 227 ? -7.098 -3.912 3.66 1 98.81 227 THR B N 1
ATOM 5323 C CA . THR B 1 227 ? -8.273 -4.777 3.602 1 98.81 227 THR B CA 1
ATOM 5324 C C . THR B 1 227 ? -8.086 -6.004 4.488 1 98.81 227 THR B C 1
ATOM 5326 O O . THR B 1 227 ? -9.055 -6.672 4.844 1 98.81 227 THR B O 1
ATOM 5329 N N . GLY B 1 228 ? -6.832 -6.352 4.824 1 98.56 228 GLY B N 1
ATOM 5330 C CA . GLY B 1 228 ? -6.539 -7.586 5.531 1 98.56 228 GLY B CA 1
ATOM 5331 C C . GLY B 1 228 ? -6.52 -8.805 4.625 1 98.56 228 GLY B C 1
ATOM 5332 O O . GLY B 1 228 ? -6.367 -9.93 5.094 1 98.56 228 GLY B O 1
ATOM 5333 N N . ALA B 1 229 ? -6.613 -8.594 3.336 1 98.75 229 ALA B N 1
ATOM 5334 C CA . ALA B 1 229 ? -6.652 -9.703 2.391 1 98.75 229 ALA B CA 1
ATOM 5335 C C . ALA B 1 229 ? -5.312 -10.43 2.342 1 98.75 229 ALA B C 1
ATOM 5337 O O . ALA B 1 229 ? -4.254 -9.805 2.422 1 98.75 229 ALA B O 1
ATOM 5338 N N . HIS B 1 230 ? -5.383 -11.773 2.277 1 98.81 230 HIS B N 1
ATOM 5339 C CA . HIS B 1 230 ? -4.203 -12.578 1.985 1 98.81 230 HIS B CA 1
ATOM 5340 C C . HIS B 1 230 ? -3.771 -12.422 0.531 1 98.81 230 HIS B C 1
ATOM 5342 O O . HIS B 1 230 ? -4.441 -12.914 -0.378 1 98.81 230 HIS B O 1
ATOM 5348 N N . MET B 1 231 ? -2.676 -11.695 0.36 1 98.88 231 MET B N 1
ATOM 5349 C CA . MET B 1 231 ? -2.182 -11.398 -0.982 1 98.88 231 MET B CA 1
ATOM 5350 C C . MET B 1 231 ? -1.035 -12.328 -1.359 1 98.88 231 MET B C 1
ATOM 5352 O O . MET B 1 231 ? 0.078 -12.188 -0.852 1 98.88 231 MET B O 1
ATOM 5356 N N . HIS B 1 232 ? -1.271 -13.297 -2.234 1 98.88 232 HIS B N 1
ATOM 5357 C CA . HIS B 1 232 ? -0.23 -14.18 -2.75 1 98.88 232 HIS B CA 1
ATOM 5358 C C . HIS B 1 232 ? 0.384 -13.617 -4.027 1 98.88 232 HIS B C 1
ATOM 5360 O O . HIS B 1 232 ? -0.337 -13.273 -4.969 1 98.88 232 HIS B O 1
ATOM 5366 N N . ILE B 1 233 ? 1.672 -13.469 -4.051 1 98.75 233 ILE B N 1
ATOM 5367 C CA . ILE B 1 233 ? 2.412 -12.969 -5.207 1 98.75 233 ILE B CA 1
ATOM 5368 C C . ILE B 1 233 ? 2.805 -14.133 -6.109 1 98.75 233 ILE B C 1
ATOM 5370 O O . ILE B 1 233 ? 3.553 -15.023 -5.695 1 98.75 233 ILE B O 1
ATOM 5374 N N . CYS B 1 234 ? 2.32 -14.141 -7.293 1 98.56 234 CYS B N 1
ATOM 5375 C CA . CYS B 1 234 ? 2.658 -15.18 -8.258 1 98.56 234 CYS B CA 1
ATOM 5376 C C . CYS B 1 234 ? 3.986 -14.875 -8.945 1 98.56 234 CYS B C 1
ATOM 5378 O O . CYS B 1 234 ? 4.301 -13.719 -9.219 1 98.56 234 CYS B O 1
ATOM 5380 N N . HIS B 1 235 ? 4.801 -15.945 -9.211 1 98.06 235 HIS B N 1
ATOM 5381 C CA . HIS B 1 235 ? 6.074 -15.938 -9.922 1 98.06 235 HIS B CA 1
ATOM 5382 C C . HIS B 1 235 ? 6.883 -14.688 -9.586 1 98.06 235 HIS B C 1
ATOM 5384 O O . HIS B 1 235 ? 7.223 -13.906 -10.484 1 98.06 235 HIS B O 1
ATOM 5390 N N . PHE B 1 236 ? 7.23 -14.57 -8.359 1 98.19 236 PHE B N 1
ATOM 5391 C CA . PHE B 1 236 ? 7.988 -13.477 -7.766 1 98.19 236 PHE B CA 1
ATOM 5392 C C . PHE B 1 236 ? 9.242 -13.188 -8.578 1 98.19 236 PHE B C 1
ATOM 5394 O O . PHE B 1 236 ? 9.633 -12.023 -8.727 1 98.19 236 PHE B O 1
ATOM 5401 N N . ASN B 1 237 ? 9.883 -14.18 -9.148 1 97.31 237 ASN B N 1
ATOM 5402 C CA . ASN B 1 237 ? 11.109 -14.047 -9.938 1 97.31 237 ASN B CA 1
ATOM 5403 C C . ASN B 1 237 ? 10.859 -13.305 -11.242 1 97.31 237 ASN B C 1
ATOM 5405 O O . ASN B 1 237 ? 11.523 -12.305 -11.523 1 97.31 237 ASN B O 1
ATOM 5409 N N . SER B 1 238 ? 9.828 -13.703 -11.977 1 95.38 238 SER B N 1
ATOM 5410 C CA . SER B 1 238 ? 9.625 -13.094 -13.289 1 95.38 238 SER B CA 1
ATOM 5411 C C . SER B 1 238 ? 8.945 -11.734 -13.164 1 95.38 238 SER B C 1
ATOM 5413 O O . SER B 1 238 ? 9.172 -10.844 -13.984 1 95.38 238 SER B O 1
ATOM 5415 N N . SER B 1 239 ? 8.133 -11.539 -12.125 1 95.44 239 SER B N 1
ATOM 5416 C CA . SER B 1 239 ? 7.434 -10.273 -11.938 1 95.44 239 SER B CA 1
ATOM 5417 C C . SER B 1 239 ? 8.383 -9.195 -11.414 1 95.44 239 SER B C 1
ATOM 5419 O O . SER B 1 239 ? 8.141 -8 -11.602 1 95.44 239 SER B O 1
ATOM 5421 N N . SER B 1 240 ? 9.492 -9.602 -10.789 1 96.81 240 SER B N 1
ATOM 5422 C CA . SER B 1 240 ? 10.461 -8.656 -10.242 1 96.81 240 SER B CA 1
ATOM 5423 C C . SER B 1 240 ? 11.609 -8.414 -11.211 1 96.81 240 SER B C 1
ATOM 5425 O O . SER B 1 240 ? 12.297 -7.398 -11.133 1 96.81 240 SER B O 1
ATOM 5427 N N . LYS B 1 241 ? 11.805 -9.422 -12.102 1 94.75 241 LYS B N 1
ATOM 5428 C CA . LYS B 1 241 ? 12.859 -9.359 -13.109 1 94.75 241 LYS B CA 1
ATOM 5429 C C . LYS B 1 241 ? 14.211 -9.023 -12.484 1 94.75 241 LYS B C 1
ATOM 5431 O O . LYS B 1 241 ? 14.664 -9.711 -11.562 1 94.75 241 LYS B O 1
ATOM 5436 N N . THR B 1 242 ? 14.867 -8 -12.914 1 94.88 242 THR B N 1
ATOM 5437 C CA . THR B 1 242 ? 16.203 -7.703 -12.406 1 94.88 242 THR B CA 1
ATOM 5438 C C . THR B 1 242 ? 16.125 -6.875 -11.125 1 94.88 242 THR B C 1
ATOM 5440 O O . THR B 1 242 ? 17.156 -6.551 -10.523 1 94.88 242 THR B O 1
ATOM 5443 N N . ASP B 1 243 ? 14.961 -6.586 -10.633 1 95.75 243 ASP B N 1
ATOM 5444 C CA . ASP B 1 243 ? 14.797 -5.785 -9.422 1 95.75 243 ASP B CA 1
ATOM 5445 C C . ASP B 1 243 ? 14.453 -6.66 -8.227 1 95.75 243 ASP B C 1
ATOM 5447 O O . ASP B 1 243 ? 13.875 -6.184 -7.246 1 95.75 243 ASP B O 1
ATOM 5451 N N . ILE B 1 244 ? 14.773 -7.895 -8.234 1 97.38 244 ILE B N 1
ATOM 5452 C CA . ILE B 1 244 ? 14.367 -8.891 -7.25 1 97.38 244 ILE B CA 1
ATOM 5453 C C . ILE B 1 244 ? 14.906 -8.5 -5.875 1 97.38 244 ILE B C 1
ATOM 5455 O O . ILE B 1 244 ? 14.203 -8.633 -4.867 1 97.38 244 ILE B O 1
ATOM 5459 N N . GLU B 1 245 ? 16.125 -8.023 -5.82 1 97.38 245 GLU B N 1
ATOM 5460 C CA . GLU B 1 245 ? 16.734 -7.695 -4.531 1 97.38 245 GLU B CA 1
ATOM 5461 C C . GLU B 1 245 ? 15.914 -6.648 -3.785 1 97.38 245 GLU B C 1
ATOM 5463 O O . GLU B 1 245 ? 15.617 -6.812 -2.602 1 97.38 245 GLU B O 1
ATOM 5468 N N . ARG B 1 246 ? 15.57 -5.594 -4.488 1 96.81 246 ARG B N 1
ATOM 5469 C CA . ARG B 1 246 ? 14.734 -4.551 -3.908 1 96.81 246 ARG B CA 1
ATOM 5470 C C . ARG B 1 246 ? 13.375 -5.109 -3.479 1 96.81 246 ARG B C 1
ATOM 5472 O O . ARG B 1 246 ? 12.906 -4.832 -2.375 1 96.81 246 ARG B O 1
ATOM 5479 N N . CYS B 1 247 ? 12.766 -5.859 -4.336 1 98.12 247 CYS B N 1
ATOM 5480 C CA . CYS B 1 247 ? 11.43 -6.391 -4.098 1 98.12 247 CYS B CA 1
ATOM 5481 C C . CYS B 1 247 ? 11.43 -7.332 -2.898 1 98.12 247 CYS B C 1
ATOM 5483 O O . CYS B 1 247 ? 10.484 -7.332 -2.105 1 98.12 247 CYS B O 1
ATOM 5485 N N . VAL B 1 248 ? 12.484 -8.125 -2.732 1 98.56 248 VAL B N 1
ATOM 5486 C CA . VAL B 1 248 ? 12.617 -9.023 -1.59 1 98.56 248 VAL B CA 1
ATOM 5487 C C . VAL B 1 248 ? 12.594 -8.219 -0.293 1 98.56 248 VAL B C 1
ATOM 5489 O O . VAL B 1 248 ? 11.914 -8.586 0.665 1 98.56 248 VAL B O 1
ATOM 5492 N N . GLY B 1 249 ? 13.312 -7.082 -0.291 1 98.38 249 GLY B N 1
ATOM 5493 C CA . GLY B 1 249 ? 13.336 -6.234 0.892 1 98.38 249 GLY B CA 1
ATOM 5494 C C . GLY B 1 249 ? 11.969 -5.684 1.258 1 98.38 249 GLY B C 1
ATOM 5495 O O . GLY B 1 249 ? 11.594 -5.672 2.432 1 98.38 249 GLY B O 1
ATOM 5496 N N . LEU B 1 250 ? 11.211 -5.242 0.293 1 98.56 250 LEU B N 1
ATOM 5497 C CA . LEU B 1 250 ? 9.883 -4.672 0.512 1 98.56 250 LEU B CA 1
ATOM 5498 C C . LEU B 1 250 ? 8.93 -5.719 1.082 1 98.56 250 LEU B C 1
ATOM 5500 O O . LEU B 1 250 ? 8.227 -5.453 2.061 1 98.56 250 LEU B O 1
ATOM 5504 N N . ILE B 1 251 ? 8.945 -6.914 0.488 1 98.81 251 ILE B N 1
ATOM 5505 C CA . ILE B 1 251 ? 8.016 -7.973 0.863 1 98.81 251 ILE B CA 1
ATOM 5506 C C . ILE B 1 251 ? 8.375 -8.508 2.248 1 98.81 251 ILE B C 1
ATOM 5508 O O . ILE B 1 251 ? 7.492 -8.711 3.086 1 98.81 251 ILE B O 1
ATOM 5512 N N . ALA B 1 252 ? 9.664 -8.703 2.486 1 98.75 252 ALA B N 1
ATOM 5513 C CA . ALA B 1 252 ? 10.109 -9.203 3.783 1 98.75 252 ALA B CA 1
ATOM 5514 C C . ALA B 1 252 ? 9.711 -8.258 4.91 1 98.75 252 ALA B C 1
ATOM 5516 O O . ALA B 1 252 ? 9.266 -8.695 5.973 1 98.75 252 ALA B O 1
ATOM 5517 N N . LYS B 1 253 ? 9.852 -7 4.656 1 98.69 253 LYS B N 1
ATOM 5518 C CA . LYS B 1 253 ? 9.484 -6.008 5.664 1 98.69 253 LYS B CA 1
ATOM 5519 C C . LYS B 1 253 ? 7.98 -6.023 5.922 1 98.69 253 LYS B C 1
ATOM 5521 O O . LYS B 1 253 ? 7.543 -5.945 7.07 1 98.69 253 LYS B O 1
ATOM 5526 N N . ALA B 1 254 ? 7.195 -6.043 4.891 1 98.81 254 ALA B N 1
ATOM 5527 C CA . ALA B 1 254 ? 5.742 -6.105 5.031 1 98.81 254 ALA B CA 1
ATOM 5528 C C . ALA B 1 254 ? 5.32 -7.34 5.824 1 98.81 254 ALA B C 1
ATOM 5530 O O . ALA B 1 254 ? 4.465 -7.25 6.707 1 98.81 254 ALA B O 1
ATOM 5531 N N . GLN B 1 255 ? 5.934 -8.484 5.551 1 98.75 255 GLN B N 1
ATOM 5532 C CA . GLN B 1 255 ? 5.656 -9.719 6.281 1 98.75 255 GLN B CA 1
ATOM 5533 C C . GLN B 1 255 ? 6.047 -9.586 7.75 1 98.75 255 GLN B C 1
ATOM 5535 O O . GLN B 1 255 ? 5.305 -10.016 8.633 1 98.75 255 GLN B O 1
ATOM 5540 N N . ALA B 1 256 ? 7.16 -8.992 7.957 1 98.44 256 ALA B N 1
ATOM 5541 C CA . ALA B 1 256 ? 7.648 -8.82 9.32 1 98.44 256 ALA B CA 1
ATOM 5542 C C . ALA B 1 256 ? 6.688 -7.957 10.141 1 98.44 256 ALA B C 1
ATOM 5544 O O . ALA B 1 256 ? 6.625 -8.086 11.367 1 98.44 256 ALA B O 1
ATOM 5545 N N . GLN B 1 257 ? 5.961 -7.109 9.492 1 98.06 257 GLN B N 1
ATOM 5546 C CA . GLN B 1 257 ? 4.996 -6.254 10.172 1 98.06 257 GLN B CA 1
ATOM 5547 C C . GLN B 1 257 ? 3.66 -6.969 10.359 1 98.06 257 GLN B C 1
ATOM 5549 O O . GLN B 1 257 ? 2.697 -6.379 10.852 1 98.06 257 GLN B O 1
ATOM 5554 N N . GLY B 1 258 ? 3.543 -8.133 9.859 1 98 258 GLY B N 1
ATOM 5555 C CA . GLY B 1 258 ? 2.381 -8.961 10.141 1 98 258 GLY B CA 1
ATOM 5556 C C . GLY B 1 258 ? 1.374 -8.992 9.008 1 98 258 GLY B C 1
ATOM 5557 O O . GLY B 1 258 ? 0.292 -9.562 9.141 1 98 258 GLY B O 1
ATOM 5558 N N . LEU B 1 259 ? 1.676 -8.367 7.879 1 98.62 259 LEU B N 1
ATOM 5559 C CA . LEU B 1 259 ? 0.74 -8.391 6.762 1 98.62 259 LEU B CA 1
ATOM 5560 C C . LEU B 1 259 ? 0.709 -9.758 6.098 1 98.62 259 LEU B C 1
ATOM 5562 O O . LEU B 1 259 ? 1.748 -10.414 5.961 1 98.62 259 LEU B O 1
ATOM 5566 N N . PRO B 1 260 ? -0.461 -10.234 5.723 1 98.38 260 PRO B N 1
ATOM 5567 C CA . PRO B 1 260 ? -0.611 -11.578 5.148 1 98.38 260 PRO B CA 1
ATOM 5568 C C . PRO B 1 260 ? -0.219 -11.633 3.672 1 98.38 260 PRO B C 1
ATOM 5570 O O . PRO B 1 260 ? -1.088 -11.594 2.797 1 98.38 260 PRO B O 1
ATOM 5573 N N . ILE B 1 261 ? 1.061 -11.797 3.4 1 98.81 261 ILE B N 1
ATOM 5574 C CA . ILE B 1 261 ? 1.603 -11.844 2.047 1 98.81 261 ILE B CA 1
ATOM 5575 C C . ILE B 1 261 ? 2.438 -13.109 1.87 1 98.81 261 ILE B C 1
ATOM 5577 O O . ILE B 1 261 ? 3.256 -13.445 2.729 1 98.81 261 ILE B O 1
ATOM 5581 N N . THR B 1 262 ? 2.162 -13.859 0.888 1 98.88 262 THR B N 1
ATOM 5582 C CA . THR B 1 262 ? 2.955 -15.031 0.548 1 98.88 262 THR B CA 1
ATOM 5583 C C . THR B 1 262 ? 3.473 -14.938 -0.885 1 98.88 262 THR B C 1
ATOM 5585 O O . THR B 1 262 ? 3.021 -14.094 -1.66 1 98.88 262 THR B O 1
ATOM 5588 N N . VAL B 1 263 ? 4.512 -15.758 -1.242 1 98.69 263 VAL B N 1
ATOM 5589 C CA . VAL B 1 263 ? 5.152 -15.641 -2.549 1 98.69 263 VAL B CA 1
ATOM 5590 C C . VAL B 1 263 ? 5.391 -17.031 -3.131 1 98.69 263 VAL B C 1
ATOM 5592 O O . VAL B 1 263 ? 5.406 -18.031 -2.398 1 98.69 263 VAL B O 1
ATOM 5595 N N . GLU B 1 264 ? 5.48 -17.078 -4.398 1 98.88 264 GLU B N 1
ATOM 5596 C CA . GLU B 1 264 ? 5.945 -18.25 -5.133 1 98.88 264 GLU B CA 1
ATOM 5597 C C . GLU B 1 264 ? 6.969 -17.875 -6.195 1 98.88 264 GLU B C 1
ATOM 5599 O O . GLU B 1 264 ? 7.02 -16.719 -6.629 1 98.88 264 GLU B O 1
ATOM 5604 N N . ALA B 1 265 ? 7.777 -18.875 -6.574 1 98.75 265 ALA B N 1
ATOM 5605 C CA . ALA B 1 265 ? 8.719 -18.688 -7.676 1 98.75 265 ALA B CA 1
ATOM 5606 C C . ALA B 1 265 ? 8.953 -20 -8.414 1 98.75 265 ALA B C 1
ATOM 5608 O O . ALA B 1 265 ? 8.758 -21.078 -7.855 1 98.75 265 ALA B O 1
ATOM 5609 N N . TYR B 1 266 ? 9.234 -19.922 -9.68 1 98.56 266 TYR B N 1
ATOM 5610 C CA . TYR B 1 266 ? 9.727 -21.078 -10.43 1 98.56 266 TYR B CA 1
ATOM 5611 C C . TYR B 1 266 ? 11.219 -20.938 -10.711 1 98.56 266 TYR B C 1
ATOM 5613 O O . TYR B 1 266 ? 11.758 -19.828 -10.758 1 98.56 266 TYR B O 1
ATOM 5621 N N . PRO B 1 267 ? 11.945 -22.016 -10.891 1 98.12 267 PRO B N 1
ATOM 5622 C CA . PRO B 1 267 ? 13.406 -22 -10.945 1 98.12 267 PRO B CA 1
ATOM 5623 C C . PRO B 1 267 ? 13.945 -21.766 -12.352 1 98.12 267 PRO B C 1
ATOM 5625 O O . PRO B 1 267 ? 14.883 -22.438 -12.781 1 98.12 267 PRO B O 1
ATOM 5628 N N . TYR B 1 268 ? 13.406 -20.859 -13.102 1 97.69 268 TYR B N 1
ATOM 5629 C CA . TYR B 1 268 ? 13.852 -20.484 -14.43 1 97.69 268 TYR B CA 1
ATOM 5630 C C . TYR B 1 268 ? 13.992 -18.969 -14.547 1 97.69 268 TYR B C 1
ATOM 5632 O O . TYR B 1 268 ? 13.242 -18.219 -13.922 1 97.69 268 TYR B O 1
ATOM 5640 N N . GLY B 1 269 ? 14.922 -18.562 -15.305 1 97.12 269 GLY B N 1
ATOM 5641 C CA . GLY B 1 269 ? 15.102 -17.141 -15.586 1 97.12 269 GLY B CA 1
ATOM 5642 C C . GLY B 1 269 ? 14.273 -16.656 -16.75 1 97.12 269 GLY B C 1
ATOM 5643 O O . GLY B 1 269 ? 14.25 -15.461 -17.047 1 97.12 269 GLY B O 1
ATOM 5644 N N . THR B 1 270 ? 13.602 -17.547 -17.406 1 96.44 270 THR B N 1
ATOM 5645 C CA . THR B 1 270 ? 12.789 -17.266 -18.578 1 96.44 270 THR B CA 1
ATOM 5646 C C . THR B 1 270 ? 11.305 -17.438 -18.281 1 96.44 270 THR B C 1
ATOM 5648 O O . THR B 1 270 ? 10.883 -18.469 -17.766 1 96.44 270 THR B O 1
ATOM 5651 N N . GLY B 1 271 ? 10.555 -16.359 -18.516 1 94.38 271 GLY B N 1
ATOM 5652 C CA . GLY B 1 271 ? 9.109 -16.422 -18.359 1 94.38 271 GLY B CA 1
ATOM 5653 C C . GLY B 1 271 ? 8.391 -16.766 -19.656 1 94.38 271 GLY B C 1
ATOM 5654 O O . GLY B 1 271 ? 9.023 -16.984 -20.688 1 94.38 271 GLY B O 1
ATOM 5655 N N . SER B 1 272 ? 7.121 -16.922 -19.547 1 93.12 272 SER B N 1
ATOM 5656 C CA . SER B 1 272 ? 6.293 -17.203 -20.719 1 93.12 272 SER B CA 1
ATOM 5657 C C . SER B 1 272 ? 4.93 -16.531 -20.594 1 93.12 272 SER B C 1
ATOM 5659 O O . SER B 1 272 ? 4.379 -16.406 -19.5 1 93.12 272 SER B O 1
ATOM 5661 N N . THR B 1 273 ? 4.527 -16.031 -21.656 1 88.5 273 THR B N 1
ATOM 5662 C CA . THR B 1 273 ? 3.201 -15.43 -21.766 1 88.5 273 THR B CA 1
ATOM 5663 C C . THR B 1 273 ? 2.721 -15.445 -23.219 1 88.5 273 THR B C 1
ATOM 5665 O O . THR B 1 273 ? 3.221 -16.219 -24.031 1 88.5 273 THR B O 1
ATOM 5668 N N . VAL B 1 274 ? 1.601 -14.781 -23.375 1 85.44 274 VAL B N 1
ATOM 5669 C CA . VAL B 1 274 ? 1.078 -14.672 -24.734 1 85.44 274 VAL B CA 1
ATOM 5670 C C . VAL B 1 274 ? 1.575 -13.375 -25.375 1 85.44 274 VAL B C 1
ATOM 5672 O O . VAL B 1 274 ? 1.815 -12.383 -24.688 1 85.44 274 VAL B O 1
ATOM 5675 N N . LEU B 1 275 ? 1.673 -13.398 -26.688 1 86.81 275 LEU B N 1
ATOM 5676 C CA . LEU B 1 275 ? 2.223 -12.289 -27.453 1 86.81 275 LEU B CA 1
ATOM 5677 C C . LEU B 1 275 ? 1.368 -11.039 -27.297 1 86.81 275 LEU B C 1
ATOM 5679 O O . LEU B 1 275 ? 1.871 -9.922 -27.406 1 86.81 275 LEU B O 1
ATOM 5683 N N . ALA B 1 276 ? 0.138 -11.25 -26.938 1 83 276 ALA B N 1
ATOM 5684 C CA . ALA B 1 276 ? -0.813 -10.141 -26.844 1 83 276 ALA B CA 1
ATOM 5685 C C . ALA B 1 276 ? -0.574 -9.305 -25.594 1 83 276 ALA B C 1
ATOM 5687 O O . ALA B 1 276 ? -1.126 -8.211 -25.453 1 83 276 ALA B O 1
ATOM 5688 N N . ALA B 1 277 ? 0.281 -9.766 -24.672 1 83.25 277 ALA B N 1
ATOM 5689 C CA . ALA B 1 277 ? 0.51 -9.023 -23.438 1 83.25 277 ALA B CA 1
ATOM 5690 C C . ALA B 1 277 ? 0.94 -7.586 -23.734 1 83.25 277 ALA B C 1
ATOM 5692 O O . ALA B 1 277 ? 1.847 -7.355 -24.531 1 83.25 277 ALA B O 1
ATOM 5693 N N . THR B 1 278 ? 0.374 -6.609 -23.031 1 81 278 THR B N 1
ATOM 5694 C CA . THR B 1 278 ? 0.448 -5.191 -23.359 1 81 278 THR B CA 1
ATOM 5695 C C . THR B 1 278 ? 1.854 -4.652 -23.125 1 81 278 THR B C 1
ATOM 5697 O O . THR B 1 278 ? 2.264 -3.674 -23.75 1 81 278 THR B O 1
ATOM 5700 N N . PHE B 1 279 ? 2.58 -5.262 -22.281 1 83.94 279 PHE B N 1
ATOM 5701 C CA . PHE B 1 279 ? 3.889 -4.703 -21.953 1 83.94 279 PHE B CA 1
ATOM 5702 C C . PHE B 1 279 ? 4.859 -4.887 -23.109 1 83.94 279 PHE B C 1
ATOM 5704 O O . PHE B 1 279 ? 5.875 -4.195 -23.188 1 83.94 279 PHE B O 1
ATOM 5711 N N . PHE B 1 280 ? 4.562 -5.742 -24.094 1 87.94 280 PHE B N 1
ATOM 5712 C CA . PHE B 1 280 ? 5.441 -5.922 -25.25 1 87.94 280 PHE B CA 1
ATOM 5713 C C . PHE B 1 280 ? 5.27 -4.781 -26.234 1 87.94 280 PHE B C 1
ATOM 5715 O O . PHE B 1 280 ? 6.191 -4.469 -27 1 87.94 280 PHE B O 1
ATOM 5722 N N . SER B 1 281 ? 4.066 -4.215 -26.219 1 87.38 281 SER B N 1
ATOM 5723 C CA . SER B 1 281 ? 3.771 -3.17 -27.188 1 87.38 281 SER B CA 1
ATOM 5724 C C . SER B 1 281 ? 4.145 -1.791 -26.656 1 87.38 281 SER B C 1
ATOM 5726 O O . SER B 1 281 ? 3.99 -0.786 -27.359 1 87.38 281 SER B O 1
ATOM 5728 N N . ASP B 1 282 ? 4.633 -1.745 -25.484 1 88.88 282 ASP B N 1
ATOM 5729 C CA . ASP B 1 282 ? 5.039 -0.48 -24.875 1 88.88 282 ASP B CA 1
ATOM 5730 C C . ASP B 1 282 ? 6.188 0.156 -25.656 1 88.88 282 ASP B C 1
ATOM 5732 O O . ASP B 1 282 ? 7.238 -0.465 -25.828 1 88.88 282 ASP B O 1
ATOM 5736 N N . PRO B 1 283 ? 6 1.47 -26.047 1 91.06 283 PRO B N 1
ATOM 5737 C CA . PRO B 1 283 ? 7.074 2.129 -26.781 1 91.06 283 PRO B CA 1
ATOM 5738 C C . PRO B 1 283 ? 8.359 2.26 -25.969 1 91.06 283 PRO B C 1
ATOM 5740 O O . PRO B 1 283 ? 9.438 2.441 -26.531 1 91.06 283 PRO B O 1
ATOM 5743 N N . LYS B 1 284 ? 8.281 2.18 -24.672 1 92 284 LYS B N 1
ATOM 5744 C CA . LYS B 1 284 ? 9.445 2.289 -23.812 1 92 284 LYS B CA 1
ATOM 5745 C C . LYS B 1 284 ? 9.875 0.919 -23.281 1 92 284 LYS B C 1
ATOM 5747 O O . LYS B 1 284 ? 10.5 0.819 -22.234 1 92 284 LYS B O 1
ATOM 5752 N N . PHE B 1 285 ? 9.539 -0.122 -24.094 1 94 285 PHE B N 1
ATOM 5753 C CA . PHE B 1 285 ? 9.781 -1.505 -23.703 1 94 285 PHE B CA 1
ATOM 5754 C C . PHE B 1 285 ? 11.242 -1.707 -23.312 1 94 285 PHE B C 1
ATOM 5756 O O . PHE B 1 285 ? 11.531 -2.229 -22.234 1 94 285 PHE B O 1
ATOM 5763 N N . GLU B 1 286 ? 12.172 -1.24 -24.094 1 94.5 286 GLU B N 1
ATOM 5764 C CA . GLU B 1 286 ? 13.586 -1.505 -23.859 1 94.5 286 GLU B CA 1
ATOM 5765 C C . GLU B 1 286 ? 14.094 -0.762 -22.625 1 94.5 286 GLU B C 1
ATOM 5767 O O . GLU B 1 286 ? 14.844 -1.316 -21.828 1 94.5 286 GLU B O 1
ATOM 5772 N N . GLU B 1 287 ? 13.68 0.483 -22.453 1 92.44 287 GLU B N 1
ATOM 5773 C CA . GLU B 1 287 ? 14.07 1.273 -21.297 1 92.44 287 GLU B CA 1
ATOM 5774 C C . GLU B 1 287 ? 13.5 0.684 -20.016 1 92.44 287 GLU B C 1
ATOM 5776 O O . GLU B 1 287 ? 14.203 0.58 -19 1 92.44 287 GLU B O 1
ATOM 5781 N N . ARG B 1 288 ? 12.297 0.243 -20.031 1 93.25 288 ARG B N 1
ATOM 5782 C CA . ARG B 1 288 ? 11.562 -0.238 -18.859 1 93.25 288 ARG B CA 1
ATOM 5783 C C . ARG B 1 288 ? 12.086 -1.6 -18.406 1 93.25 288 ARG B C 1
ATOM 5785 O O . ARG B 1 288 ? 12.047 -1.928 -17.219 1 93.25 288 ARG B O 1
ATOM 5792 N N . ASN B 1 289 ? 12.641 -2.328 -19.391 1 92.81 289 ASN B N 1
ATOM 5793 C CA . ASN B 1 289 ? 13.031 -3.693 -19.047 1 92.81 289 ASN B CA 1
ATOM 5794 C C . ASN B 1 289 ? 14.547 -3.859 -19.016 1 92.81 289 ASN B C 1
ATOM 5796 O O . ASN B 1 289 ? 15.062 -4.824 -18.453 1 92.81 289 ASN B O 1
ATOM 5800 N N . GLY B 1 290 ? 15.289 -2.945 -19.625 1 90.94 290 GLY B N 1
ATOM 5801 C CA . GLY B 1 290 ? 16.734 -3.07 -19.75 1 90.94 290 GLY B CA 1
ATOM 5802 C C . GLY B 1 290 ? 17.141 -4.164 -20.719 1 90.94 290 GLY B C 1
ATOM 5803 O O . GLY B 1 290 ? 18.219 -4.754 -20.562 1 90.94 290 GLY B O 1
ATOM 5804 N N . LEU B 1 291 ? 16.188 -4.613 -21.562 1 92.19 291 LEU B N 1
ATOM 5805 C CA . LEU B 1 291 ? 16.391 -5.66 -22.562 1 92.19 291 LEU B CA 1
ATOM 5806 C C . LEU B 1 291 ? 15.781 -5.254 -23.891 1 92.19 291 LEU B C 1
ATOM 5808 O O . LEU B 1 291 ? 14.82 -4.477 -23.938 1 92.19 291 LEU B O 1
ATOM 5812 N N . GLY B 1 292 ? 16.344 -5.801 -24.969 1 93.25 292 GLY B N 1
ATOM 5813 C CA . GLY B 1 292 ? 15.781 -5.582 -26.281 1 93.25 292 GLY B CA 1
ATOM 5814 C C . GLY B 1 292 ? 14.719 -6.598 -26.656 1 93.25 292 GLY B C 1
ATOM 5815 O O . GLY B 1 292 ? 14.438 -7.52 -25.891 1 93.25 292 GLY B O 1
ATOM 5816 N N . TYR B 1 293 ? 14.148 -6.426 -27.844 1 95.06 293 TYR B N 1
ATOM 5817 C CA . TYR B 1 293 ? 13.055 -7.281 -28.297 1 95.06 293 TYR B CA 1
ATOM 5818 C C . TYR B 1 293 ? 13.555 -8.695 -28.594 1 95.06 293 TYR B C 1
ATOM 5820 O O . TYR B 1 293 ? 12.758 -9.633 -28.656 1 95.06 293 TYR B O 1
ATOM 5828 N N . GLU B 1 294 ? 14.859 -8.828 -28.703 1 94.5 294 GLU B N 1
ATOM 5829 C CA . GLU B 1 294 ? 15.438 -10.156 -28.922 1 94.5 294 GLU B CA 1
ATOM 5830 C C . GLU B 1 294 ? 15.234 -11.047 -27.703 1 94.5 294 GLU B C 1
ATOM 5832 O O . GLU B 1 294 ? 15.406 -12.266 -27.781 1 94.5 294 GLU B O 1
ATOM 5837 N N . SER B 1 295 ? 14.891 -10.445 -26.609 1 94.75 295 SER B N 1
ATOM 5838 C CA . SER B 1 295 ? 14.609 -11.211 -25.406 1 94.75 295 SER B CA 1
ATOM 5839 C C . SER B 1 295 ? 13.297 -11.969 -25.516 1 94.75 295 SER B C 1
ATOM 5841 O O . SER B 1 295 ? 13.008 -12.859 -24.719 1 94.75 295 SER B O 1
ATOM 5843 N N . VAL B 1 296 ? 12.484 -11.648 -26.531 1 95.44 296 VAL B N 1
ATOM 5844 C CA . VAL B 1 296 ? 11.18 -12.281 -26.75 1 95.44 296 VAL B CA 1
ATOM 5845 C C . VAL B 1 296 ? 11.289 -13.297 -27.875 1 95.44 296 VAL B C 1
ATOM 5847 O O . VAL B 1 296 ? 11.648 -12.945 -29 1 95.44 296 VAL B O 1
ATOM 5850 N N . GLN B 1 297 ? 10.961 -14.477 -27.5 1 94.31 297 GLN B N 1
ATOM 5851 C CA . GLN B 1 297 ? 11.086 -15.586 -28.438 1 94.31 297 GLN B CA 1
ATOM 5852 C C . GLN B 1 297 ? 9.742 -16.297 -28.641 1 94.31 297 GLN B C 1
ATOM 5854 O O . GLN B 1 297 ? 9.117 -16.719 -27.672 1 94.31 297 GLN B O 1
ATOM 5859 N N . ARG B 1 298 ? 9.32 -16.375 -29.844 1 91.62 298 ARG B N 1
ATOM 5860 C CA . ARG B 1 298 ? 8.109 -17.141 -30.125 1 91.62 298 ARG B CA 1
ATOM 5861 C C . ARG B 1 298 ? 8.336 -18.625 -29.969 1 91.62 298 ARG B C 1
ATOM 5863 O O . ARG B 1 298 ? 9.32 -19.172 -30.469 1 91.62 298 ARG B O 1
ATOM 5870 N N . VAL B 1 299 ? 7.43 -19.312 -29.359 1 87.56 299 VAL B N 1
ATOM 5871 C CA . VAL B 1 299 ? 7.629 -20.703 -28.984 1 87.56 299 VAL B CA 1
ATOM 5872 C C . VAL B 1 299 ? 7.523 -21.594 -30.219 1 87.56 299 VAL B C 1
ATOM 5874 O O . VAL B 1 299 ? 8.305 -22.531 -30.375 1 87.56 299 VAL B O 1
ATOM 5877 N N . THR B 1 300 ? 6.641 -21.344 -31.109 1 81.94 300 THR B N 1
ATOM 5878 C CA . THR B 1 300 ? 6.277 -22.234 -32.188 1 81.94 300 THR B CA 1
ATOM 5879 C C . THR B 1 300 ? 7.453 -22.438 -33.156 1 81.94 300 THR B C 1
ATOM 5881 O O . THR B 1 300 ? 7.676 -23.547 -33.656 1 81.94 300 THR B O 1
ATOM 5884 N N . ASP B 1 301 ? 8.211 -21.391 -33.438 1 85.12 301 ASP B N 1
ATOM 5885 C CA . ASP B 1 301 ? 9.281 -21.516 -34.406 1 85.12 301 ASP B CA 1
ATOM 5886 C C . ASP B 1 301 ? 10.617 -21.047 -33.812 1 85.12 301 ASP B C 1
ATOM 5888 O O . ASP B 1 301 ? 11.633 -21.047 -34.531 1 85.12 301 ASP B O 1
ATOM 5892 N N . GLY B 1 302 ? 10.586 -20.641 -32.562 1 88.94 302 GLY B N 1
ATOM 5893 C CA . GLY B 1 302 ? 11.812 -20.25 -31.891 1 88.94 302 GLY B CA 1
ATOM 5894 C C . GLY B 1 302 ? 12.312 -18.875 -32.312 1 88.94 302 GLY B C 1
ATOM 5895 O O . GLY B 1 302 ? 13.406 -18.453 -31.938 1 88.94 302 GLY B O 1
ATOM 5896 N N . HIS B 1 303 ? 11.523 -18.141 -33.031 1 93 303 HIS B N 1
ATOM 5897 C CA . HIS B 1 303 ? 11.93 -16.844 -33.594 1 93 303 HIS B CA 1
ATOM 5898 C C . HIS B 1 303 ? 12.07 -15.797 -32.469 1 93 303 HIS B C 1
ATOM 5900 O O . HIS B 1 303 ? 11.164 -15.625 -31.672 1 93 303 HIS B O 1
ATOM 5906 N N . ARG B 1 304 ? 13.219 -15.133 -32.438 1 95.44 304 ARG B N 1
ATOM 5907 C CA . ARG B 1 304 ? 13.422 -13.992 -31.547 1 95.44 304 ARG B CA 1
ATOM 5908 C C . ARG B 1 304 ? 13.172 -12.68 -32.281 1 95.44 304 ARG B C 1
ATOM 5910 O O . ARG B 1 304 ? 13.727 -12.445 -33.344 1 95.44 304 ARG B O 1
ATOM 5917 N N . PHE B 1 305 ? 12.445 -11.859 -31.703 1 96.56 305 PHE B N 1
ATOM 5918 C CA . PHE B 1 305 ? 12.031 -10.633 -32.375 1 96.56 305 PHE B CA 1
ATOM 5919 C C . PHE B 1 305 ? 13.172 -9.625 -32.406 1 96.56 305 PHE B C 1
ATOM 5921 O O . PHE B 1 305 ? 13.922 -9.492 -31.438 1 96.56 305 PHE B O 1
ATOM 5928 N N . GLY B 1 306 ? 13.211 -8.867 -33.594 1 94.44 306 GLY B N 1
ATOM 5929 C CA . GLY B 1 306 ? 14.328 -7.945 -33.75 1 94.44 306 GLY B CA 1
ATOM 5930 C C . GLY B 1 306 ? 13.945 -6.496 -33.5 1 94.44 306 GLY B C 1
ATOM 5931 O O . GLY B 1 306 ? 14.82 -5.648 -33.312 1 94.44 306 GLY B O 1
ATOM 5932 N N . SER B 1 307 ? 12.633 -6.273 -33.562 1 95.38 307 SER B N 1
ATOM 5933 C CA . SER B 1 307 ? 12.188 -4.891 -33.406 1 95.38 307 SER B CA 1
ATOM 5934 C C . SER B 1 307 ? 10.75 -4.82 -32.906 1 95.38 307 SER B C 1
ATOM 5936 O O . SER B 1 307 ? 10.031 -5.824 -32.938 1 95.38 307 SER B O 1
ATOM 5938 N N . ARG B 1 308 ? 10.43 -3.65 -32.438 1 95.19 308 ARG B N 1
ATOM 5939 C CA . ARG B 1 308 ? 9.055 -3.402 -32 1 95.19 308 ARG B CA 1
ATOM 5940 C C . ARG B 1 308 ? 8.07 -3.619 -33.156 1 95.19 308 ARG B C 1
ATOM 5942 O O . ARG B 1 308 ? 7.008 -4.207 -32.969 1 95.19 308 ARG B O 1
ATOM 5949 N N . GLU B 1 309 ? 8.438 -3.121 -34.312 1 95.69 309 GLU B N 1
ATOM 5950 C CA . GLU B 1 309 ? 7.578 -3.24 -35.5 1 95.69 309 GLU B CA 1
ATOM 5951 C C . GLU B 1 309 ? 7.289 -4.703 -35.812 1 95.69 309 GLU B C 1
ATOM 5953 O O . GLU B 1 309 ? 6.148 -5.066 -36.125 1 95.69 309 GLU B O 1
ATOM 5958 N N . GLU B 1 310 ? 8.297 -5.414 -35.75 1 96.06 310 GLU B N 1
ATOM 5959 C CA . GLU B 1 310 ? 8.141 -6.844 -36.031 1 96.06 310 GLU B CA 1
ATOM 5960 C C . GLU B 1 310 ? 7.211 -7.5 -35 1 96.06 310 GLU B C 1
ATOM 5962 O O . GLU B 1 310 ? 6.34 -8.289 -35.375 1 96.06 310 GLU B O 1
ATOM 5967 N N . LEU B 1 311 ? 7.422 -7.215 -33.781 1 95.06 311 LEU B N 1
ATOM 5968 C CA . LEU B 1 311 ? 6.621 -7.797 -32.719 1 95.06 311 LEU B CA 1
ATOM 5969 C C . LEU B 1 311 ? 5.156 -7.402 -32.844 1 95.06 311 LEU B C 1
ATOM 5971 O O . LEU B 1 311 ? 4.266 -8.25 -32.719 1 95.06 311 LEU B O 1
ATOM 5975 N N . LEU B 1 312 ? 4.906 -6.16 -33.188 1 94.31 312 LEU B N 1
ATOM 5976 C CA . LEU B 1 312 ? 3.537 -5.676 -33.344 1 94.31 312 LEU B CA 1
ATOM 5977 C C . LEU B 1 312 ? 2.842 -6.383 -34.5 1 94.31 312 LEU B C 1
ATOM 5979 O O . LEU B 1 312 ? 1.654 -6.699 -34.406 1 94.31 312 LEU B O 1
ATOM 5983 N N . ALA B 1 313 ? 3.559 -6.59 -35.5 1 94.69 313 ALA B N 1
ATOM 5984 C CA . ALA B 1 313 ? 3.008 -7.309 -36.656 1 94.69 313 ALA B CA 1
ATOM 5985 C C . ALA B 1 313 ? 2.619 -8.734 -36.281 1 94.69 313 ALA B C 1
ATOM 5987 O O . ALA B 1 313 ? 1.553 -9.219 -36.656 1 94.69 313 ALA B O 1
ATOM 5988 N N . ALA B 1 314 ? 3.459 -9.359 -35.562 1 92.69 314 ALA B N 1
ATOM 5989 C CA . ALA B 1 314 ? 3.189 -10.719 -35.094 1 92.69 314 ALA B CA 1
ATOM 5990 C C . ALA B 1 314 ? 1.994 -10.75 -34.125 1 92.69 314 ALA B C 1
ATOM 5992 O O . ALA B 1 314 ? 1.185 -11.68 -34.188 1 92.69 314 ALA B O 1
ATOM 5993 N N . GLN B 1 315 ? 1.942 -9.805 -33.281 1 88.75 315 GLN B N 1
ATOM 5994 C CA . GLN B 1 315 ? 0.831 -9.672 -32.344 1 88.75 315 GLN B CA 1
ATOM 5995 C C . GLN B 1 315 ? -0.5 -9.555 -33.062 1 88.75 315 GLN B C 1
ATOM 5997 O O . GLN B 1 315 ? -1.495 -10.164 -32.688 1 88.75 315 GLN B O 1
ATOM 6002 N N . ALA B 1 316 ? -0.501 -8.758 -34.094 1 87.75 316 ALA B N 1
ATOM 6003 C CA . ALA B 1 316 ? -1.711 -8.562 -34.875 1 87.75 316 ALA B CA 1
ATOM 6004 C C . ALA B 1 316 ? -2.125 -9.852 -35.594 1 87.75 316 ALA B C 1
ATOM 6006 O O . ALA B 1 316 ? -3.316 -10.125 -35.75 1 87.75 316 ALA B O 1
ATOM 6007 N N . GLU B 1 317 ? -1.216 -10.594 -35.938 1 88.25 317 GLU B N 1
ATOM 6008 C CA . GLU B 1 317 ? -1.465 -11.828 -36.688 1 88.25 317 GLU B CA 1
ATOM 6009 C C . GLU B 1 317 ? -1.975 -12.93 -35.75 1 88.25 317 GLU B C 1
ATOM 6011 O O . GLU B 1 317 ? -2.965 -13.594 -36.062 1 88.25 317 GLU B O 1
ATOM 6016 N N . ASP B 1 318 ? -1.332 -13.125 -34.656 1 87.5 318 ASP B N 1
ATOM 6017 C CA . ASP B 1 318 ? -1.695 -14.188 -33.719 1 87.5 318 ASP B CA 1
ATOM 6018 C C . ASP B 1 318 ? -1.458 -13.742 -32.281 1 87.5 318 ASP B C 1
ATOM 6020 O O . ASP B 1 318 ? -0.467 -14.133 -31.656 1 87.5 318 ASP B O 1
ATOM 6024 N N . PRO B 1 319 ? -2.451 -13.102 -31.703 1 84.75 319 PRO B N 1
ATOM 6025 C CA . PRO B 1 319 ? -2.285 -12.57 -30.359 1 84.75 319 PRO B CA 1
ATOM 6026 C C . PRO B 1 319 ? -2.131 -13.672 -29.312 1 84.75 319 PRO B C 1
ATOM 6028 O O . PRO B 1 319 ? -1.531 -13.453 -28.25 1 84.75 319 PRO B O 1
ATOM 6031 N N . SER B 1 320 ? -2.551 -14.867 -29.562 1 83.12 320 SER B N 1
ATOM 6032 C CA . SER B 1 320 ? -2.572 -15.93 -28.562 1 83.12 320 SER B CA 1
ATOM 6033 C C . SER B 1 320 ? -1.295 -16.766 -28.609 1 83.12 320 SER B C 1
ATOM 6035 O O . SER B 1 320 ? -1.099 -17.656 -27.797 1 83.12 320 SER B O 1
ATOM 6037 N N . ALA B 1 321 ? -0.387 -16.359 -29.562 1 86.25 321 ALA B N 1
ATOM 6038 C CA . ALA B 1 321 ? 0.859 -17.109 -29.672 1 86.25 321 ALA B CA 1
ATOM 6039 C C . ALA B 1 321 ? 1.642 -17.078 -28.375 1 86.25 321 ALA B C 1
ATOM 6041 O O . ALA B 1 321 ? 1.742 -16.031 -27.719 1 86.25 321 ALA B O 1
ATOM 6042 N N . LEU B 1 322 ? 2.178 -18.234 -28 1 88.38 322 LEU B N 1
ATOM 6043 C CA . LEU B 1 322 ? 3.004 -18.312 -26.812 1 88.38 322 LEU B CA 1
ATOM 6044 C C . LEU B 1 322 ? 4.402 -17.766 -27.062 1 88.38 322 LEU B C 1
ATOM 6046 O O . LEU B 1 322 ? 4.973 -18 -28.141 1 88.38 322 LEU B O 1
ATOM 6050 N N . VAL B 1 323 ? 4.918 -17.062 -26.125 1 92 323 VAL B N 1
ATOM 6051 C CA . VAL B 1 323 ? 6.273 -16.531 -26.234 1 92 323 VAL B CA 1
ATOM 6052 C C . VAL B 1 323 ? 7.062 -16.844 -24.969 1 92 323 VAL B C 1
ATOM 6054 O O . VAL B 1 323 ? 6.477 -17.031 -23.891 1 92 323 VAL B O 1
ATOM 6057 N N . LEU B 1 324 ? 8.359 -16.969 -25.094 1 94.5 324 LEU B N 1
ATOM 6058 C CA . LEU B 1 324 ? 9.328 -16.969 -24.016 1 94.5 324 LEU B CA 1
ATOM 6059 C C . LEU B 1 324 ? 9.953 -15.594 -23.828 1 94.5 324 LEU B C 1
ATOM 6061 O O . LEU B 1 324 ? 10.25 -14.906 -24.812 1 94.5 324 LEU B O 1
ATOM 6065 N N . TRP B 1 325 ? 9.969 -15.164 -22.672 1 95.06 325 TRP B N 1
ATOM 6066 C CA . TRP B 1 325 ? 10.625 -13.898 -22.344 1 95.06 325 TRP B CA 1
ATOM 6067 C C . TRP B 1 325 ? 11.891 -14.133 -21.531 1 95.06 325 TRP B C 1
ATOM 6069 O O . TRP B 1 325 ? 11.812 -14.414 -20.328 1 95.06 325 TRP B O 1
ATOM 6079 N N . HIS B 1 326 ? 13.047 -14 -22.156 1 95.06 326 HIS B N 1
ATOM 6080 C CA . HIS B 1 326 ? 14.344 -14.258 -21.547 1 95.06 326 HIS B CA 1
ATOM 6081 C C . HIS B 1 326 ? 14.82 -13.047 -20.75 1 95.06 326 HIS B C 1
ATOM 6083 O O . HIS B 1 326 ? 15.438 -12.133 -21.297 1 95.06 326 HIS B O 1
ATOM 6089 N N . VAL B 1 327 ? 14.641 -13.148 -19.453 1 94.31 327 VAL B N 1
ATOM 6090 C CA . VAL B 1 327 ? 14.867 -11.977 -18.625 1 94.31 327 VAL B CA 1
ATOM 6091 C C . VAL B 1 327 ? 16.172 -12.141 -17.844 1 94.31 327 VAL B C 1
ATOM 6093 O O . VAL B 1 327 ? 17.031 -11.25 -17.875 1 94.31 327 VAL B O 1
ATOM 6096 N N . LEU B 1 328 ? 16.328 -13.258 -17.141 1 96.12 328 LEU B N 1
ATOM 6097 C CA . LEU B 1 328 ? 17.547 -13.539 -16.391 1 96.12 328 LEU B CA 1
ATOM 6098 C C . LEU B 1 328 ? 18.406 -14.57 -17.109 1 96.12 328 LEU B C 1
ATOM 6100 O O . LEU B 1 328 ? 17.969 -15.703 -17.328 1 96.12 328 LEU B O 1
ATOM 6104 N N . ASP B 1 329 ? 19.578 -14.18 -17.484 1 94.62 329 ASP B N 1
ATOM 6105 C CA . ASP B 1 329 ? 20.531 -15.086 -18.109 1 94.62 329 ASP B CA 1
ATOM 6106 C C . ASP B 1 329 ? 21.359 -15.82 -17.062 1 94.62 329 ASP B C 1
ATOM 6108 O O . ASP B 1 329 ? 22.531 -15.508 -16.875 1 94.62 329 ASP B O 1
ATOM 6112 N N . ILE B 1 330 ? 20.781 -16.859 -16.562 1 94 330 ILE B N 1
ATOM 6113 C CA . ILE B 1 330 ? 21.359 -17.484 -15.391 1 94 330 ILE B CA 1
ATOM 6114 C C . ILE B 1 330 ? 22.547 -18.375 -15.805 1 94 330 ILE B C 1
ATOM 6116 O O . ILE B 1 330 ? 23.359 -18.766 -14.969 1 94 330 ILE B O 1
ATOM 6120 N N . GLU B 1 331 ? 22.688 -18.688 -17.031 1 91.56 331 GLU B N 1
ATOM 6121 C CA . GLU B 1 331 ? 23.781 -19.531 -17.516 1 91.56 331 GLU B CA 1
ATOM 6122 C C . GLU B 1 331 ? 25.062 -18.719 -17.688 1 91.56 331 GLU B C 1
ATOM 6124 O O . GLU B 1 331 ? 26.156 -19.234 -17.469 1 91.56 331 GLU B O 1
ATOM 6129 N N . ASN B 1 332 ? 24.922 -17.422 -18 1 94.12 332 ASN B N 1
ATOM 6130 C CA . ASN B 1 332 ? 26.094 -16.656 -18.375 1 94.12 332 ASN B CA 1
ATOM 6131 C C . ASN B 1 332 ? 26.297 -15.453 -17.453 1 94.12 332 ASN B C 1
ATOM 6133 O O . ASN B 1 332 ? 27.281 -14.711 -17.594 1 94.12 332 ASN B O 1
ATOM 6137 N N . ASN B 1 333 ? 25.422 -15.211 -16.594 1 95.88 333 ASN B N 1
ATOM 6138 C CA . ASN B 1 333 ? 25.484 -14.062 -15.703 1 95.88 333 ASN B CA 1
ATOM 6139 C C . ASN B 1 333 ? 25.297 -14.484 -14.242 1 95.88 333 ASN B C 1
ATOM 6141 O O . ASN B 1 333 ? 24.188 -14.797 -13.828 1 95.88 333 ASN B O 1
ATOM 6145 N N . ALA B 1 334 ? 26.328 -14.398 -13.516 1 96.75 334 ALA B N 1
ATOM 6146 C CA . ALA B 1 334 ? 26.328 -14.836 -12.117 1 96.75 334 ALA B CA 1
ATOM 6147 C C . ALA B 1 334 ? 25.359 -14.008 -11.281 1 96.75 334 ALA B C 1
ATOM 6149 O O . ALA B 1 334 ? 24.719 -14.531 -10.367 1 96.75 334 ALA B O 1
ATOM 6150 N N . HIS B 1 335 ? 25.328 -12.766 -11.586 1 96.75 335 HIS B N 1
ATOM 6151 C CA . HIS B 1 335 ? 24.422 -11.906 -10.852 1 96.75 335 HIS B CA 1
ATOM 6152 C C . HIS B 1 335 ? 22.969 -12.312 -11.086 1 96.75 335 HIS B C 1
ATOM 6154 O O . HIS B 1 335 ? 22.156 -12.312 -10.164 1 96.75 335 HIS B O 1
ATOM 6160 N N . HIS B 1 336 ? 22.625 -12.602 -12.32 1 97 336 HIS B N 1
ATOM 6161 C CA . HIS B 1 336 ? 21.281 -13.086 -12.641 1 97 336 HIS B CA 1
ATOM 6162 C C . HIS B 1 336 ? 20.969 -14.367 -11.883 1 97 336 HIS B C 1
ATOM 6164 O O . HIS B 1 336 ? 19.828 -14.57 -11.438 1 97 336 HIS B O 1
ATOM 6170 N N . ARG B 1 337 ? 21.922 -15.188 -11.719 1 97.5 337 ARG B N 1
ATOM 6171 C CA . ARG B 1 337 ? 21.719 -16.406 -10.945 1 97.5 337 ARG B CA 1
ATOM 6172 C C . ARG B 1 337 ? 21.422 -16.094 -9.484 1 97.5 337 ARG B C 1
ATOM 6174 O O . ARG B 1 337 ? 20.578 -16.734 -8.859 1 97.5 337 ARG B O 1
ATOM 6181 N N . ASP B 1 338 ? 22.172 -15.125 -8.992 1 98.06 338 ASP B N 1
ATOM 6182 C CA . ASP B 1 338 ? 21.953 -14.695 -7.613 1 98.06 338 ASP B CA 1
ATOM 6183 C C . ASP B 1 338 ? 20.531 -14.148 -7.438 1 98.06 338 ASP B C 1
ATOM 6185 O O . ASP B 1 338 ? 19.891 -14.398 -6.418 1 98.06 338 ASP B O 1
ATOM 6189 N N . LEU B 1 339 ? 20.109 -13.359 -8.414 1 98.12 339 LEU B N 1
ATOM 6190 C CA . LEU B 1 339 ? 18.766 -12.805 -8.352 1 98.12 339 LEU B CA 1
ATOM 6191 C C . LEU B 1 339 ? 17.719 -13.914 -8.359 1 98.12 339 LEU B C 1
ATOM 6193 O O . LEU B 1 339 ? 16.781 -13.891 -7.559 1 98.12 339 LEU B O 1
ATOM 6197 N N . LEU B 1 340 ? 17.906 -14.859 -9.227 1 98.56 340 LEU B N 1
ATOM 6198 C CA . LEU B 1 340 ? 16.969 -15.977 -9.25 1 98.56 340 LEU B CA 1
ATOM 6199 C C . LEU B 1 340 ? 16.984 -16.734 -7.934 1 98.56 340 LEU B C 1
ATOM 6201 O O . LEU B 1 340 ? 15.938 -17.141 -7.43 1 98.56 340 LEU B O 1
ATOM 6205 N N . ASP B 1 341 ? 18.172 -16.891 -7.344 1 98.69 341 ASP B N 1
ATOM 6206 C CA . ASP B 1 341 ? 18.297 -17.562 -6.055 1 98.69 341 ASP B CA 1
ATOM 6207 C C . ASP B 1 341 ? 17.469 -16.859 -4.98 1 98.69 341 ASP B C 1
ATOM 6209 O O . ASP B 1 341 ? 16.828 -17.516 -4.16 1 98.69 341 ASP B O 1
ATOM 6213 N N . MET B 1 342 ? 17.453 -15.57 -5.023 1 98.56 342 MET B N 1
ATOM 6214 C CA . MET B 1 342 ? 16.734 -14.797 -4.016 1 98.56 342 MET B CA 1
ATOM 6215 C C . MET B 1 342 ? 15.242 -15.117 -4.066 1 98.56 342 MET B C 1
ATOM 6217 O O . MET B 1 342 ? 14.594 -15.234 -3.023 1 98.56 342 MET B O 1
ATOM 6221 N N . ALA B 1 343 ? 14.742 -15.266 -5.25 1 98.56 343 ALA B N 1
ATOM 6222 C CA . ALA B 1 343 ? 13.312 -15.547 -5.41 1 98.56 343 ALA B CA 1
ATOM 6223 C C . ALA B 1 343 ? 13 -17 -5.082 1 98.56 343 ALA B C 1
ATOM 6225 O O . ALA B 1 343 ? 12.07 -17.281 -4.32 1 98.56 343 ALA B O 1
ATOM 6226 N N . VAL B 1 344 ? 13.805 -17.891 -5.574 1 98.75 344 VAL B N 1
ATOM 6227 C CA . VAL B 1 344 ? 13.562 -19.312 -5.461 1 98.75 344 VAL B CA 1
ATOM 6228 C C . VAL B 1 344 ? 13.75 -19.766 -4.008 1 98.75 344 VAL B C 1
ATOM 6230 O O . VAL B 1 344 ? 13.016 -20.625 -3.521 1 98.75 344 VAL B O 1
ATOM 6233 N N . LEU B 1 345 ? 14.695 -19.172 -3.326 1 98.75 345 LEU B N 1
ATOM 6234 C CA . LEU B 1 345 ? 15.047 -19.562 -1.966 1 98.75 345 LEU B CA 1
ATOM 6235 C C . LEU B 1 345 ? 14.383 -18.641 -0.947 1 98.75 345 LEU B C 1
ATOM 6237 O O . LEU B 1 345 ? 14.742 -18.641 0.232 1 98.75 345 LEU B O 1
ATOM 6241 N N . TYR B 1 346 ? 13.469 -17.797 -1.394 1 98.75 346 TYR B N 1
ATOM 6242 C CA . TYR B 1 346 ? 12.805 -16.891 -0.469 1 98.75 346 TYR B CA 1
ATOM 6243 C C . TYR B 1 346 ? 12.266 -17.641 0.745 1 98.75 346 TYR B C 1
ATOM 6245 O O . TYR B 1 346 ? 11.562 -18.641 0.602 1 98.75 346 TYR B O 1
ATOM 6253 N N . PRO B 1 347 ? 12.539 -17.156 1.942 1 97.88 347 PRO B N 1
ATOM 6254 C CA . PRO B 1 347 ? 12.047 -17.859 3.135 1 97.88 347 PRO B CA 1
ATOM 6255 C C . PRO B 1 347 ? 10.523 -17.938 3.188 1 97.88 347 PRO B C 1
ATOM 6257 O O . PRO B 1 347 ? 9.844 -16.922 3.111 1 97.88 347 PRO B O 1
ATOM 6260 N N . GLY B 1 348 ? 10.062 -19.141 3.256 1 97.88 348 GLY B N 1
ATOM 6261 C CA . GLY B 1 348 ? 8.625 -19.344 3.342 1 97.88 348 GLY B CA 1
ATOM 6262 C C . GLY B 1 348 ? 7.93 -19.281 1.995 1 97.88 348 GLY B C 1
ATOM 6263 O O . GLY B 1 348 ? 6.703 -19.344 1.918 1 97.88 348 GLY B O 1
ATOM 6264 N N . GLY B 1 349 ? 8.711 -19.109 0.934 1 98.75 349 GLY B N 1
ATOM 6265 C CA . GLY B 1 349 ? 8.141 -19.078 -0.403 1 98.75 349 GLY B CA 1
ATOM 6266 C C . GLY B 1 349 ? 7.902 -20.469 -0.973 1 98.75 349 GLY B C 1
ATOM 6267 O O . GLY B 1 349 ? 8.68 -21.391 -0.722 1 98.75 349 GLY B O 1
ATOM 6268 N N . ALA B 1 350 ? 6.883 -20.594 -1.822 1 98.88 350 ALA B N 1
ATOM 6269 C CA . ALA B 1 350 ? 6.566 -21.859 -2.48 1 98.88 350 ALA B CA 1
ATOM 6270 C C . ALA B 1 350 ? 7.238 -21.953 -3.85 1 98.88 350 ALA B C 1
ATOM 6272 O O . ALA B 1 350 ? 7.492 -20.922 -4.488 1 98.88 350 ALA B O 1
ATOM 6273 N N . ILE B 1 351 ? 7.547 -23.156 -4.258 1 98.94 351 ILE B N 1
ATOM 6274 C CA . ILE B 1 351 ? 7.871 -23.406 -5.656 1 98.94 351 ILE B CA 1
ATOM 6275 C C . ILE B 1 351 ? 6.59 -23.656 -6.445 1 98.94 351 ILE B C 1
ATOM 6277 O O . ILE B 1 351 ? 5.73 -24.438 -6.02 1 98.94 351 ILE B O 1
ATOM 6281 N N . ALA B 1 352 ? 6.379 -22.938 -7.5 1 98.88 352 ALA B N 1
ATOM 6282 C CA . ALA B 1 352 ? 5.23 -23.094 -8.391 1 98.88 352 ALA B CA 1
ATOM 6283 C C . ALA B 1 352 ? 5.645 -22.969 -9.852 1 98.88 352 ALA B C 1
ATOM 6285 O O . ALA B 1 352 ? 6.508 -22.156 -10.188 1 98.88 352 ALA B O 1
ATOM 6286 N N . SER B 1 353 ? 5.074 -23.688 -10.68 1 98.69 353 SER B N 1
ATOM 6287 C CA . SER B 1 353 ? 5.656 -23.906 -12 1 98.69 353 SER B CA 1
ATOM 6288 C C . SER B 1 353 ? 5.266 -22.781 -12.961 1 98.69 353 SER B C 1
ATOM 6290 O O . SER B 1 353 ? 6.027 -22.438 -13.859 1 98.69 353 SER B O 1
ATOM 6292 N N . ASP B 1 354 ? 4.039 -22.234 -12.742 1 98 354 ASP B N 1
ATOM 6293 C CA . ASP B 1 354 ? 3.477 -21.391 -13.789 1 98 354 ASP B CA 1
ATOM 6294 C C . ASP B 1 354 ? 3.463 -22.109 -15.133 1 98 354 ASP B C 1
ATOM 6296 O O . ASP B 1 354 ? 3.789 -21.531 -16.172 1 98 354 ASP B O 1
ATOM 6300 N N . ALA B 1 355 ? 3.156 -23.406 -15.109 1 96.88 355 ALA B N 1
ATOM 6301 C CA . ALA B 1 355 ? 3.131 -24.25 -16.297 1 96.88 355 ALA B CA 1
ATOM 6302 C C . ALA B 1 355 ? 2.092 -23.766 -17.297 1 96.88 355 ALA B C 1
ATOM 6304 O O . ALA B 1 355 ? 1 -23.344 -16.922 1 96.88 355 ALA B O 1
ATOM 6305 N N . MET B 1 356 ? 2.451 -23.891 -18.531 1 92.94 356 MET B N 1
ATOM 6306 C CA . MET B 1 356 ? 1.597 -23.422 -19.609 1 92.94 356 MET B CA 1
ATOM 6307 C C . MET B 1 356 ? 0.946 -24.594 -20.344 1 92.94 356 MET B C 1
ATOM 6309 O O . MET B 1 356 ? 1.434 -25.719 -20.266 1 92.94 356 MET B O 1
ATOM 6313 N N . PRO B 1 357 ? -0.15 -24.328 -20.984 1 90.88 357 PRO B N 1
ATOM 6314 C CA . PRO B 1 357 ? -0.756 -25.375 -21.812 1 90.88 357 PRO B CA 1
ATOM 6315 C C . PRO B 1 357 ? 0.171 -25.875 -22.922 1 90.88 357 PRO B C 1
ATOM 6317 O O . PRO B 1 357 ? 1.013 -25.109 -23.406 1 90.88 357 PRO B O 1
ATOM 6320 N N . TRP B 1 358 ? 0.033 -27.141 -23.266 1 93.19 358 TRP B N 1
ATOM 6321 C CA . TRP B 1 358 ? 0.773 -27.719 -24.375 1 93.19 358 TRP B CA 1
ATOM 6322 C C . TRP B 1 358 ? 0.136 -27.344 -25.719 1 93.19 358 TRP B C 1
ATOM 6324 O O . TRP B 1 358 ? -1.08 -27.453 -25.875 1 93.19 358 TRP B O 1
ATOM 6334 N N . THR B 1 359 ? 0.972 -26.859 -26.547 1 89.69 359 THR B N 1
ATOM 6335 C CA . THR B 1 359 ? 0.511 -26.391 -27.844 1 89.69 359 THR B CA 1
ATOM 6336 C C . THR B 1 359 ? 1.229 -27.125 -28.969 1 89.69 359 THR B C 1
ATOM 6338 O O . THR B 1 359 ? 2.43 -27.391 -28.875 1 89.69 359 THR B O 1
ATOM 6341 N N . LEU B 1 360 ? 0.45 -27.359 -30.016 1 91.19 360 LEU B N 1
ATOM 6342 C CA . LEU B 1 360 ? 1.02 -28.047 -31.172 1 91.19 360 LEU B CA 1
ATOM 6343 C C . LEU B 1 360 ? 1.66 -27.062 -32.125 1 91.19 360 LEU B C 1
ATOM 6345 O O . LEU B 1 360 ? 1.512 -25.844 -31.984 1 91.19 360 LEU B O 1
ATOM 6349 N N . SER B 1 361 ? 2.387 -27.594 -33.094 1 87.56 361 SER B N 1
ATOM 6350 C CA . SER B 1 361 ? 3.117 -26.781 -34.062 1 87.56 361 SER B CA 1
ATOM 6351 C C . SER B 1 361 ? 2.172 -25.891 -34.844 1 87.56 361 SER B C 1
ATOM 6353 O O . SER B 1 361 ? 2.582 -24.844 -35.375 1 87.56 361 SER B O 1
ATOM 6355 N N . ASN B 1 362 ? 0.913 -26.234 -34.906 1 85.25 362 ASN B N 1
ATOM 6356 C CA . ASN B 1 362 ? -0.063 -25.438 -35.625 1 85.25 362 ASN B CA 1
ATOM 6357 C C . ASN B 1 362 ? -0.644 -24.328 -34.75 1 85.25 362 ASN B C 1
ATOM 6359 O O . ASN B 1 362 ? -1.549 -23.609 -35.188 1 85.25 362 ASN B O 1
ATOM 6363 N N . GLY B 1 363 ? -0.17 -24.266 -33.594 1 79.69 363 GLY B N 1
ATOM 6364 C CA . GLY B 1 363 ? -0.572 -23.188 -32.719 1 79.69 363 GLY B CA 1
ATOM 6365 C C . GLY B 1 363 ? -1.773 -23.531 -31.844 1 79.69 363 GLY B C 1
ATOM 6366 O O . GLY B 1 363 ? -2.168 -22.734 -30.984 1 79.69 363 GLY B O 1
ATOM 6367 N N . LYS B 1 364 ? -2.301 -24.656 -31.984 1 83.88 364 LYS B N 1
ATOM 6368 C CA . LYS B 1 364 ? -3.488 -25.031 -31.234 1 83.88 364 LYS B CA 1
ATOM 6369 C C . LYS B 1 364 ? -3.109 -25.781 -29.953 1 83.88 364 LYS B C 1
ATOM 6371 O O . LYS B 1 364 ? -2.158 -26.562 -29.938 1 83.88 364 LYS B O 1
ATOM 6376 N N . PRO B 1 365 ? -3.916 -25.516 -28.922 1 86.56 365 PRO B N 1
ATOM 6377 C CA . PRO B 1 365 ? -3.662 -26.281 -27.719 1 86.56 365 PRO B CA 1
ATOM 6378 C C . PRO B 1 365 ? -3.918 -27.781 -27.891 1 86.56 365 PRO B C 1
ATOM 6380 O O . PRO B 1 365 ? -4.848 -28.156 -28.609 1 86.56 365 PRO B O 1
ATOM 6383 N N . TYR B 1 366 ? -3.08 -28.609 -27.359 1 90.88 366 TYR B N 1
ATOM 6384 C CA . TYR B 1 366 ? -3.277 -30.047 -27.359 1 90.88 366 TYR B CA 1
ATOM 6385 C C . TYR B 1 366 ? -4.133 -30.5 -26.188 1 90.88 366 TYR B C 1
ATOM 6387 O O . TYR B 1 366 ? -3.783 -30.25 -25.031 1 90.88 366 TYR B O 1
ATOM 6395 N N . SER B 1 367 ? -5.242 -31.188 -26.469 1 84.62 367 SER B N 1
ATOM 6396 C CA . SER B 1 367 ? -6.117 -31.641 -25.391 1 84.62 367 SER B CA 1
ATOM 6397 C C . SER B 1 367 ? -6.371 -33.125 -25.469 1 84.62 367 SER B C 1
ATOM 6399 O O . SER B 1 367 ? -7.328 -33.625 -24.875 1 84.62 367 SER B O 1
ATOM 6401 N N . GLY B 1 368 ? -5.551 -33.781 -26.234 1 90.38 368 GLY B N 1
ATOM 6402 C CA . GLY B 1 368 ? -5.645 -35.25 -26.266 1 90.38 368 GLY B CA 1
ATOM 6403 C C . GLY B 1 368 ? -5.094 -35.906 -25.016 1 90.38 368 GLY B C 1
ATOM 6404 O O . GLY B 1 368 ? -4.863 -35.25 -24 1 90.38 368 GLY B O 1
ATOM 6405 N N . ASP B 1 369 ? -5.012 -37.219 -25.016 1 91.31 369 ASP B N 1
ATOM 6406 C CA . ASP B 1 369 ? -4.523 -37.969 -23.844 1 91.31 369 ASP B CA 1
ATOM 6407 C C . ASP B 1 369 ? -3.377 -38.906 -24.203 1 91.31 369 ASP B C 1
ATOM 6409 O O . ASP B 1 369 ? -3.088 -39.844 -23.484 1 91.31 369 ASP B O 1
ATOM 6413 N N . ALA B 1 370 ? -2.773 -38.562 -25.312 1 92.31 370 ALA B N 1
ATOM 6414 C CA . ALA B 1 370 ? -1.658 -39.406 -25.75 1 92.31 370 ALA B CA 1
ATOM 6415 C C . ALA B 1 370 ? -0.499 -39.312 -24.766 1 92.31 370 ALA B C 1
ATOM 6417 O O . ALA B 1 370 ? -0.213 -38.25 -24.203 1 92.31 370 ALA B O 1
ATOM 6418 N N . TRP B 1 371 ? 0.167 -40.469 -24.547 1 95.12 371 TRP B N 1
ATOM 6419 C CA . TRP B 1 371 ? 1.431 -40.531 -23.828 1 95.12 371 TRP B CA 1
ATOM 6420 C C . TRP B 1 371 ? 2.408 -41.469 -24.516 1 95.12 371 TRP B C 1
ATOM 6422 O O . TRP B 1 371 ? 2.092 -42.625 -24.766 1 95.12 371 TRP B O 1
ATOM 6432 N N . PRO B 1 372 ? 3.516 -41.125 -24.859 1 94.19 372 PRO B N 1
ATOM 6433 C CA . PRO B 1 372 ? 4.094 -39.781 -24.703 1 94.19 372 PRO B CA 1
ATOM 6434 C C . PRO B 1 372 ? 3.355 -38.719 -25.5 1 94.19 372 PRO B C 1
ATOM 6436 O O . PRO B 1 372 ? 2.58 -39.062 -26.406 1 94.19 372 PRO B O 1
ATOM 6439 N N . LEU B 1 373 ? 3.609 -37.438 -25.109 1 95.31 373 LEU B N 1
ATOM 6440 C CA . LEU B 1 373 ? 3.029 -36.344 -25.844 1 95.31 373 LEU B CA 1
ATOM 6441 C C . LEU B 1 373 ? 3.465 -36.344 -27.312 1 95.31 373 LEU B C 1
ATOM 6443 O O . LEU B 1 373 ? 4.527 -36.906 -27.641 1 95.31 373 LEU B O 1
ATOM 6447 N N . PRO B 1 374 ? 2.572 -35.781 -28.109 1 94.25 374 PRO B N 1
ATOM 6448 C CA . PRO B 1 374 ? 3.033 -35.625 -29.5 1 94.25 374 PRO B CA 1
ATOM 6449 C C . PRO B 1 374 ? 4.387 -34.938 -29.578 1 94.25 374 PRO B C 1
ATOM 6451 O O . PRO B 1 374 ? 4.668 -34 -28.812 1 94.25 374 PRO B O 1
ATOM 6454 N N . ASP B 1 375 ? 5.152 -35.312 -30.594 1 92.25 375 ASP B N 1
ATOM 6455 C CA . ASP B 1 375 ? 6.527 -34.844 -30.719 1 92.25 375 ASP B CA 1
ATOM 6456 C C . ASP B 1 375 ? 6.566 -33.312 -30.891 1 92.25 375 ASP B C 1
ATOM 6458 O O . ASP B 1 375 ? 7.531 -32.688 -30.469 1 92.25 375 ASP B O 1
ATOM 6462 N N . ASP B 1 376 ? 5.527 -32.812 -31.422 1 91.94 376 ASP B N 1
ATOM 6463 C CA . ASP B 1 376 ? 5.574 -31.391 -31.734 1 91.94 376 ASP B CA 1
ATOM 6464 C C . ASP B 1 376 ? 4.867 -30.578 -30.656 1 91.94 376 ASP B C 1
ATOM 6466 O O . ASP B 1 376 ? 4.652 -29.375 -30.812 1 91.94 376 ASP B O 1
ATOM 6470 N N . ALA B 1 377 ? 4.383 -31.234 -29.609 1 93.69 377 ALA B N 1
ATOM 6471 C CA . ALA B 1 377 ? 3.771 -30.5 -28.5 1 93.69 377 ALA B CA 1
ATOM 6472 C C . ALA B 1 377 ? 4.816 -29.688 -27.734 1 93.69 377 ALA B C 1
ATOM 6474 O O . ALA B 1 377 ? 5.848 -30.234 -27.328 1 93.69 377 ALA B O 1
ATOM 6475 N N . THR B 1 378 ? 4.562 -28.344 -27.641 1 92.06 378 THR B N 1
ATOM 6476 C CA . THR B 1 378 ? 5.5 -27.453 -26.969 1 92.06 378 THR B CA 1
ATOM 6477 C C . THR B 1 378 ? 4.801 -26.656 -25.875 1 92.06 378 THR B C 1
ATOM 6479 O O . THR B 1 378 ? 3.582 -26.469 -25.922 1 92.06 378 THR B O 1
ATOM 6482 N N . SER B 1 379 ? 5.539 -26.266 -24.906 1 92.12 379 SER B N 1
ATOM 6483 C CA . SER B 1 379 ? 5.113 -25.375 -23.828 1 92.12 379 SER B CA 1
ATOM 6484 C C . SER B 1 379 ? 6.289 -24.578 -23.281 1 92.12 379 SER B C 1
ATOM 6486 O O . SER B 1 379 ? 7.113 -24.062 -24.047 1 92.12 379 SER B O 1
ATOM 6488 N N . HIS B 1 380 ? 6.602 -24.359 -22.172 1 93.38 380 HIS B N 1
ATOM 6489 C CA . HIS B 1 380 ? 7.797 -23.953 -21.438 1 93.38 380 HIS B CA 1
ATOM 6490 C C . HIS B 1 380 ? 8.422 -25.141 -20.703 1 93.38 380 HIS B C 1
ATOM 6492 O O . HIS B 1 380 ? 7.707 -25.984 -20.156 1 93.38 380 HIS B O 1
ATOM 6498 N N . PRO B 1 381 ? 9.75 -25.234 -20.641 1 96 381 PRO B N 1
ATOM 6499 C CA . PRO B 1 381 ? 10.375 -26.359 -19.906 1 96 381 PRO B CA 1
ATOM 6500 C C . PRO B 1 381 ? 9.875 -26.469 -18.469 1 96 381 PRO B C 1
ATOM 6502 O O . PRO B 1 381 ? 9.859 -27.562 -17.906 1 96 381 PRO B O 1
ATOM 6505 N N . ARG B 1 382 ? 9.461 -25.375 -17.922 1 97.19 382 ARG B N 1
ATOM 6506 C CA . ARG B 1 382 ? 8.992 -25.391 -16.547 1 97.19 382 ARG B CA 1
ATOM 6507 C C . ARG B 1 382 ? 7.688 -26.172 -16.422 1 97.19 382 ARG B C 1
ATOM 6509 O O . ARG B 1 382 ? 7.266 -26.516 -15.32 1 97.19 382 ARG B O 1
ATOM 6516 N N . SER B 1 383 ? 6.984 -26.469 -17.516 1 97.19 383 SER B N 1
ATOM 6517 C CA . SER B 1 383 ? 5.773 -27.281 -17.531 1 97.19 383 SER B CA 1
ATOM 6518 C C . SER B 1 383 ? 6.102 -28.75 -17.375 1 97.19 383 SER B C 1
ATOM 6520 O O . SER B 1 383 ? 5.219 -29.562 -17.078 1 97.19 383 SER B O 1
ATOM 6522 N N . ALA B 1 384 ? 7.406 -29.125 -17.531 1 97.5 384 ALA B N 1
ATOM 6523 C CA . ALA B 1 384 ? 7.809 -30.531 -17.531 1 97.5 384 ALA B CA 1
ATOM 6524 C C . ALA B 1 384 ? 8.742 -30.828 -16.359 1 97.5 384 ALA B C 1
ATOM 6526 O O . ALA B 1 384 ? 8.867 -31.984 -15.953 1 97.5 384 ALA B O 1
ATOM 6527 N N . GLY B 1 385 ? 9.383 -29.859 -15.867 1 98.19 385 GLY B N 1
ATOM 6528 C CA . GLY B 1 385 ? 10.461 -30.203 -14.953 1 98.19 385 GLY B CA 1
ATOM 6529 C C . GLY B 1 385 ? 10.742 -29.125 -13.922 1 98.19 385 GLY B C 1
ATOM 6530 O O . GLY B 1 385 ? 11.891 -28.938 -13.516 1 98.19 385 GLY B O 1
ATOM 6531 N N . CYS B 1 386 ? 9.766 -28.359 -13.508 1 98.5 386 CYS B N 1
ATOM 6532 C CA . CYS B 1 386 ? 9.922 -27.266 -12.547 1 98.5 386 CYS B CA 1
ATOM 6533 C C . CYS B 1 386 ? 10.445 -27.797 -11.211 1 98.5 386 CYS B C 1
ATOM 6535 O O . CYS B 1 386 ? 11.492 -27.359 -10.734 1 98.5 386 CYS B O 1
ATOM 6537 N N . PHE B 1 387 ? 9.836 -28.766 -10.57 1 98.94 387 PHE B N 1
ATOM 6538 C CA . PHE B 1 387 ? 10.141 -29.234 -9.227 1 98.94 387 PHE B CA 1
ATOM 6539 C C . PHE B 1 387 ? 11.406 -30.094 -9.219 1 98.94 387 PHE B C 1
ATOM 6541 O O . PHE B 1 387 ? 12.242 -29.969 -8.328 1 98.94 387 PHE B O 1
ATOM 6548 N N . THR B 1 388 ? 11.602 -30.953 -10.25 1 98.81 388 THR B N 1
ATOM 6549 C CA . THR B 1 388 ? 12.805 -31.781 -10.336 1 98.81 388 THR B CA 1
ATOM 6550 C C . THR B 1 388 ? 14.039 -30.922 -10.57 1 98.81 388 THR B C 1
ATOM 6552 O O . THR B 1 388 ? 15.117 -31.203 -10.047 1 98.81 388 THR B O 1
ATOM 6555 N N . ARG B 1 389 ? 13.836 -29.859 -11.375 1 98.62 389 ARG B N 1
ATOM 6556 C CA . ARG B 1 389 ? 14.945 -28.938 -11.555 1 98.62 389 ARG B CA 1
ATOM 6557 C C . ARG B 1 389 ? 15.359 -28.297 -10.227 1 98.62 389 ARG B C 1
ATOM 6559 O O . ARG B 1 389 ? 16.547 -28.219 -9.914 1 98.62 389 ARG B O 1
ATOM 6566 N N . PHE B 1 390 ? 14.406 -27.828 -9.453 1 98.88 390 PHE B N 1
ATOM 6567 C CA . PHE B 1 390 ? 14.688 -27.203 -8.164 1 98.88 390 PHE B CA 1
ATOM 6568 C C . PHE B 1 390 ? 15.43 -28.156 -7.242 1 98.88 390 PHE B C 1
ATOM 6570 O O . PHE B 1 390 ? 16.469 -27.797 -6.684 1 98.88 390 PHE B O 1
ATOM 6577 N N . ILE B 1 391 ? 14.898 -29.375 -7.109 1 98.88 391 ILE B N 1
ATOM 6578 C CA . ILE B 1 391 ? 15.516 -30.359 -6.215 1 98.88 391 ILE B CA 1
ATOM 6579 C C . ILE B 1 391 ? 16.906 -30.719 -6.73 1 98.88 391 ILE B C 1
ATOM 6581 O O . ILE B 1 391 ? 17.859 -30.812 -5.949 1 98.88 391 ILE B O 1
ATOM 6585 N N . ARG B 1 392 ? 17.031 -30.891 -8.023 1 98.75 392 ARG B N 1
ATOM 6586 C CA . ARG B 1 392 ? 18.344 -31.25 -8.57 1 98.75 392 ARG B CA 1
ATOM 6587 C C . ARG B 1 392 ? 19.344 -30.125 -8.344 1 98.75 392 ARG B C 1
ATOM 6589 O O . ARG B 1 392 ? 20.406 -30.344 -7.738 1 98.75 392 ARG B O 1
ATOM 6596 N N . GLU B 1 393 ? 18.969 -28.938 -8.781 1 98.19 393 GLU B N 1
ATOM 6597 C CA . GLU B 1 393 ? 19.953 -27.875 -8.852 1 98.19 393 GLU B CA 1
ATOM 6598 C C . GLU B 1 393 ? 20.156 -27.203 -7.492 1 98.19 393 GLU B C 1
ATOM 6600 O O . GLU B 1 393 ? 21.281 -27.047 -7.023 1 98.19 393 GLU B O 1
ATOM 6605 N N . TRP B 1 394 ? 19.109 -26.844 -6.816 1 98.69 394 TRP B N 1
ATOM 6606 C CA . TRP B 1 394 ? 19.234 -26.031 -5.613 1 98.69 394 TRP B CA 1
ATOM 6607 C C . TRP B 1 394 ? 19.453 -26.906 -4.379 1 98.69 394 TRP B C 1
ATOM 6609 O O . TRP B 1 394 ? 20.078 -26.484 -3.412 1 98.69 394 TRP B O 1
ATOM 6619 N N . VAL B 1 395 ? 18.922 -28.109 -4.402 1 98.75 395 VAL B N 1
ATOM 6620 C CA . VAL B 1 395 ? 19 -28.969 -3.225 1 98.75 395 VAL B CA 1
ATOM 6621 C C . VAL B 1 395 ? 20.188 -29.922 -3.367 1 98.75 395 VAL B C 1
ATOM 6623 O O . VAL B 1 395 ? 21.109 -29.906 -2.545 1 98.75 395 VAL B O 1
ATOM 6626 N N . ARG B 1 396 ? 20.266 -30.688 -4.418 1 98.75 396 ARG B N 1
ATOM 6627 C CA . ARG B 1 396 ? 21.25 -31.766 -4.539 1 98.75 396 ARG B CA 1
ATOM 6628 C C . ARG B 1 396 ? 22.594 -31.219 -5.012 1 98.75 396 ARG B C 1
ATOM 6630 O O . ARG B 1 396 ? 23.625 -31.453 -4.371 1 98.75 396 ARG B O 1
ATOM 6637 N N . GLU B 1 397 ? 22.609 -30.484 -6.109 1 98.5 397 GLU B N 1
ATOM 6638 C CA . GLU B 1 397 ? 23.859 -30.125 -6.75 1 98.5 397 GLU B CA 1
ATOM 6639 C C . GLU B 1 397 ? 24.5 -28.906 -6.074 1 98.5 397 GLU B C 1
ATOM 6641 O O . GLU B 1 397 ? 25.688 -28.938 -5.734 1 98.5 397 GLU B O 1
ATOM 6646 N N . ARG B 1 398 ? 23.703 -27.828 -5.855 1 97.88 398 ARG B N 1
ATOM 6647 C CA . ARG B 1 398 ? 24.266 -26.609 -5.297 1 97.88 398 ARG B CA 1
ATOM 6648 C C . ARG B 1 398 ? 24.125 -26.578 -3.779 1 97.88 398 ARG B C 1
ATOM 6650 O O . ARG B 1 398 ? 24.781 -25.781 -3.104 1 97.88 398 ARG B O 1
ATOM 6657 N N . ARG B 1 399 ? 23.266 -27.406 -3.205 1 98.44 399 ARG B N 1
ATOM 6658 C CA . ARG B 1 399 ? 23.078 -27.578 -1.767 1 98.44 399 ARG B CA 1
ATOM 6659 C C . ARG B 1 399 ? 22.797 -26.25 -1.091 1 98.44 399 ARG B C 1
ATOM 6661 O O . ARG B 1 399 ? 23.391 -25.938 -0.054 1 98.44 399 ARG B O 1
ATOM 6668 N N . LYS B 1 400 ? 22.031 -25.469 -1.798 1 98.25 400 LYS B N 1
ATOM 6669 C CA . LYS B 1 400 ? 21.641 -24.172 -1.25 1 98.25 400 LYS B CA 1
ATOM 6670 C C . LYS B 1 400 ? 20.656 -24.344 -0.091 1 98.25 400 LYS B C 1
ATOM 6672 O O . LYS B 1 400 ? 20.578 -23.484 0.783 1 98.25 400 LYS B O 1
ATOM 6677 N N . VAL B 1 401 ? 19.859 -25.406 -0.052 1 98.31 401 VAL B N 1
ATOM 6678 C CA . VAL B 1 401 ? 18.953 -25.781 1.04 1 98.31 401 VAL B CA 1
ATOM 6679 C C . VAL B 1 401 ? 18.969 -27.297 1.224 1 98.31 401 VAL B C 1
ATOM 6681 O O . VAL B 1 401 ? 19.375 -28.031 0.324 1 98.31 401 VAL B O 1
ATOM 6684 N N . SER B 1 402 ? 18.516 -27.734 2.408 1 98.62 402 SER B N 1
ATOM 6685 C CA . SER B 1 402 ? 18.438 -29.156 2.684 1 98.62 402 SER B CA 1
ATOM 6686 C C . SER B 1 402 ? 17.297 -29.812 1.9 1 98.62 402 SER B C 1
ATOM 6688 O O . SER B 1 402 ? 16.422 -29.109 1.382 1 98.62 402 SER B O 1
ATOM 6690 N N . LEU B 1 403 ? 17.406 -31.109 1.739 1 98.75 403 LEU B N 1
ATOM 6691 C CA . LEU B 1 403 ? 16.312 -31.844 1.106 1 98.75 403 LEU B CA 1
ATOM 6692 C C . LEU B 1 403 ? 14.992 -31.594 1.85 1 98.75 403 LEU B C 1
ATOM 6694 O O . LEU B 1 403 ? 13.945 -31.422 1.227 1 98.75 403 LEU B O 1
ATOM 6698 N N . LEU B 1 404 ? 15.078 -31.547 3.199 1 98.75 404 LEU B N 1
ATOM 6699 C CA . LEU B 1 404 ? 13.898 -31.281 4.02 1 98.75 404 LEU B CA 1
ATOM 6700 C C . LEU B 1 404 ? 13.266 -29.953 3.65 1 98.75 404 LEU B C 1
ATOM 6702 O O . LEU B 1 404 ? 12.055 -29.875 3.434 1 98.75 404 LEU B O 1
ATOM 6706 N N . GLU B 1 405 ? 14.078 -28.906 3.529 1 98.69 405 GLU B N 1
ATOM 6707 C CA . GLU B 1 405 ? 13.578 -27.594 3.162 1 98.69 405 GLU B CA 1
ATOM 6708 C C . GLU B 1 405 ? 13.086 -27.562 1.719 1 98.69 405 GLU B C 1
ATOM 6710 O O . GLU B 1 405 ? 12.109 -26.891 1.402 1 98.69 405 GLU B O 1
ATOM 6715 N N . GLY B 1 406 ? 13.781 -28.25 0.838 1 98.88 406 GLY B N 1
ATOM 6716 C CA . GLY B 1 406 ? 13.312 -28.344 -0.537 1 98.88 406 GLY B CA 1
ATOM 6717 C C . GLY B 1 406 ? 11.922 -28.938 -0.658 1 98.88 406 GLY B C 1
ATOM 6718 O O . GLY B 1 406 ? 11.07 -28.391 -1.359 1 98.88 406 GLY B O 1
ATOM 6719 N N . ILE B 1 407 ? 11.719 -30.047 0.058 1 98.88 407 ILE B N 1
ATOM 6720 C CA . ILE B 1 407 ? 10.406 -30.688 0.047 1 98.88 407 ILE B CA 1
ATOM 6721 C C . ILE B 1 407 ? 9.375 -29.766 0.686 1 98.88 407 ILE B C 1
ATOM 6723 O O . ILE B 1 407 ? 8.219 -29.703 0.248 1 98.88 407 ILE B O 1
ATOM 6727 N N . ARG B 1 408 ? 9.773 -29.047 1.732 1 98.88 408 ARG B N 1
ATOM 6728 C CA . ARG B 1 408 ? 8.883 -28.078 2.377 1 98.88 408 ARG B CA 1
ATOM 6729 C C . ARG B 1 408 ? 8.359 -27.062 1.37 1 98.88 408 ARG B C 1
ATOM 6731 O O . ARG B 1 408 ? 7.16 -26.781 1.333 1 98.88 408 ARG B O 1
ATOM 6738 N N . LYS B 1 409 ? 9.188 -26.547 0.524 1 98.94 409 LYS B N 1
ATOM 6739 C CA . LYS B 1 409 ? 8.836 -25.531 -0.465 1 98.94 409 LYS B CA 1
ATOM 6740 C C . LYS B 1 409 ? 7.949 -26.109 -1.561 1 98.94 409 LYS B C 1
ATOM 6742 O O . LYS B 1 409 ? 7.168 -25.391 -2.186 1 98.94 409 LYS B O 1
ATOM 6747 N N . CYS B 1 410 ? 8.023 -27.406 -1.776 1 98.94 410 CYS B N 1
ATOM 6748 C CA . CYS B 1 410 ? 7.332 -28.047 -2.891 1 98.94 410 CYS B CA 1
ATOM 6749 C C . CYS B 1 410 ? 5.996 -28.641 -2.441 1 98.94 410 CYS B C 1
ATOM 6751 O O . CYS B 1 410 ? 5.133 -28.938 -3.271 1 98.94 410 CYS B O 1
ATOM 6753 N N . ALA B 1 411 ? 5.848 -28.844 -1.126 1 98.88 411 ALA B N 1
ATOM 6754 C CA . ALA B 1 411 ? 4.68 -29.609 -0.705 1 98.88 411 ALA B CA 1
ATOM 6755 C C . ALA B 1 411 ? 4.016 -28.984 0.515 1 98.88 411 ALA B C 1
ATOM 6757 O O . ALA B 1 411 ? 2.857 -28.562 0.453 1 98.88 411 ALA B O 1
ATOM 6758 N N . LEU B 1 412 ? 4.758 -28.719 1.596 1 98.88 412 LEU B N 1
ATOM 6759 C CA . LEU B 1 412 ? 4.156 -28.281 2.854 1 98.88 412 LEU B CA 1
ATOM 6760 C C . LEU B 1 412 ? 3.709 -26.828 2.77 1 98.88 412 LEU B C 1
ATOM 6762 O O . LEU B 1 412 ? 2.58 -26.5 3.137 1 98.88 412 LEU B O 1
ATOM 6766 N N . ILE B 1 413 ? 4.566 -25.953 2.27 1 98.88 413 ILE B N 1
ATOM 6767 C CA . ILE B 1 413 ? 4.273 -24.516 2.232 1 98.88 413 ILE B CA 1
ATOM 6768 C C . ILE B 1 413 ? 3.045 -24.266 1.357 1 98.88 413 ILE B C 1
ATOM 6770 O O . ILE B 1 413 ? 2.102 -23.594 1.779 1 98.88 413 ILE B O 1
ATOM 6774 N N . PRO B 1 414 ? 3.008 -24.844 0.131 1 98.81 414 PRO B N 1
ATOM 6775 C CA . PRO B 1 414 ? 1.793 -24.625 -0.657 1 98.81 414 PRO B CA 1
ATOM 6776 C C . PRO B 1 414 ? 0.534 -25.125 0.05 1 98.81 414 PRO B C 1
ATOM 6778 O O . PRO B 1 414 ? -0.52 -24.5 -0.041 1 98.81 414 PRO B O 1
ATOM 6781 N N . ALA B 1 415 ? 0.617 -26.234 0.744 1 98.75 415 ALA B N 1
ATOM 6782 C CA . ALA B 1 415 ? -0.525 -26.734 1.501 1 98.75 415 ALA B CA 1
ATOM 6783 C C . ALA B 1 415 ? -0.922 -25.766 2.609 1 98.75 415 ALA B C 1
ATOM 6785 O O . ALA B 1 415 ? -2.107 -25.484 2.807 1 98.75 415 ALA B O 1
ATOM 6786 N N . GLU B 1 416 ? 0.043 -25.25 3.297 1 98.38 416 GLU B N 1
ATOM 6787 C CA . GLU B 1 416 ? -0.194 -24.344 4.418 1 98.38 416 GLU B CA 1
ATOM 6788 C C . GLU B 1 416 ? -0.792 -23.016 3.941 1 98.38 416 GLU B C 1
ATOM 6790 O O . GLU B 1 416 ? -1.672 -22.453 4.598 1 98.38 416 GLU B O 1
ATOM 6795 N N . ILE B 1 417 ? -0.354 -22.516 2.834 1 98.31 417 ILE B N 1
ATOM 6796 C CA . ILE B 1 417 ? -0.867 -21.281 2.264 1 98.31 417 ILE B CA 1
ATOM 6797 C C . ILE B 1 417 ? -2.375 -21.391 2.051 1 98.31 417 ILE B C 1
ATOM 6799 O O . ILE B 1 417 ? -3.113 -20.422 2.26 1 98.31 417 ILE B O 1
ATOM 6803 N N . LEU B 1 418 ? -2.857 -22.578 1.729 1 98.38 418 LEU B N 1
ATOM 6804 C CA . LEU B 1 418 ? -4.25 -22.75 1.324 1 98.38 418 LEU B CA 1
ATOM 6805 C C . LEU B 1 418 ? -5.078 -23.328 2.463 1 98.38 418 LEU B C 1
ATOM 6807 O O . LEU B 1 418 ? -6.312 -23.328 2.398 1 98.38 418 LEU B O 1
ATOM 6811 N N . SER B 1 419 ? -4.469 -23.719 3.555 1 96.75 419 SER B N 1
ATOM 6812 C CA . SER B 1 419 ? -5.121 -24.547 4.566 1 96.75 419 SER B CA 1
ATOM 6813 C C . SER B 1 419 ? -6.25 -23.797 5.254 1 96.75 419 SER B C 1
ATOM 6815 O O . SER B 1 419 ? -7.25 -24.391 5.652 1 96.75 419 SER B O 1
ATOM 6817 N N . ALA B 1 420 ? -6.094 -22.516 5.359 1 93.19 420 ALA B N 1
ATOM 6818 C CA . ALA B 1 420 ? -7.098 -21.734 6.078 1 93.19 420 ALA B CA 1
ATOM 6819 C C . ALA B 1 420 ? -8.398 -21.656 5.289 1 93.19 420 ALA B C 1
ATOM 6821 O O . ALA B 1 420 ? -9.492 -21.688 5.867 1 93.19 420 ALA B O 1
ATOM 6822 N N . SER B 1 421 ? -8.32 -21.547 4.035 1 94.69 421 SER B N 1
ATOM 6823 C CA . SER B 1 421 ? -9.5 -21.312 3.213 1 94.69 421 SER B CA 1
ATOM 6824 C C . SER B 1 421 ? -10.023 -22.609 2.617 1 94.69 421 SER B C 1
ATOM 6826 O O . SER B 1 421 ? -11.219 -22.734 2.324 1 94.69 421 SER B O 1
ATOM 6828 N N . THR B 1 422 ? -9.141 -23.578 2.408 1 97.31 422 THR B N 1
ATOM 6829 C CA . THR B 1 422 ? -9.461 -24.828 1.725 1 97.31 422 THR B CA 1
ATOM 6830 C C . THR B 1 422 ? -9.156 -26.031 2.613 1 97.31 422 THR B C 1
ATOM 6832 O O . THR B 1 422 ? -8.039 -26.547 2.596 1 97.31 422 THR B O 1
ATOM 6835 N N . PRO B 1 423 ? -10.125 -26.562 3.283 1 95.94 423 PRO B N 1
ATOM 6836 C CA . PRO B 1 423 ? -9.922 -27.625 4.27 1 95.94 423 PRO B CA 1
ATOM 6837 C C . PRO B 1 423 ? -9.195 -28.828 3.691 1 95.94 423 PRO B C 1
ATOM 6839 O O . PRO B 1 423 ? -8.375 -29.453 4.375 1 95.94 423 PRO B O 1
ATOM 6842 N N . ALA B 1 424 ? -9.492 -29.156 2.471 1 94.25 424 ALA B N 1
ATOM 6843 C CA . ALA B 1 424 ? -8.867 -30.312 1.816 1 94.25 424 ALA B CA 1
ATOM 6844 C C . ALA B 1 424 ? -7.348 -30.188 1.827 1 94.25 424 ALA B C 1
ATOM 6846 O O . ALA B 1 424 ? -6.637 -31.188 1.794 1 94.25 424 ALA B O 1
ATOM 6847 N N . MET B 1 425 ? -6.844 -29 1.961 1 97.69 425 MET B N 1
ATOM 6848 C CA . MET B 1 425 ? -5.406 -28.781 1.873 1 97.69 425 MET B CA 1
ATOM 6849 C C . MET B 1 425 ? -4.73 -29.016 3.221 1 97.69 425 MET B C 1
ATOM 6851 O O . MET B 1 425 ? -3.51 -29.156 3.293 1 97.69 425 MET B O 1
ATOM 6855 N N . ARG B 1 426 ? -5.5 -29.172 4.273 1 97 426 ARG B N 1
ATOM 6856 C CA . ARG B 1 426 ? -4.949 -29.453 5.598 1 97 426 ARG B CA 1
ATOM 6857 C C . ARG B 1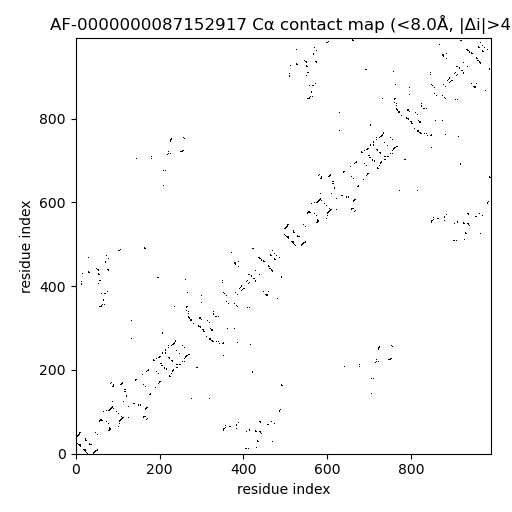 426 ? -4.383 -30.875 5.664 1 97 426 ARG B C 1
ATOM 6859 O O . ARG B 1 426 ? -3.52 -31.156 6.496 1 97 426 ARG B O 1
ATOM 6866 N N . ALA B 1 427 ? -4.891 -31.672 4.777 1 96.62 427 ALA B N 1
ATOM 6867 C CA . ALA B 1 427 ? -4.48 -33.062 4.789 1 96.62 427 ALA B CA 1
ATOM 6868 C C . ALA B 1 427 ? -3.48 -33.344 3.674 1 96.62 427 ALA B C 1
ATOM 6870 O O . ALA B 1 427 ? -3.211 -34.531 3.359 1 96.62 427 ALA B O 1
ATOM 6871 N N . LYS B 1 428 ? -2.951 -32.438 3.041 1 98.31 428 LYS B N 1
ATOM 6872 C CA . LYS B 1 428 ? -1.982 -32.594 1.964 1 98.31 428 LYS B CA 1
ATOM 6873 C C . LYS B 1 428 ? -0.624 -32.031 2.348 1 98.31 428 LYS B C 1
ATOM 6875 O O . LYS B 1 428 ? -0.512 -31.281 3.326 1 98.31 428 LYS B O 1
ATOM 6880 N N . GLY B 1 429 ? 0.373 -32.375 1.621 1 98.5 429 GLY B N 1
ATOM 6881 C CA . GLY B 1 429 ? 1.711 -31.828 1.785 1 98.5 429 GLY B CA 1
ATOM 6882 C C . GLY B 1 429 ? 2.441 -32.375 2.992 1 98.5 429 GLY B C 1
ATOM 6883 O O . GLY B 1 429 ? 3.387 -31.766 3.492 1 98.5 429 GLY B O 1
ATOM 6884 N N . ARG B 1 430 ? 1.986 -33.531 3.49 1 98.56 430 ARG B N 1
ATOM 6885 C CA . ARG B 1 430 ? 2.578 -34.156 4.672 1 98.56 430 ARG B CA 1
ATOM 6886 C C . ARG B 1 430 ? 2.404 -35.656 4.645 1 98.56 430 ARG B C 1
ATOM 6888 O O . ARG B 1 430 ? 1.559 -36.188 3.91 1 98.56 430 ARG B O 1
ATOM 6895 N N . LEU B 1 431 ? 3.299 -36.344 5.316 1 98.38 431 LEU B N 1
ATOM 6896 C CA . LEU B 1 431 ? 3.217 -37.781 5.535 1 98.38 431 LEU B CA 1
ATOM 6897 C C . LEU B 1 431 ? 2.916 -38.094 6.996 1 98.38 431 LEU B C 1
ATOM 6899 O O . LEU B 1 431 ? 3.818 -38.469 7.754 1 98.38 431 LEU B O 1
ATOM 6903 N N . GLN B 1 432 ? 1.687 -37.938 7.32 1 97.06 432 GLN B N 1
ATOM 6904 C CA . GLN B 1 432 ? 1.204 -38.219 8.672 1 97.06 432 GLN B CA 1
ATOM 6905 C C . GLN B 1 432 ? -0.114 -39 8.641 1 97.06 432 GLN B C 1
ATOM 6907 O O . GLN B 1 432 ? -0.866 -38.906 7.668 1 97.06 432 GLN B O 1
ATOM 6912 N N . ALA B 1 433 ? -0.258 -39.688 9.766 1 97.38 433 ALA B N 1
ATOM 6913 C CA . ALA B 1 433 ? -1.517 -40.438 9.852 1 97.38 433 ALA B CA 1
ATOM 6914 C C . ALA B 1 433 ? -2.709 -39.5 9.617 1 97.38 433 ALA B C 1
ATOM 6916 O O . ALA B 1 433 ? -2.787 -38.406 10.203 1 97.38 433 ALA B O 1
ATOM 6917 N N . GLY B 1 434 ? -3.525 -39.938 8.719 1 97.31 434 GLY B N 1
ATOM 6918 C CA . GLY B 1 434 ? -4.715 -39.156 8.422 1 97.31 434 GLY B CA 1
ATOM 6919 C C . GLY B 1 434 ? -4.57 -38.281 7.191 1 97.31 434 GLY B C 1
ATOM 6920 O O . GLY B 1 434 ? -5.566 -37.844 6.613 1 97.31 434 GLY B O 1
ATOM 6921 N N . ALA B 1 435 ? -3.391 -38.062 6.738 1 98.19 435 ALA B N 1
ATOM 6922 C CA . ALA B 1 435 ? -3.146 -37.25 5.551 1 98.19 435 ALA B CA 1
ATOM 6923 C C . ALA B 1 435 ? -3.521 -38 4.277 1 98.19 435 ALA B C 1
ATOM 6925 O O . ALA B 1 435 ? -3.596 -39.219 4.277 1 98.19 435 ALA B O 1
ATOM 6926 N N . ASP B 1 436 ? -3.887 -37.219 3.258 1 98.19 436 ASP B N 1
ATOM 6927 C CA . ASP B 1 436 ? -4.109 -37.844 1.957 1 98.19 436 ASP B CA 1
ATOM 6928 C C . ASP B 1 436 ? -2.869 -38.625 1.497 1 98.19 436 ASP B C 1
ATOM 6930 O O . ASP B 1 436 ? -1.741 -38.156 1.706 1 98.19 436 ASP B O 1
ATOM 6934 N N . ALA B 1 437 ? -3.129 -39.75 0.885 1 98.38 437 ALA B N 1
ATOM 6935 C CA . ALA B 1 437 ? -2.014 -40.562 0.397 1 98.38 437 ALA B CA 1
ATOM 6936 C C . ALA B 1 437 ? -1.522 -40.062 -0.957 1 98.38 437 ALA B C 1
ATOM 6938 O O . ALA B 1 437 ? -1.628 -40.75 -1.965 1 98.38 437 ALA B O 1
ATOM 6939 N N . ASP B 1 438 ? -1.068 -38.906 -0.982 1 98.81 438 ASP B N 1
ATOM 6940 C CA . ASP B 1 438 ? -0.29 -38.312 -2.068 1 98.81 438 ASP B CA 1
ATOM 6941 C C . ASP B 1 438 ? 1.208 -38.406 -1.787 1 98.81 438 ASP B C 1
ATOM 6943 O O . ASP B 1 438 ? 1.736 -37.688 -0.937 1 98.81 438 ASP B O 1
ATOM 6947 N N . VAL B 1 439 ? 1.891 -39.281 -2.543 1 98.88 439 VAL B N 1
ATOM 6948 C CA . VAL B 1 439 ? 3.266 -39.594 -2.182 1 98.88 439 VAL B CA 1
ATOM 6949 C C . VAL B 1 439 ? 4.129 -39.656 -3.438 1 98.88 439 VAL B C 1
ATOM 6951 O O . VAL B 1 439 ? 3.725 -40.25 -4.453 1 98.88 439 VAL B O 1
ATOM 6954 N N . VAL B 1 440 ? 5.258 -39.062 -3.354 1 98.94 440 VAL B N 1
ATOM 6955 C CA . VAL B 1 440 ? 6.254 -39.219 -4.414 1 98.94 440 VAL B CA 1
ATOM 6956 C C . VAL B 1 440 ? 7.457 -40 -3.896 1 98.94 440 VAL B C 1
ATOM 6958 O O . VAL B 1 440 ? 7.887 -39.812 -2.758 1 98.94 440 VAL B O 1
ATOM 6961 N N . VAL B 1 441 ? 7.898 -40.969 -4.625 1 98.94 441 VAL B N 1
ATOM 6962 C CA . VAL B 1 441 ? 9.094 -41.781 -4.367 1 98.94 441 VAL B CA 1
ATOM 6963 C C . VAL B 1 441 ? 10.086 -41.625 -5.512 1 98.94 441 VAL B C 1
ATOM 6965 O O . VAL B 1 441 ? 9.789 -41.938 -6.66 1 98.94 441 VAL B O 1
ATOM 6968 N N . PHE B 1 442 ? 11.281 -41.094 -5.191 1 98.94 442 PHE B N 1
ATOM 6969 C CA . PHE B 1 442 ? 12.172 -40.75 -6.293 1 98.94 442 PHE B CA 1
ATOM 6970 C C . PHE B 1 442 ? 13.617 -41.094 -5.945 1 98.94 442 PHE B C 1
ATOM 6972 O O . PHE B 1 442 ? 13.953 -41.25 -4.77 1 98.94 442 PHE B O 1
ATOM 6979 N N . ASP B 1 443 ? 14.375 -41.375 -6.977 1 98.81 443 ASP B N 1
ATOM 6980 C CA . ASP B 1 443 ? 15.82 -41.562 -6.852 1 98.81 443 ASP B CA 1
ATOM 6981 C C . ASP B 1 443 ? 16.547 -40.219 -6.746 1 98.81 443 ASP B C 1
ATOM 6983 O O . ASP B 1 443 ? 16.719 -39.531 -7.746 1 98.81 443 ASP B O 1
ATOM 6987 N N . TYR B 1 444 ? 16.969 -39.938 -5.527 1 98.56 444 TYR B N 1
ATOM 6988 C CA . TYR B 1 444 ? 17.531 -38.625 -5.227 1 98.56 444 TYR B CA 1
ATOM 6989 C C . TYR B 1 444 ? 18.781 -38.375 -6.066 1 98.56 444 TYR B C 1
ATOM 6991 O O . TYR B 1 444 ? 19.016 -37.25 -6.516 1 98.56 444 TYR B O 1
ATOM 6999 N N . GLU B 1 445 ? 19.516 -39.312 -6.41 1 98.12 445 GLU B N 1
ATOM 7000 C CA . GLU B 1 445 ? 20.797 -39.156 -7.086 1 98.12 445 GLU B CA 1
ATOM 7001 C C . GLU B 1 445 ? 20.609 -38.938 -8.586 1 98.12 445 GLU B C 1
ATOM 7003 O O . GLU B 1 445 ? 21.453 -38.312 -9.242 1 98.12 445 GLU B O 1
ATOM 7008 N N . THR B 1 446 ? 19.5 -39.438 -9.086 1 97.69 446 THR B N 1
ATOM 7009 C CA . THR B 1 446 ? 19.344 -39.375 -10.531 1 97.69 446 THR B CA 1
ATOM 7010 C C . THR B 1 446 ? 18.172 -38.469 -10.906 1 97.69 446 THR B C 1
ATOM 7012 O O . THR B 1 446 ? 17.906 -38.219 -12.094 1 97.69 446 THR B O 1
ATOM 7015 N N . LEU B 1 447 ? 17.469 -37.969 -9.906 1 98.44 447 LEU B N 1
ATOM 7016 C CA . LEU B 1 447 ? 16.344 -37.094 -10.195 1 98.44 447 LEU B CA 1
ATOM 7017 C C . LEU B 1 447 ? 16.797 -35.906 -11.062 1 98.44 447 LEU B C 1
ATOM 7019 O O . LEU B 1 447 ? 17.766 -35.219 -10.719 1 98.44 447 LEU B O 1
ATOM 7023 N N . SER B 1 448 ? 16.094 -35.688 -12.258 1 98.12 448 SER B N 1
ATOM 7024 C CA . SER B 1 448 ? 16.562 -34.656 -13.156 1 98.12 448 SER B CA 1
ATOM 7025 C C . SER B 1 448 ? 15.438 -34.156 -14.07 1 98.12 448 SER B C 1
ATOM 7027 O O . SER B 1 448 ? 14.641 -34.969 -14.57 1 98.12 448 SER B O 1
ATOM 7029 N N . ASP B 1 449 ? 15.406 -32.781 -14.195 1 98.12 449 ASP B N 1
ATOM 7030 C CA . ASP B 1 449 ? 14.648 -32.25 -15.32 1 98.12 449 ASP B CA 1
ATOM 7031 C C . ASP B 1 449 ? 15.344 -32.531 -16.641 1 98.12 449 ASP B C 1
ATOM 7033 O O . ASP B 1 449 ? 16.578 -32.5 -16.734 1 98.12 449 ASP B O 1
ATOM 7037 N N . ARG B 1 450 ? 14.562 -32.844 -17.672 1 97.56 450 ARG B N 1
ATOM 7038 C CA . ARG B 1 450 ? 15.156 -33.188 -18.953 1 97.56 450 ARG B CA 1
ATOM 7039 C C . ARG B 1 450 ? 14.727 -32.219 -20.047 1 97.56 450 ARG B C 1
ATOM 7041 O O . ARG B 1 450 ? 15.352 -32.156 -21.109 1 97.56 450 ARG B O 1
ATOM 7048 N N . ALA B 1 451 ? 13.648 -31.516 -19.766 1 96.5 451 ALA B N 1
ATOM 7049 C CA . ALA B 1 451 ? 13.141 -30.562 -20.766 1 96.5 451 ALA B CA 1
ATOM 7050 C C . ALA B 1 451 ? 14.117 -29.406 -20.953 1 96.5 451 ALA B C 1
ATOM 7052 O O . ALA B 1 451 ? 14.703 -28.922 -19.984 1 96.5 451 ALA B O 1
ATOM 7053 N N . THR B 1 452 ? 14.352 -29.016 -22.156 1 94.12 452 THR B N 1
ATOM 7054 C CA . THR B 1 452 ? 15.125 -27.859 -22.562 1 94.12 452 THR B CA 1
ATOM 7055 C C . THR B 1 452 ? 14.289 -26.906 -23.406 1 94.12 452 THR B C 1
ATOM 7057 O O . THR B 1 452 ? 13.156 -27.234 -23.766 1 94.12 452 THR B O 1
ATOM 7060 N N . PHE B 1 453 ? 14.844 -25.797 -23.719 1 91.44 453 PHE B N 1
ATOM 7061 C CA . PHE B 1 453 ? 14.117 -24.828 -24.531 1 91.44 453 PHE B CA 1
ATOM 7062 C C . PHE B 1 453 ? 14.039 -25.297 -25.984 1 91.44 453 PHE B C 1
ATOM 7064 O O . PHE B 1 453 ? 13.227 -24.781 -26.766 1 91.44 453 PHE B O 1
ATOM 7071 N N . SER B 1 454 ? 14.906 -26.266 -26.359 1 89.44 454 SER B N 1
ATOM 7072 C CA . SER B 1 454 ? 14.852 -26.828 -27.703 1 89.44 454 SER B CA 1
ATOM 7073 C C . SER B 1 454 ? 14.055 -28.125 -27.719 1 89.44 454 SER B C 1
ATOM 7075 O O . SER B 1 454 ? 13.688 -28.625 -28.781 1 89.44 454 SER B O 1
ATOM 7077 N N . ALA B 1 455 ? 13.797 -28.719 -26.562 1 93.19 455 ALA B N 1
ATOM 7078 C CA . ALA B 1 455 ? 12.992 -29.922 -26.375 1 93.19 455 ALA B CA 1
ATOM 7079 C C . ALA B 1 455 ? 12.18 -29.844 -25.094 1 93.19 455 ALA B C 1
ATOM 7081 O O . ALA B 1 455 ? 12.508 -30.484 -24.094 1 93.19 455 ALA B O 1
ATOM 7082 N N . MET B 1 456 ? 11.07 -29.234 -25.25 1 94.12 456 MET B N 1
ATOM 7083 C CA . MET B 1 456 ? 10.336 -28.781 -24.062 1 94.12 456 MET B CA 1
ATOM 7084 C C . MET B 1 456 ? 9.469 -29.891 -23.5 1 94.12 456 MET B C 1
ATOM 7086 O O . MET B 1 456 ? 9.023 -29.828 -22.359 1 94.12 456 MET B O 1
ATOM 7090 N N . ASN B 1 457 ? 9.156 -30.969 -24.25 1 94.75 457 ASN B N 1
ATOM 7091 C CA . ASN B 1 457 ? 8.188 -31.969 -23.828 1 94.75 457 ASN B CA 1
ATOM 7092 C C . ASN B 1 457 ? 8.867 -33.25 -23.344 1 94.75 457 ASN B C 1
ATOM 7094 O O . ASN B 1 457 ? 8.289 -34.344 -23.406 1 94.75 457 ASN B O 1
ATOM 7098 N N . ARG B 1 458 ? 10.164 -33.125 -23 1 96.69 458 ARG B N 1
ATOM 7099 C CA . ARG B 1 458 ? 10.844 -34.25 -22.375 1 96.69 458 ARG B CA 1
ATOM 7100 C C . ARG B 1 458 ? 10.438 -34.406 -20.922 1 96.69 458 ARG B C 1
ATOM 7102 O O . ARG B 1 458 ? 10.641 -33.5 -20.109 1 96.69 458 ARG B O 1
ATOM 7109 N N . PRO B 1 459 ? 9.867 -35.562 -20.578 1 97.69 459 PRO B N 1
ATOM 7110 C CA . PRO B 1 459 ? 9.5 -35.75 -19.172 1 97.69 459 PRO B CA 1
ATOM 7111 C C . PRO B 1 459 ? 10.719 -35.781 -18.25 1 97.69 459 PRO B C 1
ATOM 7113 O O . PRO B 1 459 ? 11.789 -36.25 -18.656 1 97.69 459 PRO B O 1
ATOM 7116 N N . ALA B 1 460 ? 10.57 -35.344 -17.047 1 98.38 460 ALA B N 1
ATOM 7117 C CA . ALA B 1 460 ? 11.609 -35.469 -16.016 1 98.38 460 ALA B CA 1
ATOM 7118 C C . ALA B 1 460 ? 11.883 -36.938 -15.719 1 98.38 460 ALA B C 1
ATOM 7120 O O . ALA B 1 460 ? 11.094 -37.812 -16.078 1 98.38 460 ALA B O 1
ATOM 7121 N N . GLU B 1 461 ? 13.016 -37.188 -15.141 1 98.12 461 GLU B N 1
ATOM 7122 C CA . GLU B 1 461 ? 13.445 -38.531 -14.773 1 98.12 461 GLU B CA 1
ATOM 7123 C C . GLU B 1 461 ? 13.75 -38.625 -13.281 1 98.12 461 GLU B C 1
ATOM 7125 O O . GLU B 1 461 ? 14.039 -37.625 -12.641 1 98.12 461 GLU B O 1
ATOM 7130 N N . GLY B 1 462 ? 13.586 -39.844 -12.797 1 98.5 462 GLY B N 1
ATOM 7131 C CA . GLY B 1 462 ? 14 -40.094 -11.43 1 98.5 462 GLY B CA 1
ATOM 7132 C C . GLY B 1 462 ? 12.836 -40.375 -10.492 1 98.5 462 GLY B C 1
ATOM 7133 O O . GLY B 1 462 ? 13.023 -40.969 -9.422 1 98.5 462 GLY B O 1
ATOM 7134 N N . VAL B 1 463 ? 11.641 -39.906 -10.797 1 98.81 463 VAL B N 1
ATOM 7135 C CA . VAL B 1 463 ? 10.453 -40.344 -10.062 1 98.81 463 VAL B CA 1
ATOM 7136 C C . VAL B 1 463 ? 10.141 -41.812 -10.375 1 98.81 463 VAL B C 1
ATOM 7138 O O . VAL B 1 463 ? 9.727 -42.125 -11.492 1 98.81 463 VAL B O 1
ATOM 7141 N N . ARG B 1 464 ? 10.273 -42.594 -9.391 1 98.75 464 ARG B N 1
ATOM 7142 C CA . ARG B 1 464 ? 10.141 -44.062 -9.578 1 98.75 464 ARG B CA 1
ATOM 7143 C C . ARG B 1 464 ? 8.719 -44.5 -9.281 1 98.75 464 ARG B C 1
ATOM 7145 O O . ARG B 1 464 ? 8.219 -45.438 -9.914 1 98.75 464 ARG B O 1
ATOM 7152 N N . HIS B 1 465 ? 8.164 -43.969 -8.281 1 98.75 465 HIS B N 1
ATOM 7153 C CA . HIS B 1 465 ? 6.773 -44.219 -7.93 1 98.75 465 HIS B CA 1
ATOM 7154 C C . HIS B 1 465 ? 6.035 -42.938 -7.582 1 98.75 465 HIS B C 1
ATOM 7156 O O . HIS B 1 465 ? 6.613 -42.031 -6.98 1 98.75 465 HIS B O 1
ATOM 7162 N N . LEU B 1 466 ? 4.812 -42.844 -8.008 1 98.88 466 LEU B N 1
ATOM 7163 C CA . LEU B 1 466 ? 3.92 -41.75 -7.648 1 98.88 466 LEU B CA 1
ATOM 7164 C C . LEU B 1 466 ? 2.545 -42.281 -7.254 1 98.88 466 LEU B C 1
ATOM 7166 O O . LEU B 1 466 ? 1.94 -43.062 -7.992 1 98.88 466 LEU B O 1
ATOM 7170 N N . VAL B 1 467 ? 2.143 -41.938 -6.082 1 98.69 467 VAL B N 1
ATOM 7171 C CA . VAL B 1 467 ? 0.828 -42.312 -5.57 1 98.69 467 VAL B CA 1
ATOM 7172 C C . VAL B 1 467 ? -0.048 -41.062 -5.449 1 98.69 467 VAL B C 1
ATOM 7174 O O . VAL B 1 467 ? 0.35 -40.062 -4.824 1 98.69 467 VAL B O 1
ATOM 7177 N N . VAL B 1 468 ? -1.205 -41.125 -6.129 1 98.69 468 VAL B N 1
ATOM 7178 C CA . VAL B 1 468 ? -2.168 -40.031 -6.078 1 98.69 468 VAL B CA 1
ATOM 7179 C C . VAL B 1 468 ? -3.475 -40.5 -5.457 1 98.69 468 VAL B C 1
ATOM 7181 O O . VAL B 1 468 ? -4.09 -41.438 -5.957 1 98.69 468 VAL B O 1
ATOM 7184 N N . SER B 1 469 ? -3.836 -39.875 -4.367 1 97.56 469 SER B N 1
ATOM 7185 C CA . SER B 1 469 ? -5.055 -40.25 -3.668 1 97.56 469 SER B CA 1
ATOM 7186 C C . SER B 1 469 ? -5.059 -41.75 -3.338 1 97.56 469 SER B C 1
ATOM 7188 O O . SER B 1 469 ? -6.078 -42.406 -3.488 1 97.56 469 SER B O 1
ATOM 7190 N N . GLY B 1 470 ? -3.926 -42.219 -3.049 1 97.06 470 GLY B N 1
ATOM 7191 C CA . GLY B 1 470 ? -3.781 -43.594 -2.602 1 97.06 470 GLY B CA 1
ATOM 7192 C C . GLY B 1 470 ? -3.635 -44.594 -3.744 1 97.06 470 GLY B C 1
ATOM 7193 O O . GLY B 1 470 ? -3.43 -45.781 -3.52 1 97.06 470 GLY B O 1
ATOM 7194 N N . GLN B 1 471 ? -3.693 -44.156 -4.941 1 96.56 471 GLN B N 1
ATOM 7195 C CA . GLN B 1 471 ? -3.602 -45.031 -6.113 1 96.56 471 GLN B CA 1
ATOM 7196 C C . GLN B 1 471 ? -2.271 -44.812 -6.836 1 96.56 471 GLN B C 1
ATOM 7198 O O . GLN B 1 471 ? -1.896 -43.688 -7.156 1 96.56 471 GLN B O 1
ATOM 7203 N N . PRO B 1 472 ? -1.564 -45.938 -7.086 1 96.88 472 PRO B N 1
ATOM 7204 C CA . PRO B 1 472 ? -0.325 -45.812 -7.855 1 96.88 472 PRO B CA 1
ATOM 7205 C C . PRO B 1 472 ? -0.564 -45.281 -9.266 1 96.88 472 PRO B C 1
ATOM 7207 O O . PRO B 1 472 ? -1.442 -45.781 -9.977 1 96.88 472 PRO B O 1
ATOM 7210 N N . LEU B 1 473 ? 0.109 -44.312 -9.641 1 98.44 473 LEU B N 1
ATOM 7211 C CA . LEU B 1 473 ? 0.056 -43.719 -10.977 1 98.44 473 LEU B CA 1
ATOM 7212 C C . LEU B 1 473 ? 1.312 -44.062 -11.766 1 98.44 473 LEU B C 1
ATOM 7214 O O . LEU B 1 473 ? 1.232 -44.375 -12.961 1 98.44 473 LEU B O 1
ATOM 7218 N N . ILE B 1 474 ? 2.441 -43.875 -11.164 1 98.69 474 ILE B N 1
ATOM 7219 C CA . ILE B 1 474 ? 3.721 -44.312 -11.711 1 98.69 474 ILE B CA 1
ATOM 7220 C C . ILE B 1 474 ? 4.281 -45.469 -10.852 1 98.69 474 ILE B C 1
ATOM 7222 O O . ILE B 1 474 ? 4.332 -45.344 -9.625 1 98.69 474 ILE B O 1
ATOM 7226 N N . THR B 1 475 ? 4.652 -46.562 -11.461 1 98.12 475 THR B N 1
ATOM 7227 C CA . THR B 1 475 ? 5.289 -47.688 -10.812 1 98.12 475 THR B CA 1
ATOM 7228 C C . THR B 1 475 ? 6.562 -48.094 -11.555 1 98.12 475 THR B C 1
ATOM 7230 O O . THR B 1 475 ? 6.52 -48.406 -12.742 1 98.12 475 THR B O 1
ATOM 7233 N N . ASP B 1 476 ? 7.617 -48.062 -10.883 1 97.56 476 ASP B N 1
ATOM 7234 C CA . ASP B 1 476 ? 8.93 -48.375 -11.438 1 97.56 476 ASP B CA 1
ATOM 7235 C C . ASP B 1 476 ? 9.227 -47.531 -12.672 1 97.56 476 ASP B C 1
ATOM 7237 O O . ASP B 1 476 ? 9.695 -48.062 -13.688 1 97.56 476 ASP B O 1
ATOM 7241 N N . GLY B 1 477 ? 8.773 -46.344 -12.602 1 97.62 477 GLY B N 1
ATOM 7242 C CA . GLY B 1 477 ? 9.086 -45.375 -13.641 1 97.62 477 GLY B CA 1
ATOM 7243 C C . GLY B 1 477 ? 8.125 -45.438 -14.82 1 97.62 477 GLY B C 1
ATOM 7244 O O . GLY B 1 477 ? 8.32 -44.75 -15.82 1 97.62 477 GLY B O 1
ATOM 7245 N N . ILE B 1 478 ? 7.082 -46.281 -14.727 1 97.75 478 ILE B N 1
ATOM 7246 C CA . ILE B 1 478 ? 6.148 -46.469 -15.828 1 97.75 478 ILE B CA 1
ATOM 7247 C C . ILE B 1 478 ? 4.785 -45.875 -15.445 1 97.75 478 ILE B C 1
ATOM 7249 O O . ILE B 1 478 ? 4.223 -46.25 -14.414 1 97.75 478 ILE B O 1
ATOM 7253 N N . LEU B 1 479 ? 4.309 -45.031 -16.297 1 98.19 479 LEU B N 1
ATOM 7254 C CA . LEU B 1 479 ? 3.012 -44.406 -16.078 1 98.19 479 LEU B CA 1
ATOM 7255 C C . LEU B 1 479 ? 1.874 -45.344 -16.406 1 98.19 479 LEU B C 1
ATOM 7257 O O . LEU B 1 479 ? 1.897 -46.031 -17.438 1 98.19 479 LEU B O 1
ATOM 7261 N N . ASP B 1 480 ? 0.899 -45.469 -15.531 1 97.88 480 ASP B N 1
ATOM 7262 C CA . ASP B 1 480 ? -0.367 -46.125 -15.875 1 97.88 480 ASP B CA 1
ATOM 7263 C C . ASP B 1 480 ? -1.265 -45.156 -16.656 1 97.88 480 ASP B C 1
ATOM 7265 O O . ASP B 1 480 ? -1.975 -44.344 -16.078 1 97.88 480 ASP B O 1
ATOM 7269 N N . VAL B 1 481 ? -1.349 -45.281 -17.922 1 96.56 481 VAL B N 1
ATOM 7270 C CA . VAL B 1 481 ? -1.996 -44.312 -18.812 1 96.56 481 VAL B CA 1
ATOM 7271 C C . VAL B 1 481 ? -3.508 -44.375 -18.609 1 96.56 481 VAL B C 1
ATOM 7273 O O . VAL B 1 481 ? -4.215 -43.406 -18.938 1 96.56 481 VAL B O 1
ATOM 7276 N N . ALA B 1 482 ? -3.994 -45.469 -18.078 1 96.06 482 ALA B N 1
ATOM 7277 C CA . ALA B 1 482 ? -5.438 -45.625 -17.922 1 96.06 482 ALA B CA 1
ATOM 7278 C C . ALA B 1 482 ? -5.898 -45.031 -16.578 1 96.06 482 ALA B C 1
ATOM 7280 O O . ALA B 1 482 ? -7.086 -44.781 -16.375 1 96.06 482 ALA B O 1
ATOM 7281 N N . ALA B 1 483 ? -4.953 -44.812 -15.68 1 96.81 483 ALA B N 1
ATOM 7282 C CA . ALA B 1 483 ? -5.301 -44.406 -14.32 1 96.81 483 ALA B CA 1
ATOM 7283 C C . ALA B 1 483 ? -5.773 -42.969 -14.289 1 96.81 483 ALA B C 1
ATOM 7285 O O . ALA B 1 483 ? -5.219 -42.094 -14.984 1 96.81 483 ALA B O 1
ATOM 7286 N N . ARG B 1 484 ? -6.867 -42.688 -13.555 1 97.5 484 ARG B N 1
ATOM 7287 C CA . ARG B 1 484 ? -7.391 -41.344 -13.305 1 97.5 484 ARG B CA 1
ATOM 7288 C C . ARG B 1 484 ? -7.676 -41.125 -11.82 1 97.5 484 ARG B C 1
ATOM 7290 O O . ARG B 1 484 ? -8.82 -40.875 -11.43 1 97.5 484 ARG B O 1
ATOM 7297 N N . PRO B 1 485 ? -6.68 -41.094 -11.016 1 98 485 PRO B N 1
ATOM 7298 C CA . PRO B 1 485 ? -6.898 -41.062 -9.57 1 98 485 PRO B CA 1
ATOM 7299 C C . PRO B 1 485 ? -7.16 -39.656 -9.055 1 98 485 PRO B C 1
ATOM 7301 O O . PRO B 1 485 ? -7.453 -39.469 -7.875 1 98 485 PRO B O 1
ATOM 7304 N N . GLY B 1 486 ? -7.051 -38.656 -9.93 1 98.25 486 GLY B N 1
ATOM 7305 C CA . GLY B 1 486 ? -7.18 -37.25 -9.508 1 98.25 486 GLY B CA 1
ATOM 7306 C C . GLY B 1 486 ? -8.523 -36.938 -8.875 1 98.25 486 GLY B C 1
ATOM 7307 O O . GLY B 1 486 ? -9.562 -37.438 -9.344 1 98.25 486 GLY B O 1
ATOM 7308 N N . ARG B 1 487 ? -8.5 -36.156 -7.816 1 97.81 487 ARG B N 1
ATOM 7309 C CA . ARG B 1 487 ? -9.703 -35.719 -7.125 1 97.81 487 ARG B CA 1
ATOM 7310 C C . ARG B 1 487 ? -9.781 -34.188 -7.09 1 97.81 487 ARG B C 1
ATOM 7312 O O . ARG B 1 487 ? -8.75 -33.5 -7.086 1 97.81 487 ARG B O 1
ATOM 7319 N N . PRO B 1 488 ? -11.047 -33.656 -7.059 1 98 488 PRO B N 1
ATOM 7320 C CA . PRO B 1 488 ? -11.164 -32.188 -6.957 1 98 488 PRO B CA 1
ATOM 7321 C C . PRO B 1 488 ? -10.703 -31.656 -5.602 1 98 488 PRO B C 1
ATOM 7323 O O . PRO B 1 488 ? -10.992 -32.25 -4.566 1 98 488 PRO B O 1
ATOM 7326 N N . VAL B 1 489 ? -9.883 -30.641 -5.609 1 98.31 489 VAL B N 1
ATOM 7327 C CA . VAL B 1 489 ? -9.547 -29.812 -4.461 1 98.31 489 VAL B CA 1
ATOM 7328 C C . VAL B 1 489 ? -10.305 -28.484 -4.531 1 98.31 489 VAL B C 1
ATOM 7330 O O . VAL B 1 489 ? -10.125 -27.703 -5.465 1 98.31 489 VAL B O 1
ATOM 7333 N N . ARG B 1 490 ? -11.188 -28.219 -3.619 1 97.12 490 ARG B N 1
ATOM 7334 C CA . ARG B 1 490 ? -11.992 -27 -3.672 1 97.12 490 ARG B CA 1
ATOM 7335 C C . ARG B 1 490 ? -12.531 -26.656 -2.291 1 97.12 490 ARG B C 1
ATOM 7337 O O . ARG B 1 490 ? -12.469 -27.453 -1.364 1 97.12 490 ARG B O 1
ATOM 7344 N N . ARG B 1 491 ? -13 -25.422 -2.123 1 97.38 491 ARG B N 1
ATOM 7345 C CA . ARG B 1 491 ? -13.719 -25 -0.926 1 97.38 491 ARG B CA 1
ATOM 7346 C C . ARG B 1 491 ? -15.102 -25.641 -0.863 1 97.38 491 ARG B C 1
ATOM 7348 O O . ARG B 1 491 ? -15.625 -26.094 -1.878 1 97.38 491 ARG B O 1
ATOM 7355 N N . PRO B 1 492 ? -15.688 -25.625 0.346 1 94.88 492 PRO B N 1
ATOM 7356 C CA . PRO B 1 492 ? -17.062 -26.109 0.43 1 94.88 492 PRO B CA 1
ATOM 7357 C C . PRO B 1 492 ? -18.016 -25.328 -0.466 1 94.88 492 PRO B C 1
ATOM 7359 O O . PRO B 1 492 ? -17.938 -24.109 -0.535 1 94.88 492 PRO B O 1
ATOM 7362 N N . VAL B 1 493 ? -18.828 -26.094 -1.164 1 95.06 493 VAL B N 1
ATOM 7363 C CA . VAL B 1 493 ? -19.797 -25.484 -2.062 1 95.06 493 VAL B CA 1
ATOM 7364 C C . VAL B 1 493 ? -21.016 -25.016 -1.269 1 95.06 493 VAL B C 1
ATOM 7366 O O . VAL B 1 493 ? -21.547 -25.75 -0.438 1 95.06 493 VAL B O 1
ATOM 7369 N N . VAL B 1 494 ? -21.297 -23.766 -1.385 1 87.25 494 VAL B N 1
ATOM 7370 C CA . VAL B 1 494 ? -22.484 -23.203 -0.728 1 87.25 494 VAL B CA 1
ATOM 7371 C C . VAL B 1 494 ? -23.688 -23.297 -1.664 1 87.25 494 VAL B C 1
ATOM 7373 O O . VAL B 1 494 ? -23.594 -22.922 -2.836 1 87.25 494 VAL B O 1
ATOM 7376 N N . ALA B 1 495 ? -24.688 -24.188 -1.267 1 70.88 495 ALA B N 1
ATOM 7377 C CA . ALA B 1 495 ? -25.922 -24.375 -2.025 1 70.88 495 ALA B CA 1
ATOM 7378 C C . ALA B 1 495 ? -26.641 -23.047 -2.254 1 70.88 495 ALA B C 1
ATOM 7380 O O . ALA B 1 495 ? -26.703 -22.203 -1.352 1 70.88 495 ALA B O 1
ATOM 7381 N N . GLY B 1 496 ? -26.609 -22.422 -3.514 1 53.69 496 GLY B N 1
ATOM 7382 C CA . GLY B 1 496 ? -27.422 -21.266 -3.848 1 53.69 496 GLY B CA 1
ATOM 7383 C C . GLY B 1 496 ? -28.906 -21.516 -3.666 1 53.69 496 GLY B C 1
ATOM 7384 O O . GLY B 1 496 ? -29.344 -22.656 -3.615 1 53.69 496 GLY B O 1
#

Nearest PDB structures (foldseek):
  1rk5-assembly1_A  TM=8.122E-01  e=1.742E-30  Alcaligenes faecalis
  3e74-assembly1_D  TM=6.913E-01  e=9.723E-22  Escherichia coli K-12
  8hfd-assembly1_C  TM=6.539E-01  e=4.513E-21  Escherichia coli
  6gde-assembly1_A  TM=6.907E-01  e=4.654E-18  Aquifex aeolicus VF5
  3be7-assembly1_B  TM=5.920E-01  e=9.431E-13  unidentified